Protein 1L0Q (pdb70)

Solvent-accessible surface area: 63685 Å² total

Sequence (1540 aa):
STFAYIANSESDNISVIDVTSNKVTATIPVGSNPGAVISPDGTKVYVANAHSNDVSIIDTATNNVIATVPAGSSPQGVAVSPDGKQVYVTNASSTLSVIDTTSNTVAGTVKTGKSPLGLALSPDGKKLYVTNNGDKTVSVINTVTKAVINTVSVGRSPKGIAVTPDGTKVYVANFDSSISVIDTVTNSVIDTVKVEAAPSGIAVNPEGTKAYVTNVDKYFNTVSIDTGTNKITARIPVGPDPAGIAVTPDGKKVYVALSFNTVSVIDTATNTITATAVGKNPYASGQFIGSIPVQPVYPSADFKSNITSGYIFLSEPVQFTDLSKDATEWKWDFGDGSSSKKQNPTHTYSETGIYTVRLTVSNSNGTDSQISTVNVVLKGSPTPSSTFAYIANSESDNISVIDVTSNKVTATIPVGSNPGAVISPDGTKVYVANAHSNDVSIIDTATNNVIATVPAGSSPQGVAVSPDGKQVYVTNASSTLSVIDTTSNTVAGTVKTGKSPLGLALSPDGKKLYVTNNGDKTVSVINTVTKAVINTVSVGRSPKGIAVTPDGTKVYVANFDSSISVIDTVTNSVIDTVKVEAAPSGIAVNPEGTKAYVTNVDKYFNTVSIDTGTNKITARIPVGPDPAGIAVTPDGKKVYVALSFNTVSVIDTATNTITATAVGKNPYASGQFIGSIPVQPVYPSADFKSNITSGYIFLSEPVQFTDLSKDATEWKWDFGDGSSSKKQNPTHTYSETGIYTVRLTVSNSNGTDSQISTVNVVLKGSPTPSSTFAYIANSESDNISVIDVTSNKVTATIPVGSNPGAVISPDGTKVYVANAHSNDVSIIDTATNNVIATVPAGSSPQGVAVSPDGKQVYVTNASSTLSVIDTTSNTVAGTVKTGKSPLGLALSPDGKKLYVTNNGDKTVSVINTVTKAVINTVSVGRSPKGIAVTPDGTKVYVANFDSSISVIDTVTNSVIDTVKVEAAPSGIAVNPEGTKAYVTNVDKYFNTVSIDTGTNKITARIPVGPDPAGIAVTPDGKKVYVALSFNTVSVIDTATNTITATAVGKNPYASGQFIGSIPVQPVYPSADFKSNITSGYIFLSEPVQFTDLSKDATEWKWDFGDGSSSKKQNPTHTYSETGIYTVRLTVSNSNGTDSQISTVNVVLKGSPTPSSTFAYIANSESDNISVIDVTSNKVTATIPVGSNPGAVISPDGTKVYVANAHSNDVSIIDTATNNVIATVPAGSSPQGVAVSPDGKQVYVTNASSTLSVIDTTSNTVAGTVKTGKSPLGLALSPDGKKLYVTNNGDKTVSVINTVTKAVINTVSVGRSPKGIAVTPDGTKVYVANFDSSISVIDTVTNSVIDTVKVEAAPSGIAVNPEGTKAYVTNVDKYFNTVSIDTGTNKITARIPVGPDPAGIAVTPDGKKVYVALSFNTVSVIDTATNTITATAVGKNPYASGQFIGSIPVQPVYPSADFKSNITSGYIFLSEPVQFTDLSKDATEWKWDFGDGSSSKKQNPTHTYSETGIYTVRLTVSNSNGTDSQISTVNVVLKGSPTPS

Secondary structure (DSSP, 8-state):
-EEEEEEETTTTEEEEEETTTTEEEEEEE-SS---EEE-TTSSEEEEEEGGGTEEEEEETTTTEEEEEEE-SSS---EEE-TTSSEEEEE----EEEEEETTTTEEEEEEE-SSSEEEEEE-TTSSEEEEEETTTTEEEEEETTTTEEEEEEE--SSEEEEEE-TTSSEEEEEES---EEEEETTTTEEEEEE--SSEEEEEEE-TTSSBEEEEEE-SS--EE--BTTTTB----EE--SSEEEEEE-TTSSEEEEEE---EEEEEETTTTEEEE---SSSEE--SS-EEE-SS-----B--EEES--SSEEETT--EEEEE--BS-SEEEEE-SSS-EE-SSS-EE--SS-EEEEEEEEEEETTEEEEEEEEEEEE-TTSPPP-/-EEEEEEETTTTEEEEEETTTTEEEEEEE-SS---EEE-TTSSEEEEEEGGGTEEEEEETTTTEEEEEEE-SSS---EEE-TTSSEEEEE----EEEEEETTTTEEEEEEE-SSSEEEEEE-TTSSEEEEEETTTTEEEEEETTTTEEEEEEE--SSEEEEEE-TTSSEEEEEETT--EEEEETTTTEEEEEE--SSEEEEEEE-TTSSBEEEEEE-SS--EE--BTTTTB----EE--SSEEEEEE-TTSSEEEEEE---EEEEEETTTTEEEE---SSSEE--SS-EEE-SS-----B--EE-S--SSEEETT--EE-EE--BS-SEEEEE-SSS-EE--SS-EE--SS-EEEEEEEEEEETTEEEEEEEEEEEE-TTSPPP-/-EEEEEEEGGGTEEEEEETTTTEEEEEEE-SS---EEE-TTSSEEEEEETTTTEEEEEETTTTEEEEEEE-SSS---EEE-TTSSEEEEE----EEEEEETTTTEEEEEEE-SSSEEEEEE-TTSSEEEEEETTTTEEEEEETTTTEEEEEEE--SSEEEEEE-TTSSEEEEEETT--EEEEETTTTEEEEEE--SSEEEEEEE-TTSSBEEEEEE-SS--EE--BTTTTB----EE--SSEEEEEE-TTSSEEEEEE---EEEEEETTTTEEEE---SSSB---S--EEE-SS-----B--EE-S--SSEEETT--EE-EE--BS-SEEEEE-SSS-EE--SS-EE--SS-EEEEEEEEEEETTEEEEEEEEEEEE-TTSPP--/-EEEEEEETTTTEEEEEETTTTEEEEEEE-SS---EEE-TTSSEEEEEETTTTEEEEEETTTTEEEEEEE-SSS---EEE-TTSSEEEEE----EEEEEETTTTEEEEEEE-SSSEEEEEE-TTSSEEEEEETTTTEEEEEETTTTEEEEEEE--SSEEEEEE-TTSSEEEEEETT--EEEEETTTTEEEEEE--SSEEEEEEE-TTSSBEEEEEE-SS--EE--BTTTTB----EE--SSEEEEEE-TTSSEEEEEE---EEEEEETTTTEEEE---SSSB---S--EEE-SS-----B--EEES--SS-EETT--EEEEE--BS-SEEEEE-SSS-EE-SSS-EE--SS-EEEEEEEEEE-SS-EEEEEEEEEEE-TTSPP--

Radius of gyration: 46.53 Å; Cα contacts (8 Å, |Δi|>4): 4976; chains: 4; bounding box: 127×50×155 Å

Foldseek 3Di:
DKWFWWQFQVVQWIFIADPVVRDGFAIGHHAHRKAWAAAPQRQWIWMFHQVQQWIFIAGQQQRDGPDIEHHEHGWADWDAANVRQWIWTQHCQQKIFIAGVVVRYTPDIARHAACWHEWEAALNRQWIWIDRQQGQWIFIAGPVVRYGPDIEHHAHRWAAWYAANVRQWMWIFHQVFFIFIAGRVVRYGPDGGDDDAGWAYWEAALVRQDIWTWGADVVATWIWAGNVVR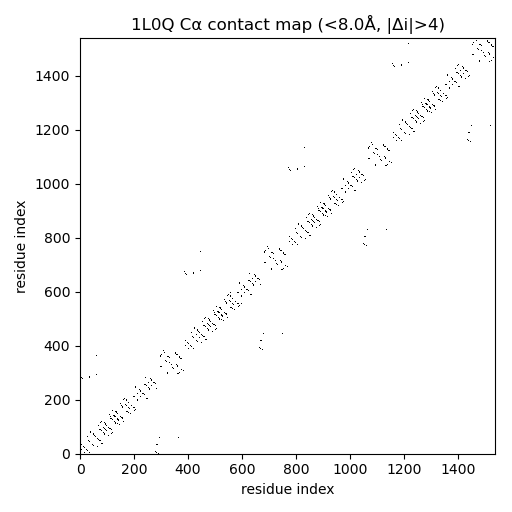YIDDTAGDDHDWHAKYAANVRQWIWIDHLCAKIWIAGPVVRYTPDMGHHHRIDYHDRRMDDHPHHHDTKAWDKDWPDDLLEEEAQDKIKIATPIGPFDWKWKDFQPPDIDTDRIDMDGDHDFDKGKIKIWTGDSRGIDMDIDIYGYDHPPDDDDD/DKWFWWQFQVVQWIFIADPVVRDGFAIGHHAHRKAWAAAAQRQWIWMFHFVVQWIFIAGQQQRDGPDIEHHEHGWADWDAANVRQWIWTQHCQQKIFIAGVVVRYTPDIEHHAACWHEWEAALNRQWIWIDRQQGQWIFIAGVVVRYGPDIEHHAHRWHAWYAFNVRQWMWIFHFVFFIFIAGRVVRYGPDGGDDDAGWAHWEAALVSQDIWTWGADVPATWIWAGNVVGYTDDTAGDDHDWHAKYAANVRQWIWIDRLVAKIWIAGPVVRYTPDMGHHHRIDYHDRRMDDHPHHYDTKAWDKDWPDDLLEEEAQDKIKIATPIGPFDWKWKDFQPPDIDTDHTDIDGDHDFDKGKIKMWTGDSRGIDMDIGIYGYHHPPDDDDD/DKWFWFQAQVFQWIFIADVVVRDGFAIGHHAHRKAWAAAPQRQWIWIQHQPQQWIFIAGQQQRHGPDIEHHEHRWAYWDAANVRQWIWTQHVQQKIWIAGPVVRYTDDIAHHAARWHEWEAALNRQWIWTDRQQPQWIFIAGVVVRYGPDIEHHAHRWAAWYAANVRQWIWIFHQVFFIFIAGNVVRYTPDGGDDDAGWAYKEAAPNRQDMWTWGADDPWTWIWAGNVVRDTPDTETDDHDWAAKYAANVRQWMWTDHQVAKIWIAGNVVRYTPDMGHHHRTRNHDHRMDDHPHHYDTKAWDWDWPDDQLEEEAQGKIKIATPIGPFDWKWKDFQPPDIDTDRIDIDGDPDFDKGKIKIWTGDSRGIDMDIDIYGYDHVPDDDDD/DKWFWFQAQVQQWIFIADVVVRDGFAIGHHAHRKAKAAAAQRQWIWIQHQPVQWIFIAGQQFRDGPDIEHHEHGWAYWDAANVRQWIWTFHVQQKIWIAGPVVRYTDDIEHHAARWHEWEAALNRQWIWTDRQQPQWIFIAGVVVRYTPDIEHHAHRWHAWYAANVRQWIWIFHQVFFIFIAGRVVRYTPDGGDDDAGWAYKEAALNRQDMWTWGADDPWTWIWAGNVVGDTPDTETDDHQWAAWYAANVRQWIWTDRQVAKIWIAGPVVRYTPDMGHHHRTRHHDHRMDDHPHHYDTKEWDKDWPDDQLEEEAQDKIKIATPMGPFDWKWKDFQPPDIDTDRIDIDGDHDFDKGKIKIWTGDSRGIYMDIDIYGYDHVPDDDDD

Organism: Methanosarcina mazei (NCBI:txid2209)

Structure (mmCIF, N/CA/C/O backbone):
data_1L0Q
#
_entry.id   1L0Q
#
_cell.length_a   188.181
_cell.length_b   65.885
_cell.length_c   140.030
_cell.angle_alpha   90.00
_cell.angle_beta   124.25
_cell.angle_gamma   90.00
#
_symmetry.space_group_name_H-M   'C 1 2 1'
#
loop_
_entity.id
_entity.type
_entity.pdbx_description
1 polymer 'Surface layer protein'
2 water water
#
loop_
_atom_site.group_PDB
_atom_site.id
_atom_site.type_symbol
_atom_site.label_atom_id
_atom_site.label_alt_id
_atom_site.label_comp_id
_atom_site.label_asym_id
_atom_site.label_entity_id
_atom_site.label_seq_id
_atom_site.pdbx_PDB_ins_code
_atom_site.Cartn_x
_atom_site.Cartn_y
_atom_site.Cartn_z
_atom_site.occupancy
_atom_site.B_iso_or_equiv
_atom_site.auth_seq_id
_atom_site.auth_comp_id
_atom_site.auth_asym_id
_atom_site.auth_atom_id
_atom_site.pdbx_PDB_model_num
ATOM 1 N N . SER A 1 1 ? 4.948 26.035 27.665 1.00 20.66 1 SER A N 1
ATOM 2 C CA . SER A 1 1 ? 5.464 24.638 27.701 1.00 21.98 1 SER A CA 1
ATOM 3 C C . SER A 1 1 ? 4.532 23.729 28.494 1.00 20.64 1 SER A C 1
ATOM 4 O O . SER A 1 1 ? 4.825 23.401 29.648 1.00 20.83 1 SER A O 1
ATOM 7 N N . THR A 1 2 ? 3.421 23.321 27.881 1.00 16.38 2 THR A N 1
ATOM 8 C CA . THR A 1 2 ? 2.461 22.452 28.550 1.00 14.78 2 THR A CA 1
ATOM 9 C C . THR A 1 2 ? 2.544 21.012 28.049 1.00 13.15 2 THR A C 1
ATOM 10 O O . THR A 1 2 ? 2.528 20.754 26.842 1.00 12.17 2 THR A O 1
ATOM 14 N N . PHE A 1 3 ? 2.616 20.075 28.989 1.00 10.05 3 PHE A N 1
ATOM 15 C CA . PHE A 1 3 ? 2.744 18.674 28.636 1.00 9.86 3 PHE A CA 1
ATOM 16 C C . PHE A 1 3 ? 1.880 17.691 29.407 1.00 10.55 3 PHE A C 1
ATOM 17 O O . PHE A 1 3 ? 1.469 17.940 30.548 1.00 10.02 3 PHE A O 1
ATOM 25 N N . ALA A 1 4 ? 1.637 16.554 28.759 1.00 10.18 4 ALA A N 1
ATOM 26 C CA . ALA A 1 4 ? 0.858 15.470 29.329 1.00 10.58 4 ALA A CA 1
ATOM 27 C C . ALA A 1 4 ? 1.816 14.311 29.567 1.00 11.07 4 ALA A C 1
ATOM 28 O O . ALA A 1 4 ? 2.716 14.068 28.762 1.00 11.07 4 ALA A O 1
ATOM 30 N N . TYR A 1 5 ? 1.633 13.602 30.677 1.00 11.09 5 TYR A N 1
ATOM 31 C CA . TYR A 1 5 ? 2.486 12.467 30.998 1.00 9.31 5 TYR A CA 1
ATOM 32 C C . TYR A 1 5 ? 1.614 11.221 31.137 1.00 9.41 5 TYR A C 1
ATOM 33 O O . TYR A 1 5 ? 0.869 11.049 32.109 1.00 9.71 5 TYR A O 1
ATOM 42 N N . ILE A 1 6 ? 1.709 10.361 30.131 1.00 8.76 6 ILE A N 1
ATOM 43 C CA . ILE A 1 6 ? 0.909 9.150 30.061 1.00 8.20 6 ILE A CA 1
ATOM 44 C C . ILE A 1 6 ? 1.658 7.903 30.473 1.00 7.67 6 ILE A C 1
ATOM 45 O O . ILE A 1 6 ? 2.667 7.550 29.859 1.00 8.33 6 ILE A O 1
ATOM 50 N N . ALA A 1 7 ? 1.147 7.233 31.502 1.00 6.93 7 ALA A N 1
ATOM 51 C CA . ALA A 1 7 ? 1.751 6.000 32.000 1.00 9.21 7 ALA A CA 1
ATOM 52 C C . ALA A 1 7 ? 1.291 4.793 31.182 1.00 9.52 7 ALA A C 1
ATOM 53 O O . ALA A 1 7 ? 0.111 4.427 31.200 1.00 9.60 7 ALA A O 1
ATOM 55 N N . ASN A 1 8 ? 2.233 4.180 30.475 1.00 8.79 8 ASN A N 1
ATOM 56 C CA . ASN A 1 8 ? 1.950 3.005 29.663 1.00 10.45 8 ASN A CA 1
ATOM 57 C C . ASN A 1 8 ? 2.254 1.780 30.528 1.00 11.92 8 ASN A C 1
ATOM 58 O O . ASN A 1 8 ? 3.380 1.277 30.548 1.00 12.47 8 ASN A O 1
ATOM 63 N N . SER A 1 9 ? 1.232 1.306 31.231 1.00 13.44 9 SER A N 1
ATOM 64 C CA . SER A 1 9 ? 1.369 0.184 32.149 1.00 17.47 9 SER A CA 1
ATOM 65 C C . SER A 1 9 ? 2.018 -1.085 31.628 1.00 18.60 9 SER A C 1
ATOM 66 O O . SER A 1 9 ? 2.735 -1.751 32.373 1.00 20.03 9 SER A O 1
ATOM 69 N N . GLU A 1 10 ? 1.784 -1.427 30.366 1.00 19.11 10 GLU A N 1
ATOM 70 C CA . GLU A 1 10 ? 2.360 -2.649 29.834 1.00 19.90 10 GLU A CA 1
ATOM 71 C C . GLU A 1 10 ? 3.684 -2.511 29.103 1.00 20.08 10 GLU A C 1
ATOM 72 O O . GLU A 1 10 ? 4.208 -3.498 28.595 1.00 21.15 10 GLU A O 1
ATOM 78 N N . SER A 1 11 ? 4.229 -1.299 29.046 1.00 18.56 11 SER A N 1
ATOM 79 C CA . SER A 1 11 ? 5.524 -1.098 28.404 1.00 16.86 11 SER A CA 1
ATOM 80 C C . SER A 1 11 ? 6.501 -0.451 29.386 1.00 14.22 11 SER A C 1
ATOM 81 O O . SER A 1 11 ? 7.621 -0.083 29.026 1.00 12.98 11 SER A O 1
ATOM 84 N N . ASP A 1 12 ? 6.057 -0.342 30.635 1.00 12.62 12 ASP A N 1
ATOM 85 C CA . ASP A 1 12 ? 6.842 0.229 31.731 1.00 11.16 12 ASP A CA 1
ATOM 86 C C . ASP A 1 12 ? 7.508 1.565 31.428 1.00 11.23 12 ASP A C 1
ATOM 87 O O . ASP A 1 12 ? 8.648 1.807 31.835 1.00 12.01 12 ASP A O 1
ATOM 92 N N . ASN A 1 13 ? 6.809 2.433 30.707 1.00 10.94 13 ASN A N 1
ATOM 93 C CA . ASN A 1 13 ? 7.360 3.741 30.405 1.00 11.29 13 ASN A CA 1
ATOM 94 C C . ASN A 1 13 ? 6.282 4.810 30.406 1.00 11.52 13 ASN A C 1
ATOM 95 O O . ASN A 1 13 ? 5.091 4.510 30.541 1.00 11.17 13 ASN A O 1
ATOM 100 N N . ILE A 1 14 ? 6.722 6.056 30.270 1.00 11.34 14 ILE A N 1
ATOM 101 C CA . ILE A 1 14 ? 5.843 7.211 30.265 1.00 12.89 14 ILE A CA 1
ATOM 102 C C . ILE A 1 14 ? 5.960 7.962 28.942 1.00 13.72 14 ILE A C 1
ATOM 103 O O . ILE A 1 14 ? 7.069 8.279 28.505 1.00 14.62 14 ILE A O 1
ATOM 108 N N . SER A 1 15 ? 4.822 8.250 28.314 1.00 12.87 15 SER A N 1
ATOM 109 C CA . SER A 1 15 ? 4.817 9.006 27.067 1.00 12.86 15 SER A CA 1
ATOM 110 C C . SER A 1 15 ? 4.633 10.488 27.417 1.00 12.69 15 SER A C 1
ATOM 111 O O . SER A 1 15 ? 3.684 10.859 28.116 1.00 13.08 15 SER A O 1
ATOM 114 N N . VAL A 1 16 ? 5.545 11.333 26.949 1.00 12.04 16 VAL A N 1
ATOM 115 C CA . VAL A 1 16 ? 5.429 12.762 27.211 1.00 10.71 16 VAL A CA 1
ATOM 116 C C . VAL A 1 16 ? 4.829 13.344 25.949 1.00 10.39 16 VAL A C 1
ATOM 117 O O . VAL A 1 16 ? 5.269 13.026 24.847 1.00 9.53 16 VAL A O 1
ATOM 121 N N . ILE A 1 17 ? 3.806 14.191 26.104 1.00 10.60 17 ILE A N 1
ATOM 122 C CA . ILE A 1 17 ? 3.148 14.747 24.931 1.00 12.27 17 ILE A CA 1
ATOM 123 C C . ILE A 1 17 ? 3.015 16.270 25.074 1.00 15.13 17 ILE A C 1
ATOM 124 O O . ILE A 1 17 ? 2.577 16.799 26.094 1.00 15.03 17 ILE A O 1
ATOM 129 N N . ASP A 1 18 ? 3.380 16.898 23.960 1.00 17.01 18 ASP A N 1
ATOM 130 C CA . ASP A 1 18 ? 3.239 18.339 23.772 1.00 18.56 18 ASP A CA 1
ATOM 131 C C . ASP A 1 18 ? 1.781 18.584 23.415 1.00 18.93 18 ASP A C 1
ATOM 132 O O . ASP A 1 18 ? 1.335 18.280 22.302 1.00 18.63 18 ASP A O 1
ATOM 137 N N . VAL A 1 19 ? 1.049 19.117 24.364 1.00 21.26 19 VAL A N 1
ATOM 138 C CA . VAL A 1 19 ? -0.386 19.315 24.206 1.00 24.22 19 VAL A CA 1
ATOM 139 C C . VAL A 1 19 ? -0.694 20.362 23.140 1.00 26.34 19 VAL A C 1
ATOM 140 O O . VAL A 1 19 ? -1.855 20.520 22.738 1.00 27.43 19 VAL A O 1
ATOM 144 N N . THR A 1 20 ? 0.322 21.074 22.680 1.00 27.24 20 THR A N 1
ATOM 145 C CA . THR A 1 20 ? 0.129 22.100 21.663 1.00 29.14 20 THR A CA 1
ATOM 146 C C . THR A 1 20 ? 0.097 21.495 20.264 1.00 29.87 20 THR A C 1
ATOM 147 O O . THR A 1 20 ? -0.679 21.926 19.409 1.00 31.36 20 THR A O 1
ATOM 151 N N . SER A 1 21 ? 0.931 20.486 20.043 1.00 29.79 21 SER A N 1
ATOM 152 C CA . SER A 1 21 ? 1.009 19.822 18.749 1.00 30.09 21 SER A CA 1
ATOM 153 C C . SER A 1 21 ? 0.510 18.377 18.805 1.00 29.43 21 SER A C 1
ATOM 154 O O . SER A 1 21 ? 0.562 17.663 17.805 1.00 29.43 21 SER A O 1
ATOM 157 N N . ASN A 1 22 ? 0.020 17.955 19.968 1.00 28.19 22 ASN A N 1
ATOM 158 C CA . ASN A 1 22 ? -0.465 16.589 20.162 1.00 28.01 22 ASN A CA 1
ATOM 159 C C . ASN A 1 22 ? 0.570 15.568 19.699 1.00 26.74 22 ASN A C 1
ATOM 160 O O . ASN A 1 22 ? 0.218 14.508 19.193 1.00 27.78 22 ASN A O 1
ATOM 165 N N . LYS A 1 23 ? 1.846 15.898 19.872 1.00 24.34 23 LYS A N 1
ATOM 166 C CA . LYS A 1 23 ? 2.945 15.018 19.473 1.00 22.67 23 LYS A CA 1
ATOM 167 C C . LYS A 1 23 ? 3.650 14.421 20.686 1.00 19.85 23 LYS A C 1
ATOM 168 O O . LYS A 1 23 ? 3.859 15.111 21.684 1.00 18.35 23 LYS A O 1
ATOM 174 N N . VAL A 1 24 ? 4.015 13.144 20.594 1.00 16.52 24 VAL A N 1
ATOM 175 C CA . VAL A 1 24 ? 4.761 12.486 21.660 1.00 13.94 24 VAL A CA 1
ATOM 176 C C . VAL A 1 24 ? 6.193 12.971 21.455 1.00 14.30 24 VAL A C 1
ATOM 177 O O . VAL A 1 24 ? 6.757 12.807 20.372 1.00 15.73 24 VAL A O 1
ATOM 181 N N . THR A 1 25 ? 6.775 13.584 22.480 1.00 13.96 25 THR A N 1
ATOM 182 C CA . THR A 1 25 ? 8.139 14.105 22.372 1.00 13.69 25 THR A CA 1
ATOM 183 C C . THR A 1 25 ? 9.164 13.262 23.111 1.00 11.87 25 THR A C 1
ATOM 184 O O . THR A 1 25 ? 10.358 13.477 22.972 1.00 11.15 25 THR A O 1
ATOM 188 N N . ALA A 1 26 ? 8.704 12.298 23.897 1.00 11.28 26 ALA A N 1
ATOM 189 C CA . ALA A 1 26 ? 9.636 11.459 24.641 1.00 10.34 26 ALA A CA 1
ATOM 190 C C . ALA A 1 26 ? 8.980 10.259 25.303 1.00 10.00 26 ALA A C 1
ATOM 191 O O . ALA A 1 26 ? 7.788 10.254 25.589 1.00 10.54 26 ALA A O 1
ATOM 193 N N . THR A 1 27 ? 9.792 9.244 25.552 1.00 10.72 27 THR A N 1
ATOM 194 C CA . THR A 1 27 ? 9.341 8.021 26.194 1.00 10.31 27 THR A CA 1
ATOM 195 C C . THR A 1 27 ? 10.314 7.774 27.325 1.00 11.11 27 THR A C 1
ATOM 196 O O . THR A 1 27 ? 11.505 7.562 27.082 1.00 12.40 27 THR A O 1
ATOM 200 N N . ILE A 1 28 ? 9.812 7.811 28.557 1.00 10.71 28 ILE A N 1
ATOM 201 C CA . ILE A 1 28 ? 10.660 7.615 29.725 1.00 8.27 28 ILE A CA 1
ATOM 202 C C . ILE A 1 28 ? 10.425 6.300 30.457 1.00 7.72 28 ILE A C 1
ATOM 203 O O . ILE A 1 28 ? 9.343 6.061 31.008 1.00 8.40 28 ILE A O 1
ATOM 208 N N . PRO A 1 29 ? 11.427 5.416 30.481 1.00 10.21 29 PRO A N 1
ATOM 209 C CA . PRO A 1 29 ? 11.331 4.165 31.215 1.00 9.90 29 PRO A CA 1
ATOM 210 C C . PRO A 1 29 ? 11.186 4.436 32.697 1.00 11.76 29 PRO A C 1
ATOM 211 O O . PRO A 1 29 ? 11.919 5.317 33.242 1.00 11.44 29 PRO A O 1
ATOM 215 N N . VAL A 1 30 ? 10.271 3.710 33.330 1.00 11.98 30 VAL A N 1
ATOM 216 C CA . VAL A 1 30 ? 10.012 3.814 34.761 1.00 12.49 30 VAL A CA 1
ATOM 217 C C . VAL A 1 30 ? 10.057 2.448 35.440 1.00 11.94 30 VAL A C 1
ATOM 218 O O . VAL A 1 30 ? 10.905 1.600 35.091 1.00 13.62 30 VAL A O 1
ATOM 222 N N . GLY A 1 31 ? 9.130 2.264 36.372 1.00 12.37 31 GLY A N 1
ATOM 223 C CA . GLY A 1 31 ? 8.963 1.015 37.148 1.00 12.11 31 GLY A CA 1
ATOM 224 C C . GLY A 1 31 ? 8.076 0.011 36.380 1.00 12.36 31 GLY A C 1
ATOM 225 O O . GLY A 1 31 ? 7.903 0.117 35.157 1.00 12.35 31 GLY A O 1
ATOM 226 N N . SER A 1 32 ? 7.530 -0.938 37.143 1.00 13.36 32 SER A N 1
ATOM 227 C CA . SER A 1 32 ? 6.685 -2.036 36.608 1.00 13.08 32 SER A CA 1
ATOM 228 C C . SER A 1 32 ? 5.196 -1.718 36.717 1.00 12.44 32 SER A C 1
ATOM 229 O O . SER A 1 32 ? 4.669 -1.482 37.806 1.00 11.67 32 SER A O 1
ATOM 232 N N . ASN A 1 33 ? 4.522 -1.744 35.572 1.00 12.63 33 ASN A N 1
ATOM 233 C CA . ASN A 1 33 ? 3.097 -1.453 35.494 1.00 13.71 33 ASN A CA 1
ATOM 234 C C . ASN A 1 33 ? 2.753 -0.071 36.008 1.00 12.12 33 ASN A C 1
ATOM 235 O O . ASN A 1 33 ? 1.973 0.068 36.955 1.00 10.76 33 ASN A O 1
ATOM 240 N N . PRO A 1 34 ? 3.340 0.972 35.404 1.00 11.26 34 PRO A N 1
ATOM 241 C CA . PRO A 1 34 ? 3.026 2.328 35.867 1.00 12.37 34 PRO A CA 1
ATOM 242 C C . PRO A 1 34 ? 1.536 2.564 35.614 1.00 14.50 34 PRO A C 1
ATOM 243 O O . PRO A 1 34 ? 1.055 2.419 34.489 1.00 13.88 34 PRO A O 1
ATOM 255 N N . GLY A 1 36 ? -0.090 5.426 36.984 1.00 21.70 36 GLY A N 1
ATOM 256 C CA . GLY A 1 36 ? -0.416 6.828 37.119 1.00 21.07 36 GLY A CA 1
ATOM 257 C C . GLY A 1 36 ? 0.794 7.731 37.138 1.00 20.95 36 GLY A C 1
ATOM 258 O O . GLY A 1 36 ? 1.858 7.361 37.632 1.00 22.85 36 GLY A O 1
ATOM 259 N N . ALA A 1 37 ? 0.622 8.917 36.572 1.00 19.91 37 ALA A N 1
ATOM 260 C CA . ALA A 1 37 ? 1.656 9.931 36.535 1.00 18.19 37 ALA A CA 1
ATOM 261 C C . ALA A 1 37 ? 0.965 11.216 36.947 1.00 18.59 37 ALA A C 1
ATOM 262 O O . ALA A 1 37 ? -0.209 11.422 36.638 1.00 22.69 37 ALA A O 1
ATOM 264 N N . VAL A 1 38 ? 1.673 12.066 37.675 1.00 16.50 38 VAL A N 1
ATOM 265 C CA . VAL A 1 38 ? 1.116 13.342 38.100 1.00 13.86 38 VAL A CA 1
ATOM 266 C C . VAL A 1 38 ? 2.237 14.367 38.159 1.00 11.66 38 VAL A C 1
ATOM 267 O O . VAL A 1 38 ? 3.364 14.046 38.527 1.00 10.27 38 VAL A O 1
ATOM 271 N N . ILE A 1 39 ? 1.924 15.598 37.782 1.00 8.69 39 ILE A N 1
ATOM 272 C CA . ILE A 1 39 ? 2.908 16.669 37.784 1.00 9.26 39 ILE A CA 1
ATOM 273 C C . ILE A 1 39 ? 2.707 17.590 38.985 1.00 9.87 39 ILE A C 1
ATOM 274 O O . ILE A 1 39 ? 1.581 17.868 39.393 1.00 10.04 39 ILE A O 1
ATOM 279 N N . SER A 1 40 ? 3.804 18.057 39.560 1.00 9.57 40 SER A N 1
ATOM 280 C CA . SER A 1 40 ? 3.718 18.960 40.704 1.00 10.66 40 SER A CA 1
ATOM 281 C C . SER A 1 40 ? 3.146 20.301 40.243 1.00 10.09 40 SER A C 1
ATOM 282 O O . SER A 1 40 ? 3.272 20.677 39.074 1.00 10.48 40 SER A O 1
ATOM 285 N N . PRO A 1 41 ? 2.507 21.035 41.160 1.00 9.77 41 PRO A N 1
ATOM 286 C CA . PRO A 1 41 ? 1.912 22.335 40.851 1.00 10.40 41 PRO A CA 1
ATOM 287 C C . PRO A 1 41 ? 2.853 23.268 40.091 1.00 11.66 41 PRO A C 1
ATOM 288 O O . PRO A 1 41 ? 2.428 23.927 39.144 1.00 10.35 41 PRO A O 1
ATOM 292 N N . ASP A 1 42 ? 4.127 23.320 40.476 1.00 13.74 42 ASP A N 1
ATOM 293 C CA . ASP A 1 42 ? 5.058 24.197 39.770 1.00 16.66 42 ASP A CA 1
ATOM 294 C C . ASP A 1 42 ? 5.515 23.612 38.436 1.00 17.21 42 ASP A C 1
ATOM 295 O O . ASP A 1 42 ? 6.131 24.303 37.617 1.00 17.64 42 ASP A O 1
ATOM 300 N N . GLY A 1 43 ? 5.205 22.337 38.220 1.00 15.86 43 GLY A N 1
ATOM 301 C CA . GLY A 1 43 ? 5.570 21.688 36.975 1.00 13.20 43 GLY A CA 1
ATOM 302 C C . GLY A 1 43 ? 7.020 21.262 36.843 1.00 13.84 43 GLY A C 1
ATOM 303 O O . GLY A 1 43 ? 7.485 21.008 35.728 1.00 14.78 43 GLY A O 1
ATOM 304 N N . THR A 1 44 ? 7.746 21.183 37.956 1.00 12.32 44 THR A N 1
ATOM 305 C CA . THR A 1 44 ? 9.146 20.770 37.906 1.00 13.63 44 THR A CA 1
ATOM 306 C C . THR A 1 44 ? 9.317 19.257 38.049 1.00 14.03 44 THR A C 1
ATOM 307 O O . THR A 1 44 ? 10.286 18.689 37.553 1.00 15.36 44 THR A O 1
ATOM 311 N N . LYS A 1 45 ? 8.379 18.600 38.718 1.00 13.17 45 LYS A N 1
ATOM 312 C CA . LYS A 1 45 ? 8.491 17.156 38.890 1.00 14.46 45 LYS A CA 1
ATOM 313 C C . LYS A 1 45 ? 7.221 16.392 38.510 1.00 12.89 45 LYS A C 1
ATOM 314 O O . LYS A 1 45 ? 6.114 16.925 38.583 1.00 12.98 45 LYS A O 1
ATOM 320 N N . VAL A 1 46 ? 7.405 15.142 38.093 1.00 11.00 46 VAL A N 1
ATOM 321 C CA . VAL A 1 46 ? 6.296 14.257 37.751 1.00 11.39 46 VAL A CA 1
ATOM 322 C C . VAL A 1 46 ? 6.470 12.987 38.580 1.00 11.99 46 VAL A C 1
ATOM 323 O O . VAL A 1 46 ? 7.571 12.435 38.671 1.00 14.52 46 VAL A O 1
ATOM 327 N N . TYR A 1 47 ? 5.391 12.532 39.202 1.00 11.76 47 TYR A N 1
ATOM 328 C CA . TYR A 1 47 ? 5.460 11.335 40.022 1.00 11.42 47 TYR A CA 1
ATOM 329 C C . TYR A 1 47 ? 4.684 10.201 39.375 1.00 10.49 47 TYR A C 1
ATOM 330 O O . TYR A 1 47 ? 3.555 10.390 38.918 1.00 9.90 47 TYR A O 1
ATOM 339 N N . VAL A 1 48 ? 5.300 9.020 39.346 1.00 9.59 48 VAL A N 1
ATOM 340 C CA . VAL A 1 48 ? 4.698 7.851 38.707 1.00 7.24 48 VAL A CA 1
ATOM 341 C C . VAL A 1 48 ? 4.498 6.628 39.597 1.00 9.35 48 VAL A C 1
ATOM 342 O O . VAL A 1 48 ? 5.453 6.106 40.174 1.00 9.20 48 VAL A O 1
ATOM 346 N N . ALA A 1 49 ? 3.254 6.163 39.679 1.00 8.63 49 ALA A N 1
ATOM 347 C CA . ALA A 1 49 ? 2.915 4.996 40.477 1.00 9.82 49 ALA A CA 1
ATOM 348 C C . ALA A 1 49 ? 3.160 3.707 39.693 1.00 12.96 49 ALA A C 1
ATOM 349 O O . ALA A 1 49 ? 2.465 3.417 38.718 1.00 12.10 49 ALA A O 1
ATOM 351 N N . ASN A 1 50 ? 4.162 2.940 40.117 1.00 15.06 50 ASN A N 1
ATOM 352 C CA . ASN A 1 50 ? 4.484 1.670 39.467 1.00 14.08 50 ASN A CA 1
ATOM 353 C C . ASN A 1 50 ? 3.823 0.554 40.274 1.00 14.63 50 ASN A C 1
ATOM 354 O O . ASN A 1 50 ? 4.378 0.082 41.270 1.00 15.73 50 ASN A O 1
ATOM 359 N N . ALA A 1 51 ? 2.634 0.142 39.832 1.00 13.46 51 ALA A N 1
ATOM 360 C CA . ALA A 1 51 ? 1.849 -0.891 40.511 1.00 13.17 51 ALA A CA 1
ATOM 361 C C . ALA A 1 51 ? 2.572 -2.207 40.824 1.00 13.13 51 ALA A C 1
ATOM 362 O O . ALA A 1 51 ? 2.484 -2.735 41.941 1.00 13.19 51 ALA A O 1
ATOM 364 N N . HIS A 1 52 ? 3.287 -2.763 39.883 1.00 13.23 52 HIS A N 1
ATOM 365 C CA . HIS A 1 52 ? 3.890 -4.089 40.112 1.00 15.40 52 HIS A CA 1
ATOM 366 C C . HIS A 1 52 ? 5.240 -4.036 40.847 1.00 15.97 52 HIS A C 1
ATOM 367 O O . HIS A 1 52 ? 5.734 -5.053 41.351 1.00 17.86 52 HIS A O 1
ATOM 374 N N . SER A 1 53 ? 5.853 -2.873 40.931 1.00 16.06 53 SER A N 1
ATOM 375 C CA . SER A 1 53 ? 7.159 -2.770 41.616 1.00 16.49 53 SER A CA 1
ATOM 376 C C . SER A 1 53 ? 7.029 -2.035 42.944 1.00 16.38 53 SER A C 1
ATOM 377 O O . SER A 1 53 ? 8.023 -1.671 43.564 1.00 19.52 53 SER A O 1
ATOM 380 N N . ASN A 1 54 ? 5.794 -1.820 43.377 1.00 17.46 54 ASN A N 1
ATOM 381 C CA . ASN A 1 54 ? 5.510 -1.152 44.641 1.00 16.09 54 ASN A CA 1
ATOM 382 C C . ASN A 1 54 ? 6.396 0.042 44.962 1.00 16.45 54 ASN A C 1
ATOM 383 O O . ASN A 1 54 ? 6.959 0.133 46.057 1.00 15.58 54 ASN A O 1
ATOM 388 N N . ASP A 1 55 ? 6.517 0.960 44.009 1.00 16.22 55 ASP A N 1
ATOM 389 C CA . ASP A 1 55 ? 7.304 2.161 44.218 1.00 15.28 55 ASP A CA 1
ATOM 390 C C . ASP A 1 55 ? 6.820 3.312 43.349 1.00 14.95 55 ASP A C 1
ATOM 391 O O . ASP A 1 55 ? 5.868 3.176 42.580 1.00 15.42 55 ASP A O 1
ATOM 396 N N . VAL A 1 56 ? 7.505 4.442 43.480 1.00 14.68 56 VAL A N 1
ATOM 397 C CA . VAL A 1 56 ? 7.182 5.663 42.765 1.00 13.57 56 VAL A CA 1
ATOM 398 C C . VAL A 1 56 ? 8.419 6.200 42.067 1.00 13.87 56 VAL A C 1
ATOM 399 O O . VAL A 1 56 ? 9.485 6.322 42.677 1.00 13.82 56 VAL A O 1
ATOM 403 N N . SER A 1 57 ? 8.276 6.516 40.786 1.00 13.15 57 SER A N 1
ATOM 404 C CA . SER A 1 57 ? 9.384 7.067 40.021 1.00 12.54 57 SER A CA 1
ATOM 405 C C . SER A 1 57 ? 9.236 8.583 40.087 1.00 10.85 57 SER A C 1
ATOM 406 O O . SER A 1 57 ? 8.120 9.088 40.069 1.00 11.15 57 SER A O 1
ATOM 409 N N . ILE A 1 58 ? 10.349 9.302 40.185 1.00 10.74 58 ILE A N 1
ATOM 410 C CA . ILE A 1 58 ? 10.307 10.762 40.222 1.00 10.27 58 ILE A CA 1
ATOM 411 C C . ILE A 1 58 ? 11.031 11.254 38.988 1.00 9.54 58 ILE A C 1
ATOM 412 O O . ILE A 1 58 ? 12.167 10.866 38.742 1.00 11.21 58 ILE A O 1
ATOM 417 N N . ILE A 1 59 ? 10.356 12.091 38.206 1.00 10.23 59 ILE A N 1
ATOM 418 C CA . ILE A 1 59 ? 10.919 12.617 36.974 1.00 10.94 59 ILE A CA 1
ATOM 419 C C . ILE A 1 59 ? 11.115 14.124 37.027 1.00 12.67 59 ILE A C 1
ATOM 420 O O . ILE A 1 59 ? 10.294 14.852 37.584 1.00 14.93 59 ILE A O 1
ATOM 425 N N . ASP A 1 60 ? 12.219 14.569 36.440 1.00 12.61 60 ASP A N 1
ATOM 426 C CA . ASP A 1 60 ? 12.586 15.974 36.359 1.00 12.62 60 ASP A CA 1
ATOM 427 C C . ASP A 1 60 ? 12.081 16.421 34.984 1.00 13.65 60 ASP A C 1
ATOM 428 O O . ASP A 1 60 ? 12.616 16.012 33.947 1.00 13.74 60 ASP A O 1
ATOM 433 N N . THR A 1 61 ? 11.052 17.260 34.979 1.00 13.37 61 THR A N 1
ATOM 434 C CA . THR A 1 61 ? 10.452 17.725 33.738 1.00 14.44 61 THR A CA 1
ATOM 435 C C . THR A 1 61 ? 11.388 18.493 32.794 1.00 14.86 61 THR A C 1
ATOM 436 O O . THR A 1 61 ? 11.090 18.656 31.606 1.00 14.69 61 THR A O 1
ATOM 440 N N . ALA A 1 62 ? 12.523 18.952 33.308 1.00 13.43 62 ALA A N 1
ATOM 441 C CA . ALA A 1 62 ? 13.465 19.701 32.480 1.00 14.14 62 ALA A CA 1
ATOM 442 C C . ALA A 1 62 ? 14.380 18.797 31.665 1.00 14.95 62 ALA A C 1
ATOM 443 O O . ALA A 1 62 ? 14.890 19.206 30.613 1.00 15.53 62 ALA A O 1
ATOM 445 N N . THR A 1 63 ? 14.581 17.572 32.149 1.00 15.82 63 THR A N 1
ATOM 446 C CA . THR A 1 63 ? 15.466 16.607 31.491 1.00 14.85 63 THR A CA 1
ATOM 447 C C . THR A 1 63 ? 14.836 15.257 31.155 1.00 13.90 63 THR A C 1
ATOM 448 O O . THR A 1 63 ? 15.501 14.401 30.585 1.00 13.86 63 THR A O 1
ATOM 452 N N . ASN A 1 64 ? 13.572 15.061 31.520 1.00 12.64 64 ASN A N 1
ATOM 453 C CA . ASN A 1 64 ? 12.897 13.794 31.257 1.00 12.10 64 ASN A CA 1
ATOM 454 C C . ASN A 1 64 ? 13.632 12.620 31.878 1.00 14.17 64 ASN A C 1
ATOM 455 O O . ASN A 1 64 ? 13.514 11.485 31.405 1.00 14.90 64 ASN A O 1
ATOM 460 N N . ASN A 1 65 ? 14.399 12.890 32.926 1.00 14.21 65 ASN A N 1
ATOM 461 C CA . ASN A 1 65 ? 15.141 11.829 33.597 1.00 17.38 65 ASN A CA 1
ATOM 462 C C . ASN A 1 65 ? 14.543 11.486 34.952 1.00 17.80 65 ASN A C 1
ATOM 463 O O . ASN A 1 65 ? 14.143 12.372 35.719 1.00 18.85 65 ASN A O 1
ATOM 468 N N . VAL A 1 66 ? 14.445 10.184 35.157 1.00 16.58 66 VAL A N 1
ATOM 469 C CA . VAL A 1 66 ? 14.116 9.713 36.497 1.00 15.71 66 VAL A CA 1
ATOM 470 C C . VAL A 1 66 ? 15.315 9.943 37.415 1.00 17.55 66 VAL A C 1
ATOM 471 O O . VAL A 1 66 ? 16.403 9.396 37.196 1.00 18.15 66 VAL A O 1
ATOM 475 N N . ILE A 1 67 ? 15.081 10.758 38.428 1.00 17.08 67 ILE A N 1
ATOM 476 C CA . ILE A 1 67 ? 16.133 11.142 39.378 1.00 18.67 67 ILE A CA 1
ATOM 477 C C . ILE A 1 67 ? 16.044 10.352 40.687 1.00 19.79 67 ILE A C 1
ATOM 478 O O . ILE A 1 67 ? 16.956 10.399 41.523 1.00 20.55 67 ILE A O 1
ATOM 483 N N . ALA A 1 68 ? 14.954 9.629 40.871 1.00 20.85 68 ALA A N 1
ATOM 484 C CA . ALA A 1 68 ? 14.779 8.842 42.102 1.00 20.23 68 ALA A CA 1
ATOM 485 C C . ALA A 1 68 ? 13.608 7.875 42.007 1.00 20.68 68 ALA A C 1
ATOM 486 O O . ALA A 1 68 ? 12.725 8.030 41.164 1.00 21.87 68 ALA A O 1
ATOM 488 N N . THR A 1 69 ? 13.616 6.880 42.886 1.00 20.71 69 THR A N 1
ATOM 489 C CA . THR A 1 69 ? 12.580 5.860 42.951 1.00 19.85 69 THR A CA 1
ATOM 490 C C . THR A 1 69 ? 12.298 5.616 44.431 1.00 21.00 69 THR A C 1
ATOM 491 O O . THR A 1 69 ? 13.151 5.093 45.154 1.00 23.40 69 THR A O 1
ATOM 495 N N . VAL A 1 70 ? 11.111 6.003 44.882 1.00 21.16 70 VAL A N 1
ATOM 496 C CA . VAL A 1 70 ? 10.744 5.832 46.283 1.00 21.51 70 VAL A CA 1
ATOM 497 C C . VAL A 1 70 ? 9.785 4.665 46.465 1.00 23.32 70 VAL A C 1
ATOM 498 O O . VAL A 1 70 ? 8.760 4.588 45.796 1.00 24.77 70 VAL A O 1
ATOM 502 N N . PRO A 1 71 ? 10.106 3.739 47.381 1.00 24.22 71 PRO A N 1
ATOM 503 C CA . PRO A 1 71 ? 9.236 2.585 47.616 1.00 24.38 71 PRO A CA 1
ATOM 504 C C . PRO A 1 71 ? 7.942 3.020 48.276 1.00 24.73 71 PRO A C 1
ATOM 505 O O . PRO A 1 71 ? 7.943 3.898 49.135 1.00 25.80 71 PRO A O 1
ATOM 509 N N . ALA A 1 72 ? 6.836 2.411 47.863 1.00 23.90 72 ALA A N 1
ATOM 510 C CA . ALA A 1 72 ? 5.535 2.743 48.424 1.00 22.53 72 ALA A CA 1
ATOM 511 C C . ALA A 1 72 ? 4.913 1.495 49.037 1.00 22.61 72 ALA A C 1
ATOM 512 O O . ALA A 1 72 ? 5.624 0.606 49.511 1.00 21.40 72 ALA A O 1
ATOM 514 N N . GLY A 1 73 ? 3.585 1.435 49.027 1.00 21.10 73 GLY A N 1
ATOM 515 C CA . GLY A 1 73 ? 2.897 0.287 49.578 1.00 17.53 73 GLY A CA 1
ATOM 516 C C . GLY A 1 73 ? 2.705 -0.772 48.514 1.00 18.80 73 GLY A C 1
ATOM 517 O O . GLY A 1 73 ? 3.416 -0.803 47.508 1.00 19.21 73 GLY A O 1
ATOM 518 N N . SER A 1 74 ? 1.721 -1.633 48.733 1.00 18.04 74 SER A N 1
ATOM 519 C CA . SER A 1 74 ? 1.413 -2.708 47.814 1.00 17.25 74 SER A CA 1
ATOM 520 C C . SER A 1 74 ? 0.484 -2.245 46.691 1.00 17.16 74 SER A C 1
ATOM 521 O O . SER A 1 74 ? -0.652 -1.820 46.933 1.00 15.16 74 SER A O 1
ATOM 524 N N . SER A 1 75 ? 0.977 -2.333 45.461 1.00 15.36 75 SER A N 1
ATOM 525 C CA . SER A 1 75 ? 0.202 -1.943 44.290 1.00 14.80 75 SER A CA 1
ATOM 526 C C . SER A 1 75 ? -0.219 -0.469 44.273 1.00 14.51 75 SER A C 1
ATOM 527 O O . SER A 1 75 ? -1.417 -0.147 44.334 1.00 13.27 75 SER A O 1
ATOM 530 N N . PRO A 1 76 ? 0.732 0.480 44.178 1.00 15.51 76 PRO A N 1
ATOM 531 C CA . PRO A 1 76 ? 0.392 1.896 44.059 1.00 15.65 76 PRO A CA 1
ATOM 532 C C . PRO A 1 76 ? -0.422 2.109 42.791 1.00 15.53 76 PRO A C 1
ATOM 533 O O . PRO A 1 76 ? -0.097 1.477 41.737 1.00 13.97 76 PRO A O 1
ATOM 537 N N . GLN A 1 77 ? -1.443 2.974 42.884 1.00 15.48 77 GLN A N 1
ATOM 538 C CA . GLN A 1 77 ? -2.372 3.246 41.747 1.00 15.78 77 GLN A CA 1
ATOM 539 C C . GLN A 1 77 ? -2.452 4.730 41.388 1.00 15.65 77 GLN A C 1
ATOM 540 O O . GLN A 1 77 ? -2.277 5.104 40.228 1.00 15.60 77 GLN A O 1
ATOM 546 N N . GLY A 1 78 ? -2.734 5.570 42.383 1.00 14.76 78 GLY A N 1
ATOM 547 C CA . GLY A 1 78 ? -2.839 6.999 42.137 1.00 13.15 78 GLY A CA 1
ATOM 548 C C . GLY A 1 78 ? -1.905 7.853 42.977 1.00 12.72 78 GLY A C 1
ATOM 549 O O . GLY A 1 78 ? -1.470 7.455 44.060 1.00 12.54 78 GLY A O 1
ATOM 550 N N . VAL A 1 79 ? -1.602 9.043 42.472 1.00 11.49 79 VAL A N 1
ATOM 551 C CA . VAL A 1 79 ? -0.720 9.980 43.149 1.00 10.28 79 VAL A CA 1
ATOM 552 C C . VAL A 1 79 ? -1.290 11.378 43.056 1.00 11.22 79 VAL A C 1
ATOM 553 O O . VAL A 1 79 ? -1.964 11.716 42.082 1.00 11.01 79 VAL A O 1
ATOM 557 N N . ALA A 1 80 ? -1.016 12.185 44.077 1.00 12.37 80 ALA A N 1
ATOM 558 C CA . ALA A 1 80 ? -1.464 13.572 44.122 1.00 10.73 80 ALA A CA 1
ATOM 559 C C . ALA A 1 80 ? -0.319 14.344 44.759 1.00 11.77 80 ALA A C 1
ATOM 560 O O . ALA A 1 80 ? 0.448 13.768 45.527 1.00 14.24 80 ALA A O 1
ATOM 562 N N . VAL A 1 81 ? -0.196 15.631 44.442 1.00 10.59 81 VAL A N 1
ATOM 563 C CA . VAL A 1 81 ? 0.887 16.453 44.977 1.00 11.39 81 VAL A CA 1
ATOM 564 C C . VAL A 1 81 ? 0.381 17.665 45.751 1.00 12.63 81 VAL A C 1
ATOM 565 O O . VAL A 1 81 ? -0.455 18.421 45.256 1.00 13.74 81 VAL A O 1
ATOM 569 N N . SER A 1 82 ? 0.900 17.849 46.962 1.00 13.71 82 SER A N 1
ATOM 570 C CA . SER A 1 82 ? 0.503 18.978 47.800 1.00 14.26 82 SER A CA 1
ATOM 571 C C . SER A 1 82 ? 0.767 20.274 47.048 1.00 14.71 82 SER A C 1
ATOM 572 O O . SER A 1 82 ? 1.672 20.343 46.226 1.00 14.55 82 SER A O 1
ATOM 575 N N . PRO A 1 83 ? -0.018 21.323 47.335 1.00 16.48 83 PRO A N 1
ATOM 576 C CA . PRO A 1 83 ? 0.082 22.650 46.712 1.00 16.59 83 PRO A CA 1
ATOM 577 C C . PRO A 1 83 ? 1.474 23.265 46.726 1.00 18.25 83 PRO A C 1
ATOM 578 O O . PRO A 1 83 ? 1.810 24.056 45.837 1.00 18.49 83 PRO A O 1
ATOM 582 N N . ASP A 1 84 ? 2.277 22.930 47.733 1.00 18.50 84 ASP A N 1
ATOM 583 C CA . ASP A 1 84 ? 3.624 23.481 47.794 1.00 21.58 84 ASP A CA 1
ATOM 584 C C . ASP A 1 84 ? 4.647 22.521 47.197 1.00 22.35 84 ASP A C 1
ATOM 585 O O . ASP A 1 84 ? 5.816 22.880 47.018 1.00 24.95 84 ASP A O 1
ATOM 590 N N . GLY A 1 85 ? 4.196 21.302 46.900 1.00 21.01 85 GLY A N 1
ATOM 591 C CA . GLY A 1 85 ? 5.059 20.290 46.322 1.00 18.49 85 GLY A CA 1
ATOM 592 C C . GLY A 1 85 ? 5.910 19.514 47.312 1.00 17.98 85 GLY A C 1
ATOM 593 O O . GLY A 1 85 ? 6.719 18.680 46.903 1.00 17.15 85 GLY A O 1
ATOM 594 N N . LYS A 1 86 ? 5.723 19.758 48.607 1.00 17.06 86 LYS A N 1
ATOM 595 C CA . LYS A 1 86 ? 6.513 19.082 49.631 1.00 18.24 86 LYS A CA 1
ATOM 596 C C . LYS A 1 86 ? 6.084 17.663 50.010 1.00 19.09 86 LYS A C 1
ATOM 597 O O . LYS A 1 86 ? 6.878 16.907 50.590 1.00 17.55 86 LYS A O 1
ATOM 603 N N . GLN A 1 87 ? 4.843 17.293 49.699 1.00 18.10 87 GLN A N 1
ATOM 604 C CA . GLN A 1 87 ? 4.366 15.949 50.024 1.00 17.79 87 GLN A CA 1
ATOM 605 C C . GLN A 1 87 ? 3.620 15.299 48.862 1.00 16.89 87 GLN A C 1
ATOM 606 O O . GLN A 1 87 ? 2.804 15.942 48.191 1.00 18.31 87 GLN A O 1
ATOM 612 N N . VAL A 1 88 ? 3.927 14.029 48.616 1.00 14.34 88 VAL A N 1
ATOM 613 C CA . VAL A 1 88 ? 3.280 13.266 47.555 1.00 13.32 88 VAL A CA 1
ATOM 614 C C . VAL A 1 88 ? 2.417 12.167 48.184 1.00 11.87 88 VAL A C 1
ATOM 615 O O . VAL A 1 88 ? 2.866 11.460 49.086 1.00 10.89 88 VAL A O 1
ATOM 619 N N . TYR A 1 89 ? 1.177 12.033 47.720 1.00 10.10 89 TYR A N 1
ATOM 620 C CA . TYR A 1 89 ? 0.279 11.011 48.254 1.00 9.18 89 TYR A CA 1
ATOM 621 C C . TYR A 1 89 ? 0.067 9.878 47.258 1.00 7.68 89 TYR A C 1
ATOM 622 O O . TYR A 1 89 ? -0.125 10.102 46.069 1.00 7.92 89 TYR A O 1
ATOM 631 N N . VAL A 1 90 ? 0.089 8.651 47.756 1.00 8.35 90 VAL A N 1
ATOM 632 C CA . VAL A 1 90 ? -0.048 7.498 46.887 1.00 7.49 90 VAL A CA 1
ATOM 633 C C . VAL A 1 90 ? -1.021 6.473 47.437 1.00 8.05 90 VAL A C 1
ATOM 634 O O . VAL A 1 90 ? -0.956 6.114 48.609 1.00 10.45 90 VAL A O 1
ATOM 638 N N . THR A 1 91 ? -1.929 6.010 46.585 1.00 7.54 91 THR A N 1
ATOM 639 C CA . THR A 1 91 ? -2.895 5.004 46.985 1.00 8.46 91 THR A CA 1
ATOM 640 C C . THR A 1 91 ? -2.281 3.634 46.706 1.00 11.47 91 THR A C 1
ATOM 641 O O . THR A 1 91 ? -1.747 3.387 45.617 1.00 9.92 91 THR A O 1
ATOM 645 N N . ASN A 1 92 ? -2.333 2.761 47.708 1.00 13.98 92 ASN A N 1
ATOM 646 C CA . ASN A 1 92 ? -1.810 1.405 47.589 1.00 14.56 92 ASN A CA 1
ATOM 647 C C . ASN A 1 92 ? -3.010 0.476 47.667 1.00 16.58 92 ASN A C 1
ATOM 648 O O . ASN A 1 92 ? -3.526 0.171 48.743 1.00 17.62 92 ASN A O 1
ATOM 661 N N . ALA A 1 94 ? -3.510 -2.866 46.977 1.00 21.12 94 ALA A N 1
ATOM 662 C CA . ALA A 1 94 ? -3.414 -4.180 47.600 1.00 21.19 94 ALA A CA 1
ATOM 663 C C . ALA A 1 94 ? -3.323 -4.171 49.128 1.00 21.60 94 ALA A C 1
ATOM 664 O O . ALA A 1 94 ? -3.879 -5.049 49.792 1.00 21.36 94 ALA A O 1
ATOM 666 N N . SER A 1 95 ? -2.626 -3.186 49.682 1.00 20.58 95 SER A N 1
ATOM 667 C CA . SER A 1 95 ? -2.465 -3.106 51.123 1.00 19.52 95 SER A CA 1
ATOM 668 C C . SER A 1 95 ? -3.436 -2.144 51.775 1.00 19.08 95 SER A C 1
ATOM 669 O O . SER A 1 95 ? -3.400 -1.954 52.989 1.00 18.82 95 SER A O 1
ATOM 672 N N . SER A 1 96 ? -4.315 -1.551 50.971 1.00 17.99 96 SER A N 1
ATOM 673 C CA . SER A 1 96 ? -5.307 -0.601 51.474 1.00 14.23 96 SER A CA 1
ATOM 674 C C . SER A 1 96 ? -4.685 0.440 52.394 1.00 12.61 96 SER A C 1
ATOM 675 O O . SER A 1 96 ? -5.150 0.666 53.506 1.00 10.40 96 SER A O 1
ATOM 678 N N . THR A 1 97 ? -3.628 1.077 51.912 1.00 12.73 97 THR A N 1
ATOM 679 C CA . THR A 1 97 ? -2.946 2.108 52.680 1.00 13.37 97 THR A CA 1
ATOM 680 C C . THR A 1 97 ? -2.608 3.272 51.769 1.00 13.28 97 THR A C 1
ATOM 681 O O . THR A 1 97 ? -2.649 3.153 50.540 1.00 13.66 97 THR A O 1
ATOM 685 N N . LEU A 1 98 ? -2.264 4.396 52.383 1.00 11.98 98 LEU A N 1
ATOM 686 C CA . LEU A 1 98 ? -1.880 5.579 51.644 1.00 11.66 98 LEU A CA 1
ATOM 687 C C . LEU A 1 98 ? -0.463 5.921 52.075 1.00 13.66 98 LEU A C 1
ATOM 688 O O . LEU A 1 98 ? -0.165 5.991 53.271 1.00 14.68 98 LEU A O 1
ATOM 693 N N . SER A 1 99 ? 0.421 6.112 51.105 1.00 12.77 99 SER A N 1
ATOM 694 C CA . SER A 1 99 ? 1.789 6.469 51.417 1.00 13.05 99 SER A CA 1
ATOM 695 C C . SER A 1 99 ? 1.920 7.976 51.317 1.00 13.35 99 SER A C 1
ATOM 696 O O . SER A 1 99 ? 1.408 8.587 50.377 1.00 13.54 99 SER A O 1
ATOM 699 N N . VAL A 1 100 ? 2.587 8.578 52.295 1.00 13.23 100 VAL A N 1
ATOM 700 C CA . VAL A 1 100 ? 2.828 10.011 52.275 1.00 13.10 100 VAL A CA 1
ATOM 701 C C . VAL A 1 100 ? 4.322 10.141 52.055 1.00 14.95 100 VAL A C 1
ATOM 702 O O . VAL A 1 100 ? 5.114 9.664 52.871 1.00 16.61 100 VAL A O 1
ATOM 706 N N . ILE A 1 101 ? 4.706 10.772 50.948 1.00 16.29 101 ILE A N 1
ATOM 707 C CA . ILE A 1 101 ? 6.110 10.940 50.621 1.00 15.89 101 ILE A CA 1
ATOM 708 C C . ILE A 1 101 ? 6.609 12.364 50.784 1.00 17.46 101 ILE A C 1
ATOM 709 O O . ILE A 1 101 ? 6.012 13.314 50.280 1.00 16.80 101 ILE A O 1
ATOM 714 N N . ASP A 1 102 ? 7.720 12.485 51.503 1.00 20.02 102 ASP A N 1
ATOM 715 C CA . ASP A 1 102 ? 8.376 13.759 51.770 1.00 22.52 102 ASP A CA 1
ATOM 716 C C . ASP A 1 102 ? 9.265 14.058 50.565 1.00 23.16 102 ASP A C 1
ATOM 717 O O . ASP A 1 102 ? 10.166 13.277 50.267 1.00 23.19 102 ASP A O 1
ATOM 722 N N . THR A 1 103 ? 9.033 15.175 49.877 1.00 24.02 103 THR A N 1
ATOM 723 C CA . THR A 1 103 ? 9.848 15.493 48.700 1.00 25.67 103 THR A CA 1
ATOM 724 C C . THR A 1 103 ? 11.203 16.165 48.956 1.00 26.70 103 THR A C 1
ATOM 725 O O . THR A 1 103 ? 12.013 16.289 48.035 1.00 27.48 103 THR A O 1
ATOM 729 N N . THR A 1 104 ? 11.463 16.596 50.188 1.00 27.93 104 THR A N 1
ATOM 730 C CA . THR A 1 104 ? 12.753 17.214 50.490 1.00 28.97 104 THR A CA 1
ATOM 731 C C . THR A 1 104 ? 13.786 16.114 50.739 1.00 28.71 104 THR A C 1
ATOM 732 O O . THR A 1 104 ? 14.993 16.342 50.647 1.00 30.19 104 THR A O 1
ATOM 736 N N . SER A 1 105 ? 13.295 14.917 51.043 1.00 27.19 105 SER A N 1
ATOM 737 C CA . SER A 1 105 ? 14.160 13.776 51.311 1.00 25.70 105 SER A CA 1
ATOM 738 C C . SER A 1 105 ? 13.796 12.592 50.423 1.00 24.67 105 SER A C 1
ATOM 739 O O . SER A 1 105 ? 14.482 11.566 50.417 1.00 25.50 105 SER A O 1
ATOM 742 N N . ASN A 1 106 ? 12.708 12.747 49.678 1.00 23.87 106 ASN A N 1
ATOM 743 C CA . ASN A 1 106 ? 12.204 11.703 48.794 1.00 22.61 106 ASN A CA 1
ATOM 744 C C . ASN A 1 106 ? 12.173 10.361 49.506 1.00 21.56 106 ASN A C 1
ATOM 745 O O . ASN A 1 106 ? 12.744 9.382 49.038 1.00 21.72 106 ASN A O 1
ATOM 750 N N . THR A 1 107 ? 11.492 10.340 50.647 1.00 21.65 107 THR A N 1
ATOM 751 C CA . THR A 1 107 ? 11.345 9.142 51.465 1.00 20.63 107 THR A CA 1
ATOM 752 C C . THR A 1 107 ? 9.917 9.090 52.015 1.00 20.51 107 THR A C 1
ATOM 753 O O . THR A 1 107 ? 9.209 10.105 52.039 1.00 20.06 107 THR A O 1
ATOM 757 N N . VAL A 1 108 ? 9.499 7.908 52.456 1.00 19.36 108 VAL A N 1
ATOM 758 C CA . VAL A 1 108 ? 8.168 7.732 53.021 1.00 19.83 108 VAL A CA 1
ATOM 759 C C . VAL A 1 108 ? 8.121 8.326 54.427 1.00 19.95 108 VAL A C 1
ATOM 760 O O . VAL A 1 108 ? 8.868 7.901 55.307 1.00 20.73 108 VAL A O 1
ATOM 764 N N . ALA A 1 109 ? 7.240 9.300 54.641 1.00 20.02 109 ALA A N 1
ATOM 765 C CA . ALA A 1 109 ? 7.128 9.943 55.944 1.00 18.55 109 ALA A CA 1
ATOM 766 C C . ALA A 1 109 ? 5.831 9.599 56.670 1.00 20.10 109 ALA A C 1
ATOM 767 O O . ALA A 1 109 ? 5.522 10.170 57.720 1.00 20.07 109 ALA A O 1
ATOM 769 N N . GLY A 1 110 ? 5.071 8.660 56.118 1.00 19.43 110 GLY A N 1
ATOM 770 C CA . GLY A 1 110 ? 3.825 8.282 56.757 1.00 19.13 110 GLY A CA 1
ATOM 771 C C . GLY A 1 110 ? 3.008 7.270 55.974 1.00 19.07 110 GLY A C 1
ATOM 772 O O . GLY A 1 110 ? 3.105 7.183 54.754 1.00 18.15 110 GLY A O 1
ATOM 773 N N . THR A 1 111 ? 2.204 6.493 56.687 1.00 19.04 111 THR A N 1
ATOM 774 C CA . THR A 1 111 ? 1.358 5.496 56.061 1.00 21.24 111 THR A CA 1
ATOM 775 C C . THR A 1 111 ? 0.016 5.518 56.760 1.00 23.39 111 THR A C 1
ATOM 776 O O . THR A 1 111 ? -0.067 5.330 57.974 1.00 27.28 111 THR A O 1
ATOM 780 N N . VAL A 1 112 ? -1.036 5.762 55.988 1.00 23.11 112 VAL A N 1
ATOM 781 C CA . VAL A 1 112 ? -2.377 5.825 56.542 1.00 22.33 112 VAL A CA 1
ATOM 782 C C . VAL A 1 112 ? -3.264 4.679 56.067 1.00 22.44 112 VAL A C 1
ATOM 783 O O . VAL A 1 112 ? -3.317 4.362 54.877 1.00 21.50 112 VAL A O 1
ATOM 787 N N . LYS A 1 113 ? -3.952 4.046 57.010 1.00 22.24 113 LYS A N 1
ATOM 788 C CA . LYS A 1 113 ? -4.853 2.960 56.667 1.00 21.93 113 LYS A CA 1
ATOM 789 C C . LYS A 1 113 ? -6.109 3.582 56.092 1.00 20.82 113 LYS A C 1
ATOM 790 O O . LYS A 1 113 ? -6.762 4.388 56.759 1.00 21.26 113 LYS A O 1
ATOM 796 N N . THR A 1 114 ? -6.441 3.210 54.862 1.00 17.06 114 THR A N 1
ATOM 797 C CA . THR A 1 114 ? -7.630 3.726 54.202 1.00 15.73 114 THR A CA 1
ATOM 798 C C . THR A 1 114 ? -8.727 2.681 54.273 1.00 15.36 114 THR A C 1
ATOM 799 O O . THR A 1 114 ? -8.680 1.763 55.108 1.00 15.75 114 THR A O 1
ATOM 803 N N . GLY A 1 115 ? -9.679 2.865 53.388 1.00 14.49 115 GLY A N 1
ATOM 804 C CA . GLY A 1 115 ? -10.761 1.908 53.202 1.00 12.14 115 GLY A CA 1
ATOM 805 C C . GLY A 1 115 ? -10.161 0.754 52.417 1.00 11.19 115 GLY A C 1
ATOM 806 O O . GLY A 1 115 ? -8.950 0.716 52.162 1.00 9.78 115 GLY A O 1
ATOM 807 N N . LYS A 1 116 ? -10.984 -0.175 52.024 1.00 9.33 116 LYS A N 1
ATOM 808 C CA . LYS A 1 116 ? -10.497 -1.332 51.274 1.00 10.69 116 LYS A CA 1
ATOM 809 C C . LYS A 1 116 ? -10.205 -0.949 49.826 1.00 10.73 116 LYS A C 1
ATOM 810 O O . LYS A 1 116 ? -10.955 -0.205 49.186 1.00 8.12 116 LYS A O 1
ATOM 816 N N . SER A 1 117 ? -9.087 -1.464 49.328 1.00 11.24 117 SER A N 1
ATOM 817 C CA . SER A 1 117 ? -8.666 -1.250 47.951 1.00 12.46 117 SER A CA 1
ATOM 818 C C . SER A 1 117 ? -8.792 0.195 47.444 1.00 12.88 117 SER A C 1
ATOM 819 O O . SER A 1 117 ? -9.581 0.481 46.542 1.00 12.61 117 SER A O 1
ATOM 822 N N . PRO A 1 118 ? -8.017 1.124 48.028 1.00 12.68 118 PRO A N 1
ATOM 823 C CA . PRO A 1 118 ? -8.053 2.531 47.615 1.00 12.01 118 PRO A CA 1
ATOM 824 C C . PRO A 1 118 ? -7.575 2.675 46.177 1.00 11.61 118 PRO A C 1
ATOM 825 O O . PRO A 1 118 ? -6.735 1.898 45.714 1.00 13.78 118 PRO A O 1
ATOM 829 N N . LEU A 1 119 ? -8.091 3.675 45.471 1.00 11.01 119 LEU A N 1
ATOM 830 C CA . LEU A 1 119 ? -7.715 3.862 44.077 1.00 9.92 119 LEU A CA 1
ATOM 831 C C . LEU A 1 119 ? -7.536 5.314 43.684 1.00 8.74 119 LEU A C 1
ATOM 832 O O . LEU A 1 119 ? -6.432 5.750 43.394 1.00 9.38 119 LEU A O 1
ATOM 837 N N . GLY A 1 120 ? -8.629 6.058 43.654 1.00 8.57 120 GLY A N 1
ATOM 838 C CA . GLY A 1 120 ? -8.547 7.458 43.293 1.00 7.96 120 GLY A CA 1
ATOM 839 C C . GLY A 1 120 ? -8.312 8.340 44.504 1.00 6.87 120 GLY A C 1
ATOM 840 O O . GLY A 1 120 ? -8.663 7.978 45.620 1.00 6.48 120 GLY A O 1
ATOM 841 N N . LEU A 1 121 ? -7.696 9.493 44.283 1.00 7.92 121 LEU A N 1
ATOM 842 C CA . LEU A 1 121 ? -7.433 10.436 45.360 1.00 7.67 121 LEU A CA 1
ATOM 843 C C . LEU A 1 121 ? -7.396 11.822 44.761 1.00 8.30 121 LEU A C 1
ATOM 844 O O . LEU A 1 121 ? -6.957 12.007 43.625 1.00 7.54 121 LEU A O 1
ATOM 849 N N . ALA A 1 122 ? -7.885 12.789 45.527 1.00 9.39 122 ALA A N 1
ATOM 850 C CA . ALA A 1 122 ? -7.926 14.175 45.094 1.00 8.99 122 ALA A CA 1
ATOM 851 C C . ALA A 1 122 ? -7.776 15.061 46.333 1.00 9.87 122 ALA A C 1
ATOM 852 O O . ALA A 1 122 ? -8.422 14.850 47.360 1.00 7.02 122 ALA A O 1
ATOM 854 N N . LEU A 1 123 ? -6.904 16.048 46.202 1.00 11.79 123 LEU A N 1
ATOM 855 C CA . LEU A 1 123 ? -6.561 16.967 47.265 1.00 13.35 123 LEU A CA 1
ATOM 856 C C . LEU A 1 123 ? -7.367 18.247 47.220 1.00 14.91 123 LEU A C 1
ATOM 857 O O . LEU A 1 123 ? -7.651 18.770 46.137 1.00 17.29 123 LEU A O 1
ATOM 862 N N . SER A 1 124 ? -7.737 18.754 48.392 1.00 14.70 124 SER A N 1
ATOM 863 C CA . SER A 1 124 ? -8.476 20.020 48.483 1.00 15.19 124 SER A CA 1
ATOM 864 C C . SER A 1 124 ? -7.525 21.133 48.027 1.00 14.43 124 SER A C 1
ATOM 865 O O . SER A 1 124 ? -6.305 21.006 48.168 1.00 14.24 124 SER A O 1
ATOM 868 N N . PRO A 1 125 ? -8.068 22.234 47.484 1.00 14.92 125 PRO A N 1
ATOM 869 C CA . PRO A 1 125 ? -7.213 23.339 47.026 1.00 14.72 125 PRO A CA 1
ATOM 870 C C . PRO A 1 125 ? -6.237 23.892 48.070 1.00 15.47 125 PRO A C 1
ATOM 871 O O . PRO A 1 125 ? -5.159 24.375 47.716 1.00 15.09 125 PRO A O 1
ATOM 875 N N . ASP A 1 126 ? -6.597 23.830 49.348 1.00 15.92 126 ASP A N 1
ATOM 876 C CA . ASP A 1 126 ? -5.693 24.347 50.371 1.00 17.70 126 ASP A CA 1
ATOM 877 C C . ASP A 1 126 ? -4.695 23.295 50.832 1.00 17.49 126 ASP A C 1
ATOM 878 O O . ASP A 1 126 ? -3.773 23.600 51.587 1.00 18.25 126 ASP A O 1
ATOM 883 N N . GLY A 1 127 ? -4.889 22.060 50.373 1.00 18.15 127 GLY A N 1
ATOM 884 C CA . GLY A 1 127 ? -3.986 20.975 50.724 1.00 17.49 127 GLY A CA 1
ATOM 885 C C . GLY A 1 127 ? -4.189 20.294 52.069 1.00 18.04 127 GLY A C 1
ATOM 886 O O . GLY A 1 127 ? -3.443 19.377 52.420 1.00 18.99 127 GLY A O 1
ATOM 887 N N . LYS A 1 128 ? -5.193 20.716 52.826 1.00 18.31 128 LYS A N 1
ATOM 888 C CA . LYS A 1 128 ? -5.446 20.121 54.136 1.00 19.07 128 LYS A CA 1
ATOM 889 C C . LYS A 1 128 ? -6.237 18.815 54.093 1.00 18.50 128 LYS A C 1
ATOM 890 O O . LYS A 1 128 ? -6.069 17.962 54.968 1.00 20.85 128 LYS A O 1
ATOM 896 N N . LYS A 1 129 ? -7.099 18.651 53.092 1.00 15.51 129 LYS A N 1
ATOM 897 C CA . LYS A 1 129 ? -7.904 17.428 52.993 1.00 14.65 129 LYS A CA 1
ATOM 898 C C . LYS A 1 129 ? -7.624 16.610 51.738 1.00 13.07 129 LYS A C 1
ATOM 899 O O . LYS A 1 129 ? -7.579 17.139 50.629 1.00 13.70 129 LYS A O 1
ATOM 905 N N . LEU A 1 130 ? -7.440 15.311 51.914 1.00 11.15 130 LEU A N 1
ATOM 906 C CA . LEU A 1 130 ? -7.221 14.437 50.778 1.00 11.34 130 LEU A CA 1
ATOM 907 C C . LEU A 1 130 ? -8.441 13.528 50.753 1.00 10.90 130 LEU A C 1
ATOM 908 O O . LEU A 1 130 ? -8.896 13.099 51.804 1.00 11.56 130 LEU A O 1
ATOM 913 N N . TYR A 1 131 ? -8.980 13.264 49.566 1.00 9.79 131 TYR A N 1
ATOM 914 C CA . TYR A 1 131 ? -10.149 12.397 49.422 1.00 8.52 131 TYR A CA 1
ATOM 915 C C . TYR A 1 131 ? -9.750 11.167 48.639 1.00 7.88 131 TYR A C 1
ATOM 916 O O . TYR A 1 131 ? -9.238 11.268 47.522 1.00 8.62 131 TYR A O 1
ATOM 925 N N . VAL A 1 132 ? -9.997 10.007 49.238 1.00 6.43 132 VAL A N 1
ATOM 926 C CA . VAL A 1 132 ? -9.620 8.727 48.657 1.00 6.93 132 VAL A CA 1
ATOM 927 C C . VAL A 1 132 ? -10.798 7.801 48.406 1.00 6.16 132 VAL A C 1
ATOM 928 O O . VAL A 1 132 ? -11.583 7.522 49.310 1.00 6.01 132 VAL A O 1
ATOM 932 N N . THR A 1 133 ? -10.918 7.316 47.179 1.00 5.17 133 THR A N 1
ATOM 933 C CA . THR A 1 133 ? -11.992 6.392 46.883 1.00 6.42 133 THR A CA 1
ATOM 934 C C . THR A 1 133 ? -11.531 4.981 47.229 1.00 8.00 133 THR A C 1
ATOM 935 O O . THR A 1 133 ? -10.508 4.494 46.736 1.00 8.17 133 THR A O 1
ATOM 939 N N . ASN A 1 134 ? -12.283 4.346 48.114 1.00 8.58 134 ASN A N 1
ATOM 940 C CA . ASN A 1 134 ? -11.999 2.985 48.526 1.00 10.06 134 ASN A CA 1
ATOM 941 C C . ASN A 1 134 ? -12.850 2.151 47.583 1.00 11.09 134 ASN A C 1
ATOM 942 O O . ASN A 1 134 ? -14.017 1.878 47.851 1.00 11.19 134 ASN A O 1
ATOM 947 N N . ASN A 1 135 ? -12.239 1.758 46.471 1.00 11.93 135 ASN A N 1
ATOM 948 C CA . ASN A 1 135 ? -12.922 1.013 45.429 1.00 13.97 135 ASN A CA 1
ATOM 949 C C . ASN A 1 135 ? -13.588 -0.285 45.842 1.00 13.29 135 ASN A C 1
ATOM 950 O O . ASN A 1 135 ? -14.598 -0.670 45.258 1.00 13.51 135 ASN A O 1
ATOM 955 N N . GLY A 1 136 ? -13.035 -0.972 46.830 1.00 14.14 136 GLY A N 1
ATOM 956 C CA . GLY A 1 136 ? -13.648 -2.212 47.252 1.00 14.04 136 GLY A CA 1
ATOM 957 C C . GLY A 1 136 ? -14.412 -2.049 48.549 1.00 15.30 136 GLY A C 1
ATOM 958 O O . GLY A 1 136 ? -14.593 -3.028 49.279 1.00 15.64 136 GLY A O 1
ATOM 959 N N . ASP A 1 137 ? -14.898 -0.838 48.829 1.00 15.23 137 ASP A N 1
ATOM 960 C CA . ASP A 1 137 ? -15.612 -0.591 50.081 1.00 15.24 137 ASP A CA 1
ATOM 961 C C . ASP A 1 137 ? -16.842 0.331 49.986 1.00 14.71 137 ASP A C 1
ATOM 962 O O . ASP A 1 137 ? -17.546 0.531 50.980 1.00 12.08 137 ASP A O 1
ATOM 967 N N . LYS A 1 138 ? -17.097 0.889 48.803 1.00 15.76 138 LYS A N 1
ATOM 968 C CA . LYS A 1 138 ? -18.233 1.798 48.586 1.00 15.24 138 LYS A CA 1
ATOM 969 C C . LYS A 1 138 ? -18.104 3.054 49.444 1.00 13.76 138 LYS A C 1
ATOM 970 O O . LYS A 1 138 ? -19.109 3.611 49.888 1.00 12.61 138 LYS A O 1
ATOM 976 N N . THR A 1 139 ? -16.879 3.508 49.682 1.00 13.04 139 THR A N 1
ATOM 977 C CA . THR A 1 139 ? -16.687 4.698 50.506 1.00 12.40 139 THR A CA 1
ATOM 978 C C . THR A 1 139 ? -15.519 5.577 50.069 1.00 12.28 139 THR A C 1
ATOM 979 O O . THR A 1 139 ? -14.659 5.175 49.279 1.00 11.23 139 THR A O 1
ATOM 983 N N . VAL A 1 140 ? -15.499 6.787 50.617 1.00 11.65 140 VAL A N 1
ATOM 984 C CA . VAL A 1 140 ? -14.432 7.737 50.357 1.00 11.05 140 VAL A CA 1
ATOM 985 C C . VAL A 1 140 ? -13.848 8.086 51.720 1.00 10.96 140 VAL A C 1
ATOM 986 O O . VAL A 1 140 ? -14.581 8.363 52.667 1.00 11.97 140 VAL A O 1
ATOM 990 N N . SER A 1 141 ? -12.531 8.044 51.826 1.00 10.25 141 SER A N 1
ATOM 991 C CA . SER A 1 141 ? -11.889 8.370 53.081 1.00 10.06 141 SER A CA 1
ATOM 992 C C . SER A 1 141 ? -11.466 9.823 53.015 1.00 11.65 141 SER A C 1
ATOM 993 O O . SER A 1 141 ? -10.879 10.256 52.021 1.00 10.71 141 SER A O 1
ATOM 996 N N . VAL A 1 142 ? -11.781 10.583 54.058 1.00 12.72 142 VAL A N 1
ATOM 997 C CA . VAL A 1 142 ? -11.379 11.983 54.111 1.00 15.36 142 VAL A CA 1
ATOM 998 C C . VAL A 1 142 ? -10.228 12.076 55.113 1.00 15.69 142 VAL A C 1
ATOM 999 O O . VAL A 1 142 ? -10.416 11.897 56.323 1.00 17.43 142 VAL A O 1
ATOM 1003 N N . ILE A 1 143 ? -9.041 12.344 54.605 1.00 15.23 143 ILE A N 1
ATOM 1004 C CA . ILE A 1 143 ? -7.843 12.371 55.455 1.00 15.48 143 ILE A CA 1
ATOM 1005 C C . ILE A 1 143 ? -7.304 13.785 55.677 1.00 16.18 143 ILE A C 1
ATOM 1006 O O . ILE A 1 143 ? -7.228 14.600 54.743 1.00 16.62 143 ILE A O 1
ATOM 1011 N N . ASN A 1 144 ? -6.955 13.997 56.939 1.00 17.05 144 ASN A N 1
ATOM 1012 C CA . ASN A 1 144 ? -6.317 15.230 57.416 1.00 17.60 144 ASN A CA 1
ATOM 1013 C C . ASN A 1 144 ? -4.826 15.073 57.162 1.00 18.10 144 ASN A C 1
ATOM 1014 O O . ASN A 1 144 ? -4.131 14.328 57.866 1.00 18.47 144 ASN A O 1
ATOM 1019 N N . THR A 1 145 ? -4.372 15.770 56.154 1.00 17.97 145 THR A N 1
ATOM 1020 C CA . THR A 1 145 ? -2.989 15.658 55.701 1.00 20.67 145 THR A CA 1
ATOM 1021 C C . THR A 1 145 ? -1.975 16.100 56.755 1.00 21.79 145 THR A C 1
ATOM 1022 O O . THR A 1 145 ? -0.800 15.723 56.699 1.00 22.46 145 THR A O 1
ATOM 1026 N N . VAL A 1 146 ? -2.427 16.894 57.719 1.00 21.29 146 VAL A N 1
ATOM 1027 C CA . VAL A 1 146 ? -1.540 17.357 58.771 1.00 19.64 146 VAL A CA 1
ATOM 1028 C C . VAL A 1 146 ? -1.369 16.286 59.844 1.00 19.70 146 VAL A C 1
ATOM 1029 O O . VAL A 1 146 ? -0.252 15.987 60.254 1.00 18.76 146 VAL A O 1
ATOM 1033 N N . THR A 1 147 ? -2.477 15.701 60.282 1.00 19.75 147 THR A N 1
ATOM 1034 C CA . THR A 1 147 ? -2.447 14.668 61.310 1.00 20.60 147 THR A CA 1
ATOM 1035 C C . THR A 1 147 ? -2.296 13.264 60.737 1.00 19.93 147 THR A C 1
ATOM 1036 O O . THR A 1 147 ? -2.032 12.311 61.470 1.00 20.13 147 THR A O 1
ATOM 1040 N N . LYS A 1 148 ? -2.475 13.145 59.427 1.00 20.10 148 LYS A N 1
ATOM 1041 C CA . LYS A 1 148 ? -2.379 11.865 58.725 1.00 21.39 148 LYS A CA 1
ATOM 1042 C C . LYS A 1 148 ? -3.390 10.861 59.255 1.00 20.22 148 LYS A C 1
ATOM 1043 O O . LYS A 1 148 ? -3.099 9.676 59.397 1.00 20.57 148 LYS A O 1
ATOM 1049 N N . ALA A 1 149 ? -4.594 11.349 59.529 1.00 20.77 149 ALA A N 1
ATOM 1050 C CA . ALA A 1 149 ? -5.659 10.501 60.042 1.00 20.12 149 ALA A CA 1
ATOM 1051 C C . ALA A 1 149 ? -6.933 10.691 59.239 1.00 18.92 149 ALA A C 1
ATOM 1052 O O . ALA A 1 149 ? -7.183 11.771 58.699 1.00 17.63 149 ALA A O 1
ATOM 1054 N N . VAL A 1 150 ? -7.722 9.625 59.150 1.00 18.51 150 VAL A N 1
ATOM 1055 C CA . VAL A 1 150 ? -8.993 9.659 58.444 1.00 17.27 150 VAL A CA 1
ATOM 1056 C C . VAL A 1 150 ? -9.956 10.308 59.416 1.00 19.33 150 VAL A C 1
ATOM 1057 O O . VAL A 1 150 ? -10.240 9.747 60.470 1.00 22.55 150 VAL A O 1
ATOM 1061 N N . ILE A 1 151 ? -10.452 11.489 59.076 1.00 20.12 151 ILE A N 1
ATOM 1062 C CA . ILE A 1 151 ? -11.379 12.189 59.956 1.00 21.06 151 ILE A CA 1
ATOM 1063 C C . ILE A 1 151 ? -12.831 11.868 59.635 1.00 21.28 151 ILE A C 1
ATOM 1064 O O . ILE A 1 151 ? -13.725 12.159 60.425 1.00 21.46 151 ILE A O 1
ATOM 1069 N N . ASN A 1 152 ? -13.070 11.265 58.478 1.00 20.78 152 ASN A N 1
ATOM 1070 C CA . ASN A 1 152 ? -14.433 10.949 58.086 1.00 21.46 152 ASN A CA 1
ATOM 1071 C C . ASN A 1 152 ? -14.530 9.937 56.942 1.00 20.37 152 ASN A C 1
ATOM 1072 O O . ASN A 1 152 ? -13.736 9.954 56.012 1.00 20.89 152 ASN A O 1
ATOM 1077 N N . THR A 1 153 ? -15.513 9.053 57.018 1.00 20.34 153 THR A N 1
ATOM 1078 C CA . THR A 1 153 ? -15.711 8.054 55.978 1.00 20.54 153 THR A CA 1
ATOM 1079 C C . THR A 1 153 ? -17.067 8.282 55.331 1.00 19.51 153 THR A C 1
ATOM 1080 O O . THR A 1 153 ? -18.105 7.973 55.911 1.00 20.02 153 THR A O 1
ATOM 1084 N N . VAL A 1 154 ? -17.048 8.838 54.125 1.00 18.65 154 VAL A N 1
ATOM 1085 C CA . VAL A 1 154 ? -18.275 9.135 53.401 1.00 16.02 154 VAL A CA 1
ATOM 1086 C C . VAL A 1 154 ? -18.771 7.940 52.610 1.00 14.84 154 VAL A C 1
ATOM 1087 O O . VAL A 1 154 ? -18.015 7.293 51.881 1.00 14.75 154 VAL A O 1
ATOM 1091 N N . SER A 1 155 ? -20.055 7.660 52.763 1.00 14.21 155 SER A N 1
ATOM 1092 C CA . SER A 1 155 ? -20.686 6.555 52.069 1.00 15.43 155 SER A CA 1
ATOM 1093 C C . SER A 1 155 ? -21.055 6.980 50.652 1.00 13.88 155 SER A C 1
ATOM 1094 O O . SER A 1 155 ? -21.748 7.977 50.459 1.00 15.78 155 SER A O 1
ATOM 1097 N N . VAL A 1 156 ? -20.584 6.230 49.663 1.00 12.72 156 VAL A N 1
ATOM 1098 C CA . VAL A 1 156 ? -20.890 6.542 48.273 1.00 13.23 156 VAL A CA 1
ATOM 1099 C C . VAL A 1 156 ? -21.476 5.323 47.574 1.00 14.26 156 VAL A C 1
ATOM 1100 O O . VAL A 1 156 ? -22.081 4.470 48.214 1.00 15.52 156 VAL A O 1
ATOM 1104 N N . GLY A 1 157 ? -21.294 5.239 46.263 1.00 15.47 157 GLY A N 1
ATOM 1105 C CA . GLY A 1 157 ? -21.823 4.105 45.524 1.00 16.47 157 GLY A CA 1
ATOM 1106 C C . GLY A 1 157 ? -20.881 2.910 45.487 1.00 16.05 157 GLY A C 1
ATOM 1107 O O . GLY A 1 157 ? -19.873 2.857 46.196 1.00 16.30 157 GLY A O 1
ATOM 1108 N N . ARG A 1 158 ? -21.216 1.949 44.636 1.00 15.01 158 ARG A N 1
ATOM 1109 C CA . ARG A 1 158 ? -20.427 0.739 44.484 1.00 14.65 158 ARG A CA 1
ATOM 1110 C C . ARG A 1 158 ? -19.229 0.918 43.569 1.00 14.44 158 ARG A C 1
ATOM 1111 O O . ARG A 1 158 ? -19.337 1.500 42.491 1.00 15.88 158 ARG A O 1
ATOM 1119 N N . SER A 1 159 ? -18.084 0.408 44.010 1.00 13.45 159 SER A N 1
ATOM 1120 C CA . SER A 1 159 ? -16.860 0.465 43.224 1.00 11.91 159 SER A CA 1
ATOM 1121 C C . SER A 1 159 ? -16.511 1.894 42.796 1.00 9.69 159 SER A C 1
ATOM 1122 O O . SER A 1 159 ? -16.405 2.197 41.607 1.00 11.08 159 SER A O 1
ATOM 1125 N N . PRO A 1 160 ? -16.324 2.795 43.770 1.00 8.83 160 PRO A N 1
ATOM 1126 C CA . PRO A 1 160 ? -15.984 4.178 43.424 1.00 8.27 160 PRO A CA 1
ATOM 1127 C C . PRO A 1 160 ? -14.569 4.194 42.871 1.00 7.18 160 PRO A C 1
ATOM 1128 O O . PRO A 1 160 ? -13.702 3.476 43.370 1.00 6.28 160 PRO A O 1
ATOM 1132 N N . LYS A 1 161 ? -14.346 4.996 41.835 1.00 7.58 161 LYS A N 1
ATOM 1133 C CA . LYS A 1 161 ? -13.039 5.084 41.198 1.00 8.66 161 LYS A CA 1
ATOM 1134 C C . LYS A 1 161 ? -12.511 6.517 41.107 1.00 9.73 161 LYS A C 1
ATOM 1135 O O . LYS A 1 161 ? -11.864 7.012 42.034 1.00 10.36 161 LYS A O 1
ATOM 1141 N N . GLY A 1 162 ? -12.786 7.170 39.979 1.00 9.43 162 GLY A N 1
ATOM 1142 C CA . GLY A 1 162 ? -12.340 8.534 39.772 1.00 7.35 162 GLY A CA 1
ATOM 1143 C C . GLY A 1 162 ? -12.910 9.494 40.796 1.00 5.70 162 GLY A C 1
ATOM 1144 O O . GLY A 1 162 ? -14.027 9.302 41.273 1.00 5.56 162 GLY A O 1
ATOM 1145 N N . ILE A 1 163 ? -12.146 10.536 41.121 1.00 5.03 163 ILE A N 1
ATOM 1146 C CA . ILE A 1 163 ? -12.575 11.534 42.099 1.00 5.08 163 ILE A CA 1
ATOM 1147 C C . ILE A 1 163 ? -11.853 12.858 41.876 1.00 4.23 163 ILE A C 1
ATOM 1148 O O . ILE A 1 163 ? -10.666 12.888 41.578 1.00 6.67 163 ILE A O 1
ATOM 1153 N N . ALA A 1 164 ? -12.575 13.959 42.016 1.00 5.43 164 ALA A N 1
ATOM 1154 C CA . ALA A 1 164 ? -11.982 15.267 41.806 1.00 4.96 164 ALA A CA 1
ATOM 1155 C C . ALA A 1 164 ? -12.669 16.347 42.628 1.00 6.51 164 ALA A C 1
ATOM 1156 O O . ALA A 1 164 ? -13.865 16.258 42.924 1.00 7.97 164 ALA A O 1
ATOM 1158 N N . VAL A 1 165 ? -11.906 17.366 43.000 1.00 7.58 165 VAL A N 1
ATOM 1159 C CA . VAL A 1 165 ? -12.446 18.470 43.775 1.00 8.37 165 VAL A CA 1
ATOM 1160 C C . VAL A 1 165 ? -12.540 19.695 42.879 1.00 9.03 165 VAL A C 1
ATOM 1161 O O . VAL A 1 165 ? -11.678 19.916 42.033 1.00 8.22 165 VAL A O 1
ATOM 1165 N N . THR A 1 166 ? -13.593 20.481 43.058 1.00 9.77 166 THR A N 1
ATOM 1166 C CA . THR A 1 166 ? -13.775 21.694 42.273 1.00 13.59 166 THR A CA 1
ATOM 1167 C C . THR A 1 166 ? -12.691 22.702 42.647 1.00 15.35 166 THR A C 1
ATOM 1168 O O . THR A 1 166 ? -12.175 22.681 43.760 1.00 16.72 166 THR A O 1
ATOM 1172 N N . PRO A 1 167 ? -12.349 23.610 41.720 1.00 16.26 167 PRO A N 1
ATOM 1173 C CA . PRO A 1 167 ? -11.317 24.624 41.980 1.00 16.75 167 PRO A CA 1
ATOM 1174 C C . PRO A 1 167 ? -11.591 25.458 43.237 1.00 16.71 167 PRO A C 1
ATOM 1175 O O . PRO A 1 167 ? -10.657 25.865 43.924 1.00 17.92 167 PRO A O 1
ATOM 1179 N N . ASP A 1 168 ? -12.865 25.708 43.539 1.00 16.03 168 ASP A N 1
ATOM 1180 C CA . ASP A 1 168 ? -13.223 26.511 44.709 1.00 16.71 168 ASP A CA 1
ATOM 1181 C C . ASP A 1 168 ? -13.306 25.665 45.972 1.00 16.39 168 ASP A C 1
ATOM 1182 O O . ASP A 1 168 ? -13.580 26.175 47.058 1.00 17.22 168 ASP A O 1
ATOM 1187 N N . GLY A 1 169 ? -13.068 24.368 45.809 1.00 15.45 169 GLY A N 1
ATOM 1188 C CA . GLY A 1 169 ? -13.059 23.451 46.934 1.00 13.52 169 GLY A CA 1
ATOM 1189 C C . GLY A 1 169 ? -14.347 23.194 47.692 1.00 12.74 169 GLY A C 1
ATOM 1190 O O . GLY A 1 169 ? -14.299 22.743 48.835 1.00 13.85 169 GLY A O 1
ATOM 1191 N N . THR A 1 170 ? -15.496 23.454 47.079 1.00 12.50 170 THR A N 1
ATOM 1192 C CA . THR A 1 170 ? -16.775 23.227 47.754 1.00 13.53 170 THR A CA 1
ATOM 1193 C C . THR A 1 170 ? -17.343 21.826 47.492 1.00 14.97 170 THR A C 1
ATOM 1194 O O . THR A 1 170 ? -18.066 21.267 48.324 1.00 15.40 170 THR A O 1
ATOM 1198 N N . LYS A 1 171 ? -16.984 21.222 46.327 1.00 16.08 171 LYS A N 1
ATOM 1199 C CA . LYS A 1 171 ? -17.554 19.933 45.975 1.00 17.84 171 LYS A CA 1
ATOM 1200 C C . LYS A 1 171 ? -16.475 18.985 45.473 1.00 15.35 171 LYS A C 1
ATOM 1201 O O . LYS A 1 171 ? -15.494 19.318 44.837 1.00 14.70 171 LYS A O 1
ATOM 1207 N N . VAL A 1 172 ? -16.765 17.676 45.705 1.00 14.72 172 VAL A N 1
ATOM 1208 C CA . VAL A 1 172 ? -15.931 16.558 45.278 1.00 13.33 172 VAL A CA 1
ATOM 1209 C C . VAL A 1 172 ? -16.847 15.609 44.514 1.00 14.22 172 VAL A C 1
ATOM 1210 O O . VAL A 1 172 ? -17.863 15.150 45.056 1.00 14.01 172 VAL A O 1
ATOM 1214 N N . TYR A 1 173 ? -16.504 15.334 43.256 1.00 13.88 173 TYR A N 1
ATOM 1215 C CA . TYR A 1 173 ? -17.291 14.423 42.430 1.00 12.33 173 TYR A CA 1
ATOM 1216 C C . TYR A 1 173 ? -16.698 13.017 42.474 1.00 12.43 173 TYR A C 1
ATOM 1217 O O . TYR A 1 173 ? -15.482 12.836 42.326 1.00 13.13 173 TYR A O 1
ATOM 1226 N N . VAL A 1 174 ? -17.562 12.022 42.672 1.00 9.95 174 VAL A N 1
ATOM 1227 C CA . VAL A 1 174 ? -17.120 10.632 42.764 1.00 9.00 174 VAL A CA 1
ATOM 1228 C C . VAL A 1 174 ? -17.823 9.701 41.771 1.00 8.11 174 VAL A C 1
ATOM 1229 O O . VAL A 1 174 ? -19.049 9.550 41.797 1.00 5.66 174 VAL A O 1
ATOM 1233 N N . ALA A 1 175 ? -17.033 9.074 40.903 1.00 6.83 175 ALA A N 1
ATOM 1234 C CA . ALA A 1 175 ? -17.564 8.152 39.911 1.00 8.50 175 ALA A CA 1
ATOM 1235 C C . ALA A 1 175 ? -17.771 6.770 40.529 1.00 9.27 175 ALA A C 1
ATOM 1236 O O . ALA A 1 175 ? -16.809 6.124 40.964 1.00 10.28 175 ALA A O 1
ATOM 1238 N N . ASN A 1 176 ? -19.022 6.323 40.572 1.00 7.55 176 ASN A N 1
ATOM 1239 C CA . ASN A 1 176 ? -19.345 5.004 41.122 1.00 9.03 176 ASN A CA 1
ATOM 1240 C C . ASN A 1 176 ? -19.515 4.056 39.938 1.00 9.45 176 ASN A C 1
ATOM 1241 O O . ASN A 1 176 ? -20.599 3.933 39.363 1.00 7.69 176 ASN A O 1
ATOM 1246 N N . PHE A 1 177 ? -18.418 3.399 39.581 1.00 11.04 177 PHE A N 1
ATOM 1247 C CA . PHE A 1 177 ? -18.368 2.500 38.433 1.00 12.41 177 PHE A CA 1
ATOM 1248 C C . PHE A 1 177 ? -19.447 1.430 38.339 1.00 14.26 177 PHE A C 1
ATOM 1249 O O . PHE A 1 177 ? -20.051 1.260 37.283 1.00 15.53 177 PHE A O 1
ATOM 1257 N N . ASP A 1 178 ? -19.680 0.697 39.425 1.00 15.10 178 ASP A N 1
ATOM 1258 C CA . ASP A 1 178 ? -20.686 -0.358 39.404 1.00 16.64 178 ASP A CA 1
ATOM 1259 C C . ASP A 1 178 ? -22.097 0.136 39.659 1.00 17.67 178 ASP A C 1
ATOM 1260 O O . ASP A 1 178 ? -23.048 -0.560 39.337 1.00 18.77 178 ASP A O 1
ATOM 1265 N N . SER A 1 179 ? -22.246 1.321 40.239 1.00 19.14 179 SER A N 1
ATOM 1266 C CA . SER A 1 179 ? -23.584 1.837 40.522 1.00 21.11 179 SER A CA 1
ATOM 1267 C C . SER A 1 179 ? -24.107 2.739 39.425 1.00 21.01 179 SER A C 1
ATOM 1268 O O . SER A 1 179 ? -25.219 3.238 39.515 1.00 20.80 179 SER A O 1
ATOM 1279 N N . SER A 1 181 ? -23.418 5.765 38.684 1.00 20.77 181 SER A N 1
ATOM 1280 C CA . SER A 1 181 ? -23.790 7.058 39.229 1.00 18.06 181 SER A CA 1
ATOM 1281 C C . SER A 1 181 ? -22.564 7.870 39.643 1.00 16.59 181 SER A C 1
ATOM 1282 O O . SER A 1 181 ? -21.430 7.387 39.608 1.00 14.79 181 SER A O 1
ATOM 1285 N N . ILE A 1 182 ? -22.811 9.120 40.013 1.00 14.56 182 ILE A N 1
ATOM 1286 C CA . ILE A 1 182 ? -21.758 10.023 40.445 1.00 12.49 182 ILE A CA 1
ATOM 1287 C C . ILE A 1 182 ? -22.218 10.697 41.728 1.00 12.58 182 ILE A C 1
ATOM 1288 O O . ILE A 1 182 ? -23.262 11.344 41.752 1.00 14.50 182 ILE A O 1
ATOM 1293 N N . SER A 1 183 ? -21.457 10.503 42.798 1.00 10.52 183 SER A N 1
ATOM 1294 C CA . SER A 1 183 ? -21.781 11.104 44.079 1.00 10.87 183 SER A CA 1
ATOM 1295 C C . SER A 1 183 ? -21.171 12.497 44.102 1.00 12.06 183 SER A C 1
ATOM 1296 O O . SER A 1 183 ? -20.086 12.714 43.554 1.00 12.18 183 SER A O 1
ATOM 1299 N N . VAL A 1 184 ? -21.883 13.437 44.718 1.00 12.00 184 VAL A N 1
ATOM 1300 C CA . VAL A 1 184 ? -21.410 14.807 44.841 1.00 12.51 184 VAL A CA 1
ATOM 1301 C C . VAL A 1 184 ? -21.298 15.082 46.331 1.00 13.74 184 VAL A C 1
ATOM 1302 O O . VAL A 1 184 ? -22.287 14.983 47.066 1.00 13.10 184 VAL A O 1
ATOM 1306 N N . ILE A 1 185 ? -20.094 15.423 46.776 1.00 13.97 185 ILE A N 1
ATOM 1307 C CA . ILE A 1 185 ? -19.876 15.677 48.189 1.00 14.22 185 ILE A CA 1
ATOM 1308 C C . ILE A 1 185 ? -19.627 17.136 48.522 1.00 16.25 185 ILE A C 1
ATOM 1309 O O . ILE A 1 185 ? -18.848 17.815 47.850 1.00 16.69 185 ILE A O 1
ATOM 1314 N N . ASP A 1 186 ? -20.318 17.608 49.558 1.00 18.49 186 ASP A N 1
ATOM 1315 C CA . ASP A 1 186 ? -20.167 18.972 50.050 1.00 19.80 186 ASP A CA 1
ATOM 1316 C C . ASP A 1 186 ? -18.996 18.886 51.017 1.00 20.04 186 ASP A C 1
ATOM 1317 O O . ASP A 1 186 ? -19.105 18.264 52.075 1.00 18.53 186 ASP A O 1
ATOM 1322 N N . THR A 1 187 ? -17.878 19.498 50.645 1.00 20.23 187 THR A N 1
ATOM 1323 C CA . THR A 1 187 ? -16.671 19.452 51.465 1.00 21.59 187 THR A CA 1
ATOM 1324 C C . THR A 1 187 ? -16.804 20.075 52.856 1.00 21.78 187 THR A C 1
ATOM 1325 O O . THR A 1 187 ? -16.064 19.708 53.773 1.00 21.86 187 THR A O 1
ATOM 1329 N N . VAL A 1 188 ? -17.746 20.998 53.020 1.00 21.45 188 VAL A N 1
ATOM 1330 C CA . VAL A 1 188 ? -17.944 21.649 54.314 1.00 23.32 188 VAL A CA 1
ATOM 1331 C C . VAL A 1 188 ? -18.425 20.670 55.378 1.00 22.65 188 VAL A C 1
ATOM 1332 O O . VAL A 1 188 ? -18.014 20.763 56.531 1.00 23.54 188 VAL A O 1
ATOM 1336 N N . THR A 1 189 ? -19.289 19.735 54.997 1.00 22.53 189 THR A N 1
ATOM 1337 C CA . THR A 1 189 ? -19.802 18.750 55.950 1.00 23.06 189 THR A CA 1
ATOM 1338 C C . THR A 1 189 ? -19.429 17.319 55.583 1.00 23.35 189 THR A C 1
ATOM 1339 O O . THR A 1 189 ? -19.731 16.391 56.332 1.00 22.56 189 THR A O 1
ATOM 1343 N N . ASN A 1 190 ? -18.780 17.141 54.434 1.00 23.18 190 ASN A N 1
ATOM 1344 C CA . ASN A 1 190 ? -18.393 15.808 53.986 1.00 23.58 190 ASN A CA 1
ATOM 1345 C C . ASN A 1 190 ? -19.673 14.988 53.836 1.00 23.37 190 ASN A C 1
ATOM 1346 O O . ASN A 1 190 ? -19.716 13.793 54.141 1.00 24.36 190 ASN A O 1
ATOM 1351 N N . SER A 1 191 ? -20.713 15.661 53.359 1.00 21.93 191 SER A N 1
ATOM 1352 C CA . SER A 1 191 ? -22.011 15.044 53.164 1.00 22.10 191 SER A CA 1
ATOM 1353 C C . SER A 1 191 ? -22.330 14.902 51.681 1.00 21.24 191 SER A C 1
ATOM 1354 O O . SER A 1 191 ? -22.056 15.810 50.891 1.00 21.38 191 SER A O 1
ATOM 1357 N N . VAL A 1 192 ? -22.893 13.762 51.294 1.00 19.84 192 VAL A N 1
ATOM 1358 C CA . VAL A 1 192 ? -23.260 13.577 49.897 1.00 19.60 192 VAL A CA 1
ATOM 1359 C C . VAL A 1 192 ? -24.524 14.401 49.714 1.00 19.37 192 VAL A C 1
ATOM 1360 O O . VAL A 1 192 ? -25.537 14.131 50.352 1.00 19.95 192 VAL A O 1
ATOM 1364 N N . ILE A 1 193 ? -24.459 15.408 48.849 1.00 21.05 193 ILE A N 1
ATOM 1365 C CA . ILE A 1 193 ? -25.603 16.286 48.614 1.00 22.16 193 ILE A CA 1
ATOM 1366 C C . ILE A 1 193 ? -26.386 15.973 47.346 1.00 23.12 193 ILE A C 1
ATOM 1367 O O . ILE A 1 193 ? -27.470 16.520 47.134 1.00 23.94 193 ILE A O 1
ATOM 1372 N N . ASP A 1 194 ? -25.832 15.113 46.496 1.00 22.15 194 ASP A N 1
ATOM 1373 C CA . ASP A 1 194 ? -26.514 14.736 45.266 1.00 23.11 194 ASP A CA 1
ATOM 1374 C C . ASP A 1 194 ? -25.861 13.534 44.587 1.00 21.89 194 ASP A C 1
ATOM 1375 O O . ASP A 1 194 ? -24.646 13.356 44.651 1.00 21.70 194 ASP A O 1
ATOM 1380 N N . THR A 1 195 ? -26.691 12.707 43.955 1.00 20.96 195 THR A N 1
ATOM 1381 C CA . THR A 1 195 ? -26.234 11.513 43.250 1.00 19.15 195 THR A CA 1
ATOM 1382 C C . THR A 1 195 ? -26.760 11.579 41.822 1.00 18.99 195 THR A C 1
ATOM 1383 O O . THR A 1 195 ? -27.962 11.503 41.587 1.00 18.97 195 THR A O 1
ATOM 1387 N N . VAL A 1 196 ? -25.852 11.718 40.868 1.00 19.08 196 VAL A N 1
ATOM 1388 C CA . VAL A 1 196 ? -26.237 11.816 39.468 1.00 19.30 196 VAL A CA 1
ATOM 1389 C C . VAL A 1 196 ? -26.289 10.465 38.766 1.00 19.57 196 VAL A C 1
ATOM 1390 O O . VAL A 1 196 ? -25.293 9.740 38.713 1.00 19.33 196 VAL A O 1
ATOM 1394 N N . LYS A 1 197 ? -27.457 10.141 38.220 1.00 19.81 197 LYS A N 1
ATOM 1395 C CA . LYS A 1 197 ? -27.652 8.883 37.511 1.00 20.34 197 LYS A CA 1
ATOM 1396 C C . LYS A 1 197 ? -27.054 9.001 36.126 1.00 20.45 197 LYS A C 1
ATOM 1397 O O . LYS A 1 197 ? -27.296 9.990 35.433 1.00 21.19 197 LYS A O 1
ATOM 1403 N N . VAL A 1 198 ? -26.264 8.004 35.729 1.00 20.48 198 VAL A N 1
ATOM 1404 C CA . VAL A 1 198 ? -25.641 8.007 34.408 1.00 20.55 198 VAL A CA 1
ATOM 1405 C C . VAL A 1 198 ? -25.939 6.751 33.583 1.00 21.01 198 VAL A C 1
ATOM 1406 O O . VAL A 1 198 ? -26.287 5.702 34.118 1.00 19.28 198 VAL A O 1
ATOM 1410 N N . GLU A 1 199 ? -25.785 6.888 32.270 1.00 23.31 199 GLU A N 1
ATOM 1411 C CA . GLU A 1 199 ? -26.063 5.834 31.301 1.00 24.90 199 GLU A CA 1
ATOM 1412 C C . GLU A 1 199 ? -25.174 4.600 31.339 1.00 24.78 199 GLU A C 1
ATOM 1413 O O . GLU A 1 199 ? -25.626 3.501 31.009 1.00 27.27 199 GLU A O 1
ATOM 1419 N N . ALA A 1 200 ? -23.914 4.780 31.718 1.00 21.81 200 ALA A N 1
ATOM 1420 C CA . ALA A 1 200 ? -22.970 3.672 31.756 1.00 18.49 200 ALA A CA 1
ATOM 1421 C C . ALA A 1 200 ? -22.134 3.637 33.043 1.00 16.39 200 ALA A C 1
ATOM 1422 O O . ALA A 1 200 ? -22.566 4.128 34.082 1.00 18.07 200 ALA A O 1
ATOM 1424 N N . ALA A 1 201 ? -20.942 3.052 32.965 1.00 12.47 201 ALA A N 1
ATOM 1425 C CA . ALA A 1 201 ? -20.058 2.949 34.117 1.00 9.42 201 ALA A CA 1
ATOM 1426 C C . ALA A 1 201 ? -19.075 4.119 34.177 1.00 8.73 201 ALA A C 1
ATOM 1427 O O . ALA A 1 201 ? -18.071 4.137 33.455 1.00 5.50 201 ALA A O 1
ATOM 1429 N N . PRO A 1 202 ? -19.357 5.116 35.039 1.00 8.98 202 PRO A N 1
ATOM 1430 C CA . PRO A 1 202 ? -18.470 6.278 35.168 1.00 10.81 202 PRO A CA 1
ATOM 1431 C C . PRO A 1 202 ? -17.144 5.799 35.757 1.00 10.92 202 PRO A C 1
ATOM 1432 O O . PRO A 1 202 ? -17.123 5.031 36.714 1.00 11.27 202 PRO A O 1
ATOM 1436 N N . SER A 1 203 ? -16.039 6.249 35.179 1.00 11.77 203 SER A N 1
ATOM 1437 C CA . SER A 1 203 ? -14.734 5.809 35.632 1.00 10.66 203 SER A CA 1
ATOM 1438 C C . SER A 1 203 ? -13.838 6.949 36.100 1.00 11.64 203 SER A C 1
ATOM 1439 O O . SER A 1 203 ? -13.555 7.064 37.293 1.00 11.93 203 SER A O 1
ATOM 1442 N N . GLY A 1 204 ? -13.381 7.772 35.161 1.00 11.71 204 GLY A N 1
ATOM 1443 C CA . GLY A 1 204 ? -12.513 8.885 35.505 1.00 12.39 204 GLY A CA 1
ATOM 1444 C C . GLY A 1 204 ? -13.266 10.200 35.594 1.00 13.34 204 GLY A C 1
ATOM 1445 O O . GLY A 1 204 ? -14.348 10.343 35.017 1.00 13.53 204 GLY A O 1
ATOM 1446 N N . ILE A 1 205 ? -12.713 11.156 36.332 1.00 12.34 205 ILE A N 1
ATOM 1447 C CA . ILE A 1 205 ? -13.346 12.464 36.467 1.00 12.90 205 ILE A CA 1
ATOM 1448 C C . ILE A 1 205 ? -12.321 13.600 36.495 1.00 12.94 205 ILE A C 1
ATOM 1449 O O . ILE A 1 205 ? -11.259 13.486 37.103 1.00 12.20 205 ILE A O 1
ATOM 1454 N N . ALA A 1 206 ? -12.653 14.695 35.821 1.00 14.35 206 ALA A N 1
ATOM 1455 C CA . ALA A 1 206 ? -11.778 15.857 35.774 1.00 14.96 206 ALA A CA 1
ATOM 1456 C C . ALA A 1 206 ? -12.613 17.132 35.677 1.00 16.23 206 ALA A C 1
ATOM 1457 O O . ALA A 1 206 ? -13.490 17.251 34.826 1.00 18.01 206 ALA A O 1
ATOM 1459 N N . VAL A 1 207 ? -12.350 18.079 36.565 1.00 16.76 207 VAL A N 1
ATOM 1460 C CA . VAL A 1 207 ? -13.069 19.341 36.548 1.00 17.46 207 VAL A CA 1
ATOM 1461 C C . VAL A 1 207 ? -12.229 20.349 35.784 1.00 18.13 207 VAL A C 1
ATOM 1462 O O . VAL A 1 207 ? -11.013 20.398 35.957 1.00 18.22 207 VAL A O 1
ATOM 1466 N N . ASN A 1 208 ? -12.865 21.137 34.920 1.00 20.42 208 ASN A N 1
ATOM 1467 C CA . ASN A 1 208 ? -12.123 22.130 34.157 1.00 22.52 208 ASN A CA 1
ATOM 1468 C C . ASN A 1 208 ? -11.696 23.267 35.078 1.00 23.61 208 ASN A C 1
ATOM 1469 O O . ASN A 1 208 ? -12.266 23.455 36.150 1.00 22.69 208 ASN A O 1
ATOM 1474 N N . PRO A 1 209 ? -10.663 24.023 34.678 1.00 25.85 209 PRO A N 1
ATOM 1475 C CA . PRO A 1 209 ? -10.108 25.155 35.429 1.00 27.17 209 PRO A CA 1
ATOM 1476 C C . PRO A 1 209 ? -11.110 26.175 35.980 1.00 28.14 209 PRO A C 1
ATOM 1477 O O . PRO A 1 209 ? -10.887 26.745 37.047 1.00 28.89 209 PRO A O 1
ATOM 1481 N N . GLU A 1 210 ? -12.203 26.403 35.255 1.00 30.20 210 GLU A N 1
ATOM 1482 C CA . GLU A 1 210 ? -13.224 27.368 35.668 1.00 32.05 210 GLU A CA 1
ATOM 1483 C C . GLU A 1 210 ? -14.190 26.807 36.705 1.00 32.04 210 GLU A C 1
ATOM 1484 O O . GLU A 1 210 ? -14.879 27.563 37.391 1.00 32.54 210 GLU A O 1
ATOM 1490 N N . GLY A 1 211 ? -14.240 25.481 36.814 1.00 30.61 211 GLY A N 1
ATOM 1491 C CA . GLY A 1 211 ? -15.124 24.840 37.772 1.00 28.58 211 GLY A CA 1
ATOM 1492 C C . GLY A 1 211 ? -16.569 24.796 37.317 1.00 27.62 211 GLY A C 1
ATOM 1493 O O . GLY A 1 211 ? -17.469 24.477 38.088 1.00 27.52 211 GLY A O 1
ATOM 1494 N N . THR A 1 212 ? -16.791 25.110 36.048 1.00 27.10 212 THR A N 1
ATOM 1495 C CA . THR A 1 212 ? -18.133 25.118 35.482 1.00 26.67 212 THR A CA 1
ATOM 1496 C C . THR A 1 212 ? -18.570 23.746 34.967 1.00 26.77 212 THR A C 1
ATOM 1497 O O . THR A 1 212 ? -19.748 23.387 35.048 1.00 25.39 212 THR A O 1
ATOM 1501 N N . LYS A 1 213 ? -17.614 22.980 34.447 1.00 27.91 213 LYS A N 1
ATOM 1502 C CA . LYS A 1 213 ? -17.905 21.661 33.897 1.00 29.45 213 LYS A CA 1
ATOM 1503 C C . LYS A 1 213 ? -16.950 20.563 34.365 1.00 29.66 213 LYS A C 1
ATOM 1504 O O . LYS A 1 213 ? -15.758 20.797 34.584 1.00 28.86 213 LYS A O 1
ATOM 1510 N N . ALA A 1 214 ? -17.494 19.355 34.491 1.00 29.90 214 ALA A N 1
ATOM 1511 C CA . ALA A 1 214 ? -16.723 18.186 34.905 1.00 29.30 214 ALA A CA 1
ATOM 1512 C C . ALA A 1 214 ? -16.855 17.118 33.828 1.00 29.03 214 ALA A C 1
ATOM 1513 O O . ALA A 1 214 ? -17.966 16.762 33.438 1.00 28.76 214 ALA A O 1
ATOM 1515 N N . TYR A 1 215 ? -15.726 16.617 33.338 1.00 28.02 215 TYR A N 1
ATOM 1516 C CA . TYR A 1 215 ? -15.758 15.589 32.310 1.00 27.40 215 TYR A CA 1
ATOM 1517 C C . TYR A 1 215 ? -15.611 14.188 32.904 1.00 26.44 215 TYR A C 1
ATOM 1518 O O . TYR A 1 215 ? -14.755 13.942 33.764 1.00 25.28 215 TYR A O 1
ATOM 1527 N N . VAL A 1 216 ? -16.463 13.279 32.438 1.00 24.15 216 VAL A N 1
ATOM 1528 C CA . VAL A 1 216 ? -16.478 11.907 32.923 1.00 22.29 216 VAL A CA 1
ATOM 1529 C C . VAL A 1 216 ? -16.332 10.874 31.808 1.00 21.91 216 VAL A C 1
ATOM 1530 O O . VAL A 1 216 ? -16.958 10.985 30.752 1.00 22.37 216 VAL A O 1
ATOM 1534 N N . THR A 1 217 ? -15.493 9.873 32.046 1.00 20.72 217 THR A N 1
ATOM 1535 C CA . THR A 1 217 ? -15.312 8.803 31.081 1.00 19.22 217 THR A CA 1
ATOM 1536 C C . THR A 1 217 ? -16.300 7.714 31.476 1.00 20.60 217 THR A C 1
ATOM 1537 O O . THR A 1 217 ? -16.381 7.311 32.644 1.00 20.22 217 THR A O 1
ATOM 1541 N N . ASN A 1 218 ? -17.067 7.257 30.496 1.00 20.13 218 ASN A N 1
ATOM 1542 C CA . ASN A 1 218 ? -18.074 6.244 30.734 1.00 19.95 218 ASN A CA 1
ATOM 1543 C C . ASN A 1 218 ? -17.772 4.982 29.940 1.00 20.18 218 ASN A C 1
ATOM 1544 O O . ASN A 1 218 ? -17.520 5.029 28.733 1.00 19.06 218 ASN A O 1
ATOM 1549 N N . VAL A 1 219 ? -17.764 3.858 30.648 1.00 19.85 219 VAL A N 1
ATOM 1550 C CA . VAL A 1 219 ? -17.482 2.574 30.040 1.00 21.10 219 VAL A CA 1
ATOM 1551 C C . VAL A 1 219 ? -18.749 1.796 29.709 1.00 22.35 219 VAL A C 1
ATOM 1552 O O . VAL A 1 219 ? -19.671 1.687 30.525 1.00 19.35 219 VAL A O 1
ATOM 1556 N N . ASP A 1 220 ? -18.768 1.264 28.493 1.00 25.35 220 ASP A N 1
ATOM 1557 C CA . ASP A 1 220 ? -19.866 0.450 27.983 1.00 29.02 220 ASP A CA 1
ATOM 1558 C C . ASP A 1 220 ? -19.422 -0.160 26.663 1.00 29.34 220 ASP A C 1
ATOM 1559 O O . ASP A 1 220 ? -18.882 0.530 25.788 1.00 30.73 220 ASP A O 1
ATOM 1564 N N . LYS A 1 221 ? -19.637 -1.447 26.550 1.00 30.53 221 LYS A N 1
ATOM 1565 C CA . LYS A 1 221 ? -19.292 -2.150 25.324 1.00 32.74 221 LYS A CA 1
ATOM 1566 C C . LYS A 1 221 ? -19.938 -1.491 24.107 1.00 32.49 221 LYS A C 1
ATOM 1567 O O . LYS A 1 221 ? -21.170 -1.504 23.967 1.00 34.40 221 LYS A O 1
ATOM 1573 N N . TYR A 1 222 ? -19.098 -0.886 23.296 1.00 31.27 222 TYR A N 1
ATOM 1574 C CA . TYR A 1 222 ? -19.519 -0.247 22.035 1.00 31.84 222 TYR A CA 1
ATOM 1575 C C . TYR A 1 222 ? -20.021 1.203 22.215 1.00 30.32 222 TYR A C 1
ATOM 1576 O O . TYR A 1 222 ? -19.955 2.024 21.291 1.00 29.31 222 TYR A O 1
ATOM 1585 N N . PHE A 1 223 ? -20.532 1.545 23.388 1.00 28.63 223 PHE A N 1
ATOM 1586 C CA . PHE A 1 223 ? -21.068 2.911 23.604 1.00 26.63 223 PHE A CA 1
ATOM 1587 C C . PHE A 1 223 ? -20.300 3.670 24.688 1.00 23.98 223 PHE A C 1
ATOM 1588 O O . PHE A 1 223 ? -20.888 4.168 25.659 1.00 23.11 223 PHE A O 1
ATOM 1596 N N . ASN A 1 224 ? -19.002 3.751 24.487 1.00 21.28 224 ASN A N 1
ATOM 1597 C CA . ASN A 1 224 ? -18.111 4.467 25.407 1.00 20.09 224 ASN A CA 1
ATOM 1598 C C . ASN A 1 224 ? -18.128 5.952 25.064 1.00 20.49 224 ASN A C 1
ATOM 1599 O O . ASN A 1 224 ? -18.030 6.335 23.898 1.00 19.63 224 ASN A O 1
ATOM 1604 N N . THR A 1 225 ? -18.249 6.787 26.086 1.00 19.91 225 THR A N 1
ATOM 1605 C CA . THR A 1 225 ? -18.292 8.218 25.869 1.00 19.62 225 THR A CA 1
ATOM 1606 C C . THR A 1 225 ? -17.595 8.996 26.974 1.00 19.42 225 THR A C 1
ATOM 1607 O O . THR A 1 225 ? -17.245 8.441 28.025 1.00 19.75 225 THR A O 1
ATOM 1611 N N . VAL A 1 226 ? -17.402 10.227 26.639 1.00 18.03 226 VAL A N 1
ATOM 1612 C CA . VAL A 1 226 ? -16.929 11.269 27.542 1.00 17.63 226 VAL A CA 1
ATOM 1613 C C . VAL A 1 226 ? -18.040 12.268 27.759 1.00 18.91 226 VAL A C 1
ATOM 1614 O O . VAL A 1 226 ? -18.358 13.075 26.879 1.00 18.78 226 VAL A O 1
ATOM 1618 N N . SER A 1 227 ? -18.609 12.183 28.935 1.00 19.27 227 SER A N 1
ATOM 1619 C CA . SER A 1 227 ? -19.731 13.032 29.284 1.00 20.48 227 SER A CA 1
ATOM 1620 C C . SER A 1 227 ? -19.277 14.298 30.004 1.00 24.01 227 SER A C 1
ATOM 1621 O O . SER A 1 227 ? -18.176 14.356 30.552 1.00 23.77 227 SER A O 1
ATOM 1632 N N . ILE A 1 229 ? -20.604 17.465 32.752 1.00 33.07 229 ILE A N 1
ATOM 1633 C CA . ILE A 1 229 ? -21.552 17.749 33.809 1.00 33.38 229 ILE A CA 1
ATOM 1634 C C . ILE A 1 229 ? -21.475 19.192 34.270 1.00 33.65 229 ILE A C 1
ATOM 1635 O O . ILE A 1 229 ? -20.422 19.662 34.709 1.00 34.09 229 ILE A O 1
ATOM 1640 N N . ASP A 1 230 ? -22.602 19.888 34.147 1.00 33.42 230 ASP A N 1
ATOM 1641 C CA . ASP A 1 230 ? -22.714 21.275 34.572 1.00 32.39 230 ASP A CA 1
ATOM 1642 C C . ASP A 1 230 ? -22.659 21.249 36.097 1.00 31.15 230 ASP A C 1
ATOM 1643 O O . ASP A 1 230 ? -23.537 20.687 36.757 1.00 29.48 230 ASP A O 1
ATOM 1648 N N . THR A 1 231 ? -21.613 21.850 36.651 1.00 30.58 231 THR A N 1
ATOM 1649 C CA . THR A 1 231 ? -21.422 21.882 38.097 1.00 29.79 231 THR A CA 1
ATOM 1650 C C . THR A 1 231 ? -22.506 22.664 38.831 1.00 29.27 231 THR A C 1
ATOM 1651 O O . THR A 1 231 ? -22.616 22.578 40.056 1.00 30.58 231 THR A O 1
ATOM 1655 N N . GLY A 1 232 ? -23.310 23.416 38.084 1.00 28.60 232 GLY A N 1
ATOM 1656 C CA . GLY A 1 232 ? -24.364 24.205 38.697 1.00 27.06 232 GLY A CA 1
ATOM 1657 C C . GLY A 1 232 ? -25.683 23.474 38.858 1.00 27.23 232 GLY A C 1
ATOM 1658 O O . GLY A 1 232 ? -26.490 23.804 39.730 1.00 29.14 232 GLY A O 1
ATOM 1659 N N . THR A 1 233 ? -25.917 22.478 38.015 1.00 25.27 233 THR A N 1
ATOM 1660 C CA . THR A 1 233 ? -27.151 21.714 38.085 1.00 23.85 233 THR A CA 1
ATOM 1661 C C . THR A 1 233 ? -26.867 20.260 38.467 1.00 24.81 233 THR A C 1
ATOM 1662 O O . THR A 1 233 ? -27.740 19.566 38.994 1.00 24.19 233 THR A O 1
ATOM 1666 N N . ASN A 1 234 ? -25.636 19.819 38.218 1.00 24.99 234 ASN A N 1
ATOM 1667 C CA . ASN A 1 234 ? -25.225 18.439 38.477 1.00 26.50 234 ASN A CA 1
ATOM 1668 C C . ASN A 1 234 ? -26.040 17.550 37.545 1.00 27.10 234 ASN A C 1
ATOM 1669 O O . ASN A 1 234 ? -26.623 16.546 37.957 1.00 27.18 234 ASN A O 1
ATOM 1674 N N . LYS A 1 235 ? -26.072 17.943 36.281 1.00 27.43 235 LYS A N 1
ATOM 1675 C CA . LYS A 1 235 ? -26.800 17.234 35.243 1.00 27.42 235 LYS A CA 1
ATOM 1676 C C . LYS A 1 235 ? -25.974 17.148 33.967 1.00 26.01 235 LYS A C 1
ATOM 1677 O O . LYS A 1 235 ? -25.382 18.143 33.546 1.00 26.19 235 LYS A O 1
ATOM 1683 N N . ILE A 1 236 ? -25.915 15.968 33.368 1.00 25.76 236 ILE A N 1
ATOM 1684 C CA . ILE A 1 236 ? -25.164 15.771 32.136 1.00 25.68 236 ILE A CA 1
ATOM 1685 C C . ILE A 1 236 ? -25.761 16.651 31.045 1.00 25.90 236 ILE A C 1
ATOM 1686 O O . ILE A 1 236 ? -26.981 16.691 30.870 1.00 25.84 236 ILE A O 1
ATOM 1691 N N . THR A 1 237 ? -24.901 17.360 30.317 1.00 25.43 237 THR A N 1
ATOM 1692 C CA . THR A 1 237 ? -25.359 18.244 29.251 1.00 25.29 237 THR A CA 1
ATOM 1693 C C . THR A 1 237 ? -24.888 17.815 27.870 1.00 25.20 237 THR A C 1
ATOM 1694 O O . THR A 1 237 ? -25.344 18.358 26.865 1.00 25.88 237 THR A O 1
ATOM 1698 N N . ALA A 1 238 ? -23.980 16.845 27.815 1.00 25.11 238 ALA A N 1
ATOM 1699 C CA . ALA A 1 238 ? -23.462 16.377 26.536 1.00 23.90 238 ALA A CA 1
ATOM 1700 C C . ALA A 1 238 ? -22.661 15.087 26.671 1.00 23.40 238 ALA A C 1
ATOM 1701 O O . ALA A 1 238 ? -22.071 14.823 27.712 1.00 23.88 238 ALA A O 1
ATOM 1703 N N . ARG A 1 239 ? -22.644 14.292 25.607 1.00 22.18 239 ARG A N 1
ATOM 1704 C CA . ARG A 1 239 ? -21.902 13.037 25.585 1.00 21.04 239 ARG A CA 1
ATOM 1705 C C . ARG A 1 239 ? -21.091 12.961 24.302 1.00 20.60 239 ARG A C 1
ATOM 1706 O O . ARG A 1 239 ? -21.594 13.262 23.222 1.00 22.17 239 ARG A O 1
ATOM 1714 N N . ILE A 1 240 ? -19.832 12.560 24.424 1.00 19.75 240 ILE A N 1
ATOM 1715 C CA . ILE A 1 240 ? -18.949 12.454 23.274 1.00 19.15 240 ILE A CA 1
ATOM 1716 C C . ILE A 1 240 ? -18.446 11.023 23.090 1.00 19.40 240 ILE A C 1
ATOM 1717 O O . ILE A 1 240 ? -17.776 10.473 23.964 1.00 19.72 240 ILE A O 1
ATOM 1722 N N . PRO A 1 241 ? -18.761 10.402 21.944 1.00 19.59 241 PRO A N 1
ATOM 1723 C CA . PRO A 1 241 ? -18.312 9.030 21.699 1.00 18.99 241 PRO A CA 1
ATOM 1724 C C . PRO A 1 241 ? -16.790 8.953 21.682 1.00 18.75 241 PRO A C 1
ATOM 1725 O O . PRO A 1 241 ? -16.124 9.830 21.134 1.00 18.08 241 PRO A O 1
ATOM 1729 N N . VAL A 1 242 ? -16.252 7.903 22.291 1.00 17.59 242 VAL A N 1
ATOM 1730 C CA . VAL A 1 242 ? -14.815 7.684 22.333 1.00 16.51 242 VAL A CA 1
ATOM 1731 C C . VAL A 1 242 ? -14.545 6.199 22.163 1.00 16.58 242 VAL A C 1
ATOM 1732 O O . VAL A 1 242 ? -15.468 5.386 22.212 1.00 17.82 242 VAL A O 1
ATOM 1736 N N . GLY A 1 243 ? -13.277 5.855 21.960 1.00 17.01 243 GLY A N 1
ATOM 1737 C CA . GLY A 1 243 ? -12.888 4.469 21.775 1.00 16.36 243 GLY A CA 1
ATOM 1738 C C . GLY A 1 243 ? -13.180 3.612 22.983 1.00 16.77 243 GLY A C 1
ATOM 1739 O O . GLY A 1 243 ? -13.572 4.124 24.023 1.00 16.89 243 GLY A O 1
ATOM 1740 N N . PRO A 1 244 ? -12.981 2.293 22.881 1.00 18.76 244 PRO A N 1
ATOM 1741 C CA . PRO A 1 244 ? -13.243 1.379 23.999 1.00 20.35 244 PRO A CA 1
ATOM 1742 C C . PRO A 1 244 ? -12.438 1.578 25.289 1.00 22.08 244 PRO A C 1
ATOM 1743 O O . PRO A 1 244 ? -11.291 2.035 25.285 1.00 21.79 244 PRO A O 1
ATOM 1747 N N . ASP A 1 245 ? -13.092 1.233 26.393 1.00 24.47 245 ASP A N 1
ATOM 1748 C CA . ASP A 1 245 ? -12.535 1.289 27.735 1.00 25.50 245 ASP A CA 1
ATOM 1749 C C . ASP A 1 245 ? -11.787 2.579 28.065 1.00 25.71 245 ASP A C 1
ATOM 1750 O O . ASP A 1 245 ? -10.609 2.550 28.457 1.00 26.49 245 ASP A O 1
ATOM 1755 N N . PRO A 1 246 ? -12.423 3.754 27.928 1.00 24.24 246 PRO A N 1
ATOM 1756 C CA . PRO A 1 246 ? -11.816 4.994 28.379 1.00 23.09 246 PRO A CA 1
ATOM 1757 C C . PRO A 1 246 ? -11.659 4.907 29.883 1.00 22.36 246 PRO A C 1
ATOM 1758 O O . PRO A 1 246 ? -12.538 4.293 30.560 1.00 20.51 246 PRO A O 1
ATOM 1762 N N . ALA A 1 247 ? -10.591 5.490 30.412 1.00 22.28 247 ALA A N 1
ATOM 1763 C CA . ALA A 1 247 ? -10.322 5.442 31.872 1.00 21.33 247 ALA A CA 1
ATOM 1764 C C . ALA A 1 247 ? -10.071 6.842 32.440 1.00 20.73 247 ALA A C 1
ATOM 1765 O O . ALA A 1 247 ? -11.014 7.588 32.746 1.00 19.70 247 ALA A O 1
ATOM 1767 N N . GLY A 1 248 ? -8.793 7.148 32.572 1.00 20.33 248 GLY A N 1
ATOM 1768 C CA . GLY A 1 248 ? -8.329 8.439 33.104 1.00 21.52 248 GLY A CA 1
ATOM 1769 C C . GLY A 1 248 ? -8.738 9.567 32.158 1.00 22.23 248 GLY A C 1
ATOM 1770 O O . GLY A 1 248 ? -9.082 9.330 30.990 1.00 22.33 248 GLY A O 1
ATOM 1771 N N . ILE A 1 249 ? -8.694 10.788 32.687 1.00 20.28 249 ILE A N 1
ATOM 1772 C CA . ILE A 1 249 ? -9.057 11.963 31.903 1.00 18.63 249 ILE A CA 1
ATOM 1773 C C . ILE A 1 249 ? -8.560 13.245 32.560 1.00 18.93 249 ILE A C 1
ATOM 1774 O O . ILE A 1 249 ? -8.541 13.383 33.780 1.00 17.15 249 ILE A O 1
ATOM 1779 N N . ALA A 1 250 ? -8.159 14.207 31.728 1.00 19.52 250 ALA A N 1
ATOM 1780 C CA . ALA A 1 250 ? -7.690 15.480 32.241 1.00 20.37 250 ALA A CA 1
ATOM 1781 C C . ALA A 1 250 ? -7.957 16.596 31.255 1.00 21.14 250 ALA A C 1
ATOM 1782 O O . ALA A 1 250 ? -7.984 16.384 30.039 1.00 22.10 250 ALA A O 1
ATOM 1784 N N . VAL A 1 251 ? -8.176 17.783 31.807 1.00 20.52 251 VAL A N 1
ATOM 1785 C CA . VAL A 1 251 ? -8.426 18.975 31.026 1.00 18.71 251 VAL A CA 1
ATOM 1786 C C . VAL A 1 251 ? -7.141 19.796 31.061 1.00 18.09 251 VAL A C 1
ATOM 1787 O O . VAL A 1 251 ? -6.470 19.864 32.085 1.00 19.44 251 VAL A O 1
ATOM 1791 N N . THR A 1 252 ? -6.786 20.401 29.937 1.00 16.64 252 THR A N 1
ATOM 1792 C CA . THR A 1 252 ? -5.587 21.222 29.880 1.00 17.02 252 THR A CA 1
ATOM 1793 C C . THR A 1 252 ? -5.807 22.488 30.716 1.00 16.30 252 THR A C 1
ATOM 1794 O O . THR A 1 252 ? -6.928 22.965 30.860 1.00 14.22 252 THR A O 1
ATOM 1798 N N . PRO A 1 253 ? -4.734 23.041 31.288 1.00 16.80 253 PRO A N 1
ATOM 1799 C CA . PRO A 1 253 ? -4.886 24.251 32.105 1.00 16.91 253 PRO A CA 1
ATOM 1800 C C . PRO A 1 253 ? -5.622 25.425 31.440 1.00 16.30 253 PRO A C 1
ATOM 1801 O O . PRO A 1 253 ? -6.250 26.220 32.129 1.00 14.21 253 PRO A O 1
ATOM 1805 N N . ASP A 1 254 ? -5.573 25.525 30.111 1.00 17.69 254 ASP A N 1
ATOM 1806 C CA . ASP A 1 254 ? -6.282 26.605 29.421 1.00 18.61 254 ASP A CA 1
ATOM 1807 C C . ASP A 1 254 ? -7.737 26.215 29.137 1.00 19.92 254 ASP A C 1
ATOM 1808 O O . ASP A 1 254 ? -8.486 26.979 28.520 1.00 20.76 254 ASP A O 1
ATOM 1813 N N . GLY A 1 255 ? -8.116 25.018 29.587 1.00 18.70 255 GLY A N 1
ATOM 1814 C CA . GLY A 1 255 ? -9.470 24.510 29.413 1.00 17.77 255 GLY A CA 1
ATOM 1815 C C . GLY A 1 255 ? -9.943 24.211 27.998 1.00 18.51 255 GLY A C 1
ATOM 1816 O O . GLY A 1 255 ? -11.122 23.919 27.796 1.00 18.52 255 GLY A O 1
ATOM 1817 N N . LYS A 1 256 ? -9.037 24.253 27.024 1.00 19.42 256 LYS A N 1
ATOM 1818 C CA . LYS A 1 256 ? -9.397 24.021 25.620 1.00 21.04 256 LYS A CA 1
ATOM 1819 C C . LYS A 1 256 ? -9.414 22.580 25.151 1.00 22.81 256 LYS A C 1
ATOM 1820 O O . LYS A 1 256 ? -10.143 22.240 24.215 1.00 24.50 256 LYS A O 1
ATOM 1826 N N . LYS A 1 257 ? -8.598 21.739 25.779 1.00 23.47 257 LYS A N 1
ATOM 1827 C CA . LYS A 1 257 ? -8.516 20.344 25.384 1.00 23.13 257 LYS A CA 1
ATOM 1828 C C . LYS A 1 257 ? -8.753 19.354 26.512 1.00 23.01 257 LYS A C 1
ATOM 1829 O O . LYS A 1 257 ? -8.483 19.639 27.682 1.00 23.38 257 LYS A O 1
ATOM 1835 N N . VAL A 1 258 ? -9.270 18.188 26.135 1.00 20.28 258 VAL A N 1
ATOM 1836 C CA . VAL A 1 258 ? -9.527 17.108 27.065 1.00 17.66 258 VAL A CA 1
ATOM 1837 C C . VAL A 1 258 ? -8.751 15.897 26.568 1.00 16.03 258 VAL A C 1
ATOM 1838 O O . VAL A 1 258 ? -8.851 15.519 25.395 1.00 15.04 258 VAL A O 1
ATOM 1842 N N . TYR A 1 259 ? -7.965 15.306 27.461 1.00 13.88 259 TYR A N 1
ATOM 1843 C CA . TYR A 1 259 ? -7.163 14.133 27.126 1.00 12.91 259 TYR A CA 1
ATOM 1844 C C . TYR A 1 259 ? -7.730 12.867 27.765 1.00 12.24 259 TYR A C 1
ATOM 1845 O O . TYR A 1 259 ? -8.018 12.836 28.960 1.00 12.10 259 TYR A O 1
ATOM 1854 N N . VAL A 1 260 ? -7.895 11.827 26.954 1.00 11.73 260 VAL A N 1
ATOM 1855 C CA . VAL A 1 260 ? -8.426 10.563 27.442 1.00 12.55 260 VAL A CA 1
ATOM 1856 C C . VAL A 1 260 ? -7.558 9.398 26.998 1.00 11.37 260 VAL A C 1
ATOM 1857 O O . VAL A 1 260 ? -7.330 9.205 25.810 1.00 10.86 260 VAL A O 1
ATOM 1861 N N . ALA A 1 261 ? -7.072 8.630 27.966 1.00 10.92 261 ALA A N 1
ATOM 1862 C CA . ALA A 1 261 ? -6.229 7.478 27.680 1.00 11.00 261 ALA A CA 1
ATOM 1863 C C . ALA A 1 261 ? -7.093 6.245 27.438 1.00 10.89 261 ALA A C 1
ATOM 1864 O O . ALA A 1 261 ? -7.915 5.880 28.274 1.00 11.74 261 ALA A O 1
ATOM 1866 N N . LEU A 1 262 ? -6.920 5.615 26.282 1.00 11.99 262 LEU A N 1
ATOM 1867 C CA . LEU A 1 262 ? -7.684 4.414 25.956 1.00 12.14 262 LEU A CA 1
ATOM 1868 C C . LEU A 1 262 ? -6.742 3.238 26.126 1.00 12.15 262 LEU A C 1
ATOM 1869 O O . LEU A 1 262 ? -6.003 2.889 25.210 1.00 11.89 262 LEU A O 1
ATOM 1874 N N . SER A 1 263 ? -6.766 2.645 27.315 1.00 12.72 263 SER A N 1
ATOM 1875 C CA . SER A 1 263 ? -5.897 1.518 27.641 1.00 14.97 263 SER A CA 1
ATOM 1876 C C . SER A 1 263 ? -5.965 0.390 26.616 1.00 15.02 263 SER A C 1
ATOM 1877 O O . SER A 1 263 ? -4.944 -0.204 26.253 1.00 12.46 263 SER A O 1
ATOM 1880 N N . PHE A 1 264 ? -7.176 0.111 26.151 1.00 15.99 264 PHE A N 1
ATOM 1881 C CA . PHE A 1 264 ? -7.413 -0.957 25.197 1.00 17.58 264 PHE A CA 1
ATOM 1882 C C . PHE A 1 264 ? -6.836 -0.709 23.803 1.00 17.59 264 PHE A C 1
ATOM 1883 O O . PHE A 1 264 ? -6.483 -1.657 23.101 1.00 16.85 264 PHE A O 1
ATOM 1901 N N . ASN A 1 266 ? -4.153 1.580 23.181 1.00 16.69 266 ASN A N 1
ATOM 1902 C CA . ASN A 1 266 ? -2.768 2.049 23.221 1.00 15.58 266 ASN A CA 1
ATOM 1903 C C . ASN A 1 266 ? -2.708 3.429 22.582 1.00 14.00 266 ASN A C 1
ATOM 1904 O O . ASN A 1 266 ? -1.792 3.746 21.829 1.00 14.43 266 ASN A O 1
ATOM 1909 N N . THR A 1 267 ? -3.703 4.250 22.883 1.00 12.57 267 THR A N 1
ATOM 1910 C CA . THR A 1 267 ? -3.759 5.591 22.332 1.00 11.70 267 THR A CA 1
ATOM 1911 C C . THR A 1 267 ? -4.329 6.577 23.331 1.00 10.59 267 THR A C 1
ATOM 1912 O O . THR A 1 267 ? -4.823 6.208 24.390 1.00 8.19 267 THR A O 1
ATOM 1916 N N . VAL A 1 268 ? -4.260 7.847 22.965 1.00 11.71 268 VAL A N 1
ATOM 1917 C CA . VAL A 1 268 ? -4.796 8.916 23.780 1.00 11.92 268 VAL A CA 1
ATOM 1918 C C . VAL A 1 268 ? -5.598 9.782 22.820 1.00 11.68 268 VAL A C 1
ATOM 1919 O O . VAL A 1 268 ? -5.079 10.196 21.775 1.00 12.30 268 VAL A O 1
ATOM 1923 N N . SER A 1 269 ? -6.858 10.035 23.168 1.00 12.09 269 SER A N 1
ATOM 1924 C CA . SER A 1 269 ? -7.740 10.864 22.350 1.00 13.48 269 SER A CA 1
ATOM 1925 C C . SER A 1 269 ? -7.816 12.282 22.890 1.00 14.37 269 SER A C 1
ATOM 1926 O O . SER A 1 269 ? -7.899 12.488 24.100 1.00 15.54 269 SER A O 1
ATOM 1929 N N . VAL A 1 270 ? -7.781 13.253 21.981 1.00 17.04 270 VAL A N 1
ATOM 1930 C CA . VAL A 1 270 ? -7.845 14.669 22.338 1.00 18.37 270 VAL A CA 1
ATOM 1931 C C . VAL A 1 270 ? -9.159 15.286 21.879 1.00 19.25 270 VAL A C 1
ATOM 1932 O O . VAL A 1 270 ? -9.532 15.193 20.698 1.00 17.63 270 VAL A O 1
ATOM 1936 N N . ILE A 1 271 ? -9.846 15.925 22.823 1.00 18.68 271 ILE A N 1
ATOM 1937 C CA . ILE A 1 271 ? -11.126 16.553 22.551 1.00 18.28 271 ILE A CA 1
ATOM 1938 C C . ILE A 1 271 ? -11.097 18.066 22.713 1.00 18.22 271 ILE A C 1
ATOM 1939 O O . ILE A 1 271 ? -10.496 18.604 23.647 1.00 16.54 271 ILE A O 1
ATOM 1944 N N . ASP A 1 272 ? -11.762 18.734 21.777 1.00 18.27 272 ASP A N 1
ATOM 1945 C CA . ASP A 1 272 ? -11.887 20.183 21.762 1.00 18.03 272 ASP A CA 1
ATOM 1946 C C . ASP A 1 272 ? -13.100 20.501 22.624 1.00 17.99 272 ASP A C 1
ATOM 1947 O O . ASP A 1 272 ? -14.225 20.160 22.263 1.00 16.72 272 ASP A O 1
ATOM 1952 N N . THR A 1 273 ? -12.876 21.159 23.757 1.00 17.91 273 THR A N 1
ATOM 1953 C CA . THR A 1 273 ? -13.975 21.482 24.652 1.00 18.85 273 THR A CA 1
ATOM 1954 C C . THR A 1 273 ? -14.925 22.522 24.074 1.00 19.41 273 THR A C 1
ATOM 1955 O O . THR A 1 273 ? -16.042 22.682 24.565 1.00 19.10 273 THR A O 1
ATOM 1959 N N . ALA A 1 274 ? -14.488 23.222 23.031 1.00 19.20 274 ALA A N 1
ATOM 1960 C CA . ALA A 1 274 ? -15.327 24.235 22.404 1.00 20.64 274 ALA A CA 1
ATOM 1961 C C . ALA A 1 274 ? -16.409 23.590 21.548 1.00 20.96 274 ALA A C 1
ATOM 1962 O O . ALA A 1 274 ? -17.577 23.988 21.607 1.00 21.35 274 ALA A O 1
ATOM 1964 N N . THR A 1 275 ? -16.022 22.587 20.763 1.00 21.33 275 THR A N 1
ATOM 1965 C CA . THR A 1 275 ? -16.967 21.905 19.882 1.00 21.15 275 THR A CA 1
ATOM 1966 C C . THR A 1 275 ? -17.311 20.484 20.308 1.00 20.54 275 THR A C 1
ATOM 1967 O O . THR A 1 275 ? -17.991 19.771 19.575 1.00 19.74 275 THR A O 1
ATOM 1971 N N . ASN A 1 276 ? -16.839 20.070 21.479 1.00 20.52 276 ASN A N 1
ATOM 1972 C CA . ASN A 1 276 ? -17.093 18.721 21.959 1.00 19.25 276 ASN A CA 1
ATOM 1973 C C . ASN A 1 276 ? -16.861 17.663 20.893 1.00 20.10 276 ASN A C 1
ATOM 1974 O O . ASN A 1 276 ? -17.674 16.747 20.739 1.00 20.53 276 ASN A O 1
ATOM 1979 N N . THR A 1 277 ? -15.763 17.791 20.155 1.00 19.50 277 THR A N 1
ATOM 1980 C CA . THR A 1 277 ? -15.439 16.827 19.114 1.00 20.05 277 THR A CA 1
ATOM 1981 C C . THR A 1 277 ? -14.027 16.300 19.308 1.00 19.68 277 THR A C 1
ATOM 1982 O O . THR A 1 277 ? -13.185 16.959 19.913 1.00 19.76 277 THR A O 1
ATOM 1986 N N . ILE A 1 278 ? -13.781 15.092 18.819 1.00 19.56 278 ILE A N 1
ATOM 1987 C CA . ILE A 1 278 ? -12.460 14.503 18.915 1.00 18.72 278 ILE A CA 1
ATOM 1988 C C . ILE A 1 278 ? -11.666 15.105 17.765 1.00 19.40 278 ILE A C 1
ATOM 1989 O O . ILE A 1 278 ? -12.034 14.960 16.603 1.00 20.48 278 ILE A O 1
ATOM 1994 N N . THR A 1 279 ? -10.585 15.797 18.082 1.00 19.49 279 THR A N 1
ATOM 1995 C CA . THR A 1 279 ? -9.782 16.413 17.041 1.00 18.41 279 THR A CA 1
ATOM 1996 C C . THR A 1 279 ? -8.507 15.642 16.745 1.00 17.33 279 THR A C 1
ATOM 1997 O O . THR A 1 279 ? -7.781 15.976 15.816 1.00 18.96 279 THR A O 1
ATOM 2001 N N . ALA A 1 280 ? -8.240 14.603 17.525 1.00 16.69 280 ALA A N 1
ATOM 2002 C CA . ALA A 1 280 ? -7.050 13.800 17.313 1.00 15.76 280 ALA A CA 1
ATOM 2003 C C . ALA A 1 280 ? -6.965 12.623 18.276 1.00 15.17 280 ALA A C 1
ATOM 2004 O O . ALA A 1 280 ? -7.491 12.677 19.381 1.00 14.35 280 ALA A O 1
ATOM 2006 N N . THR A 1 281 ? -6.300 11.564 17.830 1.00 15.54 281 THR A N 1
ATOM 2007 C CA . THR A 1 281 ? -6.080 10.358 18.622 1.00 18.42 281 THR A CA 1
ATOM 2008 C C . THR A 1 281 ? -4.702 9.864 18.196 1.00 20.67 281 THR A C 1
ATOM 2009 O O . THR A 1 281 ? -4.508 9.462 17.049 1.00 23.16 281 THR A O 1
ATOM 2021 N N . ALA A 1 283 ? -1.008 7.527 18.974 1.00 16.58 283 ALA A N 1
ATOM 2022 C CA . ALA A 1 283 ? -0.488 6.318 19.593 1.00 15.41 283 ALA A CA 1
ATOM 2023 C C . ALA A 1 283 ? 0.516 6.672 20.693 1.00 14.59 283 ALA A C 1
ATOM 2024 O O . ALA A 1 283 ? 1.269 7.651 20.581 1.00 13.01 283 ALA A O 1
ATOM 2026 N N . VAL A 1 284 ? 0.488 5.854 21.723 1.00 13.23 284 VAL A N 1
ATOM 2027 C CA . VAL A 1 284 ? 1.397 5.966 22.872 1.00 12.59 284 VAL A CA 1
ATOM 2028 C C . VAL A 1 284 ? 2.016 4.596 23.130 1.00 11.70 284 VAL A C 1
ATOM 2029 O O . VAL A 1 284 ? 2.341 3.858 22.186 1.00 13.13 284 VAL A O 1
ATOM 2033 N N . GLY A 1 285 ? 2.156 4.303 24.405 1.00 13.88 285 GLY A N 1
ATOM 2034 C CA . GLY A 1 285 ? 2.679 3.015 24.872 1.00 15.74 285 GLY A CA 1
ATOM 2035 C C . GLY A 1 285 ? 1.530 2.005 24.908 1.00 15.74 285 GLY A C 1
ATOM 2036 O O . GLY A 1 285 ? 0.397 2.312 24.505 1.00 15.61 285 GLY A O 1
ATOM 2037 N N . LYS A 1 286 ? 1.850 0.821 25.391 1.00 16.65 286 LYS A N 1
ATOM 2038 C CA . LYS A 1 286 ? 0.876 -0.275 25.512 1.00 16.47 286 LYS A CA 1
ATOM 2039 C C . LYS A 1 286 ? 0.096 -0.130 26.821 1.00 16.53 286 LYS A C 1
ATOM 2040 O O . LYS A 1 286 ? 0.688 0.078 27.887 1.00 14.91 286 LYS A O 1
ATOM 2046 N N . ASN A 1 287 ? -1.229 -0.208 26.730 1.00 15.98 287 ASN A N 1
ATOM 2047 C CA . ASN A 1 287 ? -2.093 -0.107 27.902 1.00 18.22 287 ASN A CA 1
ATOM 2048 C C . ASN A 1 287 ? -1.923 1.178 28.689 1.00 19.50 287 ASN A C 1
ATOM 2049 O O . ASN A 1 287 ? -1.579 1.156 29.880 1.00 19.05 287 ASN A O 1
ATOM 2054 N N . PRO A 1 288 ? -2.155 2.320 28.068 1.00 20.52 288 PRO A N 1
ATOM 2055 C CA . PRO A 1 288 ? -2.037 3.607 28.756 1.00 21.03 288 PRO A CA 1
ATOM 2056 C C . PRO A 1 288 ? -3.204 3.872 29.717 1.00 22.27 288 PRO A C 1
ATOM 2057 O O . PRO A 1 288 ? -4.377 3.602 29.367 1.00 21.77 288 PRO A O 1
ATOM 2061 N N . TYR A 1 289 ? -2.748 4.417 30.833 1.00 23.80 289 TYR A N 1
ATOM 2062 C CA . TYR A 1 289 ? -3.596 4.896 31.928 1.00 25.48 289 TYR A CA 1
ATOM 2063 C C . TYR A 1 289 ? -3.030 6.240 32.375 1.00 27.29 289 TYR A C 1
ATOM 2064 O O . TYR A 1 289 ? -1.816 6.391 32.565 1.00 28.45 289 TYR A O 1
ATOM 2073 N N . ALA A 1 290 ? -3.905 7.200 32.520 1.00 28.79 290 ALA A N 1
ATOM 2074 C CA . ALA A 1 290 ? -3.510 8.546 32.939 1.00 30.36 290 ALA A CA 1
ATOM 2075 C C . ALA A 1 290 ? -4.576 9.121 33.852 1.00 30.18 290 ALA A C 1
ATOM 2076 O O . ALA A 1 290 ? -5.578 9.661 33.389 1.00 31.42 290 ALA A O 1
ATOM 2078 N N . SER A 1 291 ? -4.371 8.985 35.155 1.00 31.04 291 SER A N 1
ATOM 2079 C CA . SER A 1 291 ? -5.333 9.496 36.116 1.00 30.05 291 SER A CA 1
ATOM 2080 C C . SER A 1 291 ? -4.856 10.767 36.794 1.00 29.07 291 SER A C 1
ATOM 2081 O O . SER A 1 291 ? -3.662 11.007 36.918 1.00 29.85 291 SER A O 1
ATOM 2084 N N . GLY A 1 292 ? -5.812 11.584 37.220 1.00 29.50 292 GLY A N 1
ATOM 2085 C CA . GLY A 1 292 ? -5.489 12.815 37.911 1.00 26.99 292 GLY A CA 1
ATOM 2086 C C . GLY A 1 292 ? -4.773 13.884 37.112 1.00 25.82 292 GLY A C 1
ATOM 2087 O O . GLY A 1 292 ? -4.921 13.988 35.899 1.00 26.47 292 GLY A O 1
ATOM 2088 N N . GLN A 1 293 ? -3.983 14.679 37.820 1.00 22.71 293 GLN A N 1
ATOM 2089 C CA . GLN A 1 293 ? -3.242 15.786 37.238 1.00 21.49 293 GLN A CA 1
ATOM 2090 C C . GLN A 1 293 ? -2.008 15.383 36.434 1.00 18.77 293 GLN A C 1
ATOM 2091 O O . GLN A 1 293 ? -0.890 15.520 36.918 1.00 18.93 293 GLN A O 1
ATOM 2097 N N . PHE A 1 294 ? -2.192 14.905 35.207 1.00 15.98 294 PHE A N 1
ATOM 2098 C CA . PHE A 1 294 ? -1.037 14.510 34.408 1.00 14.82 294 PHE A CA 1
ATOM 2099 C C . PHE A 1 294 ? -0.704 15.519 33.314 1.00 12.71 294 PHE A C 1
ATOM 2100 O O . PHE A 1 294 ? 0.104 15.249 32.433 1.00 12.64 294 PHE A O 1
ATOM 2108 N N . ILE A 1 295 ? -1.332 16.684 33.366 1.00 14.10 295 ILE A N 1
ATOM 2109 C CA . ILE A 1 295 ? -1.046 17.733 32.389 1.00 14.91 295 ILE A CA 1
ATOM 2110 C C . ILE A 1 295 ? -0.705 18.997 33.152 1.00 15.76 295 ILE A C 1
ATOM 2111 O O . ILE A 1 295 ? -1.329 19.299 34.172 1.00 15.87 295 ILE A O 1
ATOM 2116 N N . GLY A 1 296 ? 0.277 19.740 32.647 1.00 16.21 296 GLY A N 1
ATOM 2117 C CA . GLY A 1 296 ? 0.667 20.979 33.292 1.00 14.65 296 GLY A CA 1
ATOM 2118 C C . GLY A 1 296 ? 1.804 21.675 32.575 1.00 14.39 296 GLY A C 1
ATOM 2119 O O . GLY A 1 296 ? 2.530 21.059 31.794 1.00 14.03 296 GLY A O 1
ATOM 2120 N N . SER A 1 297 ? 1.958 22.969 32.828 1.00 13.61 297 SER A N 1
ATOM 2121 C CA . SER A 1 297 ? 3.033 23.727 32.208 1.00 13.86 297 SER A CA 1
ATOM 2122 C C . SER A 1 297 ? 4.294 23.553 33.032 1.00 11.57 297 SER A C 1
ATOM 2123 O O . SER A 1 297 ? 4.241 23.514 34.260 1.00 12.26 297 SER A O 1
ATOM 2126 N N . ILE A 1 298 ? 5.420 23.440 32.341 1.00 10.98 298 ILE A N 1
ATOM 2127 C CA . ILE A 1 298 ? 6.724 23.291 32.973 1.00 10.65 298 ILE A CA 1
ATOM 2128 C C . ILE A 1 298 ? 7.530 24.564 32.648 1.00 11.97 298 ILE A C 1
ATOM 2129 O O . ILE A 1 298 ? 7.434 25.101 31.544 1.00 11.85 298 ILE A O 1
ATOM 2134 N N . PRO A 1 299 ? 8.323 25.071 33.607 1.00 13.41 299 PRO A N 1
ATOM 2135 C CA . PRO A 1 299 ? 9.131 26.285 33.414 1.00 13.86 299 PRO A CA 1
ATOM 2136 C C . PRO A 1 299 ? 10.299 26.171 32.445 1.00 13.74 299 PRO A C 1
ATOM 2137 O O . PRO A 1 299 ? 10.639 27.130 31.750 1.00 15.16 299 PRO A O 1
ATOM 2141 N N . VAL A 1 300 ? 10.904 24.993 32.398 1.00 13.63 300 VAL A N 1
ATOM 2142 C CA . VAL A 1 300 ? 12.044 24.759 31.523 1.00 14.41 300 VAL A CA 1
ATOM 2143 C C . VAL A 1 300 ? 11.774 23.583 30.594 1.00 16.01 300 VAL A C 1
ATOM 2144 O O . VAL A 1 300 ? 11.531 22.467 31.051 1.00 14.44 300 VAL A O 1
ATOM 2148 N N . GLN A 1 301 ? 11.818 23.828 29.289 1.00 18.65 301 GLN A N 1
ATOM 2149 C CA . GLN A 1 301 ? 11.577 22.756 28.327 1.00 19.81 301 GLN A CA 1
ATOM 2150 C C . GLN A 1 301 ? 12.854 22.048 27.898 1.00 20.76 301 GLN A C 1
ATOM 2151 O O . GLN A 1 301 ? 13.813 22.683 27.440 1.00 21.96 301 GLN A O 1
ATOM 2157 N N . PRO A 1 302 ? 12.934 20.712 28.016 1.00 20.41 302 PRO A N 1
ATOM 2158 C CA . PRO A 1 302 ? 14.111 19.995 27.569 1.00 20.52 302 PRO A CA 1
ATOM 2159 C C . PRO A 1 302 ? 14.318 20.245 26.089 1.00 18.59 302 PRO A C 1
ATOM 2160 O O . PRO A 1 302 ? 13.302 20.406 25.341 1.00 18.20 302 PRO A O 1
ATOM 2164 N N . VAL A 1 303 ? 15.596 20.286 25.689 1.00 18.19 303 VAL A N 1
ATOM 2165 C CA . VAL A 1 303 ? 15.998 20.515 24.307 1.00 18.51 303 VAL A CA 1
ATOM 2166 C C . VAL A 1 303 ? 15.745 19.275 23.456 1.00 17.99 303 VAL A C 1
ATOM 2167 O O . VAL A 1 303 ? 16.531 18.331 23.456 1.00 17.49 303 VAL A O 1
ATOM 2171 N N . TYR A 1 304 ? 14.616 19.274 22.758 1.00 18.24 304 TYR A N 1
ATOM 2172 C CA . TYR A 1 304 ? 14.209 18.153 21.924 1.00 17.34 304 TYR A CA 1
ATOM 2173 C C . TYR A 1 304 ? 14.805 18.190 20.525 1.00 18.47 304 TYR A C 1
ATOM 2174 O O . TYR A 1 304 ? 14.965 19.258 19.933 1.00 18.68 304 TYR A O 1
ATOM 2183 N N . PRO A 1 305 ? 15.127 17.012 19.973 1.00 19.03 305 PRO A N 1
ATOM 2184 C CA . PRO A 1 305 ? 15.696 16.939 18.629 1.00 20.38 305 PRO A CA 1
ATOM 2185 C C . PRO A 1 305 ? 14.586 17.299 17.648 1.00 22.28 305 PRO A C 1
ATOM 2186 O O . PRO A 1 305 ? 13.409 17.172 17.974 1.00 23.24 305 PRO A O 1
ATOM 2190 N N . SER A 1 306 ? 14.948 17.773 16.464 1.00 25.15 306 SER A N 1
ATOM 2191 C CA . SER A 1 306 ? 13.940 18.127 15.471 1.00 27.32 306 SER A CA 1
ATOM 2192 C C . SER A 1 306 ? 14.275 17.404 14.171 1.00 27.93 306 SER A C 1
ATOM 2193 O O . SER A 1 306 ? 15.229 17.754 13.480 1.00 28.69 306 SER A O 1
ATOM 2196 N N . ALA A 1 307 ? 13.484 16.385 13.860 1.00 28.31 307 ALA A N 1
ATOM 2197 C CA . ALA A 1 307 ? 13.684 15.568 12.673 1.00 29.59 307 ALA A CA 1
ATOM 2198 C C . ALA A 1 307 ? 13.403 16.274 11.351 1.00 30.12 307 ALA A C 1
ATOM 2199 O O . ALA A 1 307 ? 12.394 16.959 11.194 1.00 30.07 307 ALA A O 1
ATOM 2201 N N . ASP A 1 308 ? 14.312 16.085 10.402 1.00 31.27 308 ASP A N 1
ATOM 2202 C CA . ASP A 1 308 ? 14.188 16.659 9.070 1.00 31.78 308 ASP A CA 1
ATOM 2203 C C . ASP A 1 308 ? 15.316 16.115 8.205 1.00 31.71 308 ASP A C 1
ATOM 2204 O O . ASP A 1 308 ? 16.408 15.839 8.700 1.00 29.95 308 ASP A O 1
ATOM 2209 N N . PHE A 1 309 ? 15.040 15.946 6.915 1.00 32.21 309 PHE A N 1
ATOM 2210 C CA . PHE A 1 309 ? 16.030 15.421 5.990 1.00 31.95 309 PHE A CA 1
ATOM 2211 C C . PHE A 1 309 ? 15.637 15.688 4.543 1.00 32.83 309 PHE A C 1
ATOM 2212 O O . PHE A 1 309 ? 14.537 16.165 4.257 1.00 33.15 309 PHE A O 1
ATOM 2220 N N . LYS A 1 310 ? 16.557 15.375 3.639 1.00 34.02 310 LYS A N 1
ATOM 2221 C CA . LYS A 1 310 ? 16.349 15.545 2.209 1.00 35.39 310 LYS A CA 1
ATOM 2222 C C . LYS A 1 310 ? 17.043 14.413 1.471 1.00 36.89 310 LYS A C 1
ATOM 2223 O O . LYS A 1 310 ? 17.842 13.672 2.049 1.00 35.76 310 LYS A O 1
ATOM 2229 N N . SER A 1 311 ? 16.730 14.287 0.189 1.00 38.90 311 SER A N 1
ATOM 2230 C CA . SER A 1 311 ? 17.327 13.255 -0.641 1.00 42.18 311 SER A CA 1
ATOM 2231 C C . SER A 1 311 ? 17.834 13.861 -1.946 1.00 43.85 311 SER A C 1
ATOM 2232 O O . SER A 1 311 ? 17.650 15.053 -2.205 1.00 43.80 311 SER A O 1
ATOM 2235 N N . ASN A 1 312 ? 18.483 13.034 -2.758 1.00 45.86 312 ASN A N 1
ATOM 2236 C CA . ASN A 1 312 ? 18.990 13.481 -4.045 1.00 47.62 312 ASN A CA 1
ATOM 2237 C C . ASN A 1 312 ? 17.907 13.311 -5.117 1.00 48.17 312 ASN A C 1
ATOM 2238 O O . ASN A 1 312 ? 18.133 13.594 -6.290 1.00 49.05 312 ASN A O 1
ATOM 2243 N N . ILE A 1 313 ? 16.732 12.846 -4.693 1.00 48.86 313 ILE A N 1
ATOM 2244 C CA . ILE A 1 313 ? 15.589 12.643 -5.578 1.00 49.55 313 ILE A CA 1
ATOM 2245 C C . ILE A 1 313 ? 15.071 14.008 -6.005 1.00 51.13 313 ILE A C 1
ATOM 2246 O O . ILE A 1 313 ? 14.646 14.812 -5.167 1.00 50.83 313 ILE A O 1
ATOM 2251 N N . THR A 1 314 ? 15.121 14.279 -7.305 1.00 53.16 314 THR A N 1
ATOM 2252 C CA . THR A 1 314 ? 14.669 15.566 -7.828 1.00 56.13 314 THR A CA 1
ATOM 2253 C C . THR A 1 314 ? 13.315 15.495 -8.526 1.00 56.54 314 THR A C 1
ATOM 2254 O O . THR A 1 314 ? 12.414 16.275 -8.213 1.00 57.02 314 THR A O 1
ATOM 2258 N N . SER A 1 315 ? 13.181 14.568 -9.469 1.00 56.95 315 SER A N 1
ATOM 2259 C CA . SER A 1 315 ? 11.948 14.409 -10.223 1.00 56.39 315 SER A CA 1
ATOM 2260 C C . SER A 1 315 ? 10.733 13.926 -9.428 1.00 55.27 315 SER A C 1
ATOM 2261 O O . SER A 1 315 ? 9.633 13.839 -9.974 1.00 56.21 315 SER A O 1
ATOM 2264 N N . GLY A 1 316 ? 10.923 13.628 -8.146 1.00 53.69 316 GLY A N 1
ATOM 2265 C CA . GLY A 1 316 ? 9.818 13.155 -7.324 1.00 51.37 316 GLY A CA 1
ATOM 2266 C C . GLY A 1 316 ? 9.768 11.640 -7.330 1.00 49.93 316 GLY A C 1
ATOM 2267 O O . GLY A 1 316 ? 9.041 11.007 -6.556 1.00 50.53 316 GLY A O 1
ATOM 2268 N N . TYR A 1 317 ? 10.567 11.061 -8.219 1.00 47.26 317 TYR A N 1
ATOM 2269 C CA . TYR A 1 317 ? 10.660 9.618 -8.375 1.00 44.56 317 TYR A CA 1
ATOM 2270 C C . TYR A 1 317 ? 12.133 9.228 -8.495 1.00 43.40 317 TYR A C 1
ATOM 2271 O O . TYR A 1 317 ? 13.011 10.093 -8.510 1.00 42.75 317 TYR A O 1
ATOM 2280 N N . ILE A 1 318 ? 12.398 7.928 -8.572 1.00 42.83 318 ILE A N 1
ATOM 2281 C CA . ILE A 1 318 ? 13.761 7.418 -8.703 1.00 42.56 318 ILE A CA 1
ATOM 2282 C C . ILE A 1 318 ? 13.721 6.087 -9.454 1.00 42.55 318 ILE A C 1
ATOM 2283 O O . ILE A 1 318 ? 12.778 5.311 -9.307 1.00 42.54 318 ILE A O 1
ATOM 2288 N N . PHE A 1 319 ? 14.741 5.825 -10.261 1.00 42.45 319 PHE A N 1
ATOM 2289 C CA . PHE A 1 319 ? 14.790 4.593 -11.033 1.00 42.62 319 PHE A CA 1
ATOM 2290 C C . PHE A 1 319 ? 15.244 3.388 -10.216 1.00 43.68 319 PHE A C 1
ATOM 2291 O O . PHE A 1 319 ? 15.946 3.521 -9.212 1.00 45.25 319 PHE A O 1
ATOM 2299 N N . LEU A 1 320 ? 14.818 2.210 -10.655 1.00 43.99 320 LEU A N 1
ATOM 2300 C CA . LEU A 1 320 ? 15.151 0.959 -9.994 1.00 43.85 320 LEU A CA 1
ATOM 2301 C C . LEU A 1 320 ? 16.659 0.767 -9.901 1.00 44.71 320 LEU A C 1
ATOM 2302 O O . LEU A 1 320 ? 17.386 1.012 -10.861 1.00 46.35 320 LEU A O 1
ATOM 2307 N N . SER A 1 321 ? 17.115 0.324 -8.735 1.00 44.89 321 SER A N 1
ATOM 2308 C CA . SER A 1 321 ? 18.530 0.076 -8.486 1.00 45.05 321 SER A CA 1
ATOM 2309 C C . SER A 1 321 ? 19.425 1.309 -8.587 1.00 44.61 321 SER A C 1
ATOM 2310 O O . SER A 1 321 ? 20.650 1.191 -8.609 1.00 46.09 321 SER A O 1
ATOM 2313 N N . GLU A 1 322 ? 18.810 2.485 -8.650 1.00 43.91 322 GLU A N 1
ATOM 2314 C CA . GLU A 1 322 ? 19.555 3.733 -8.695 1.00 44.10 322 GLU A CA 1
ATOM 2315 C C . GLU A 1 322 ? 19.688 4.154 -7.225 1.00 42.30 322 GLU A C 1
ATOM 2316 O O . GLU A 1 322 ? 18.696 4.285 -6.519 1.00 41.60 322 GLU A O 1
ATOM 2322 N N . PRO A 1 323 ? 20.922 4.326 -6.728 1.00 40.57 323 PRO A N 1
ATOM 2323 C CA . PRO A 1 323 ? 21.093 4.725 -5.330 1.00 38.85 323 PRO A CA 1
ATOM 2324 C C . PRO A 1 323 ? 20.479 6.068 -4.920 1.00 37.33 323 PRO A C 1
ATOM 2325 O O . PRO A 1 323 ? 20.499 7.047 -5.679 1.00 37.19 323 PRO A O 1
ATOM 2329 N N . VAL A 1 324 ? 19.956 6.097 -3.696 1.00 35.02 324 VAL A N 1
ATOM 2330 C CA . VAL A 1 324 ? 19.348 7.294 -3.131 1.00 33.40 324 VAL A CA 1
ATOM 2331 C C . VAL A 1 324 ? 20.194 7.762 -1.955 1.00 31.87 324 VAL A C 1
ATOM 2332 O O . VAL A 1 324 ? 20.488 6.996 -1.038 1.00 31.23 324 VAL A O 1
ATOM 2336 N N . GLN A 1 325 ? 20.586 9.027 -1.995 1.00 31.44 325 GLN A N 1
ATOM 2337 C CA . GLN A 1 325 ? 21.400 9.613 -0.946 1.00 30.57 325 GLN A CA 1
ATOM 2338 C C . GLN A 1 325 ? 20.571 10.437 0.015 1.00 29.19 325 GLN A C 1
ATOM 2339 O O . GLN A 1 325 ? 20.008 11.467 -0.362 1.00 30.26 325 GLN A O 1
ATOM 2345 N N . PHE A 1 326 ? 20.503 9.988 1.263 1.00 28.24 326 PHE A N 1
ATOM 2346 C CA . PHE A 1 326 ? 19.757 10.715 2.280 1.00 27.60 326 PHE A CA 1
ATOM 2347 C C . PHE A 1 326 ? 20.709 11.530 3.143 1.00 27.61 326 PHE A C 1
ATOM 2348 O O . PHE A 1 326 ? 21.739 11.036 3.614 1.00 27.07 326 PHE A O 1
ATOM 2356 N N . THR A 1 327 ? 20.350 12.794 3.328 1.00 27.61 327 THR A N 1
ATOM 2357 C CA . THR A 1 327 ? 21.137 13.722 4.122 1.00 26.96 327 THR A CA 1
ATOM 2358 C C . THR A 1 327 ? 20.321 14.233 5.301 1.00 26.79 327 THR A C 1
ATOM 2359 O O . THR A 1 327 ? 19.283 14.867 5.119 1.00 27.00 327 THR A O 1
ATOM 2363 N N . ASP A 1 328 ? 20.796 13.943 6.506 1.00 26.08 328 ASP A N 1
ATOM 2364 C CA . ASP A 1 328 ? 20.123 14.383 7.714 1.00 26.08 328 ASP A CA 1
ATOM 2365 C C . ASP A 1 328 ? 20.205 15.893 7.871 1.00 25.68 328 ASP A C 1
ATOM 2366 O O . ASP A 1 328 ? 21.267 16.491 7.689 1.00 26.31 328 ASP A O 1
ATOM 2371 N N . LEU A 1 329 ? 19.067 16.502 8.187 1.00 25.54 329 LEU A N 1
ATOM 2372 C CA . LEU A 1 329 ? 18.967 17.948 8.388 1.00 26.08 329 LEU A CA 1
ATOM 2373 C C . LEU A 1 329 ? 18.321 18.200 9.742 1.00 25.90 329 LEU A C 1
ATOM 2374 O O . LEU A 1 329 ? 17.811 19.290 10.014 1.00 24.87 329 LEU A O 1
ATOM 2379 N N . SER A 1 330 ? 18.346 17.174 10.588 1.00 26.15 330 SER A N 1
ATOM 2380 C CA . SER A 1 330 ? 17.768 17.253 11.919 1.00 25.93 330 SER A CA 1
ATOM 2381 C C . SER A 1 330 ? 18.568 18.175 12.816 1.00 26.47 330 SER A C 1
ATOM 2382 O O . SER A 1 330 ? 19.761 18.385 12.617 1.00 25.66 330 SER A O 1
ATOM 2385 N N . LYS A 1 331 ? 17.892 18.721 13.815 1.00 27.40 331 LYS A N 1
ATOM 2386 C CA . LYS A 1 331 ? 18.529 19.614 14.763 1.00 27.82 331 LYS A CA 1
ATOM 2387 C C . LYS A 1 331 ? 18.594 18.971 16.140 1.00 27.44 331 LYS A C 1
ATOM 2388 O O . LYS A 1 331 ? 17.598 18.421 16.620 1.00 27.00 331 LYS A O 1
ATOM 2394 N N . ASP A 1 332 ? 19.763 19.066 16.771 1.00 25.48 332 ASP A N 1
ATOM 2395 C CA . ASP A 1 332 ? 19.989 18.524 18.108 1.00 24.31 332 ASP A CA 1
ATOM 2396 C C . ASP A 1 332 ? 19.769 17.022 18.200 1.00 23.54 332 ASP A C 1
ATOM 2397 O O . ASP A 1 332 ? 19.198 16.527 19.176 1.00 22.82 332 ASP A O 1
ATOM 2402 N N . ALA A 1 333 ? 20.226 16.301 17.181 1.00 23.39 333 ALA A N 1
ATOM 2403 C CA . ALA A 1 333 ? 20.088 14.852 17.147 1.00 23.52 333 ALA A CA 1
ATOM 2404 C C . ALA A 1 333 ? 21.456 14.192 17.325 1.00 24.25 333 ALA A C 1
ATOM 2405 O O . ALA A 1 333 ? 22.445 14.645 16.754 1.00 25.22 333 ALA A O 1
ATOM 2407 N N . THR A 1 334 ? 21.491 13.122 18.119 1.00 24.33 334 THR A N 1
ATOM 2408 C CA . THR A 1 334 ? 22.708 12.374 18.403 1.00 25.32 334 THR A CA 1
ATOM 2409 C C . THR A 1 334 ? 22.544 10.918 17.967 1.00 26.80 334 THR A C 1
ATOM 2410 O O . THR A 1 334 ? 23.519 10.172 17.896 1.00 26.53 334 THR A O 1
ATOM 2414 N N . GLU A 1 335 ? 21.306 10.522 17.679 1.00 27.50 335 GLU A N 1
ATOM 2415 C CA . GLU A 1 335 ? 21.017 9.160 17.235 1.00 30.16 335 GLU A CA 1
ATOM 2416 C C . GLU A 1 335 ? 20.059 9.163 16.053 1.00 29.95 335 GLU A C 1
ATOM 2417 O O . GLU A 1 335 ? 19.137 9.978 15.980 1.00 30.27 335 GLU A O 1
ATOM 2423 N N . TRP A 1 336 ? 20.296 8.245 15.122 1.00 29.87 336 TRP A N 1
ATOM 2424 C CA . TRP A 1 336 ? 19.475 8.126 13.928 1.00 29.54 336 TRP A CA 1
ATOM 2425 C C . TRP A 1 336 ? 18.934 6.716 13.752 1.00 30.73 336 TRP A C 1
ATOM 2426 O O . TRP A 1 336 ? 19.567 5.734 14.149 1.00 32.25 336 TRP A O 1
ATOM 2437 N N . LYS A 1 337 ? 17.756 6.639 13.144 1.00 30.80 337 LYS A N 1
ATOM 2438 C CA . LYS A 1 337 ? 17.074 5.378 12.880 1.00 30.50 337 LYS A CA 1
ATOM 2439 C C . LYS A 1 337 ? 16.270 5.550 11.596 1.00 29.15 337 LYS A C 1
ATOM 2440 O O . LYS A 1 337 ? 15.186 6.142 11.609 1.00 28.61 337 LYS A O 1
ATOM 2446 N N . TRP A 1 338 ? 16.813 5.045 10.491 1.00 27.90 338 TRP A N 1
ATOM 2447 C CA . TRP A 1 338 ? 16.156 5.148 9.190 1.00 27.42 338 TRP A CA 1
ATOM 2448 C C . TRP A 1 338 ? 15.375 3.898 8.803 1.00 28.45 338 TRP A C 1
ATOM 2449 O O . TRP A 1 338 ? 15.882 2.781 8.886 1.00 28.66 338 TRP A O 1
ATOM 2460 N N . ASP A 1 339 ? 14.134 4.104 8.386 1.00 29.13 339 ASP A N 1
ATOM 2461 C CA . ASP A 1 339 ? 13.282 3.024 7.920 1.00 30.34 339 ASP A CA 1
ATOM 2462 C C . ASP A 1 339 ? 12.959 3.389 6.487 1.00 29.97 339 ASP A C 1
ATOM 2463 O O . ASP A 1 339 ? 12.296 4.395 6.231 1.00 27.91 339 ASP A O 1
ATOM 2468 N N . PHE A 1 340 ? 13.438 2.575 5.555 1.00 29.63 340 PHE A N 1
ATOM 2469 C CA . PHE A 1 340 ? 13.234 2.837 4.140 1.00 29.88 340 PHE A CA 1
ATOM 2470 C C . PHE A 1 340 ? 11.874 2.419 3.579 1.00 30.73 340 PHE A C 1
ATOM 2471 O O . PHE A 1 340 ? 11.553 2.721 2.429 1.00 31.43 340 PHE A O 1
ATOM 2479 N N . GLY A 1 341 ? 11.072 1.741 4.395 1.00 30.45 341 GLY A N 1
ATOM 2480 C CA . GLY A 1 341 ? 9.751 1.318 3.960 1.00 30.34 341 GLY A CA 1
ATOM 2481 C C . GLY A 1 341 ? 9.727 0.035 3.151 1.00 31.37 341 GLY A C 1
ATOM 2482 O O . GLY A 1 341 ? 8.702 -0.311 2.562 1.00 30.75 341 GLY A O 1
ATOM 2483 N N . ASP A 1 342 ? 10.851 -0.677 3.130 1.00 31.79 342 ASP A N 1
ATOM 2484 C CA . ASP A 1 342 ? 10.956 -1.922 2.381 1.00 32.24 342 ASP A CA 1
ATOM 2485 C C . ASP A 1 342 ? 11.490 -3.053 3.253 1.00 32.37 342 ASP A C 1
ATOM 2486 O O . ASP A 1 342 ? 11.937 -4.077 2.743 1.00 31.72 342 ASP A O 1
ATOM 2491 N N . GLY A 1 343 ? 11.458 -2.858 4.566 1.00 33.15 343 GLY A N 1
ATOM 2492 C CA . GLY A 1 343 ? 11.925 -3.893 5.471 1.00 33.71 343 GLY A CA 1
ATOM 2493 C C . GLY A 1 343 ? 13.362 -3.733 5.918 1.00 33.57 343 GLY A C 1
ATOM 2494 O O . GLY A 1 343 ? 13.826 -4.447 6.808 1.00 34.35 343 GLY A O 1
ATOM 2495 N N . SER A 1 344 ? 14.074 -2.806 5.293 1.00 32.55 344 SER A N 1
ATOM 2496 C CA . SER A 1 344 ? 15.460 -2.560 5.652 1.00 32.38 344 SER A CA 1
ATOM 2497 C C . SER A 1 344 ? 15.550 -1.238 6.408 1.00 31.40 344 SER A C 1
ATOM 2498 O O . SER A 1 344 ? 14.632 -0.419 6.355 1.00 29.90 344 SER A O 1
ATOM 2501 N N . SER A 1 345 ? 16.654 -1.039 7.118 1.00 30.84 345 SER A N 1
ATOM 2502 C CA . SER A 1 345 ? 16.848 0.176 7.892 1.00 30.42 345 SER A CA 1
ATOM 2503 C C . SER A 1 345 ? 18.316 0.579 7.963 1.00 29.86 345 SER A C 1
ATOM 2504 O O . SER A 1 345 ? 19.171 -0.039 7.332 1.00 30.46 345 SER A O 1
ATOM 2507 N N . SER A 1 346 ? 18.600 1.625 8.731 1.00 28.61 346 SER A N 1
ATOM 2508 C CA . SER A 1 346 ? 19.964 2.116 8.888 1.00 28.18 346 SER A CA 1
ATOM 2509 C C . SER A 1 346 ? 20.070 2.938 10.164 1.00 27.74 346 SER A C 1
ATOM 2510 O O . SER A 1 346 ? 19.075 3.475 10.645 1.00 27.64 346 SER A O 1
ATOM 2513 N N . LYS A 1 347 ? 21.274 3.022 10.718 1.00 27.90 347 LYS A N 1
ATOM 2514 C CA . LYS A 1 347 ? 21.493 3.799 11.929 1.00 27.85 347 LYS A CA 1
ATOM 2515 C C . LYS A 1 347 ? 22.492 4.914 11.656 1.00 27.48 347 LYS A C 1
ATOM 2516 O O . LYS A 1 347 ? 22.861 5.668 12.555 1.00 27.74 347 LYS A O 1
ATOM 2522 N N . LYS A 1 348 ? 22.916 5.014 10.400 1.00 27.29 348 LYS A N 1
ATOM 2523 C CA . LYS A 1 348 ? 23.857 6.045 9.987 1.00 27.96 348 LYS A CA 1
ATOM 2524 C C . LYS A 1 348 ? 23.129 7.371 9.799 1.00 27.93 348 LYS A C 1
ATOM 2525 O O . LYS A 1 348 ? 21.948 7.400 9.470 1.00 27.41 348 LYS A O 1
ATOM 2531 N N . GLN A 1 349 ? 23.845 8.468 10.008 1.00 27.94 349 GLN A N 1
ATOM 2532 C CA . GLN A 1 349 ? 23.276 9.804 9.879 1.00 27.31 349 GLN A CA 1
ATOM 2533 C C . GLN A 1 349 ? 22.843 10.115 8.458 1.00 26.50 349 GLN A C 1
ATOM 2534 O O . GLN A 1 349 ? 21.739 10.596 8.231 1.00 25.37 349 GLN A O 1
ATOM 2540 N N . ASN A 1 350 ? 23.731 9.855 7.506 1.00 26.69 350 ASN A N 1
ATOM 2541 C CA . ASN A 1 350 ? 23.445 10.111 6.099 1.00 27.09 350 ASN A CA 1
ATOM 2542 C C . ASN A 1 350 ? 23.595 8.818 5.295 1.00 26.90 350 ASN A C 1
ATOM 2543 O O . ASN A 1 350 ? 24.589 8.625 4.599 1.00 26.95 350 ASN A O 1
ATOM 2548 N N . PRO A 1 351 ? 22.601 7.916 5.377 1.00 27.23 351 PRO A N 1
ATOM 2549 C CA . PRO A 1 351 ? 22.633 6.638 4.661 1.00 28.12 351 PRO A CA 1
ATOM 2550 C C . PRO A 1 351 ? 22.322 6.720 3.173 1.00 29.68 351 PRO A C 1
ATOM 2551 O O . PRO A 1 351 ? 21.743 7.704 2.699 1.00 30.56 351 PRO A O 1
ATOM 2555 N N . THR A 1 352 ? 22.727 5.667 2.462 1.00 31.17 352 THR A N 1
ATOM 2556 C CA . THR A 1 352 ? 22.504 5.495 1.026 1.00 33.18 352 THR A CA 1
ATOM 2557 C C . THR A 1 352 ? 21.712 4.206 0.897 1.00 33.89 352 THR A C 1
ATOM 2558 O O . THR A 1 352 ? 21.959 3.254 1.633 1.00 33.73 352 THR A O 1
ATOM 2562 N N . HIS A 1 353 ? 20.756 4.178 -0.021 1.00 33.92 353 HIS A N 1
ATOM 2563 C CA . HIS A 1 353 ? 19.939 2.990 -0.185 1.00 34.12 353 HIS A CA 1
ATOM 2564 C C . HIS A 1 353 ? 19.504 2.758 -1.623 1.00 34.60 353 HIS A C 1
ATOM 2565 O O . HIS A 1 353 ? 19.323 3.706 -2.392 1.00 35.30 353 HIS A O 1
ATOM 2572 N N . THR A 1 354 ? 19.354 1.486 -1.975 1.00 33.91 354 THR A N 1
ATOM 2573 C CA . THR A 1 354 ? 18.915 1.091 -3.302 1.00 33.82 354 THR A CA 1
ATOM 2574 C C . THR A 1 354 ? 17.787 0.093 -3.115 1.00 33.82 354 THR A C 1
ATOM 2575 O O . THR A 1 354 ? 17.922 -0.874 -2.361 1.00 32.25 354 THR A O 1
ATOM 2579 N N . TYR A 1 355 ? 16.670 0.344 -3.789 1.00 33.55 355 TYR A N 1
ATOM 2580 C CA . TYR A 1 355 ? 15.520 -0.540 -3.706 1.00 33.62 355 TYR A CA 1
ATOM 2581 C C . TYR A 1 355 ? 15.634 -1.626 -4.775 1.00 34.07 355 TYR A C 1
ATOM 2582 O O . TYR A 1 355 ? 16.103 -1.373 -5.884 1.00 34.03 355 TYR A O 1
ATOM 2591 N N . SER A 1 356 ? 15.213 -2.836 -4.424 1.00 35.53 356 SER A N 1
ATOM 2592 C CA . SER A 1 356 ? 15.286 -3.982 -5.326 1.00 36.31 356 SER A CA 1
ATOM 2593 C C . SER A 1 356 ? 14.013 -4.224 -6.134 1.00 37.11 356 SER A C 1
ATOM 2594 O O . SER A 1 356 ? 13.978 -5.099 -6.997 1.00 37.11 356 SER A O 1
ATOM 2597 N N . GLU A 1 357 ? 12.964 -3.463 -5.845 1.00 37.98 357 GLU A N 1
ATOM 2598 C CA . GLU A 1 357 ? 11.704 -3.595 -6.569 1.00 39.48 357 GLU A CA 1
ATOM 2599 C C . GLU A 1 357 ? 11.008 -2.255 -6.729 1.00 38.25 357 GLU A C 1
ATOM 2600 O O . GLU A 1 357 ? 11.084 -1.398 -5.850 1.00 39.22 357 GLU A O 1
ATOM 2606 N N . THR A 1 358 ? 10.319 -2.082 -7.850 1.00 36.28 358 THR A N 1
ATOM 2607 C CA . THR A 1 358 ? 9.591 -0.851 -8.100 1.00 33.81 358 THR A CA 1
ATOM 2608 C C . THR A 1 358 ? 8.464 -0.749 -7.082 1.00 32.61 358 THR A C 1
ATOM 2609 O O . THR A 1 358 ? 8.036 -1.753 -6.511 1.00 30.38 358 THR A O 1
ATOM 2613 N N . GLY A 1 359 ? 7.995 0.471 -6.850 1.00 32.12 359 GLY A N 1
ATOM 2614 C CA . GLY A 1 359 ? 6.921 0.676 -5.900 1.00 32.13 359 GLY A CA 1
ATOM 2615 C C . GLY A 1 359 ? 6.987 2.012 -5.183 1.00 33.14 359 GLY A C 1
ATOM 2616 O O . GLY A 1 359 ? 7.872 2.832 -5.438 1.00 34.47 359 GLY A O 1
ATOM 2617 N N . ILE A 1 360 ? 6.030 2.233 -4.288 1.00 32.84 360 ILE A N 1
ATOM 2618 C CA . ILE A 1 360 ? 5.967 3.459 -3.504 1.00 32.17 360 ILE A CA 1
ATOM 2619 C C . ILE A 1 360 ? 6.322 3.110 -2.063 1.00 32.07 360 ILE A C 1
ATOM 2620 O O . ILE A 1 360 ? 5.625 2.331 -1.416 1.00 32.51 360 ILE A O 1
ATOM 2625 N N . TYR A 1 361 ? 7.413 3.677 -1.564 1.00 30.53 361 TYR A N 1
ATOM 2626 C CA . TYR A 1 361 ? 7.842 3.375 -0.207 1.00 28.90 361 TYR A CA 1
ATOM 2627 C C . TYR A 1 361 ? 7.781 4.562 0.740 1.00 28.11 361 TYR A C 1
ATOM 2628 O O . TYR A 1 361 ? 7.967 5.711 0.337 1.00 29.27 361 TYR A O 1
ATOM 2637 N N . THR A 1 362 ? 7.521 4.281 2.009 1.00 26.53 362 THR A N 1
ATOM 2638 C CA . THR A 1 362 ? 7.476 5.341 2.999 1.00 25.25 362 THR A CA 1
ATOM 2639 C C . THR A 1 362 ? 8.801 5.331 3.747 1.00 24.55 362 THR A C 1
ATOM 2640 O O . THR A 1 362 ? 9.164 4.334 4.374 1.00 23.16 362 THR A O 1
ATOM 2644 N N . VAL A 1 363 ? 9.532 6.438 3.649 1.00 23.47 363 VAL A N 1
ATOM 2645 C CA . VAL A 1 363 ? 10.811 6.576 4.329 1.00 21.81 363 VAL A CA 1
ATOM 2646 C C . VAL A 1 363 ? 10.611 7.408 5.583 1.00 21.89 363 VAL A C 1
ATOM 2647 O O . VAL A 1 363 ? 10.203 8.564 5.509 1.00 22.67 363 VAL A O 1
ATOM 2651 N N . ARG A 1 364 ? 10.887 6.811 6.735 1.00 21.93 364 ARG A N 1
ATOM 2652 C CA . ARG A 1 364 ? 10.757 7.514 8.005 1.00 22.02 364 ARG A CA 1
ATOM 2653 C C . ARG A 1 364 ? 12.104 7.685 8.693 1.00 20.91 364 ARG A C 1
ATOM 2654 O O . ARG A 1 364 ? 12.907 6.753 8.757 1.00 20.28 364 ARG A O 1
ATOM 2662 N N . LEU A 1 365 ? 12.343 8.887 9.200 1.00 20.69 365 LEU A N 1
ATOM 2663 C CA . LEU A 1 365 ? 13.563 9.174 9.931 1.00 20.99 365 LEU A CA 1
ATOM 2664 C C . LEU A 1 365 ? 13.153 9.482 11.365 1.00 21.78 365 LEU A C 1
ATOM 2665 O O . LEU A 1 365 ? 12.301 10.339 11.607 1.00 21.72 365 LEU A O 1
ATOM 2670 N N . THR A 1 366 ? 13.741 8.760 12.311 1.00 22.02 366 THR A N 1
ATOM 2671 C CA . THR A 1 366 ? 13.453 8.976 13.720 1.00 21.70 366 THR A CA 1
ATOM 2672 C C . THR A 1 366 ? 14.764 9.380 14.383 1.00 21.33 366 THR A C 1
ATOM 2673 O O . THR A 1 366 ? 15.717 8.603 14.419 1.00 21.85 366 THR A O 1
ATOM 2677 N N . VAL A 1 367 ? 14.820 10.607 14.883 1.00 21.20 367 VAL A N 1
ATOM 2678 C CA . VAL A 1 367 ? 16.024 11.097 15.536 1.00 19.74 367 VAL A CA 1
ATOM 2679 C C . VAL A 1 367 ? 15.782 11.208 17.019 1.00 19.32 367 VAL A C 1
ATOM 2680 O O . VAL A 1 367 ? 14.649 11.377 17.463 1.00 18.82 367 VAL A O 1
ATOM 2684 N N . SER A 1 368 ? 16.861 11.143 17.782 1.00 19.18 368 SER A N 1
ATOM 2685 C CA . SER A 1 368 ? 16.739 11.197 19.218 1.00 19.43 368 SER A CA 1
ATOM 2686 C C . SER A 1 368 ? 17.963 11.780 19.923 1.00 19.23 368 SER A C 1
ATOM 2687 O O . SER A 1 368 ? 19.046 11.875 19.347 1.00 19.62 368 SER A O 1
ATOM 2690 N N . ASN A 1 369 ? 17.755 12.222 21.158 1.00 17.21 369 ASN A N 1
ATOM 2691 C CA . ASN A 1 369 ? 18.825 12.735 21.998 1.00 16.66 369 ASN A CA 1
ATOM 2692 C C . ASN A 1 369 ? 18.441 12.378 23.418 1.00 16.38 369 ASN A C 1
ATOM 2693 O O . ASN A 1 369 ? 17.376 11.817 23.643 1.00 16.66 369 ASN A O 1
ATOM 2698 N N . SER A 1 370 ? 19.300 12.696 24.374 1.00 17.83 370 SER A N 1
ATOM 2699 C CA . SER A 1 370 ? 19.051 12.371 25.777 1.00 19.25 370 SER A CA 1
ATOM 2700 C C . SER A 1 370 ? 17.670 12.775 26.297 1.00 18.89 370 SER A C 1
ATOM 2701 O O . SER A 1 370 ? 17.187 12.210 27.277 1.00 19.83 370 SER A O 1
ATOM 2704 N N . ASN A 1 371 ? 17.037 13.738 25.635 1.00 19.12 371 ASN A N 1
ATOM 2705 C CA . ASN A 1 371 ? 15.730 14.238 26.061 1.00 19.59 371 ASN A CA 1
ATOM 2706 C C . ASN A 1 371 ? 14.499 13.664 25.366 1.00 20.07 371 ASN A C 1
ATOM 2707 O O . ASN A 1 371 ? 13.415 13.635 25.947 1.00 20.52 371 ASN A O 1
ATOM 2712 N N . GLY A 1 372 ? 14.639 13.231 24.120 1.00 20.20 372 GLY A N 1
ATOM 2713 C CA . GLY A 1 372 ? 13.465 12.714 23.440 1.00 20.92 372 GLY A CA 1
ATOM 2714 C C . GLY A 1 372 ? 13.643 12.246 22.013 1.00 20.72 372 GLY A C 1
ATOM 2715 O O . GLY A 1 372 ? 14.748 11.947 21.565 1.00 20.58 372 GLY A O 1
ATOM 2716 N N . THR A 1 373 ? 12.533 12.216 21.288 1.00 21.93 373 THR A N 1
ATOM 2717 C CA . THR A 1 373 ? 12.529 11.730 19.923 1.00 22.06 373 THR A CA 1
ATOM 2718 C C . THR A 1 373 ? 11.635 12.555 19.016 1.00 21.10 373 THR A C 1
ATOM 2719 O O . THR A 1 373 ? 10.745 13.253 19.482 1.00 20.27 373 THR A O 1
ATOM 2723 N N . ASP A 1 374 ? 11.898 12.482 17.717 1.00 22.07 374 ASP A N 1
ATOM 2724 C CA . ASP A 1 374 ? 11.091 13.181 16.729 1.00 23.40 374 ASP A CA 1
ATOM 2725 C C . ASP A 1 374 ? 11.182 12.423 15.413 1.00 24.17 374 ASP A C 1
ATOM 2726 O O . ASP A 1 374 ? 12.191 11.772 15.140 1.00 23.46 374 ASP A O 1
ATOM 2731 N N . SER A 1 375 ? 10.125 12.500 14.608 1.00 25.79 375 SER A N 1
ATOM 2732 C CA . SER A 1 375 ? 10.090 11.791 13.334 1.00 27.09 375 SER A CA 1
ATOM 2733 C C . SER A 1 375 ? 9.679 12.608 12.124 1.00 26.93 375 SER A C 1
ATOM 2734 O O . SER A 1 375 ? 8.937 13.581 12.226 1.00 24.84 375 SER A O 1
ATOM 2737 N N . GLN A 1 376 ? 10.169 12.165 10.972 1.00 28.62 376 GLN A N 1
ATOM 2738 C CA . GLN A 1 376 ? 9.915 12.800 9.690 1.00 30.25 376 GLN A CA 1
ATOM 2739 C C . GLN A 1 376 ? 9.644 11.713 8.655 1.00 30.50 376 GLN A C 1
ATOM 2740 O O . GLN A 1 376 ? 10.317 10.676 8.625 1.00 29.18 376 GLN A O 1
ATOM 2746 N N . ILE A 1 377 ? 8.658 11.960 7.804 1.00 30.64 377 ILE A N 1
ATOM 2747 C CA . ILE A 1 377 ? 8.274 11.008 6.777 1.00 31.23 377 ILE A CA 1
ATOM 2748 C C . ILE A 1 377 ? 8.536 11.556 5.381 1.00 31.25 377 ILE A C 1
ATOM 2749 O O . ILE A 1 377 ? 8.646 12.759 5.182 1.00 31.51 377 ILE A O 1
ATOM 2754 N N . SER A 1 378 ? 8.640 10.655 4.415 1.00 32.16 378 SER A N 1
ATOM 2755 C CA . SER A 1 378 ? 8.858 11.048 3.038 1.00 31.50 378 SER A CA 1
ATOM 2756 C C . SER A 1 378 ? 8.463 9.883 2.138 1.00 31.09 378 SER A C 1
ATOM 2757 O O . SER A 1 378 ? 8.679 8.720 2.479 1.00 32.28 378 SER A O 1
ATOM 2760 N N . THR A 1 379 ? 7.869 10.199 0.997 1.00 29.82 379 THR A N 1
ATOM 2761 C CA . THR A 1 379 ? 7.455 9.173 0.055 1.00 30.88 379 THR A CA 1
ATOM 2762 C C . THR A 1 379 ? 8.443 9.085 -1.105 1.00 30.92 379 THR A C 1
ATOM 2763 O O . THR A 1 379 ? 8.777 10.095 -1.720 1.00 30.09 379 THR A O 1
ATOM 2767 N N . VAL A 1 380 ? 8.911 7.871 -1.389 1.00 30.83 380 VAL A N 1
ATOM 2768 C CA . VAL A 1 380 ? 9.855 7.638 -2.476 1.00 30.29 380 VAL A CA 1
ATOM 2769 C C . VAL A 1 380 ? 9.258 6.716 -3.533 1.00 30.14 380 VAL A C 1
ATOM 2770 O O . VAL A 1 380 ? 8.899 5.570 -3.253 1.00 29.94 380 VAL A O 1
ATOM 2774 N N . ASN A 1 381 ? 9.152 7.233 -4.751 1.00 30.68 381 ASN A N 1
ATOM 2775 C CA . ASN A 1 381 ? 8.604 6.476 -5.870 1.00 30.19 381 ASN A CA 1
ATOM 2776 C C . ASN A 1 381 ? 9.714 5.823 -6.676 1.00 28.89 381 ASN A C 1
ATOM 2777 O O . ASN A 1 381 ? 10.540 6.507 -7.277 1.00 28.43 381 ASN A O 1
ATOM 2782 N N . VAL A 1 382 ? 9.740 4.496 -6.673 1.00 28.05 382 VAL A N 1
ATOM 2783 C CA . VAL A 1 382 ? 10.745 3.769 -7.431 1.00 28.44 382 VAL A CA 1
ATOM 2784 C C . VAL A 1 382 ? 10.061 3.195 -8.661 1.00 27.73 382 VAL A C 1
ATOM 2785 O O . VAL A 1 382 ? 9.146 2.380 -8.548 1.00 27.51 382 VAL A O 1
ATOM 2789 N N . VAL A 1 383 ? 10.499 3.636 -9.835 1.00 27.80 383 VAL A N 1
ATOM 2790 C CA . VAL A 1 383 ? 9.916 3.176 -11.087 1.00 28.24 383 VAL A CA 1
ATOM 2791 C C . VAL A 1 383 ? 10.981 2.824 -12.111 1.00 28.23 383 VAL A C 1
ATOM 2792 O O . VAL A 1 383 ? 12.155 3.143 -11.936 1.00 28.55 383 VAL A O 1
ATOM 2796 N N . LEU A 1 384 ? 10.563 2.166 -13.186 1.00 28.18 384 LEU A N 1
ATOM 2797 C CA . LEU A 1 384 ? 11.485 1.787 -14.247 1.00 27.94 384 LEU A CA 1
ATOM 2798 C C . LEU A 1 384 ? 11.550 2.911 -15.262 1.00 27.49 384 LEU A C 1
ATOM 2799 O O . LEU A 1 384 ? 10.634 3.725 -15.361 1.00 26.85 384 LEU A O 1
ATOM 2804 N N . LYS A 1 385 ? 12.640 2.962 -16.014 1.00 26.94 385 LYS A N 1
ATOM 2805 C CA . LYS A 1 385 ? 12.783 3.986 -17.031 1.00 26.52 385 LYS A CA 1
ATOM 2806 C C . LYS A 1 385 ? 11.667 3.789 -18.062 1.00 25.83 385 LYS A C 1
ATOM 2807 O O . LYS A 1 385 ? 11.426 2.675 -18.529 1.00 24.02 385 LYS A O 1
ATOM 2813 N N . GLY A 1 386 ? 10.978 4.872 -18.402 1.00 25.16 386 GLY A N 1
ATOM 2814 C CA . GLY A 1 386 ? 9.905 4.782 -19.372 1.00 24.94 386 GLY A CA 1
ATOM 2815 C C . GLY A 1 386 ? 8.542 4.554 -18.748 1.00 24.61 386 GLY A C 1
ATOM 2816 O O . GLY A 1 386 ? 7.516 4.687 -19.413 1.00 24.29 386 GLY A O 1
ATOM 2817 N N . SER A 1 387 ? 8.516 4.204 -17.469 1.00 25.48 387 SER A N 1
ATOM 2818 C CA . SER A 1 387 ? 7.243 3.973 -16.798 1.00 26.27 387 SER A CA 1
ATOM 2819 C C . SER A 1 387 ? 6.610 5.292 -16.383 1.00 28.03 387 SER A C 1
ATOM 2820 O O . SER A 1 387 ? 7.291 6.312 -16.276 1.00 26.94 387 SER A O 1
ATOM 2823 N N . PRO A 1 388 ? 5.289 5.286 -16.150 1.00 29.48 388 PRO A N 1
ATOM 2824 C CA . PRO A 1 388 ? 4.546 6.483 -15.748 1.00 31.50 388 PRO A CA 1
ATOM 2825 C C . PRO A 1 388 ? 5.174 7.169 -14.544 1.00 33.39 388 PRO A C 1
ATOM 2826 O O . PRO A 1 388 ? 5.643 6.508 -13.621 1.00 32.86 388 PRO A O 1
ATOM 2830 N N . THR A 1 389 ? 5.182 8.496 -14.562 1.00 36.58 389 THR A N 1
ATOM 2831 C CA . THR A 1 389 ? 5.738 9.273 -13.461 1.00 40.31 389 THR A CA 1
ATOM 2832 C C . THR A 1 389 ? 4.638 9.783 -12.528 1.00 43.03 389 THR A C 1
ATOM 2833 O O . THR A 1 389 ? 3.490 9.968 -12.940 1.00 42.97 389 THR A O 1
ATOM 2837 N N . PRO A 1 390 ? 4.978 10.013 -11.249 1.00 46.11 390 PRO A N 1
ATOM 2838 C CA . PRO A 1 390 ? 4.035 10.500 -10.234 1.00 48.33 390 PRO A CA 1
ATOM 2839 C C . PRO A 1 390 ? 3.518 11.920 -10.485 1.00 50.44 390 PRO A C 1
ATOM 2840 O O . PRO A 1 390 ? 4.122 12.684 -11.239 1.00 50.73 390 PRO A O 1
ATOM 2844 N N . SER A 1 391 ? 2.395 12.261 -9.853 1.00 53.13 391 SER A N 1
ATOM 2845 C CA . SER A 1 391 ? 1.792 13.590 -10.003 1.00 54.92 391 SER A CA 1
ATOM 2846 C C . SER A 1 391 ? 2.668 14.650 -9.368 1.00 55.29 391 SER A C 1
ATOM 2847 O O . SER A 1 391 ? 3.060 14.443 -8.201 1.00 56.58 391 SER A O 1
ATOM 2851 N N . SER B 1 1 ? 51.931 42.618 27.247 1.00 18.24 1 SER B N 1
ATOM 2852 C CA . SER B 1 1 ? 52.440 41.226 27.339 1.00 19.26 1 SER B CA 1
ATOM 2853 C C . SER B 1 1 ? 51.520 40.336 28.176 1.00 17.30 1 SER B C 1
ATOM 2854 O O . SER B 1 1 ? 51.807 40.072 29.345 1.00 18.34 1 SER B O 1
ATOM 2857 N N . THR B 1 2 ? 50.426 39.873 27.572 1.00 14.22 2 THR B N 1
ATOM 2858 C CA . THR B 1 2 ? 49.463 39.006 28.255 1.00 11.80 2 THR B CA 1
ATOM 2859 C C . THR B 1 2 ? 49.583 37.553 27.788 1.00 10.48 2 THR B C 1
ATOM 2860 O O . THR B 1 2 ? 49.602 37.261 26.586 1.00 7.98 2 THR B O 1
ATOM 2864 N N . PHE B 1 3 ? 49.643 36.641 28.751 1.00 8.41 3 PHE B N 1
ATOM 2865 C CA . PHE B 1 3 ? 49.804 35.238 28.427 1.00 7.74 3 PHE B CA 1
ATOM 2866 C C . PHE B 1 3 ? 48.943 34.249 29.200 1.00 8.64 3 PHE B C 1
ATOM 2867 O O . PHE B 1 3 ? 48.537 34.495 30.341 1.00 8.50 3 PHE B O 1
ATOM 2875 N N . ALA B 1 4 ? 48.692 33.110 28.559 1.00 9.48 4 ALA B N 1
ATOM 2876 C CA . ALA B 1 4 ? 47.909 32.025 29.142 1.00 10.62 4 ALA B CA 1
ATOM 2877 C C . ALA B 1 4 ? 48.867 30.872 29.390 1.00 9.83 4 ALA B C 1
ATOM 2878 O O . ALA B 1 4 ? 49.737 30.601 28.570 1.00 12.79 4 ALA B O 1
ATOM 2880 N N . TYR B 1 5 ? 48.729 30.217 30.519 1.00 10.15 5 TYR B N 1
ATOM 2881 C CA . TYR B 1 5 ? 49.564 29.069 30.847 1.00 9.34 5 TYR B CA 1
ATOM 2882 C C . TYR B 1 5 ? 48.720 27.811 31.001 1.00 9.03 5 TYR B C 1
ATOM 2883 O O . TYR B 1 5 ? 47.928 27.702 31.943 1.00 10.23 5 TYR B O 1
ATOM 2892 N N . ILE B 1 6 ? 48.832 26.931 30.022 1.00 7.20 6 ILE B N 1
ATOM 2893 C CA . ILE B 1 6 ? 48.036 25.712 29.966 1.00 6.06 6 ILE B CA 1
ATOM 2894 C C . ILE B 1 6 ? 48.798 24.470 30.421 1.00 5.93 6 ILE B C 1
ATOM 2895 O O . ILE B 1 6 ? 49.828 24.112 29.843 1.00 7.63 6 ILE B O 1
ATOM 2900 N N . ALA B 1 7 ? 48.286 23.817 31.455 1.00 4.71 7 ALA B N 1
ATOM 2901 C CA . ALA B 1 7 ? 48.913 22.611 31.976 1.00 7.84 7 ALA B CA 1
ATOM 2902 C C . ALA B 1 7 ? 48.461 21.383 31.182 1.00 9.09 7 ALA B C 1
ATOM 2903 O O . ALA B 1 7 ? 47.292 20.996 31.229 1.00 10.41 7 ALA B O 1
ATOM 2905 N N . ASN B 1 8 ? 49.394 20.787 30.449 1.00 8.13 8 ASN B N 1
ATOM 2906 C CA . ASN B 1 8 ? 49.109 19.591 29.666 1.00 8.60 8 ASN B CA 1
ATOM 2907 C C . ASN B 1 8 ? 49.433 18.384 30.554 1.00 8.62 8 ASN B C 1
ATOM 2908 O O . ASN B 1 8 ? 50.548 17.866 30.545 1.00 7.76 8 ASN B O 1
ATOM 2913 N N . SER B 1 9 ? 48.436 17.952 31.317 1.00 10.01 9 SER B N 1
ATOM 2914 C CA . SER B 1 9 ? 48.571 16.846 32.256 1.00 12.04 9 SER B CA 1
ATOM 2915 C C . SER B 1 9 ? 49.209 15.565 31.751 1.00 12.17 9 SER B C 1
ATOM 2916 O O . SER B 1 9 ? 49.935 14.917 32.498 1.00 13.02 9 SER B O 1
ATOM 2919 N N . GLU B 1 10 ? 48.954 15.192 30.500 1.00 13.74 10 GLU B N 1
ATOM 2920 C CA . GLU B 1 10 ? 49.520 13.954 29.968 1.00 14.59 10 GLU B CA 1
ATOM 2921 C C . GLU B 1 10 ? 50.854 14.073 29.242 1.00 15.18 10 GLU B C 1
ATOM 2922 O O . GLU B 1 10 ? 51.386 13.071 28.768 1.00 16.20 10 GLU B O 1
ATOM 2928 N N . SER B 1 11 ? 51.392 15.286 29.137 1.00 13.97 11 SER B N 1
ATOM 2929 C CA . SER B 1 11 ? 52.692 15.472 28.495 1.00 12.33 11 SER B CA 1
ATOM 2930 C C . SER B 1 11 ? 53.679 16.138 29.456 1.00 9.98 11 SER B C 1
ATOM 2931 O O . SER B 1 11 ? 54.793 16.498 29.074 1.00 8.57 11 SER B O 1
ATOM 2934 N N . ASP B 1 12 ? 53.250 16.268 30.710 1.00 8.58 12 ASP B N 1
ATOM 2935 C CA . ASP B 1 12 ? 54.038 16.868 31.786 1.00 7.91 12 ASP B CA 1
ATOM 2936 C C . ASP B 1 12 ? 54.696 18.199 31.441 1.00 7.21 12 ASP B C 1
ATOM 2937 O O . ASP B 1 12 ? 55.847 18.430 31.790 1.00 9.76 12 ASP B O 1
ATOM 2942 N N . ASN B 1 13 ? 53.979 19.068 30.744 1.00 6.60 13 ASN B N 1
ATOM 2943 C CA . ASN B 1 13 ? 54.522 20.371 30.407 1.00 6.33 13 ASN B CA 1
ATOM 2944 C C . ASN B 1 13 ? 53.434 21.436 30.349 1.00 6.36 13 ASN B C 1
ATOM 2945 O O . ASN B 1 13 ? 52.234 21.135 30.433 1.00 4.03 13 ASN B O 1
ATOM 2950 N N . ILE B 1 14 ? 53.879 22.680 30.200 1.00 6.99 14 ILE B N 1
ATOM 2951 C CA . ILE B 1 14 ? 52.999 23.836 30.154 1.00 9.10 14 ILE B CA 1
ATOM 2952 C C . ILE B 1 14 ? 53.067 24.557 28.806 1.00 10.08 14 ILE B C 1
ATOM 2953 O O . ILE B 1 14 ? 54.150 24.831 28.290 1.00 11.08 14 ILE B O 1
ATOM 2958 N N . SER B 1 15 ? 51.910 24.866 28.238 1.00 9.25 15 SER B N 1
ATOM 2959 C CA . SER B 1 15 ? 51.876 25.591 26.976 1.00 9.85 15 SER B CA 1
ATOM 2960 C C . SER B 1 15 ? 51.685 27.066 27.304 1.00 10.08 15 SER B C 1
ATOM 2961 O O . SER B 1 15 ? 50.748 27.446 28.015 1.00 9.14 15 SER B O 1
ATOM 2964 N N . VAL B 1 16 ? 52.594 27.897 26.808 1.00 9.37 16 VAL B N 1
ATOM 2965 C CA . VAL B 1 16 ? 52.498 29.325 27.044 1.00 8.52 16 VAL B CA 1
ATOM 2966 C C . VAL B 1 16 ? 51.888 29.884 25.779 1.00 8.47 16 VAL B C 1
ATOM 2967 O O . VAL B 1 16 ? 52.306 29.531 24.675 1.00 8.18 16 VAL B O 1
ATOM 2971 N N . ILE B 1 17 ? 50.879 30.762 25.933 1.00 8.35 17 ILE B N 1
ATOM 2972 C CA . ILE B 1 17 ? 50.210 31.291 24.754 1.00 9.36 17 ILE B CA 1
ATOM 2973 C C . ILE B 1 17 ? 50.063 32.815 24.871 1.00 11.78 17 ILE B C 1
ATOM 2974 O O . ILE B 1 17 ? 49.589 33.366 25.861 1.00 10.91 17 ILE B O 1
ATOM 2979 N N . ASP B 1 18 ? 50.445 33.427 23.746 1.00 14.08 18 ASP B N 1
ATOM 2980 C CA . ASP B 1 18 ? 50.289 34.862 23.527 1.00 16.04 18 ASP B CA 1
ATOM 2981 C C . ASP B 1 18 ? 48.827 35.084 23.173 1.00 16.62 18 ASP B C 1
ATOM 2982 O O . ASP B 1 18 ? 48.377 34.757 22.069 1.00 17.38 18 ASP B O 1
ATOM 2987 N N . VAL B 1 19 ? 48.092 35.625 24.115 1.00 19.14 19 VAL B N 1
ATOM 2988 C CA . VAL B 1 19 ? 46.656 35.805 23.944 1.00 23.31 19 VAL B CA 1
ATOM 2989 C C . VAL B 1 19 ? 46.344 36.830 22.857 1.00 24.90 19 VAL B C 1
ATOM 2990 O O . VAL B 1 19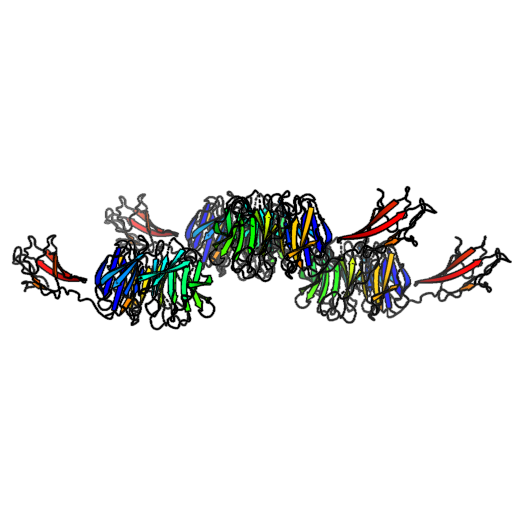 ? 45.192 36.960 22.441 1.00 25.79 19 VAL B O 1
ATOM 2994 N N . THR B 1 20 ? 47.356 37.554 22.400 1.00 26.54 20 THR B N 1
ATOM 2995 C CA . THR B 1 20 ? 47.151 38.538 21.348 1.00 29.21 20 THR B CA 1
ATOM 2996 C C . THR B 1 20 ? 47.137 37.884 19.968 1.00 29.61 20 THR B C 1
ATOM 2997 O O . THR B 1 20 ? 46.382 38.302 19.092 1.00 31.10 20 THR B O 1
ATOM 3001 N N . SER B 1 21 ? 47.962 36.859 19.777 1.00 29.06 21 SER B N 1
ATOM 3002 C CA . SER B 1 21 ? 48.026 36.168 18.493 1.00 28.98 21 SER B CA 1
ATOM 3003 C C . SER B 1 21 ? 47.510 34.733 18.573 1.00 29.47 21 SER B C 1
ATOM 3004 O O . SER B 1 21 ? 47.515 34.008 17.575 1.00 29.16 21 SER B O 1
ATOM 3007 N N . ASN B 1 22 ? 47.049 34.332 19.755 1.00 29.44 22 ASN B N 1
ATOM 3008 C CA . ASN B 1 22 ? 46.557 32.971 19.972 1.00 29.10 22 ASN B CA 1
ATOM 3009 C C . ASN B 1 22 ? 47.607 31.949 19.526 1.00 27.81 22 ASN B C 1
ATOM 3010 O O . ASN B 1 22 ? 47.268 30.869 19.048 1.00 30.18 22 ASN B O 1
ATOM 3015 N N . LYS B 1 23 ? 48.880 32.296 19.679 1.00 24.35 23 LYS B N 1
ATOM 3016 C CA . LYS B 1 23 ? 49.974 31.406 19.296 1.00 22.00 23 LYS B CA 1
ATOM 3017 C C . LYS B 1 23 ? 50.690 30.836 20.510 1.00 18.91 23 LYS B C 1
ATOM 3018 O O . LYS B 1 23 ? 50.912 31.543 21.492 1.00 18.25 23 LYS B O 1
ATOM 3024 N N . VAL B 1 24 ? 51.054 29.560 20.436 1.00 14.12 24 VAL B N 1
ATOM 3025 C CA . VAL B 1 24 ? 51.809 28.938 21.509 1.00 12.64 24 VAL B CA 1
ATOM 3026 C C . VAL B 1 24 ? 53.243 29.434 21.304 1.00 12.22 24 VAL B C 1
ATOM 3027 O O . VAL B 1 24 ? 53.819 29.259 20.232 1.00 12.78 24 VAL B O 1
ATOM 3031 N N . THR B 1 25 ? 53.813 30.066 22.320 1.00 11.62 25 THR B N 1
ATOM 3032 C CA . THR B 1 25 ? 55.173 30.586 22.204 1.00 10.11 25 THR B CA 1
ATOM 3033 C C . THR B 1 25 ? 56.198 29.766 22.964 1.00 8.84 25 THR B C 1
ATOM 3034 O O . THR B 1 25 ? 57.391 30.017 22.850 1.00 10.06 25 THR B O 1
ATOM 3038 N N . ALA B 1 26 ? 55.749 28.796 23.753 1.00 7.85 26 ALA B N 1
ATOM 3039 C CA . ALA B 1 26 ? 56.696 27.991 24.517 1.00 7.11 26 ALA B CA 1
ATOM 3040 C C . ALA B 1 26 ? 56.066 26.800 25.210 1.00 7.02 26 ALA B C 1
ATOM 3041 O O . ALA B 1 26 ? 54.879 26.802 25.536 1.00 8.08 26 ALA B O 1
ATOM 3043 N N . THR B 1 27 ? 56.882 25.780 25.435 1.00 8.47 27 THR B N 1
ATOM 3044 C CA . THR B 1 27 ? 56.450 24.565 26.112 1.00 8.48 27 THR B CA 1
ATOM 3045 C C . THR B 1 27 ? 57.419 24.361 27.262 1.00 8.55 27 THR B C 1
ATOM 3046 O O . THR B 1 27 ? 58.616 24.215 27.041 1.00 10.56 27 THR B O 1
ATOM 3050 N N . ILE B 1 28 ? 56.912 24.361 28.489 1.00 7.89 28 ILE B N 1
ATOM 3051 C CA . ILE B 1 28 ? 57.786 24.218 29.653 1.00 8.02 28 ILE B CA 1
ATOM 3052 C C . ILE B 1 28 ? 57.589 22.933 30.444 1.00 7.17 28 ILE B C 1
ATOM 3053 O O . ILE B 1 28 ? 56.551 22.732 31.089 1.00 8.47 28 ILE B O 1
ATOM 3058 N N . PRO B 1 29 ? 58.576 22.035 30.406 1.00 8.23 29 PRO B N 1
ATOM 3059 C CA . PRO B 1 29 ? 58.484 20.803 31.222 1.00 9.08 29 PRO B CA 1
ATOM 3060 C C . PRO B 1 29 ? 58.370 21.126 32.696 1.00 8.35 29 PRO B C 1
ATOM 3061 O O . PRO B 1 29 ? 59.153 21.988 33.201 1.00 8.80 29 PRO B O 1
ATOM 3065 N N . VAL B 1 30 ? 57.421 20.447 33.343 1.00 10.41 30 VAL B N 1
ATOM 3066 C CA . VAL B 1 30 ? 57.152 20.563 34.771 1.00 10.39 30 VAL B CA 1
ATOM 3067 C C . VAL B 1 30 ? 57.210 19.205 35.465 1.00 10.44 30 VAL B C 1
ATOM 3068 O O . VAL B 1 30 ? 58.071 18.366 35.132 1.00 10.47 30 VAL B O 1
ATOM 3072 N N . GLY B 1 31 ? 56.287 19.001 36.392 1.00 11.06 31 GLY B N 1
ATOM 3073 C CA . GLY B 1 31 ? 56.166 17.745 37.166 1.00 12.02 31 GLY B CA 1
ATOM 3074 C C . GLY B 1 31 ? 55.280 16.735 36.417 1.00 13.16 31 GLY B C 1
ATOM 3075 O O . GLY B 1 31 ? 55.072 16.844 35.201 1.00 14.63 31 GLY B O 1
ATOM 3076 N N . SER B 1 32 ? 54.776 15.774 37.182 1.00 12.96 32 SER B N 1
ATOM 3077 C CA . SER B 1 32 ? 53.916 14.690 36.657 1.00 12.58 32 SER B CA 1
ATOM 3078 C C . SER B 1 32 ? 52.432 15.031 36.835 1.00 11.78 32 SER B C 1
ATOM 3079 O O . SER B 1 32 ? 51.969 15.313 37.950 1.00 10.88 32 SER B O 1
ATOM 3082 N N . ASN B 1 33 ? 51.743 14.982 35.711 1.00 12.95 33 ASN B N 1
ATOM 3083 C CA . ASN B 1 33 ? 50.300 15.249 35.630 1.00 13.98 33 ASN B CA 1
ATOM 3084 C C . ASN B 1 33 ? 49.985 16.639 36.124 1.00 12.60 33 ASN B C 1
ATOM 3085 O O . ASN B 1 33 ? 49.279 16.816 37.115 1.00 12.54 33 ASN B O 1
ATOM 3090 N N . PRO B 1 34 ? 50.533 17.653 35.453 1.00 11.48 34 PRO B N 1
ATOM 3091 C CA . PRO B 1 34 ? 50.220 19.008 35.913 1.00 12.67 34 PRO B CA 1
ATOM 3092 C C . PRO B 1 34 ? 48.722 19.211 35.671 1.00 12.97 34 PRO B C 1
ATOM 3093 O O . PRO B 1 34 ? 48.237 19.009 34.559 1.00 11.30 34 PRO B O 1
ATOM 3105 N N . GLY B 1 36 ? 47.104 22.114 36.957 1.00 19.15 36 GLY B N 1
ATOM 3106 C CA . GLY B 1 36 ? 46.781 23.524 37.031 1.00 18.05 36 GLY B CA 1
ATOM 3107 C C . GLY B 1 36 ? 47.977 24.451 37.065 1.00 18.18 36 GLY B C 1
ATOM 3108 O O . GLY B 1 36 ? 49.030 24.125 37.611 1.00 19.65 36 GLY B O 1
ATOM 3109 N N . ALA B 1 37 ? 47.804 25.615 36.455 1.00 18.02 37 ALA B N 1
ATOM 3110 C CA . ALA B 1 37 ? 48.828 26.646 36.418 1.00 17.23 37 ALA B CA 1
ATOM 3111 C C . ALA B 1 37 ? 48.131 27.933 36.795 1.00 17.52 37 ALA B C 1
ATOM 3112 O O . ALA B 1 37 ? 46.982 28.157 36.411 1.00 21.02 37 ALA B O 1
ATOM 3114 N N . VAL B 1 38 ? 48.814 28.771 37.564 1.00 15.63 38 VAL B N 1
ATOM 3115 C CA . VAL B 1 38 ? 48.253 30.047 37.975 1.00 12.37 38 VAL B CA 1
ATOM 3116 C C . VAL B 1 38 ? 49.343 31.105 38.021 1.00 11.57 38 VAL B C 1
ATOM 3117 O O . VAL B 1 38 ? 50.458 30.847 38.485 1.00 9.64 38 VAL B O 1
ATOM 3121 N N . ILE B 1 39 ? 49.019 32.292 37.522 1.00 9.35 39 ILE B N 1
ATOM 3122 C CA . ILE B 1 39 ? 49.973 33.381 37.511 1.00 9.83 39 ILE B CA 1
ATOM 3123 C C . ILE B 1 39 ? 49.750 34.298 38.712 1.00 8.52 39 ILE B C 1
ATOM 3124 O O . ILE B 1 39 ? 48.612 34.545 39.122 1.00 7.76 39 ILE B O 1
ATOM 3129 N N . SER B 1 40 ? 50.838 34.778 39.296 1.00 7.72 40 SER B N 1
ATOM 3130 C CA . SER B 1 40 ? 50.751 35.677 40.446 1.00 9.03 40 SER B CA 1
ATOM 3131 C C . SER B 1 40 ? 50.160 37.001 39.975 1.00 8.28 40 SER B C 1
ATOM 3132 O O . SER B 1 40 ? 50.249 37.339 38.788 1.00 9.18 40 SER B O 1
ATOM 3135 N N . PRO B 1 41 ? 49.549 37.762 40.890 1.00 8.14 41 PRO B N 1
ATOM 3136 C CA . PRO B 1 41 ? 48.957 39.052 40.523 1.00 8.08 41 PRO B CA 1
ATOM 3137 C C . PRO B 1 41 ? 49.887 39.992 39.765 1.00 9.22 41 PRO B C 1
ATOM 3138 O O . PRO B 1 41 ? 49.454 40.658 38.824 1.00 8.10 41 PRO B O 1
ATOM 3142 N N . ASP B 1 42 ? 51.162 40.054 40.146 1.00 10.64 42 ASP B N 1
ATOM 3143 C CA . ASP B 1 42 ? 52.068 40.961 39.445 1.00 12.72 42 ASP B CA 1
ATOM 3144 C C . ASP B 1 42 ? 52.549 40.364 38.129 1.00 12.10 42 ASP B C 1
ATOM 3145 O O . ASP B 1 42 ? 53.184 41.049 37.332 1.00 10.67 42 ASP B O 1
ATOM 3150 N N . GLY B 1 43 ? 52.232 39.088 37.921 1.00 11.04 43 GLY B N 1
ATOM 3151 C CA . GLY B 1 43 ? 52.596 38.397 36.697 1.00 10.78 43 GLY B CA 1
ATOM 3152 C C . GLY B 1 43 ? 54.039 37.946 36.564 1.00 13.05 43 GLY B C 1
ATOM 3153 O O . GLY B 1 43 ? 54.487 37.622 35.455 1.00 13.20 43 GLY B O 1
ATOM 3154 N N . THR B 1 44 ? 54.772 37.905 37.675 1.00 12.22 44 THR B N 1
ATOM 3155 C CA . THR B 1 44 ? 56.175 37.508 37.637 1.00 11.11 44 THR B CA 1
ATOM 3156 C C . THR B 1 44 ? 56.392 36.007 37.799 1.00 10.47 44 THR B C 1
ATOM 3157 O O . THR B 1 44 ? 57.378 35.461 37.315 1.00 10.29 44 THR B O 1
ATOM 3161 N N . LYS B 1 45 ? 55.460 35.340 38.468 1.00 10.10 45 LYS B N 1
ATOM 3162 C CA . LYS B 1 45 ? 55.585 33.904 38.688 1.00 10.59 45 LYS B CA 1
ATOM 3163 C C . LYS B 1 45 ? 54.320 33.114 38.329 1.00 9.72 45 LYS B C 1
ATOM 3164 O O . LYS B 1 45 ? 53.205 33.612 38.454 1.00 9.45 45 LYS B O 1
ATOM 3170 N N . VAL B 1 46 ? 54.509 31.880 37.867 1.00 9.05 46 VAL B N 1
ATOM 3171 C CA . VAL B 1 46 ? 53.395 30.995 37.540 1.00 7.26 46 VAL B CA 1
ATOM 3172 C C . VAL B 1 46 ? 53.592 29.751 38.393 1.00 8.05 46 VAL B C 1
ATOM 3173 O O . VAL B 1 46 ? 54.700 29.224 38.492 1.00 10.37 46 VAL B O 1
ATOM 3177 N N . TYR B 1 47 ? 52.525 29.296 39.034 1.00 8.72 47 TYR B N 1
ATOM 3178 C CA . TYR B 1 47 ? 52.612 28.123 39.886 1.00 9.32 47 TYR B CA 1
ATOM 3179 C C . TYR B 1 47 ? 51.831 26.961 39.277 1.00 8.63 47 TYR B C 1
ATOM 3180 O O . TYR B 1 47 ? 50.689 27.126 38.838 1.00 7.40 47 TYR B O 1
ATOM 3189 N N . VAL B 1 48 ? 52.459 25.788 39.257 1.00 6.51 48 VAL B N 1
ATOM 3190 C CA . VAL B 1 48 ? 51.854 24.608 38.652 1.00 5.44 48 VAL B CA 1
ATOM 3191 C C . VAL B 1 48 ? 51.690 23.415 39.583 1.00 6.25 48 VAL B C 1
ATOM 3192 O O . VAL B 1 48 ? 52.656 22.917 40.161 1.00 4.89 48 VAL B O 1
ATOM 3196 N N . ALA B 1 49 ? 50.450 22.956 39.704 1.00 7.10 49 ALA B N 1
ATOM 3197 C CA . ALA B 1 49 ? 50.128 21.808 40.533 1.00 8.60 49 ALA B CA 1
ATOM 3198 C C . ALA B 1 49 ? 50.395 20.521 39.743 1.00 10.16 49 ALA B C 1
ATOM 3199 O O . ALA B 1 49 ? 49.756 20.264 38.717 1.00 9.70 49 ALA B O 1
ATOM 3201 N N . ASN B 1 50 ? 51.349 19.722 40.208 1.00 10.71 50 ASN B N 1
ATOM 3202 C CA . ASN B 1 50 ? 51.666 18.459 39.537 1.00 11.76 50 ASN B CA 1
ATOM 3203 C C . ASN B 1 50 ? 51.016 17.333 40.344 1.00 11.32 50 ASN B C 1
ATOM 3204 O O . ASN B 1 50 ? 51.551 16.886 41.352 1.00 13.79 50 ASN B O 1
ATOM 3209 N N . ALA B 1 51 ? 49.845 16.896 39.894 1.00 12.23 51 ALA B N 1
ATOM 3210 C CA . ALA B 1 51 ? 49.062 15.859 40.573 1.00 13.83 51 ALA B CA 1
ATOM 3211 C C . ALA B 1 51 ? 49.780 14.563 40.959 1.00 14.01 51 ALA B C 1
ATOM 3212 O O . ALA B 1 51 ? 49.721 14.147 42.112 1.00 13.32 51 ALA B O 1
ATOM 3214 N N . HIS B 1 52 ? 50.448 13.924 40.006 1.00 13.41 52 HIS B N 1
ATOM 3215 C CA . HIS B 1 52 ? 51.127 12.671 40.303 1.00 14.88 52 HIS B CA 1
ATOM 3216 C C . HIS B 1 52 ? 52.475 12.767 41.012 1.00 16.74 52 HIS B C 1
ATOM 3217 O O . HIS B 1 52 ? 52.952 11.760 41.539 1.00 18.48 52 HIS B O 1
ATOM 3224 N N . SER B 1 53 ? 53.097 13.946 41.047 1.00 15.07 53 SER B N 1
ATOM 3225 C CA . SER B 1 53 ? 54.369 14.060 41.755 1.00 14.54 53 SER B CA 1
ATOM 3226 C C . SER B 1 53 ? 54.239 14.847 43.066 1.00 14.81 53 SER B C 1
ATOM 3227 O O . SER B 1 53 ? 55.228 15.265 43.653 1.00 16.04 53 SER B O 1
ATOM 3230 N N . ASN B 1 54 ? 53.006 15.028 43.522 1.00 13.97 54 ASN B N 1
ATOM 3231 C CA . ASN B 1 54 ? 52.723 15.722 44.773 1.00 13.76 54 ASN B CA 1
ATOM 3232 C C . ASN B 1 54 ? 53.582 16.967 45.067 1.00 13.99 54 ASN B C 1
ATOM 3233 O O . ASN B 1 54 ? 54.124 17.126 46.168 1.00 11.82 54 ASN B O 1
ATOM 3238 N N . ASP B 1 55 ? 53.691 17.851 44.082 1.00 12.74 55 ASP B N 1
ATOM 3239 C CA . ASP B 1 55 ? 54.451 19.075 44.256 1.00 12.00 55 ASP B CA 1
ATOM 3240 C C . ASP B 1 55 ? 53.982 20.218 43.363 1.00 12.09 55 ASP B C 1
ATOM 3241 O O . ASP B 1 55 ? 53.042 20.085 42.580 1.00 11.06 55 ASP B O 1
ATOM 3246 N N . VAL B 1 56 ? 54.661 21.348 43.496 1.00 13.12 56 VAL B N 1
ATOM 3247 C CA . VAL B 1 56 ? 54.339 22.551 42.752 1.00 12.26 56 VAL B CA 1
ATOM 3248 C C . VAL B 1 56 ? 55.564 23.051 42.009 1.00 13.28 56 VAL B C 1
ATOM 3249 O O . VAL B 1 56 ? 56.642 23.162 42.586 1.00 13.79 56 VAL B O 1
ATOM 3253 N N . SER B 1 57 ? 55.407 23.339 40.724 1.00 13.13 57 SER B N 1
ATOM 3254 C CA . SER B 1 57 ? 56.522 23.868 39.952 1.00 12.58 57 SER B CA 1
ATOM 3255 C C . SER B 1 57 ? 56.384 25.385 39.999 1.00 10.11 57 SER B C 1
ATOM 3256 O O . SER B 1 57 ? 55.274 25.893 39.960 1.00 10.28 57 SER B O 1
ATOM 3259 N N . ILE B 1 58 ? 57.496 26.104 40.113 1.00 9.50 58 ILE B N 1
ATOM 3260 C CA . ILE B 1 58 ? 57.441 27.567 40.127 1.00 9.35 58 ILE B CA 1
ATOM 3261 C C . ILE B 1 58 ? 58.149 28.072 38.877 1.00 8.80 58 ILE B C 1
ATOM 3262 O O . ILE B 1 58 ? 59.307 27.741 38.637 1.00 10.62 58 ILE B O 1
ATOM 3267 N N . ILE B 1 59 ? 57.437 28.859 38.076 1.00 8.58 59 ILE B N 1
ATOM 3268 C CA . ILE B 1 59 ? 57.991 29.383 36.839 1.00 8.11 59 ILE B CA 1
ATOM 3269 C C . ILE B 1 59 ? 58.187 30.890 36.856 1.00 9.40 59 ILE B C 1
ATOM 3270 O O . ILE B 1 59 ? 57.360 31.635 37.384 1.00 11.21 59 ILE B O 1
ATOM 3275 N N . ASP B 1 60 ? 59.300 31.317 36.271 1.00 9.66 60 ASP B N 1
ATOM 3276 C CA . ASP B 1 60 ? 59.658 32.719 36.155 1.00 10.15 60 ASP B CA 1
ATOM 3277 C C . ASP B 1 60 ? 59.158 33.140 34.770 1.00 11.12 60 ASP B C 1
ATOM 3278 O O . ASP B 1 60 ? 59.704 32.720 33.746 1.00 8.57 60 ASP B O 1
ATOM 3283 N N . THR B 1 61 ? 58.124 33.975 34.744 1.00 11.60 61 THR B N 1
ATOM 3284 C CA . THR B 1 61 ? 57.525 34.419 33.486 1.00 11.14 61 THR B CA 1
ATOM 3285 C C . THR B 1 61 ? 58.449 35.175 32.531 1.00 11.90 61 THR B C 1
ATOM 3286 O O . THR B 1 61 ? 58.142 35.316 31.344 1.00 11.65 61 THR B O 1
ATOM 3290 N N . ALA B 1 62 ? 59.581 35.661 33.027 1.00 11.43 62 ALA B N 1
ATOM 3291 C CA . ALA B 1 62 ? 60.500 36.403 32.165 1.00 11.10 62 ALA B CA 1
ATOM 3292 C C . ALA B 1 62 ? 61.414 35.482 31.373 1.00 11.29 62 ALA B C 1
ATOM 3293 O O . ALA B 1 62 ? 61.883 35.851 30.295 1.00 12.46 62 ALA B O 1
ATOM 3295 N N . THR B 1 63 ? 61.655 34.287 31.908 1.00 11.78 63 THR B N 1
ATOM 3296 C CA . THR B 1 63 ? 62.541 33.310 31.279 1.00 11.84 63 THR B CA 1
ATOM 3297 C C . THR B 1 63 ? 61.917 31.955 30.945 1.00 11.18 63 THR B C 1
ATOM 3298 O O . THR B 1 63 ? 62.584 31.108 30.357 1.00 9.43 63 THR B O 1
ATOM 3302 N N . ASN B 1 64 ? 60.658 31.751 31.323 1.00 10.67 64 ASN B N 1
ATOM 3303 C CA . ASN B 1 64 ? 59.976 30.486 31.068 1.00 12.64 64 ASN B CA 1
ATOM 3304 C C . ASN B 1 64 ? 60.715 29.319 31.688 1.00 14.51 64 ASN B C 1
ATOM 3305 O O . ASN B 1 64 ? 60.601 28.190 31.211 1.00 14.78 64 ASN B O 1
ATOM 3310 N N . ASN B 1 65 ? 61.479 29.592 32.739 1.00 15.14 65 ASN B N 1
ATOM 3311 C CA . ASN B 1 65 ? 62.233 28.547 33.421 1.00 17.47 65 ASN B CA 1
ATOM 3312 C C . ASN B 1 65 ? 61.651 28.225 34.788 1.00 17.66 65 ASN B C 1
ATOM 3313 O O . ASN B 1 65 ? 61.226 29.120 35.530 1.00 17.54 65 ASN B O 1
ATOM 3318 N N . VAL B 1 66 ? 61.617 26.933 35.046 1.00 17.44 66 VAL B N 1
ATOM 3319 C CA . VAL B 1 66 ? 61.265 26.467 36.382 1.00 16.47 66 VAL B CA 1
ATOM 3320 C C . VAL B 1 66 ? 62.432 26.743 37.313 1.00 17.53 66 VAL B C 1
ATOM 3321 O O . VAL B 1 66 ? 63.531 26.210 37.137 1.00 16.07 66 VAL B O 1
ATOM 3325 N N . ILE B 1 67 ? 62.173 27.582 38.289 1.00 16.51 67 ILE B N 1
ATOM 3326 C CA . ILE B 1 67 ? 63.217 27.993 39.226 1.00 18.62 67 ILE B CA 1
ATOM 3327 C C . ILE B 1 67 ? 63.150 27.209 40.532 1.00 19.91 67 ILE B C 1
ATOM 3328 O O . ILE B 1 67 ? 64.079 27.254 41.349 1.00 20.93 67 ILE B O 1
ATOM 3333 N N . ALA B 1 68 ? 62.061 26.491 40.735 1.00 19.09 68 ALA B N 1
ATOM 3334 C CA . ALA B 1 68 ? 61.916 25.711 41.968 1.00 19.50 68 ALA B CA 1
ATOM 3335 C C . ALA B 1 68 ? 60.741 24.740 41.923 1.00 19.58 68 ALA B C 1
ATOM 3336 O O . ALA B 1 68 ? 59.821 24.882 41.116 1.00 19.56 68 ALA B O 1
ATOM 3338 N N . THR B 1 69 ? 60.783 23.754 42.810 1.00 20.22 69 THR B N 1
ATOM 3339 C CA . THR B 1 69 ? 59.739 22.744 42.915 1.00 20.23 69 THR B CA 1
ATOM 3340 C C . THR B 1 69 ? 59.469 22.539 44.404 1.00 20.17 69 THR B C 1
ATOM 3341 O O . THR B 1 69 ? 60.335 22.061 45.133 1.00 22.85 69 THR B O 1
ATOM 3345 N N . VAL B 1 70 ? 58.274 22.899 44.856 1.00 19.04 70 VAL B N 1
ATOM 3346 C CA . VAL B 1 70 ? 57.925 22.752 46.264 1.00 19.43 70 VAL B CA 1
ATOM 3347 C C . VAL B 1 70 ? 56.963 21.590 46.477 1.00 20.84 70 VAL B C 1
ATOM 3348 O O . VAL B 1 70 ? 55.927 21.495 45.818 1.00 21.81 70 VAL B O 1
ATOM 3352 N N . PRO B 1 71 ? 57.300 20.677 47.401 1.00 21.85 71 PRO B N 1
ATOM 3353 C CA . PRO B 1 71 ? 56.417 19.533 47.660 1.00 20.93 71 PRO B CA 1
ATOM 3354 C C . PRO B 1 71 ? 55.108 20.002 48.290 1.00 20.21 71 PRO B C 1
ATOM 3355 O O . PRO B 1 71 ? 55.095 20.951 49.073 1.00 21.20 71 PRO B O 1
ATOM 3359 N N . ALA B 1 72 ? 54.006 19.357 47.933 1.00 18.61 72 ALA B N 1
ATOM 3360 C CA . ALA B 1 72 ? 52.710 19.722 48.493 1.00 18.93 72 ALA B CA 1
ATOM 3361 C C . ALA B 1 72 ? 52.106 18.482 49.142 1.00 18.59 72 ALA B C 1
ATOM 3362 O O . ALA B 1 72 ? 52.829 17.647 49.683 1.00 20.53 72 ALA B O 1
ATOM 3364 N N . GLY B 1 73 ? 50.787 18.356 49.087 1.00 17.40 73 GLY B N 1
ATOM 3365 C CA . GLY B 1 73 ? 50.146 17.191 49.665 1.00 15.60 73 GLY B CA 1
ATOM 3366 C C . GLY B 1 73 ? 49.926 16.127 48.608 1.00 14.45 73 GLY B C 1
ATOM 3367 O O . GLY B 1 73 ? 50.623 16.085 47.601 1.00 14.06 73 GLY B O 1
ATOM 3368 N N . SER B 1 74 ? 48.940 15.270 48.836 1.00 15.22 74 SER B N 1
ATOM 3369 C CA . SER B 1 74 ? 48.616 14.203 47.901 1.00 14.09 74 SER B CA 1
ATOM 3370 C C . SER B 1 74 ? 47.702 14.643 46.776 1.00 13.22 74 SER B C 1
ATOM 3371 O O . SER B 1 74 ? 46.565 15.056 47.003 1.00 12.37 74 SER B O 1
ATOM 3374 N N . SER B 1 75 ? 48.204 14.535 45.554 1.00 11.13 75 SER B N 1
ATOM 3375 C CA . SER B 1 75 ? 47.428 14.889 44.381 1.00 10.52 75 SER B CA 1
ATOM 3376 C C . SER B 1 75 ? 46.987 16.356 44.362 1.00 9.36 75 SER B C 1
ATOM 3377 O O . SER B 1 75 ? 45.787 16.662 44.450 1.00 10.67 75 SER B O 1
ATOM 3380 N N . PRO B 1 76 ? 47.922 17.318 44.246 1.00 9.29 76 PRO B N 1
ATOM 3381 C CA . PRO B 1 76 ? 47.558 18.724 44.126 1.00 8.93 76 PRO B CA 1
ATOM 3382 C C . PRO B 1 76 ? 46.753 18.913 42.856 1.00 10.87 76 PRO B C 1
ATOM 3383 O O . PRO B 1 76 ? 47.095 18.283 41.810 1.00 10.51 76 PRO B O 1
ATOM 3387 N N . GLN B 1 77 ? 45.721 19.751 42.932 1.00 11.07 77 GLN B N 1
ATOM 3388 C CA . GLN B 1 77 ? 44.825 20.007 41.774 1.00 11.91 77 GLN B CA 1
ATOM 3389 C C . GLN B 1 77 ? 44.775 21.497 41.414 1.00 13.21 77 GLN B C 1
ATOM 3390 O O . GLN B 1 77 ? 45.016 21.872 40.264 1.00 13.72 77 GLN B O 1
ATOM 3396 N N . GLY B 1 78 ? 44.448 22.343 42.392 1.00 12.28 78 GLY B N 1
ATOM 3397 C CA . GLY B 1 78 ? 44.361 23.771 42.130 1.00 12.01 78 GLY B CA 1
ATOM 3398 C C . GLY B 1 78 ? 45.296 24.665 42.937 1.00 11.80 78 GLY B C 1
ATOM 3399 O O . GLY B 1 78 ? 45.759 24.306 44.023 1.00 11.31 78 GLY B O 1
ATOM 3400 N N . VAL B 1 79 ? 45.571 25.848 42.400 1.00 10.23 79 VAL B N 1
ATOM 3401 C CA . VAL B 1 79 ? 46.437 26.805 43.060 1.00 9.31 79 VAL B CA 1
ATOM 3402 C C . VAL B 1 79 ? 45.860 28.206 42.968 1.00 10.84 79 VAL B C 1
ATOM 3403 O O . VAL B 1 79 ? 45.169 28.543 42.001 1.00 10.20 79 VAL B O 1
ATOM 3407 N N . ALA B 1 80 ? 46.133 29.011 43.992 1.00 11.27 80 ALA B N 1
ATOM 3408 C CA . ALA B 1 80 ? 45.671 30.396 44.047 1.00 11.28 80 ALA B CA 1
ATOM 3409 C C . ALA B 1 80 ? 46.780 31.211 44.696 1.00 11.45 80 ALA B C 1
ATOM 3410 O O . ALA B 1 80 ? 47.481 30.715 45.582 1.00 13.23 80 ALA B O 1
ATOM 3412 N N . VAL B 1 81 ? 46.949 32.452 44.254 1.00 9.58 81 VAL B N 1
ATOM 3413 C CA . VAL B 1 81 ? 48.011 33.297 44.790 1.00 9.41 81 VAL B CA 1
ATOM 3414 C C . VAL B 1 81 ? 47.486 34.523 45.527 1.00 9.25 81 VAL B C 1
ATOM 3415 O O . VAL B 1 81 ? 46.649 35.255 45.002 1.00 9.75 81 VAL B O 1
ATOM 3419 N N . SER B 1 82 ? 47.990 34.749 46.738 1.00 9.11 82 SER B N 1
ATOM 3420 C CA . SER B 1 82 ? 47.579 35.908 47.534 1.00 9.72 82 SER B CA 1
ATOM 3421 C C . SER B 1 82 ? 47.844 37.190 46.751 1.00 10.81 82 SER B C 1
ATOM 3422 O O . SER B 1 82 ? 48.769 37.256 45.934 1.00 10.89 82 SER B O 1
ATOM 3425 N N . PRO B 1 83 ? 47.047 38.236 47.013 1.00 11.66 83 PRO B N 1
ATOM 3426 C CA . PRO B 1 83 ? 47.138 39.550 46.369 1.00 11.81 83 PRO B CA 1
ATOM 3427 C C . PRO B 1 83 ? 48.537 40.154 46.358 1.00 12.93 83 PRO B C 1
ATOM 3428 O O . PRO B 1 83 ? 48.894 40.883 45.431 1.00 14.41 83 PRO B O 1
ATOM 3432 N N . ASP B 1 84 ? 49.333 39.863 47.381 1.00 13.67 84 ASP B N 1
ATOM 3433 C CA . ASP B 1 84 ? 50.684 40.412 47.429 1.00 14.49 84 ASP B CA 1
ATOM 3434 C C . ASP B 1 84 ? 51.725 39.445 46.887 1.00 13.41 84 ASP B C 1
ATOM 3435 O O . ASP B 1 84 ? 52.898 39.797 46.771 1.00 12.68 84 ASP B O 1
ATOM 3440 N N . GLY B 1 85 ? 51.290 38.226 46.568 1.00 13.13 85 GLY B N 1
ATOM 3441 C CA . GLY B 1 85 ? 52.192 37.219 46.036 1.00 13.14 85 GLY B CA 1
ATOM 3442 C C . GLY B 1 85 ? 53.039 36.457 47.051 1.00 13.45 85 GLY B C 1
ATOM 3443 O O . GLY B 1 85 ? 53.849 35.613 46.671 1.00 12.24 85 GLY B O 1
ATOM 3444 N N . LYS B 1 86 ? 52.842 36.689 48.351 1.00 14.27 86 LYS B N 1
ATOM 3445 C CA . LYS B 1 86 ? 53.669 36.079 49.381 1.00 16.01 86 LYS B CA 1
ATOM 3446 C C . LYS B 1 86 ? 53.187 34.672 49.709 1.00 16.74 86 LYS B C 1
ATOM 3447 O O . LYS B 1 86 ? 54.004 33.877 50.276 1.00 16.24 86 LYS B O 1
ATOM 3453 N N . GLN B 1 87 ? 51.955 34.297 49.466 1.00 16.38 87 GLN B N 1
ATOM 3454 C CA . GLN B 1 87 ? 51.493 32.954 49.795 1.00 17.99 87 GLN B CA 1
ATOM 3455 C C . GLN B 1 87 ? 50.732 32.277 48.671 1.00 18.86 87 GLN B C 1
ATOM 3456 O O . GLN B 1 87 ? 49.886 32.897 48.012 1.00 20.10 87 GLN B O 1
ATOM 3462 N N . VAL B 1 88 ? 51.033 30.994 48.473 1.00 16.43 88 VAL B N 1
ATOM 3463 C CA . VAL B 1 88 ? 50.392 30.191 47.442 1.00 16.47 88 VAL B CA 1
ATOM 3464 C C . VAL B 1 88 ? 49.571 29.088 48.111 1.00 15.71 88 VAL B C 1
ATOM 3465 O O . VAL B 1 88 ? 50.044 28.425 49.040 1.00 15.00 88 VAL B O 1
ATOM 3469 N N . TYR B 1 89 ? 48.342 28.898 47.638 1.00 14.89 89 TYR B N 1
ATOM 3470 C CA . TYR B 1 89 ? 47.454 27.888 48.208 1.00 14.04 89 TYR B CA 1
ATOM 3471 C C . TYR B 1 89 ? 47.226 26.753 47.223 1.00 14.48 89 TYR B C 1
ATOM 3472 O O . TYR B 1 89 ? 46.942 26.990 46.047 1.00 16.55 89 TYR B O 1
ATOM 3481 N N . VAL B 1 90 ? 47.335 25.519 47.710 1.00 11.31 90 VAL B N 1
ATOM 3482 C CA . VAL B 1 90 ? 47.178 24.359 46.851 1.00 9.07 90 VAL B CA 1
ATOM 3483 C C . VAL B 1 90 ? 46.203 23.339 47.406 1.00 9.20 90 VAL B C 1
ATOM 3484 O O . VAL B 1 90 ? 46.273 22.982 48.583 1.00 9.50 90 VAL B O 1
ATOM 3488 N N . THR B 1 91 ? 45.295 22.862 46.560 1.00 7.34 91 THR B N 1
ATOM 3489 C CA . THR B 1 91 ? 44.331 21.864 47.000 1.00 8.74 91 THR B CA 1
ATOM 3490 C C . THR B 1 91 ? 44.922 20.478 46.771 1.00 9.84 91 THR B C 1
ATOM 3491 O O . THR B 1 91 ? 45.430 20.171 45.691 1.00 11.55 91 THR B O 1
ATOM 3495 N N . ASN B 1 92 ? 44.886 19.651 47.805 1.00 10.99 92 ASN B N 1
ATOM 3496 C CA . ASN B 1 92 ? 45.399 18.294 47.701 1.00 11.91 92 ASN B CA 1
ATOM 3497 C C . ASN B 1 92 ? 44.189 17.376 47.789 1.00 13.76 92 ASN B C 1
ATOM 3498 O O . ASN B 1 92 ? 43.644 17.116 48.863 1.00 12.63 92 ASN B O 1
ATOM 3511 N N . ALA B 1 94 ? 43.687 14.003 47.151 1.00 16.28 94 ALA B N 1
ATOM 3512 C CA . ALA B 1 94 ? 43.784 12.696 47.790 1.00 15.97 94 ALA B CA 1
ATOM 3513 C C . ALA B 1 94 ? 43.883 12.740 49.317 1.00 15.44 94 ALA B C 1
ATOM 3514 O O . ALA B 1 94 ? 43.326 11.886 50.001 1.00 15.14 94 ALA B O 1
ATOM 3516 N N . SER B 1 95 ? 44.594 13.727 49.849 1.00 14.92 95 SER B N 1
ATOM 3517 C CA . SER B 1 95 ? 44.743 13.832 51.295 1.00 15.88 95 SER B CA 1
ATOM 3518 C C . SER B 1 95 ? 43.777 14.813 51.932 1.00 13.72 95 SER B C 1
ATOM 3519 O O . SER B 1 95 ? 43.845 15.049 53.128 1.00 14.91 95 SER B O 1
ATOM 3522 N N . SER B 1 96 ? 42.874 15.373 51.133 1.00 12.99 96 SER B N 1
ATOM 3523 C CA . SER B 1 96 ? 41.891 16.338 51.624 1.00 11.98 96 SER B CA 1
ATOM 3524 C C . SER B 1 96 ? 42.512 17.429 52.502 1.00 11.36 96 SER B C 1
ATOM 3525 O O . SER B 1 96 ? 42.065 17.682 53.627 1.00 9.82 96 SER B O 1
ATOM 3528 N N . THR B 1 97 ? 43.545 18.077 51.976 1.00 11.36 97 THR B N 1
ATOM 3529 C CA . THR B 1 97 ? 44.221 19.142 52.697 1.00 11.54 97 THR B CA 1
ATOM 3530 C C . THR B 1 97 ? 44.563 20.283 51.755 1.00 10.78 97 THR B C 1
ATOM 3531 O O . THR B 1 97 ? 44.556 20.125 50.531 1.00 8.76 97 THR B O 1
ATOM 3535 N N . LEU B 1 98 ? 44.857 21.436 52.344 1.00 11.40 98 LEU B N 1
ATOM 3536 C CA . LEU B 1 98 ? 45.241 22.619 51.593 1.00 11.85 98 LEU B CA 1
ATOM 3537 C C . LEU B 1 98 ? 46.651 22.975 52.042 1.00 12.00 98 LEU B C 1
ATOM 3538 O O . LEU B 1 98 ? 46.914 23.106 53.240 1.00 11.67 98 LEU B O 1
ATOM 3543 N N . SER B 1 99 ? 47.560 23.106 51.083 1.00 12.31 99 SER B N 1
ATOM 3544 C CA . SER B 1 99 ? 48.937 23.455 51.382 1.00 12.61 99 SER B CA 1
ATOM 3545 C C . SER B 1 99 ? 49.100 24.957 51.247 1.00 13.28 99 SER B C 1
ATOM 3546 O O . SER B 1 99 ? 48.635 25.546 50.269 1.00 12.14 99 SER B O 1
ATOM 3549 N N . VAL B 1 100 ? 49.752 25.575 52.228 1.00 14.09 100 VAL B N 1
ATOM 3550 C CA . VAL B 1 100 ? 50.006 27.008 52.172 1.00 14.66 100 VAL B CA 1
ATOM 3551 C C . VAL B 1 100 ? 51.495 27.174 51.928 1.00 15.49 100 VAL B C 1
ATOM 3552 O O . VAL B 1 100 ? 52.312 26.754 52.749 1.00 17.76 100 VAL B O 1
ATOM 3556 N N . ILE B 1 101 ? 51.859 27.775 50.800 1.00 15.05 101 ILE B N 1
ATOM 3557 C CA . ILE B 1 101 ? 53.266 27.956 50.493 1.00 13.33 101 ILE B CA 1
ATOM 3558 C C . ILE B 1 101 ? 53.750 29.389 50.639 1.00 15.39 101 ILE B C 1
ATOM 3559 O O . ILE B 1 101 ? 53.140 30.332 50.135 1.00 15.49 101 ILE B O 1
ATOM 3564 N N . ASP B 1 102 ? 54.864 29.526 51.346 1.00 17.29 102 ASP B N 1
ATOM 3565 C CA . ASP B 1 102 ? 55.513 30.804 51.601 1.00 17.82 102 ASP B CA 1
ATOM 3566 C C . ASP B 1 102 ? 56.454 31.077 50.426 1.00 17.75 102 ASP B C 1
ATOM 3567 O O . ASP B 1 102 ? 57.425 30.351 50.233 1.00 16.80 102 ASP B O 1
ATOM 3572 N N . THR B 1 103 ? 56.180 32.124 49.655 1.00 17.30 103 THR B N 1
ATOM 3573 C CA . THR B 1 103 ? 57.005 32.443 48.491 1.00 18.20 103 THR B CA 1
ATOM 3574 C C . THR B 1 103 ? 58.352 33.131 48.757 1.00 20.25 103 THR B C 1
ATOM 3575 O O . THR B 1 103 ? 59.185 33.222 47.848 1.00 18.89 103 THR B O 1
ATOM 3579 N N . THR B 1 104 ? 58.587 33.615 49.979 1.00 22.50 104 THR B N 1
ATOM 3580 C CA . THR B 1 104 ? 59.874 34.258 50.270 1.00 24.88 104 THR B CA 1
ATOM 3581 C C . THR B 1 104 ? 60.915 33.179 50.564 1.00 25.62 104 THR B C 1
ATOM 3582 O O . THR B 1 104 ? 62.118 33.429 50.497 1.00 27.61 104 THR B O 1
ATOM 3586 N N . SER B 1 105 ? 60.443 31.975 50.881 1.00 25.47 105 SER B N 1
ATOM 3587 C CA . SER B 1 105 ? 61.338 30.858 51.168 1.00 24.04 105 SER B CA 1
ATOM 3588 C C . SER B 1 105 ? 60.987 29.661 50.294 1.00 23.74 105 SER B C 1
ATOM 3589 O O . SER B 1 105 ? 61.714 28.663 50.264 1.00 24.04 105 SER B O 1
ATOM 3592 N N . ASN B 1 106 ? 59.874 29.776 49.576 1.00 21.99 106 ASN B N 1
ATOM 3593 C CA . ASN B 1 106 ? 59.397 28.702 48.718 1.00 22.13 106 ASN B CA 1
ATOM 3594 C C . ASN B 1 106 ? 59.413 27.377 49.488 1.00 20.56 106 ASN B C 1
ATOM 3595 O O . ASN B 1 106 ? 60.065 26.404 49.092 1.00 18.07 106 ASN B O 1
ATOM 3600 N N . THR B 1 107 ? 58.691 27.371 50.606 1.00 18.38 107 THR B N 1
ATOM 3601 C CA . THR B 1 107 ? 58.561 26.200 51.459 1.00 17.25 107 THR B CA 1
ATOM 3602 C C . THR B 1 107 ? 57.144 26.158 52.015 1.00 16.85 107 THR B C 1
ATOM 3603 O O . THR B 1 107 ? 56.462 27.184 52.073 1.00 14.28 107 THR B O 1
ATOM 3607 N N . VAL B 1 108 ? 56.708 24.971 52.428 1.00 17.19 108 VAL B N 1
ATOM 3608 C CA . VAL B 1 108 ? 55.372 24.806 52.992 1.00 18.49 108 VAL B CA 1
ATOM 3609 C C . VAL B 1 108 ? 55.335 25.444 54.375 1.00 17.79 108 VAL B C 1
ATOM 3610 O O . VAL B 1 108 ? 56.122 25.090 55.248 1.00 19.10 108 VAL B O 1
ATOM 3614 N N . ALA B 1 109 ? 54.421 26.383 54.577 1.00 17.86 109 ALA B N 1
ATOM 3615 C CA . ALA B 1 109 ? 54.325 27.055 55.866 1.00 18.13 109 ALA B CA 1
ATOM 3616 C C . ALA B 1 109 ? 53.028 26.734 56.588 1.00 19.55 109 ALA B C 1
ATOM 3617 O O . ALA B 1 109 ? 52.747 27.300 57.648 1.00 19.18 109 ALA B O 1
ATOM 3619 N N . GLY B 1 110 ? 52.242 25.824 56.021 1.00 19.51 110 GLY B N 1
ATOM 3620 C CA . GLY B 1 110 ? 50.986 25.460 56.649 1.00 20.87 110 GLY B CA 1
ATOM 3621 C C . GLY B 1 110 ? 50.189 24.413 55.894 1.00 22.42 110 GLY B C 1
ATOM 3622 O O . GLY B 1 110 ? 50.296 24.286 54.670 1.00 23.04 110 GLY B O 1
ATOM 3623 N N . THR B 1 111 ? 49.394 23.650 56.635 1.00 21.48 111 THR B N 1
ATOM 3624 C CA . THR B 1 111 ? 48.552 22.623 56.047 1.00 21.41 111 THR B CA 1
ATOM 3625 C C . THR B 1 111 ? 47.215 22.654 56.757 1.00 21.99 111 THR B C 1
ATOM 3626 O O . THR B 1 111 ? 47.140 22.503 57.974 1.00 23.14 111 THR B O 1
ATOM 3630 N N . VAL B 1 112 ? 46.160 22.878 55.986 1.00 22.07 112 VAL B N 1
ATOM 3631 C CA . VAL B 1 112 ? 44.821 22.946 56.542 1.00 21.60 112 VAL B CA 1
ATOM 3632 C C . VAL B 1 112 ? 43.967 21.773 56.100 1.00 21.75 112 VAL B C 1
ATOM 3633 O O . VAL B 1 112 ? 43.957 21.407 54.923 1.00 21.67 112 VAL B O 1
ATOM 3637 N N . LYS B 1 113 ? 43.256 21.175 57.050 1.00 21.42 113 LYS B N 1
ATOM 3638 C CA . LYS B 1 113 ? 42.381 20.061 56.724 1.00 20.67 113 LYS B CA 1
ATOM 3639 C C . LYS B 1 113 ? 41.117 20.654 56.126 1.00 19.30 113 LYS B C 1
ATOM 3640 O O . LYS B 1 113 ? 40.496 21.539 56.722 1.00 18.90 113 LYS B O 1
ATOM 3646 N N . THR B 1 114 ? 40.750 20.171 54.946 1.00 17.12 114 THR B N 1
ATOM 3647 C CA . THR B 1 114 ? 39.559 20.643 54.256 1.00 15.24 114 THR B CA 1
ATOM 3648 C C . THR B 1 114 ? 38.470 19.585 54.331 1.00 15.23 114 THR B C 1
ATOM 3649 O O . THR B 1 114 ? 38.542 18.651 55.145 1.00 15.37 114 THR B O 1
ATOM 3653 N N . GLY B 1 115 ? 37.490 19.779 53.475 1.00 15.32 115 GLY B N 1
ATOM 3654 C CA . GLY B 1 115 ? 36.407 18.817 53.300 1.00 12.56 115 GLY B CA 1
ATOM 3655 C C . GLY B 1 115 ? 36.999 17.661 52.510 1.00 13.35 115 GLY B C 1
ATOM 3656 O O . GLY B 1 115 ? 38.201 17.640 52.217 1.00 11.99 115 GLY B O 1
ATOM 3657 N N . LYS B 1 116 ? 36.179 16.713 52.152 1.00 12.05 116 LYS B N 1
ATOM 3658 C CA . LYS B 1 116 ? 36.664 15.550 51.405 1.00 12.37 116 LYS B CA 1
ATOM 3659 C C . LYS B 1 116 ? 36.918 15.904 49.936 1.00 10.99 116 LYS B C 1
ATOM 3660 O O . LYS B 1 116 ? 36.094 16.560 49.286 1.00 8.08 116 LYS B O 1
ATOM 3666 N N . SER B 1 117 ? 38.069 15.446 49.487 1.00 8.77 117 SER B N 1
ATOM 3667 C CA . SER B 1 117 ? 38.531 15.584 48.098 1.00 10.91 117 SER B CA 1
ATOM 3668 C C . SER B 1 117 ? 38.404 17.035 47.595 1.00 10.62 117 SER B C 1
ATOM 3669 O O . SER B 1 117 ? 37.579 17.338 46.716 1.00 10.95 117 SER B O 1
ATOM 3672 N N . PRO B 1 118 ? 39.200 17.977 48.130 1.00 11.64 118 PRO B N 1
ATOM 3673 C CA . PRO B 1 118 ? 39.189 19.367 47.672 1.00 12.07 118 PRO B CA 1
ATOM 3674 C C . PRO B 1 118 ? 39.584 19.399 46.221 1.00 11.43 118 PRO B C 1
ATOM 3675 O O . PRO B 1 118 ? 40.233 18.422 45.735 1.00 13.77 118 PRO B O 1
ATOM 3679 N N . LEU B 1 119 ? 39.217 20.483 45.544 1.00 11.28 119 LEU B N 1
ATOM 3680 C CA . LEU B 1 119 ? 39.505 20.629 44.115 1.00 9.46 119 LEU B CA 1
ATOM 3681 C C . LEU B 1 119 ? 39.737 22.094 43.751 1.00 10.01 119 LEU B C 1
ATOM 3682 O O . LEU B 1 119 ? 40.884 22.532 43.548 1.00 9.29 119 LEU B O 1
ATOM 3687 N N . GLY B 1 120 ? 38.628 22.803 43.662 1.00 10.12 120 GLY B N 1
ATOM 3688 C CA . GLY B 1 120 ? 38.604 24.220 43.283 1.00 10.83 120 GLY B CA 1
ATOM 3689 C C . GLY B 1 120 ? 38.844 25.118 44.484 1.00 11.49 120 GLY B C 1
ATOM 3690 O O . GLY B 1 120 ? 38.453 24.792 45.602 1.00 12.46 120 GLY B O 1
ATOM 3691 N N . LEU B 1 121 ? 39.509 26.243 44.256 1.00 11.21 121 LEU B N 1
ATOM 3692 C CA . LEU B 1 121 ? 39.769 27.199 45.318 1.00 10.42 121 LEU B CA 1
ATOM 3693 C C . LEU B 1 121 ? 39.802 28.595 44.704 1.00 12.02 121 LEU B C 1
ATOM 3694 O O . LEU B 1 121 ? 40.277 28.777 43.581 1.00 11.40 121 LEU B O 1
ATOM 3699 N N . ALA B 1 122 ? 39.279 29.569 45.442 1.00 11.29 122 ALA B N 1
ATOM 3700 C CA . ALA B 1 122 ? 39.233 30.952 44.983 1.00 10.44 122 ALA B CA 1
ATOM 3701 C C . ALA B 1 122 ? 39.358 31.886 46.191 1.00 11.16 122 ALA B C 1
ATOM 3702 O O . ALA B 1 122 ? 38.672 31.722 47.202 1.00 9.55 122 ALA B O 1
ATOM 3704 N N . LEU B 1 123 ? 40.232 32.871 46.050 1.00 11.13 123 LEU B N 1
ATOM 3705 C CA . LEU B 1 123 ? 40.550 33.826 47.114 1.00 13.55 123 LEU B CA 1
ATOM 3706 C C . LEU B 1 123 ? 39.723 35.102 46.969 1.00 15.04 123 LEU B C 1
ATOM 3707 O O . LEU B 1 123 ? 39.457 35.591 45.866 1.00 17.18 123 LEU B O 1
ATOM 3712 N N . SER B 1 124 ? 39.355 35.624 48.143 1.00 15.67 124 SER B N 1
ATOM 3713 C CA . SER B 1 124 ? 38.606 36.885 48.262 1.00 14.50 124 SER B CA 1
ATOM 3714 C C . SER B 1 124 ? 39.516 38.028 47.794 1.00 13.93 124 SER B C 1
ATOM 3715 O O . SER B 1 124 ? 40.750 37.939 47.886 1.00 14.44 124 SER B O 1
ATOM 3718 N N . PRO B 1 125 ? 38.979 39.143 47.282 1.00 14.31 125 PRO B N 1
ATOM 3719 C CA . PRO B 1 125 ? 39.808 40.217 46.751 1.00 13.65 125 PRO B CA 1
ATOM 3720 C C . PRO B 1 125 ? 40.813 40.764 47.757 1.00 14.27 125 PRO B C 1
ATOM 3721 O O . PRO B 1 125 ? 41.915 41.234 47.339 1.00 12.79 125 PRO B O 1
ATOM 3725 N N . ASP B 1 126 ? 40.488 40.728 49.045 1.00 14.24 126 ASP B N 1
ATOM 3726 C CA . ASP B 1 126 ? 41.408 41.264 50.088 1.00 16.79 126 ASP B CA 1
ATOM 3727 C C . ASP B 1 126 ? 42.418 40.202 50.509 1.00 17.84 126 ASP B C 1
ATOM 3728 O O . ASP B 1 126 ? 43.410 40.505 51.171 1.00 19.02 126 ASP B O 1
ATOM 3733 N N . GLY B 1 127 ? 42.158 38.957 50.121 1.00 18.70 127 GLY B N 1
ATOM 3734 C CA . GLY B 1 127 ? 43.066 37.867 50.435 1.00 19.04 127 GLY B CA 1
ATOM 3735 C C . GLY B 1 127 ? 42.891 37.205 51.787 1.00 19.92 127 GLY B C 1
ATOM 3736 O O . GLY B 1 127 ? 43.625 36.276 52.122 1.00 21.38 127 GLY B O 1
ATOM 3737 N N . LYS B 1 128 ? 41.923 37.659 52.568 1.00 21.05 128 LYS B N 1
ATOM 3738 C CA . LYS B 1 128 ? 41.714 37.086 53.895 1.00 22.49 128 LYS B CA 1
ATOM 3739 C C . LYS B 1 128 ? 40.949 35.765 53.885 1.00 20.81 128 LYS B C 1
ATOM 3740 O O . LYS B 1 128 ? 41.156 34.918 54.753 1.00 20.60 128 LYS B O 1
ATOM 3746 N N . LYS B 1 129 ? 40.069 35.592 52.905 1.00 18.97 129 LYS B N 1
ATOM 3747 C CA . LYS B 1 129 ? 39.269 34.374 52.813 1.00 18.47 129 LYS B CA 1
ATOM 3748 C C . LYS B 1 129 ? 39.521 33.531 51.562 1.00 17.16 129 LYS B C 1
ATOM 3749 O O . LYS B 1 129 ? 39.595 34.048 50.448 1.00 17.66 129 LYS B O 1
ATOM 3755 N N . LEU B 1 130 ? 39.661 32.224 51.760 1.00 16.04 130 LEU B N 1
ATOM 3756 C CA . LEU B 1 130 ? 39.864 31.301 50.650 1.00 13.95 130 LEU B CA 1
ATOM 3757 C C . LEU B 1 130 ? 38.678 30.342 50.639 1.00 12.97 130 LEU B C 1
ATOM 3758 O O . LEU B 1 130 ? 38.287 29.823 51.681 1.00 12.43 130 LEU B O 1
ATOM 3763 N N . TYR B 1 131 ? 38.110 30.111 49.460 1.00 11.30 131 TYR B N 1
ATOM 3764 C CA . TYR B 1 131 ? 36.965 29.217 49.326 1.00 9.59 131 TYR B CA 1
ATOM 3765 C C . TYR B 1 131 ? 37.390 27.995 48.545 1.00 9.40 131 TYR B C 1
ATOM 3766 O O . TYR B 1 131 ? 37.902 28.106 47.429 1.00 10.38 131 TYR B O 1
ATOM 3775 N N . VAL B 1 132 ? 37.170 26.834 49.151 1.00 6.37 132 VAL B N 1
ATOM 3776 C CA . VAL B 1 132 ? 37.563 25.559 48.588 1.00 5.11 132 VAL B CA 1
ATOM 3777 C C . VAL B 1 132 ? 36.374 24.640 48.361 1.00 5.00 132 VAL B C 1
ATOM 3778 O O . VAL B 1 132 ? 35.582 24.386 49.277 1.00 4.32 132 VAL B O 1
ATOM 3782 N N . THR B 1 133 ? 36.245 24.133 47.143 1.00 2.92 133 THR B N 1
ATOM 3783 C CA . THR B 1 133 ? 35.160 23.217 46.876 1.00 3.61 133 THR B CA 1
ATOM 3784 C C . THR B 1 133 ? 35.604 21.799 47.223 1.00 4.95 133 THR B C 1
ATOM 3785 O O . THR B 1 133 ? 36.554 21.265 46.632 1.00 5.59 133 THR B O 1
ATOM 3789 N N . ASN B 1 134 ? 34.920 21.232 48.189 1.00 3.49 134 ASN B N 1
ATOM 3790 C CA . ASN B 1 134 ? 35.152 19.844 48.598 1.00 5.53 134 ASN B CA 1
ATOM 3791 C C . ASN B 1 134 ? 34.278 18.979 47.696 1.00 7.13 134 ASN B C 1
ATOM 3792 O O . ASN B 1 134 ? 33.103 18.728 47.997 1.00 7.49 134 ASN B O 1
ATOM 3797 N N . ASN B 1 135 ? 34.894 18.565 46.610 1.00 8.37 135 ASN B N 1
ATOM 3798 C CA . ASN B 1 135 ? 34.222 17.830 45.533 1.00 10.50 135 ASN B CA 1
ATOM 3799 C C . ASN B 1 135 ? 33.582 16.522 45.960 1.00 11.03 135 ASN B C 1
ATOM 3800 O O . ASN B 1 135 ? 32.561 16.129 45.403 1.00 10.79 135 ASN B O 1
ATOM 3805 N N . GLY B 1 136 ? 34.159 15.847 46.942 1.00 11.39 136 GLY B N 1
ATOM 3806 C CA . GLY B 1 136 ? 33.560 14.606 47.384 1.00 14.26 136 GLY B CA 1
ATOM 3807 C C . GLY B 1 136 ? 32.799 14.773 48.685 1.00 15.99 136 GLY B C 1
ATOM 3808 O O . GLY B 1 136 ? 32.678 13.815 49.447 1.00 17.72 136 GLY B O 1
ATOM 3809 N N . ASP B 1 137 ? 32.255 15.965 48.933 1.00 15.95 137 ASP B N 1
ATOM 3810 C CA . ASP B 1 137 ? 31.553 16.220 50.189 1.00 16.90 137 ASP B CA 1
ATOM 3811 C C . ASP B 1 137 ? 30.326 17.131 50.081 1.00 16.16 137 ASP B C 1
ATOM 3812 O O . ASP B 1 137 ? 29.603 17.312 51.065 1.00 16.18 137 ASP B O 1
ATOM 3817 N N . LYS B 1 138 ? 30.098 17.708 48.900 1.00 15.28 138 LYS B N 1
ATOM 3818 C CA . LYS B 1 138 ? 28.963 18.607 48.667 1.00 13.78 138 LYS B CA 1
ATOM 3819 C C . LYS B 1 138 ? 29.072 19.894 49.479 1.00 12.09 138 LYS B C 1
ATOM 3820 O O . LYS B 1 138 ? 28.055 20.483 49.846 1.00 11.85 138 LYS B O 1
ATOM 3826 N N . THR B 1 139 ? 30.292 20.342 49.755 1.00 10.74 139 THR B N 1
ATOM 3827 C CA . THR B 1 139 ? 30.467 21.556 50.550 1.00 7.53 139 THR B CA 1
ATOM 3828 C C . THR B 1 139 ? 31.605 22.462 50.085 1.00 7.69 139 THR B C 1
ATOM 3829 O O . THR B 1 139 ? 32.415 22.100 49.237 1.00 6.64 139 THR B O 1
ATOM 3833 N N . VAL B 1 140 ? 31.659 23.649 50.675 1.00 7.63 140 VAL B N 1
ATOM 3834 C CA . VAL B 1 140 ? 32.718 24.600 50.391 1.00 6.86 140 VAL B CA 1
ATOM 3835 C C . VAL B 1 140 ? 33.312 24.983 51.736 1.00 7.52 140 VAL B C 1
ATOM 3836 O O . VAL B 1 140 ? 32.587 25.305 52.673 1.00 9.99 140 VAL B O 1
ATOM 3840 N N . SER B 1 141 ? 34.630 24.921 51.841 1.00 6.85 141 SER B N 1
ATOM 3841 C CA . SER B 1 141 ? 35.292 25.285 53.078 1.00 7.22 141 SER B CA 1
ATOM 3842 C C . SER B 1 141 ? 35.710 26.741 52.965 1.00 9.09 141 SER B C 1
ATOM 3843 O O . SER B 1 141 ? 36.285 27.142 51.953 1.00 6.31 141 SER B O 1
ATOM 3846 N N . VAL B 1 142 ? 35.400 27.529 53.990 1.00 8.83 142 VAL B N 1
ATOM 3847 C CA . VAL B 1 142 ? 35.793 28.932 54.014 1.00 10.70 142 VAL B CA 1
ATOM 3848 C C . VAL B 1 142 ? 36.971 29.022 54.974 1.00 11.36 142 VAL B C 1
ATOM 3849 O O . VAL B 1 142 ? 36.824 28.837 56.185 1.00 12.22 142 VAL B O 1
ATOM 3853 N N . ILE B 1 143 ? 38.145 29.300 54.424 1.00 10.35 143 ILE B N 1
ATOM 3854 C CA . ILE B 1 143 ? 39.355 29.370 55.227 1.00 12.43 143 ILE B CA 1
ATOM 3855 C C . ILE B 1 143 ? 39.884 30.766 55.535 1.00 12.48 143 ILE B C 1
ATOM 3856 O O . ILE B 1 143 ? 39.956 31.621 54.656 1.00 12.36 143 ILE B O 1
ATOM 3861 N N . ASN B 1 144 ? 40.253 30.976 56.797 1.00 14.40 144 ASN B N 1
ATOM 3862 C CA . ASN B 1 144 ? 40.833 32.238 57.256 1.00 16.42 144 ASN B CA 1
ATOM 3863 C C . ASN B 1 144 ? 42.317 32.079 56.945 1.00 16.96 144 ASN B C 1
ATOM 3864 O O . ASN B 1 144 ? 43.023 31.333 57.622 1.00 17.38 144 ASN B O 1
ATOM 3869 N N . THR B 1 145 ? 42.784 32.770 55.913 1.00 17.84 145 THR B N 1
ATOM 3870 C CA . THR B 1 145 ? 44.175 32.665 55.495 1.00 18.63 145 THR B CA 1
ATOM 3871 C C . THR B 1 145 ? 45.172 33.165 56.534 1.00 20.65 145 THR B C 1
ATOM 3872 O O . THR B 1 145 ? 46.368 32.870 56.447 1.00 20.72 145 THR B O 1
ATOM 3876 N N . VAL B 1 146 ? 44.690 33.916 57.520 1.00 21.32 146 VAL B N 1
ATOM 3877 C CA . VAL B 1 146 ? 45.578 34.426 58.557 1.00 22.40 146 VAL B CA 1
ATOM 3878 C C . VAL B 1 146 ? 45.776 33.365 59.646 1.00 22.72 146 VAL B C 1
ATOM 3879 O O . VAL B 1 146 ? 46.903 33.026 60.010 1.00 23.54 146 VAL B O 1
ATOM 3883 N N . THR B 1 147 ? 44.672 32.826 60.143 1.00 22.71 147 THR B N 1
ATOM 3884 C CA . THR B 1 147 ? 44.712 31.810 61.184 1.00 23.31 147 THR B CA 1
ATOM 3885 C C . THR B 1 147 ? 44.903 30.407 60.608 1.00 22.99 147 THR B C 1
ATOM 3886 O O . THR B 1 147 ? 45.270 29.476 61.325 1.00 22.90 147 THR B O 1
ATOM 3890 N N . LYS B 1 148 ? 44.647 30.268 59.311 1.00 23.01 148 LYS B N 1
ATOM 3891 C CA . LYS B 1 148 ? 44.777 28.987 58.623 1.00 22.73 148 LYS B CA 1
ATOM 3892 C C . LYS B 1 148 ? 43.795 27.982 59.197 1.00 21.60 148 LYS B C 1
ATOM 3893 O O . LYS B 1 148 ? 44.128 26.826 59.448 1.00 22.30 148 LYS B O 1
ATOM 3899 N N . ALA B 1 149 ? 42.569 28.439 59.395 1.00 20.32 149 ALA B N 1
ATOM 3900 C CA . ALA B 1 149 ? 41.536 27.588 59.945 1.00 20.54 149 ALA B CA 1
ATOM 3901 C C . ALA B 1 149 ? 40.263 27.747 59.144 1.00 18.78 149 ALA B C 1
ATOM 3902 O O . ALA B 1 149 ? 40.021 28.808 58.575 1.00 18.44 149 ALA B O 1
ATOM 3904 N N . VAL B 1 150 ? 39.469 26.681 59.080 1.00 17.26 150 VAL B N 1
ATOM 3905 C CA . VAL B 1 150 ? 38.193 26.730 58.383 1.00 15.04 150 VAL B CA 1
ATOM 3906 C C . VAL B 1 150 ? 37.262 27.428 59.364 1.00 15.40 150 VAL B C 1
ATOM 3907 O O . VAL B 1 150 ? 37.080 26.969 60.485 1.00 16.77 150 VAL B O 1
ATOM 3911 N N . ILE B 1 151 ? 36.692 28.552 58.960 1.00 16.85 151 ILE B N 1
ATOM 3912 C CA . ILE B 1 151 ? 35.795 29.281 59.846 1.00 17.66 151 ILE B CA 1
ATOM 3913 C C . ILE B 1 151 ? 34.351 28.962 59.562 1.00 15.41 151 ILE B C 1
ATOM 3914 O O . ILE B 1 151 ? 33.480 29.280 60.359 1.00 16.58 151 ILE B O 1
ATOM 3919 N N . ASN B 1 152 ? 34.098 28.332 58.424 1.00 14.32 152 ASN B N 1
ATOM 3920 C CA . ASN B 1 152 ? 32.738 27.985 58.048 1.00 14.13 152 ASN B CA 1
ATOM 3921 C C . ASN B 1 152 ? 32.702 26.974 56.907 1.00 12.43 152 ASN B C 1
ATOM 3922 O O . ASN B 1 152 ? 33.569 26.967 56.049 1.00 12.15 152 ASN B O 1
ATOM 3927 N N . THR B 1 153 ? 31.691 26.117 56.925 1.00 14.08 153 THR B N 1
ATOM 3928 C CA . THR B 1 153 ? 31.495 25.099 55.903 1.00 14.79 153 THR B CA 1
ATOM 3929 C C . THR B 1 153 ? 30.130 25.355 55.282 1.00 14.88 153 THR B C 1
ATOM 3930 O O . THR B 1 153 ? 29.099 25.196 55.935 1.00 15.43 153 THR B O 1
ATOM 3934 N N . VAL B 1 154 ? 30.131 25.772 54.021 1.00 14.08 154 VAL B N 1
ATOM 3935 C CA . VAL B 1 154 ? 28.893 26.074 53.314 1.00 14.26 154 VAL B CA 1
ATOM 3936 C C . VAL B 1 154 ? 28.355 24.869 52.556 1.00 14.68 154 VAL B C 1
ATOM 3937 O O . VAL B 1 154 ? 29.084 24.206 51.813 1.00 16.11 154 VAL B O 1
ATOM 3941 N N . SER B 1 155 ? 27.073 24.586 52.746 1.00 15.51 155 SER B N 1
ATOM 3942 C CA . SER B 1 155 ? 26.435 23.459 52.071 1.00 15.69 155 SER B CA 1
ATOM 3943 C C . SER B 1 155 ? 26.072 23.829 50.636 1.00 14.25 155 SER B C 1
ATOM 3944 O O . SER B 1 155 ? 25.352 24.793 50.398 1.00 15.52 155 SER B O 1
ATOM 3947 N N . VAL B 1 156 ? 26.578 23.070 49.675 1.00 13.62 156 VAL B N 1
ATOM 3948 C CA . VAL B 1 156 ? 26.272 23.336 48.273 1.00 14.14 156 VAL B CA 1
ATOM 3949 C C . VAL B 1 156 ? 25.699 22.090 47.614 1.00 13.56 156 VAL B C 1
ATOM 3950 O O . VAL B 1 156 ? 25.118 21.241 48.276 1.00 14.70 156 VAL B O 1
ATOM 3954 N N . GLY B 1 157 ? 25.875 21.973 46.306 1.00 14.35 157 GLY B N 1
ATOM 3955 C CA . GLY B 1 157 ? 25.350 20.812 45.617 1.00 14.96 157 GLY B CA 1
ATOM 3956 C C . GLY B 1 157 ? 26.316 19.640 45.558 1.00 15.19 157 GLY B C 1
ATOM 3957 O O . GLY B 1 157 ? 27.363 19.627 46.215 1.00 12.94 157 GLY B O 1
ATOM 3958 N N . ARG B 1 158 ? 25.957 18.650 44.749 1.00 14.14 158 ARG B N 1
ATOM 3959 C CA . ARG B 1 158 ? 26.773 17.460 44.586 1.00 13.71 158 ARG B CA 1
ATOM 3960 C C . ARG B 1 158 ? 27.950 17.674 43.646 1.00 12.54 158 ARG B C 1
ATOM 3961 O O . ARG B 1 158 ? 27.821 18.287 42.578 1.00 12.79 158 ARG B O 1
ATOM 3969 N N . SER B 1 159 ? 29.096 17.155 44.058 1.00 9.68 159 SER B N 1
ATOM 3970 C CA . SER B 1 159 ? 30.309 17.228 43.267 1.00 8.91 159 SER B CA 1
ATOM 3971 C C . SER B 1 159 ? 30.669 18.659 42.848 1.00 8.37 159 SER B C 1
ATOM 3972 O O . SER B 1 159 ? 30.779 18.968 41.656 1.00 8.09 159 SER B O 1
ATOM 3975 N N . PRO B 1 160 ? 30.854 19.559 43.829 1.00 8.27 160 PRO B N 1
ATOM 3976 C CA . PRO B 1 160 ? 31.207 20.934 43.461 1.00 7.86 160 PRO B CA 1
ATOM 3977 C C . PRO B 1 160 ? 32.622 20.926 42.898 1.00 6.92 160 PRO B C 1
ATOM 3978 O O . PRO B 1 160 ? 33.479 20.182 43.381 1.00 6.86 160 PRO B O 1
ATOM 3982 N N . LYS B 1 161 ? 32.853 21.729 41.864 1.00 5.63 161 LYS B N 1
ATOM 3983 C CA . LYS B 1 161 ? 34.162 21.800 41.217 1.00 5.96 161 LYS B CA 1
ATOM 3984 C C . LYS B 1 161 ? 34.670 23.229 41.101 1.00 6.23 161 LYS B C 1
ATOM 3985 O O . LYS B 1 161 ? 35.271 23.753 42.034 1.00 6.71 161 LYS B O 1
ATOM 3991 N N . GLY B 1 162 ? 34.425 23.854 39.950 1.00 7.42 162 GLY B N 1
ATOM 3992 C CA . GLY B 1 162 ? 34.861 25.220 39.727 1.00 6.04 162 GLY B CA 1
ATOM 3993 C C . GLY B 1 162 ? 34.242 26.191 40.719 1.00 5.55 162 GLY B C 1
ATOM 3994 O O . GLY B 1 162 ? 33.104 26.006 41.153 1.00 6.54 162 GLY B O 1
ATOM 3995 N N . ILE B 1 163 ? 34.996 27.225 41.072 1.00 4.02 163 ILE B N 1
ATOM 3996 C CA . ILE B 1 163 ? 34.544 28.241 42.020 1.00 4.75 163 ILE B CA 1
ATOM 3997 C C . ILE B 1 163 ? 35.270 29.561 41.752 1.00 5.33 163 ILE B C 1
ATOM 3998 O O . ILE B 1 163 ? 36.458 29.572 41.416 1.00 4.03 163 ILE B O 1
ATOM 4003 N N . ALA B 1 164 ? 34.552 30.669 41.899 1.00 6.49 164 ALA B N 1
ATOM 4004 C CA . ALA B 1 164 ? 35.134 31.981 41.636 1.00 7.69 164 ALA B CA 1
ATOM 4005 C C . ALA B 1 164 ? 34.457 33.104 42.412 1.00 7.42 164 ALA B C 1
ATOM 4006 O O . ALA B 1 164 ? 33.253 33.073 42.648 1.00 8.28 164 ALA B O 1
ATOM 4008 N N . VAL B 1 165 ? 35.243 34.102 42.796 1.00 8.54 165 VAL B N 1
ATOM 4009 C CA . VAL B 1 165 ? 34.717 35.236 43.537 1.00 8.44 165 VAL B CA 1
ATOM 4010 C C . VAL B 1 165 ? 34.599 36.449 42.619 1.00 9.47 165 VAL B C 1
ATOM 4011 O O . VAL B 1 165 ? 35.465 36.690 41.773 1.00 4.82 165 VAL B O 1
ATOM 4015 N N . THR B 1 166 ? 33.512 37.200 42.770 1.00 10.33 166 THR B N 1
ATOM 4016 C CA . THR B 1 166 ? 33.318 38.400 41.962 1.00 13.00 166 THR B CA 1
ATOM 4017 C C . THR B 1 166 ? 34.369 39.450 42.322 1.00 14.50 166 THR B C 1
ATOM 4018 O O . THR B 1 166 ? 34.873 39.483 43.454 1.00 13.63 166 THR B O 1
ATOM 4022 N N . PRO B 1 167 ? 34.753 40.329 41.385 1.00 15.93 167 PRO B N 1
ATOM 4023 C CA . PRO B 1 167 ? 35.751 41.354 41.655 1.00 17.27 167 PRO B CA 1
ATOM 4024 C C . PRO B 1 167 ? 35.434 42.219 42.871 1.00 17.17 167 PRO B C 1
ATOM 4025 O O . PRO B 1 167 ? 36.394 42.671 43.567 1.00 18.36 167 PRO B O 1
ATOM 4029 N N . ASP B 1 168 ? 34.175 42.461 43.172 1.00 17.08 168 ASP B N 1
ATOM 4030 C CA . ASP B 1 168 ? 33.830 43.291 44.352 1.00 16.37 168 ASP B CA 1
ATOM 4031 C C . ASP B 1 168 ? 33.782 42.423 45.615 1.00 16.61 168 ASP B C 1
ATOM 4032 O O . ASP B 1 168 ? 33.507 42.912 46.717 1.00 16.63 168 ASP B O 1
ATOM 4037 N N . GLY B 1 169 ? 34.057 41.132 45.438 1.00 14.46 169 GLY B N 1
ATOM 4038 C CA . GLY B 1 169 ? 34.079 40.195 46.552 1.00 15.00 169 GLY B CA 1
ATOM 4039 C C . GLY B 1 169 ? 32.807 39.990 47.355 1.00 15.53 169 GLY B C 1
ATOM 4040 O O . GLY B 1 169 ? 32.881 39.660 48.536 1.00 17.13 169 GLY B O 1
ATOM 4041 N N . THR B 1 170 ? 31.644 40.165 46.736 1.00 15.39 170 THR B N 1
ATOM 4042 C CA . THR B 1 170 ? 30.387 39.988 47.458 1.00 16.69 170 THR B CA 1
ATOM 4043 C C . THR B 1 170 ? 29.807 38.601 47.238 1.00 17.56 170 THR B C 1
ATOM 4044 O O . THR B 1 170 ? 29.139 38.048 48.114 1.00 18.26 170 THR B O 1
ATOM 4048 N N . LYS B 1 171 ? 30.076 38.036 46.066 1.00 17.87 171 LYS B N 1
ATOM 4049 C CA . LYS B 1 171 ? 29.548 36.722 45.724 1.00 18.86 171 LYS B CA 1
ATOM 4050 C C . LYS B 1 171 ? 30.592 35.713 45.248 1.00 17.84 171 LYS B C 1
ATOM 4051 O O . LYS B 1 171 ? 31.608 36.077 44.654 1.00 17.35 171 LYS B O 1
ATOM 4057 N N . VAL B 1 172 ? 30.306 34.441 45.514 1.00 17.28 172 VAL B N 1
ATOM 4058 C CA . VAL B 1 172 ? 31.156 33.322 45.115 1.00 15.82 172 VAL B CA 1
ATOM 4059 C C . VAL B 1 172 ? 30.279 32.325 44.368 1.00 15.36 172 VAL B C 1
ATOM 4060 O O . VAL B 1 172 ? 29.327 31.786 44.945 1.00 14.81 172 VAL B O 1
ATOM 4064 N N . TYR B 1 173 ? 30.593 32.084 43.096 1.00 14.13 173 TYR B N 1
ATOM 4065 C CA . TYR B 1 173 ? 29.832 31.133 42.290 1.00 13.04 173 TYR B CA 1
ATOM 4066 C C . TYR B 1 173 ? 30.464 29.748 42.350 1.00 12.11 173 TYR B C 1
ATOM 4067 O O . TYR B 1 173 ? 31.684 29.606 42.202 1.00 10.97 173 TYR B O 1
ATOM 4076 N N . VAL B 1 174 ? 29.620 28.735 42.555 1.00 10.48 174 VAL B N 1
ATOM 4077 C CA . VAL B 1 174 ? 30.067 27.353 42.664 1.00 9.68 174 VAL B CA 1
ATOM 4078 C C . VAL B 1 174 ? 29.345 26.434 41.679 1.00 9.37 174 VAL B C 1
ATOM 4079 O O . VAL B 1 174 ? 28.119 26.338 41.684 1.00 7.89 174 VAL B O 1
ATOM 4083 N N . ALA B 1 175 ? 30.124 25.752 40.845 1.00 8.09 175 ALA B N 1
ATOM 4084 C CA . ALA B 1 175 ? 29.595 24.812 39.863 1.00 8.03 175 ALA B CA 1
ATOM 4085 C C . ALA B 1 175 ? 29.386 23.437 40.506 1.00 9.01 175 ALA B C 1
ATOM 4086 O O . ALA B 1 175 ? 30.345 22.785 40.914 1.00 9.36 175 ALA B O 1
ATOM 4088 N N . ASN B 1 176 ? 28.135 22.999 40.596 1.00 8.96 176 ASN B N 1
ATOM 4089 C CA . ASN B 1 176 ? 27.829 21.700 41.182 1.00 9.18 176 ASN B CA 1
ATOM 4090 C C . ASN B 1 176 ? 27.657 20.721 40.030 1.00 8.78 176 ASN B C 1
ATOM 4091 O O . ASN B 1 176 ? 26.569 20.571 39.487 1.00 8.92 176 ASN B O 1
ATOM 4096 N N . PHE B 1 177 ? 28.748 20.058 39.671 1.00 9.18 177 PHE B N 1
ATOM 4097 C CA . PHE B 1 177 ? 28.779 19.127 38.550 1.00 11.94 177 PHE B CA 1
ATOM 4098 C C . PHE B 1 177 ? 27.699 18.055 38.483 1.00 14.65 177 PHE B C 1
ATOM 4099 O O . PHE B 1 177 ? 27.078 17.886 37.438 1.00 15.74 177 PHE B O 1
ATOM 4107 N N . ASP B 1 178 ? 27.486 17.317 39.571 1.00 15.33 178 ASP B N 1
ATOM 4108 C CA . ASP B 1 178 ? 26.477 16.258 39.559 1.00 17.10 178 ASP B CA 1
ATOM 4109 C C . ASP B 1 178 ? 25.065 16.732 39.842 1.00 18.40 178 ASP B C 1
ATOM 4110 O O . ASP B 1 178 ? 24.111 15.981 39.636 1.00 18.03 178 ASP B O 1
ATOM 4115 N N . SER B 1 179 ? 24.922 17.962 40.321 1.00 18.67 179 SER B N 1
ATOM 4116 C CA . SER B 1 179 ? 23.598 18.480 40.629 1.00 21.11 179 SER B CA 1
ATOM 4117 C C . SER B 1 179 ? 23.063 19.362 39.516 1.00 22.30 179 SER B C 1
ATOM 4118 O O . SER B 1 179 ? 21.950 19.862 39.602 1.00 21.73 179 SER B O 1
ATOM 4129 N N . SER B 1 181 ? 23.739 22.356 38.721 1.00 22.46 181 SER B N 1
ATOM 4130 C CA . SER B 1 181 ? 23.349 23.653 39.249 1.00 19.13 181 SER B CA 1
ATOM 4131 C C . SER B 1 181 ? 24.561 24.460 39.670 1.00 16.40 181 SER B C 1
ATOM 4132 O O . SER B 1 181 ? 25.684 23.952 39.710 1.00 16.52 181 SER B O 1
ATOM 4135 N N . ILE B 1 182 ? 24.318 25.728 39.974 1.00 14.46 182 ILE B N 1
ATOM 4136 C CA . ILE B 1 182 ? 25.366 26.630 40.412 1.00 11.93 182 ILE B CA 1
ATOM 4137 C C . ILE B 1 182 ? 24.926 27.337 41.687 1.00 13.01 182 ILE B C 1
ATOM 4138 O O . ILE B 1 182 ? 23.876 27.978 41.723 1.00 14.48 182 ILE B O 1
ATOM 4143 N N . SER B 1 183 ? 25.718 27.187 42.743 1.00 12.20 183 SER B N 1
ATOM 4144 C CA . SER B 1 183 ? 25.425 27.831 44.015 1.00 12.65 183 SER B CA 1
ATOM 4145 C C . SER B 1 183 ? 26.005 29.246 44.005 1.00 13.44 183 SER B C 1
ATOM 4146 O O . SER B 1 183 ? 27.099 29.471 43.475 1.00 11.80 183 SER B O 1
ATOM 4149 N N . VAL B 1 184 ? 25.261 30.195 44.576 1.00 12.92 184 VAL B N 1
ATOM 4150 C CA . VAL B 1 184 ? 25.709 31.580 44.667 1.00 11.62 184 VAL B CA 1
ATOM 4151 C C . VAL B 1 184 ? 25.795 31.895 46.145 1.00 11.53 184 VAL B C 1
ATOM 4152 O O . VAL B 1 184 ? 24.788 31.840 46.855 1.00 11.13 184 VAL B O 1
ATOM 4156 N N . ILE B 1 185 ? 27.001 32.219 46.604 1.00 10.94 185 ILE B N 1
ATOM 4157 C CA . ILE B 1 185 ? 27.222 32.495 48.014 1.00 11.91 185 ILE B CA 1
ATOM 4158 C C . ILE B 1 185 ? 27.487 33.958 48.328 1.00 14.71 185 ILE B C 1
ATOM 4159 O O . ILE B 1 185 ? 28.289 34.611 47.658 1.00 16.57 185 ILE B O 1
ATOM 4164 N N . ASP B 1 186 ? 26.799 34.450 49.354 1.00 15.80 186 ASP B N 1
ATOM 4165 C CA . ASP B 1 186 ? 26.951 35.811 49.848 1.00 17.55 186 ASP B CA 1
ATOM 4166 C C . ASP B 1 186 ? 28.148 35.737 50.789 1.00 18.54 186 ASP B C 1
ATOM 4167 O O . ASP B 1 186 ? 28.090 35.076 51.830 1.00 17.93 186 ASP B O 1
ATOM 4172 N N . THR B 1 187 ? 29.236 36.405 50.418 1.00 18.86 187 THR B N 1
ATOM 4173 C CA . THR B 1 187 ? 30.454 36.363 51.221 1.00 20.48 187 THR B CA 1
ATOM 4174 C C . THR B 1 187 ? 30.360 37.041 52.584 1.00 20.99 187 THR B C 1
ATOM 4175 O O . THR B 1 187 ? 31.187 36.789 53.453 1.00 22.01 187 THR B O 1
ATOM 4179 N N . VAL B 1 188 ? 29.370 37.908 52.772 1.00 22.41 188 VAL B N 1
ATOM 4180 C CA . VAL B 1 188 ? 29.208 38.598 54.054 1.00 22.83 188 VAL B CA 1
ATOM 4181 C C . VAL B 1 188 ? 28.704 37.625 55.133 1.00 23.40 188 VAL B C 1
ATOM 4182 O O . VAL B 1 188 ? 29.123 37.706 56.282 1.00 22.87 188 VAL B O 1
ATOM 4186 N N . THR B 1 189 ? 27.817 36.701 54.764 1.00 23.85 189 THR B N 1
ATOM 4187 C CA . THR B 1 189 ? 27.279 35.742 55.728 1.00 23.93 189 THR B CA 1
ATOM 4188 C C . THR B 1 189 ? 27.659 34.307 55.419 1.00 23.48 189 THR B C 1
ATOM 4189 O O . THR B 1 189 ? 27.379 33.413 56.216 1.00 24.49 189 THR B O 1
ATOM 4193 N N . ASN B 1 190 ? 28.293 34.089 54.267 1.00 21.86 190 ASN B N 1
ATOM 4194 C CA . ASN B 1 190 ? 28.686 32.749 53.850 1.00 20.40 190 ASN B CA 1
ATOM 4195 C C . ASN B 1 190 ? 27.415 31.924 53.698 1.00 20.17 190 ASN B C 1
ATOM 4196 O O . ASN B 1 190 ? 27.365 30.740 54.028 1.00 22.14 190 ASN B O 1
ATOM 4201 N N . SER B 1 191 ? 26.387 32.578 53.179 1.00 19.70 191 SER B N 1
ATOM 4202 C CA . SER B 1 191 ? 25.094 31.958 52.974 1.00 19.62 191 SER B CA 1
ATOM 4203 C C . SER B 1 191 ? 24.814 31.775 51.494 1.00 19.51 191 SER B C 1
ATOM 4204 O O . SER B 1 191 ? 25.135 32.647 50.690 1.00 18.88 191 SER B O 1
ATOM 4207 N N . VAL B 1 192 ? 24.226 30.640 51.130 1.00 19.28 192 VAL B N 1
ATOM 4208 C CA . VAL B 1 192 ? 23.877 30.415 49.737 1.00 19.54 192 VAL B CA 1
ATOM 4209 C C . VAL B 1 192 ? 22.589 31.205 49.551 1.00 20.58 192 VAL B C 1
ATOM 4210 O O . VAL B 1 192 ? 21.573 30.915 50.180 1.00 20.80 192 VAL B O 1
ATOM 4214 N N . ILE B 1 193 ? 22.646 32.225 48.703 1.00 22.91 193 ILE B N 1
ATOM 4215 C CA . ILE B 1 193 ? 21.490 33.080 48.452 1.00 24.40 193 ILE B CA 1
ATOM 4216 C C . ILE B 1 193 ? 20.735 32.726 47.178 1.00 26.30 193 ILE B C 1
ATOM 4217 O O . ILE B 1 193 ? 19.679 33.296 46.903 1.00 27.05 193 ILE B O 1
ATOM 4222 N N . ASP B 1 194 ? 21.279 31.801 46.395 1.00 26.84 194 ASP B N 1
ATOM 4223 C CA . ASP B 1 194 ? 20.619 31.383 45.169 1.00 28.05 194 ASP B CA 1
ATOM 4224 C C . ASP B 1 194 ? 21.285 30.190 44.498 1.00 26.83 194 ASP B C 1
ATOM 4225 O O . ASP B 1 194 ? 22.504 30.018 44.547 1.00 26.28 194 ASP B O 1
ATOM 4230 N N . THR B 1 195 ? 20.453 29.364 43.877 1.00 25.59 195 THR B N 1
ATOM 4231 C CA . THR B 1 195 ? 20.899 28.169 43.177 1.00 23.50 195 THR B CA 1
ATOM 4232 C C . THR B 1 195 ? 20.346 28.230 41.758 1.00 22.78 195 THR B C 1
ATOM 4233 O O . THR B 1 195 ? 19.136 28.174 41.547 1.00 23.57 195 THR B O 1
ATOM 4237 N N . VAL B 1 196 ? 21.240 28.347 40.789 1.00 21.86 196 VAL B N 1
ATOM 4238 C CA . VAL B 1 196 ? 20.840 28.427 39.394 1.00 20.35 196 VAL B CA 1
ATOM 4239 C C . VAL B 1 196 ? 20.796 27.049 38.749 1.00 20.66 196 VAL B C 1
ATOM 4240 O O . VAL B 1 196 ? 21.788 26.314 38.756 1.00 18.21 196 VAL B O 1
ATOM 4244 N N . LYS B 1 197 ? 19.636 26.706 38.195 1.00 21.37 197 LYS B N 1
ATOM 4245 C CA . LYS B 1 197 ? 19.446 25.422 37.528 1.00 22.54 197 LYS B CA 1
ATOM 4246 C C . LYS B 1 197 ? 20.037 25.511 36.130 1.00 21.71 197 LYS B C 1
ATOM 4247 O O . LYS B 1 197 ? 19.781 26.477 35.422 1.00 21.05 197 LYS B O 1
ATOM 4253 N N . VAL B 1 198 ? 20.830 24.514 35.736 1.00 23.20 198 VAL B N 1
ATOM 4254 C CA . VAL B 1 198 ? 21.454 24.511 34.411 1.00 22.77 198 VAL B CA 1
ATOM 4255 C C . VAL B 1 198 ? 21.186 23.246 33.598 1.00 22.97 198 VAL B C 1
ATOM 4256 O O . VAL B 1 198 ? 20.873 22.193 34.143 1.00 21.46 198 VAL B O 1
ATOM 4260 N N . GLU B 1 199 ? 21.331 23.377 32.283 1.00 24.71 199 GLU B N 1
ATOM 4261 C CA . GLU B 1 199 ? 21.074 22.303 31.331 1.00 24.99 199 GLU B CA 1
ATOM 4262 C C . GLU B 1 199 ? 21.969 21.074 31.375 1.00 24.59 199 GLU B C 1
ATOM 4263 O O . GLU B 1 199 ? 21.526 19.978 31.025 1.00 26.53 199 GLU B O 1
ATOM 4269 N N . ALA B 1 200 ? 23.224 21.251 31.777 1.00 22.08 200 ALA B N 1
ATOM 4270 C CA . ALA B 1 200 ? 24.166 20.139 31.834 1.00 18.56 200 ALA B CA 1
ATOM 4271 C C . ALA B 1 200 ? 25.001 20.148 33.117 1.00 16.47 200 ALA B C 1
ATOM 4272 O O . ALA B 1 200 ? 24.563 20.649 34.150 1.00 17.06 200 ALA B O 1
ATOM 4274 N N . ALA B 1 201 ? 26.203 19.588 33.036 1.00 13.75 201 ALA B N 1
ATOM 4275 C CA . ALA B 1 201 ? 27.111 19.514 34.172 1.00 11.20 201 ALA B CA 1
ATOM 4276 C C . ALA B 1 201 ? 28.068 20.711 34.218 1.00 10.78 201 ALA B C 1
ATOM 4277 O O . ALA B 1 201 ? 29.066 20.749 33.494 1.00 11.12 201 ALA B O 1
ATOM 4279 N N . PRO B 1 202 ? 27.768 21.710 35.065 1.00 10.97 202 PRO B N 1
ATOM 4280 C CA . PRO B 1 202 ? 28.653 22.879 35.154 1.00 10.82 202 PRO B CA 1
ATOM 4281 C C . PRO B 1 202 ? 29.987 22.402 35.749 1.00 10.63 202 PRO B C 1
ATOM 4282 O O . PRO B 1 202 ? 30.001 21.629 36.708 1.00 9.69 202 PRO B O 1
ATOM 4286 N N . SER B 1 203 ? 31.097 22.854 35.175 1.00 11.00 203 SER B N 1
ATOM 4287 C CA . SER B 1 203 ? 32.410 22.417 35.628 1.00 11.18 203 SER B CA 1
ATOM 4288 C C . SER B 1 203 ? 33.311 23.552 36.093 1.00 12.15 203 SER B C 1
ATOM 4289 O O . SER B 1 203 ? 33.634 23.645 37.276 1.00 13.32 203 SER B O 1
ATOM 4292 N N . GLY B 1 204 ? 33.733 24.400 35.157 1.00 12.19 204 GLY B N 1
ATOM 4293 C CA . GLY B 1 204 ? 34.604 25.512 35.494 1.00 11.03 204 GLY B CA 1
ATOM 4294 C C . GLY B 1 204 ? 33.862 26.833 35.536 1.00 12.56 204 GLY B C 1
ATOM 4295 O O . GLY B 1 204 ? 32.808 26.989 34.919 1.00 12.69 204 GLY B O 1
ATOM 4296 N N . ILE B 1 205 ? 34.407 27.796 36.266 1.00 13.05 205 ILE B N 1
ATOM 4297 C CA . ILE B 1 205 ? 33.764 29.104 36.369 1.00 13.02 205 ILE B CA 1
ATOM 4298 C C . ILE B 1 205 ? 34.779 30.228 36.352 1.00 12.02 205 ILE B C 1
ATOM 4299 O O . ILE B 1 205 ? 35.850 30.111 36.937 1.00 11.08 205 ILE B O 1
ATOM 4304 N N . ALA B 1 206 ? 34.426 31.318 35.677 1.00 12.62 206 ALA B N 1
ATOM 4305 C CA . ALA B 1 206 ? 35.291 32.485 35.578 1.00 12.93 206 ALA B CA 1
ATOM 4306 C C . ALA B 1 206 ? 34.448 33.760 35.468 1.00 14.48 206 ALA B C 1
ATOM 4307 O O . ALA B 1 206 ? 33.546 33.859 34.641 1.00 15.34 206 ALA B O 1
ATOM 4309 N N . VAL B 1 207 ? 34.736 34.731 36.321 1.00 14.49 207 VAL B N 1
ATOM 4310 C CA . VAL B 1 207 ? 34.001 35.979 36.292 1.00 15.59 207 VAL B CA 1
ATOM 4311 C C . VAL B 1 207 ? 34.825 36.984 35.492 1.00 16.41 207 VAL B C 1
ATOM 4312 O O . VAL B 1 207 ? 36.040 37.042 35.640 1.00 17.45 207 VAL B O 1
ATOM 4316 N N . ASN B 1 208 ? 34.180 37.753 34.619 1.00 17.07 208 ASN B N 1
ATOM 4317 C CA . ASN B 1 208 ? 34.925 38.736 33.844 1.00 20.19 208 ASN B CA 1
ATOM 4318 C C . ASN B 1 208 ? 35.352 39.890 34.751 1.00 22.00 208 ASN B C 1
ATOM 4319 O O . ASN B 1 208 ? 34.774 40.113 35.808 1.00 20.64 208 ASN B O 1
ATOM 4324 N N . PRO B 1 209 ? 36.390 40.628 34.349 1.00 25.00 209 PRO B N 1
ATOM 4325 C CA . PRO B 1 209 ? 36.928 41.766 35.104 1.00 27.49 209 PRO B CA 1
ATOM 4326 C C . PRO B 1 209 ? 35.905 42.786 35.628 1.00 29.28 209 PRO B C 1
ATOM 4327 O O . PRO B 1 209 ? 36.117 43.395 36.678 1.00 30.14 209 PRO B O 1
ATOM 4331 N N . GLU B 1 210 ? 34.809 42.971 34.900 1.00 30.47 210 GLU B N 1
ATOM 4332 C CA . GLU B 1 210 ? 33.780 43.935 35.285 1.00 32.17 210 GLU B CA 1
ATOM 4333 C C . GLU B 1 210 ? 32.823 43.399 36.337 1.00 31.85 210 GLU B C 1
ATOM 4334 O O . GLU B 1 210 ? 32.114 44.167 36.989 1.00 32.09 210 GLU B O 1
ATOM 4340 N N . GLY B 1 211 ? 32.811 42.081 36.501 1.00 31.00 211 GLY B N 1
ATOM 4341 C CA . GLY B 1 211 ? 31.936 41.460 37.478 1.00 28.96 211 GLY B CA 1
ATOM 4342 C C . GLY B 1 211 ? 30.500 41.408 37.003 1.00 28.46 211 GLY B C 1
ATOM 4343 O O . GLY B 1 211 ? 29.592 41.098 37.773 1.00 27.86 211 GLY B O 1
ATOM 4344 N N . THR B 1 212 ? 30.293 41.701 35.726 1.00 28.48 212 THR B N 1
ATOM 4345 C CA . THR B 1 212 ? 28.952 41.698 35.153 1.00 29.27 212 THR B CA 1
ATOM 4346 C C . THR B 1 212 ? 28.514 40.317 34.685 1.00 28.95 212 THR B C 1
ATOM 4347 O O . THR B 1 212 ? 27.350 39.952 34.825 1.00 28.77 212 THR B O 1
ATOM 4351 N N . LYS B 1 213 ? 29.458 39.550 34.146 1.00 30.29 213 LYS B N 1
ATOM 4352 C CA . LYS B 1 213 ? 29.169 38.215 33.628 1.00 30.61 213 LYS B CA 1
ATOM 4353 C C . LYS B 1 213 ? 30.121 37.134 34.135 1.00 30.26 213 LYS B C 1
ATOM 4354 O O . LYS B 1 213 ? 31.300 37.387 34.396 1.00 29.55 213 LYS B O 1
ATOM 4360 N N . ALA B 1 214 ? 29.596 35.919 34.249 1.00 30.26 214 ALA B N 1
ATOM 4361 C CA . ALA B 1 214 ? 30.381 34.774 34.696 1.00 29.07 214 ALA B CA 1
ATOM 4362 C C . ALA B 1 214 ? 30.231 33.675 33.652 1.00 28.41 214 ALA B C 1
ATOM 4363 O O . ALA B 1 214 ? 29.111 33.297 33.305 1.00 29.57 214 ALA B O 1
ATOM 4365 N N . TYR B 1 215 ? 31.352 33.172 33.145 1.00 26.14 215 TYR B N 1
ATOM 4366 C CA . TYR B 1 215 ? 31.313 32.122 32.135 1.00 25.34 215 TYR B CA 1
ATOM 4367 C C . TYR B 1 215 ? 31.480 30.741 32.749 1.00 23.02 215 TYR B C 1
ATOM 4368 O O . TYR B 1 215 ? 32.359 30.520 33.584 1.00 22.98 215 TYR B O 1
ATOM 4377 N N . VAL B 1 216 ? 30.624 29.817 32.325 1.00 20.40 216 VAL B N 1
ATOM 4378 C CA . VAL B 1 216 ? 30.634 28.461 32.846 1.00 19.26 216 VAL B CA 1
ATOM 4379 C C . VAL B 1 216 ? 30.756 27.402 31.756 1.00 19.12 216 VAL B C 1
ATOM 4380 O O . VAL B 1 216 ? 30.075 27.482 30.730 1.00 19.19 216 VAL B O 1
ATOM 4384 N N . THR B 1 217 ? 31.628 26.418 31.980 1.00 16.94 217 THR B N 1
ATOM 4385 C CA . THR B 1 217 ? 31.781 25.323 31.029 1.00 16.41 217 THR B CA 1
ATOM 4386 C C . THR B 1 217 ? 30.786 24.252 31.463 1.00 17.16 217 THR B C 1
ATOM 4387 O O . THR B 1 217 ? 30.671 23.932 32.647 1.00 17.56 217 THR B O 1
ATOM 4391 N N . ASN B 1 218 ? 30.045 23.723 30.502 1.00 16.80 218 ASN B N 1
ATOM 4392 C CA . ASN B 1 218 ? 29.051 22.707 30.792 1.00 17.64 218 ASN B CA 1
ATOM 4393 C C . ASN B 1 218 ? 29.371 21.431 30.024 1.00 18.52 218 ASN B C 1
ATOM 4394 O O . ASN B 1 218 ? 29.626 21.456 28.817 1.00 16.96 218 ASN B O 1
ATOM 4399 N N . VAL B 1 219 ? 29.377 20.316 30.741 1.00 19.18 219 VAL B N 1
ATOM 4400 C CA . VAL B 1 219 ? 29.675 19.033 30.132 1.00 20.86 219 VAL B CA 1
ATOM 4401 C C . VAL B 1 219 ? 28.409 18.255 29.822 1.00 22.13 219 VAL B C 1
ATOM 4402 O O . VAL B 1 219 ? 27.477 18.210 30.626 1.00 21.10 219 VAL B O 1
ATOM 4406 N N . ASP B 1 220 ? 28.401 17.655 28.639 1.00 24.77 220 ASP B N 1
ATOM 4407 C CA . ASP B 1 220 ? 27.302 16.837 28.157 1.00 27.95 220 ASP B CA 1
ATOM 4408 C C . ASP B 1 220 ? 27.732 16.212 26.841 1.00 29.56 220 ASP B C 1
ATOM 4409 O O . ASP B 1 220 ? 28.267 16.892 25.955 1.00 31.08 220 ASP B O 1
ATOM 4414 N N . LYS B 1 221 ? 27.511 14.927 26.741 1.00 32.03 221 LYS B N 1
ATOM 4415 C CA . LYS B 1 221 ? 27.853 14.212 25.521 1.00 34.17 221 LYS B CA 1
ATOM 4416 C C . LYS B 1 221 ? 27.193 14.851 24.301 1.00 34.45 221 LYS B C 1
ATOM 4417 O O . LYS B 1 221 ? 25.958 14.841 24.177 1.00 35.02 221 LYS B O 1
ATOM 4423 N N . TYR B 1 222 ? 28.031 15.432 23.468 1.00 34.67 222 TYR B N 1
ATOM 4424 C CA . TYR B 1 222 ? 27.610 16.045 22.194 1.00 35.18 222 TYR B CA 1
ATOM 4425 C C . TYR B 1 222 ? 27.109 17.499 22.342 1.00 33.74 222 TYR B C 1
ATOM 4426 O O . TYR B 1 222 ? 27.163 18.296 21.397 1.00 33.05 222 TYR B O 1
ATOM 4435 N N . PHE B 1 223 ? 26.614 17.870 23.512 1.00 31.68 223 PHE B N 1
ATOM 4436 C CA . PHE B 1 223 ? 26.078 19.239 23.701 1.00 30.00 223 PHE B CA 1
ATOM 4437 C C . PHE B 1 223 ? 26.844 20.016 24.771 1.00 27.20 223 PHE B C 1
ATOM 4438 O O . PHE B 1 223 ? 26.259 20.507 25.748 1.00 25.95 223 PHE B O 1
ATOM 4446 N N . ASN B 1 224 ? 28.136 20.121 24.552 1.00 24.54 224 ASN B N 1
ATOM 4447 C CA . ASN B 1 224 ? 29.025 20.853 25.458 1.00 22.45 224 ASN B CA 1
ATOM 4448 C C . ASN B 1 224 ? 29.017 22.323 25.087 1.00 21.35 224 ASN B C 1
ATOM 4449 O O . ASN B 1 224 ? 29.188 22.685 23.924 1.00 20.11 224 ASN B O 1
ATOM 4454 N N . THR B 1 225 ? 28.823 23.169 26.086 1.00 20.41 225 THR B N 1
ATOM 4455 C CA . THR B 1 225 ? 28.780 24.593 25.853 1.00 20.35 225 THR B CA 1
ATOM 4456 C C . THR B 1 225 ? 29.499 25.374 26.931 1.00 20.05 225 THR B C 1
ATOM 4457 O O . THR B 1 225 ? 29.902 24.816 27.964 1.00 21.06 225 THR B O 1
ATOM 4461 N N . VAL B 1 226 ? 29.617 26.635 26.604 1.00 20.09 226 VAL B N 1
ATOM 4462 C CA . VAL B 1 226 ? 30.141 27.657 27.491 1.00 19.07 226 VAL B CA 1
ATOM 4463 C C . VAL B 1 226 ? 29.039 28.673 27.665 1.00 20.73 226 VAL B C 1
ATOM 4464 O O . VAL B 1 226 ? 28.726 29.441 26.746 1.00 22.81 226 VAL B O 1
ATOM 4468 N N . SER B 1 227 ? 28.480 28.638 28.845 1.00 21.55 227 SER B N 1
ATOM 4469 C CA . SER B 1 227 ? 27.361 29.495 29.176 1.00 23.15 227 SER B CA 1
ATOM 4470 C C . SER B 1 227 ? 27.806 30.779 29.856 1.00 26.56 227 SER B C 1
ATOM 4471 O O . SER B 1 227 ? 28.921 30.876 30.382 1.00 25.80 227 SER B O 1
ATOM 4482 N N . ILE B 1 229 ? 26.502 33.975 32.577 1.00 36.97 229 ILE B N 1
ATOM 4483 C CA . ILE B 1 229 ? 25.560 34.285 33.637 1.00 36.76 229 ILE B CA 1
ATOM 4484 C C . ILE B 1 229 ? 25.623 35.742 34.061 1.00 36.15 229 ILE B C 1
ATOM 4485 O O . ILE B 1 229 ? 26.677 36.244 34.458 1.00 37.22 229 ILE B O 1
ATOM 4490 N N . ASP B 1 230 ? 24.479 36.412 33.948 1.00 34.59 230 ASP B N 1
ATOM 4491 C CA . ASP B 1 230 ? 24.338 37.812 34.329 1.00 31.67 230 ASP B CA 1
ATOM 4492 C C . ASP B 1 230 ? 24.391 37.841 35.855 1.00 30.15 230 ASP B C 1
ATOM 4493 O O . ASP B 1 230 ? 23.493 37.334 36.533 1.00 26.69 230 ASP B O 1
ATOM 4498 N N . THR B 1 231 ? 25.456 38.429 36.389 1.00 29.60 231 THR B N 1
ATOM 4499 C CA . THR B 1 231 ? 25.652 38.497 37.832 1.00 29.56 231 THR B CA 1
ATOM 4500 C C . THR B 1 231 ? 24.577 39.293 38.560 1.00 28.81 231 THR B C 1
ATOM 4501 O O . THR B 1 231 ? 24.480 39.237 39.787 1.00 29.80 231 THR B O 1
ATOM 4505 N N . GLY B 1 232 ? 23.769 40.026 37.800 1.00 28.29 232 GLY B N 1
ATOM 4506 C CA . GLY B 1 232 ? 22.712 40.824 38.394 1.00 27.17 232 GLY B CA 1
ATOM 4507 C C . GLY B 1 232 ? 21.396 40.085 38.562 1.00 27.28 232 GLY B C 1
ATOM 4508 O O . GLY B 1 232 ? 20.585 40.448 39.418 1.00 27.78 232 GLY B O 1
ATOM 4509 N N . THR B 1 233 ? 21.168 39.057 37.749 1.00 25.42 233 THR B N 1
ATOM 4510 C CA . THR B 1 233 ? 19.930 38.295 37.847 1.00 25.38 233 THR B CA 1
ATOM 4511 C C . THR B 1 233 ? 20.198 36.854 38.256 1.00 25.87 233 THR B C 1
ATOM 4512 O O . THR B 1 233 ? 19.323 36.188 38.810 1.00 25.32 233 THR B O 1
ATOM 4516 N N . ASN B 1 234 ? 21.417 36.391 37.988 1.00 26.72 234 ASN B N 1
ATOM 4517 C CA . ASN B 1 234 ? 21.826 35.021 38.277 1.00 27.49 234 ASN B CA 1
ATOM 4518 C C . ASN B 1 234 ? 21.031 34.086 37.371 1.00 28.12 234 ASN B C 1
ATOM 4519 O O . ASN B 1 234 ? 20.465 33.087 37.818 1.00 28.26 234 ASN B O 1
ATOM 4524 N N . LYS B 1 235 ? 20.982 34.444 36.091 1.00 29.05 235 LYS B N 1
ATOM 4525 C CA . LYS B 1 235 ? 20.283 33.664 35.068 1.00 29.22 235 LYS B CA 1
ATOM 4526 C C . LYS B 1 235 ? 21.141 33.590 33.813 1.00 28.46 235 LYS B C 1
ATOM 4527 O O . LYS B 1 235 ? 21.742 34.584 33.401 1.00 27.19 235 LYS B O 1
ATOM 4533 N N . ILE B 1 236 ? 21.181 32.411 33.204 1.00 27.79 236 ILE B N 1
ATOM 4534 C CA . ILE B 1 236 ? 21.937 32.216 31.981 1.00 27.62 236 ILE B CA 1
ATOM 4535 C C . ILE B 1 236 ? 21.315 33.096 30.898 1.00 27.71 236 ILE B C 1
ATOM 4536 O O . ILE B 1 236 ? 20.092 33.190 30.796 1.00 28.08 236 ILE B O 1
ATOM 4541 N N . THR B 1 237 ? 22.160 33.745 30.104 1.00 27.62 237 THR B N 1
ATOM 4542 C CA . THR B 1 237 ? 21.692 34.631 29.042 1.00 27.37 237 THR B CA 1
ATOM 4543 C C . THR B 1 237 ? 22.201 34.210 27.677 1.00 26.93 237 THR B C 1
ATOM 4544 O O . THR B 1 237 ? 21.825 34.792 26.661 1.00 28.52 237 THR B O 1
ATOM 4548 N N . ALA B 1 238 ? 23.061 33.202 27.651 1.00 26.72 238 ALA B N 1
ATOM 4549 C CA . ALA B 1 238 ? 23.607 32.727 26.390 1.00 26.11 238 ALA B CA 1
ATOM 4550 C C . ALA B 1 238 ? 24.409 31.440 26.558 1.00 25.11 238 ALA B C 1
ATOM 4551 O O . ALA B 1 238 ? 24.981 31.181 27.617 1.00 24.71 238 ALA B O 1
ATOM 4553 N N . ARG B 1 239 ? 24.435 30.639 25.499 1.00 23.17 239 ARG B N 1
ATOM 4554 C CA . ARG B 1 239 ? 25.165 29.386 25.500 1.00 21.69 239 ARG B CA 1
ATOM 4555 C C . ARG B 1 239 ? 25.970 29.289 24.216 1.00 22.20 239 ARG B C 1
ATOM 4556 O O . ARG B 1 239 ? 25.462 29.591 23.138 1.00 23.48 239 ARG B O 1
ATOM 4564 N N . ILE B 1 240 ? 27.224 28.869 24.335 1.00 21.52 240 ILE B N 1
ATOM 4565 C CA . ILE B 1 240 ? 28.098 28.751 23.178 1.00 21.85 240 ILE B CA 1
ATOM 4566 C C . ILE B 1 240 ? 28.638 27.330 23.027 1.00 21.56 240 ILE B C 1
ATOM 4567 O O . ILE B 1 240 ? 29.353 26.830 23.890 1.00 23.55 240 ILE B O 1
ATOM 4572 N N . PRO B 1 241 ? 28.303 26.662 21.917 1.00 21.39 241 PRO B N 1
ATOM 4573 C CA . PRO B 1 241 ? 28.771 25.293 21.678 1.00 19.47 241 PRO B CA 1
ATOM 4574 C C . PRO B 1 241 ? 30.301 25.210 21.626 1.00 19.56 241 PRO B C 1
ATOM 4575 O O . PRO B 1 241 ? 30.947 26.038 20.989 1.00 20.37 241 PRO B O 1
ATOM 4579 N N . VAL B 1 242 ? 30.861 24.215 22.309 1.00 17.97 242 VAL B N 1
ATOM 4580 C CA . VAL B 1 242 ? 32.299 24.002 22.339 1.00 16.42 242 VAL B CA 1
ATOM 4581 C C . VAL B 1 242 ? 32.579 22.522 22.176 1.00 16.68 242 VAL B C 1
ATOM 4582 O O . VAL B 1 242 ? 31.653 21.706 22.187 1.00 17.95 242 VAL B O 1
ATOM 4586 N N . GLY B 1 243 ? 33.855 22.175 22.028 1.00 16.74 243 GLY B N 1
ATOM 4587 C CA . GLY B 1 243 ? 34.243 20.780 21.860 1.00 14.72 243 GLY B CA 1
ATOM 4588 C C . GLY B 1 243 ? 33.935 19.922 23.071 1.00 14.30 243 GLY B C 1
ATOM 4589 O O . GLY B 1 243 ? 33.493 20.425 24.100 1.00 14.11 243 GLY B O 1
ATOM 4590 N N . PRO B 1 244 ? 34.149 18.609 22.975 1.00 14.84 244 PRO B N 1
ATOM 4591 C CA . PRO B 1 244 ? 33.873 17.720 24.103 1.00 16.40 244 PRO B CA 1
ATOM 4592 C C . PRO B 1 244 ? 34.672 17.974 25.383 1.00 18.04 244 PRO B C 1
ATOM 4593 O O . PRO B 1 244 ? 35.798 18.470 25.361 1.00 18.39 244 PRO B O 1
ATOM 4597 N N . ASP B 1 245 ? 34.047 17.633 26.500 1.00 20.38 245 ASP B N 1
ATOM 4598 C CA . ASP B 1 245 ? 34.623 17.742 27.832 1.00 22.01 245 ASP B CA 1
ATOM 4599 C C . ASP B 1 245 ? 35.379 19.028 28.202 1.00 22.76 245 ASP B C 1
ATOM 4600 O O . ASP B 1 245 ? 36.538 18.993 28.609 1.00 24.05 245 ASP B O 1
ATOM 4605 N N . PRO B 1 246 ? 34.715 20.188 28.066 1.00 21.89 246 PRO B N 1
ATOM 4606 C CA . PRO B 1 246 ? 35.355 21.462 28.411 1.00 20.42 246 PRO B CA 1
ATOM 4607 C C . PRO B 1 246 ? 35.468 21.473 29.943 1.00 20.33 246 PRO B C 1
ATOM 4608 O O . PRO B 1 246 ? 34.556 20.996 30.635 1.00 17.91 246 PRO B O 1
ATOM 4612 N N . ALA B 1 247 ? 36.573 21.992 30.476 1.00 20.16 247 ALA B N 1
ATOM 4613 C CA . ALA B 1 247 ? 36.772 22.006 31.926 1.00 20.02 247 ALA B CA 1
ATOM 4614 C C . ALA B 1 247 ? 37.061 23.401 32.473 1.00 19.63 247 ALA B C 1
ATOM 4615 O O . ALA B 1 247 ? 36.145 24.145 32.811 1.00 19.28 247 ALA B O 1
ATOM 4617 N N . GLY B 1 248 ? 38.343 23.741 32.561 1.00 19.14 248 GLY B N 1
ATOM 4618 C CA . GLY B 1 248 ? 38.730 25.036 33.076 1.00 19.92 248 GLY B CA 1
ATOM 4619 C C . GLY B 1 248 ? 38.331 26.145 32.132 1.00 20.54 248 GLY B C 1
ATOM 4620 O O . GLY B 1 248 ? 37.981 25.894 30.980 1.00 21.12 248 GLY B O 1
ATOM 4621 N N . ILE B 1 249 ? 38.393 27.378 32.616 1.00 19.22 249 ILE B N 1
ATOM 4622 C CA . ILE B 1 249 ? 38.021 28.524 31.804 1.00 17.97 249 ILE B CA 1
ATOM 4623 C C . ILE B 1 249 ? 38.493 29.833 32.427 1.00 18.11 249 ILE B C 1
ATOM 4624 O O . ILE B 1 249 ? 38.452 30.009 33.648 1.00 17.98 249 ILE B O 1
ATOM 4629 N N . ALA B 1 250 ? 38.936 30.753 31.583 1.00 17.47 250 ALA B N 1
ATOM 4630 C CA . ALA B 1 250 ? 39.398 32.035 32.072 1.00 17.51 250 ALA B CA 1
ATOM 4631 C C . ALA B 1 250 ? 39.134 33.143 31.073 1.00 18.69 250 ALA B C 1
ATOM 4632 O O . ALA B 1 250 ? 39.141 32.929 29.853 1.00 18.21 250 ALA B O 1
ATOM 4634 N N . VAL B 1 251 ? 38.885 34.328 31.618 1.00 18.30 251 VAL B N 1
ATOM 4635 C CA . VAL B 1 251 ? 38.634 35.512 30.825 1.00 16.48 251 VAL B CA 1
ATOM 4636 C C . VAL B 1 251 ? 39.918 36.330 30.857 1.00 15.48 251 VAL B C 1
ATOM 4637 O O . VAL B 1 251 ? 40.575 36.426 31.894 1.00 14.70 251 VAL B O 1
ATOM 4641 N N . THR B 1 252 ? 40.279 36.900 29.715 1.00 14.27 252 THR B N 1
ATOM 4642 C CA . THR B 1 252 ? 41.467 37.733 29.623 1.00 13.34 252 THR B CA 1
ATOM 4643 C C . THR B 1 252 ? 41.234 39.016 30.430 1.00 12.03 252 THR B C 1
ATOM 4644 O O . THR B 1 252 ? 40.102 39.474 30.579 1.00 9.70 252 THR B O 1
ATOM 4648 N N . PRO B 1 253 ? 42.304 39.605 30.972 1.00 12.56 253 PRO B N 1
ATOM 4649 C CA . PRO B 1 253 ? 42.159 40.835 31.759 1.00 13.19 253 PRO B CA 1
ATOM 4650 C C . PRO B 1 253 ? 41.405 41.983 31.067 1.00 12.79 253 PRO B C 1
ATOM 4651 O O . PRO B 1 253 ? 40.778 42.798 31.742 1.00 10.64 253 PRO B O 1
ATOM 4655 N N . ASP B 1 254 ? 41.447 42.047 29.734 1.00 13.85 254 ASP B N 1
ATOM 4656 C CA . ASP B 1 254 ? 40.716 43.104 29.030 1.00 15.34 254 ASP B CA 1
ATOM 4657 C C . ASP B 1 254 ? 39.256 42.703 28.783 1.00 16.44 254 ASP B C 1
ATOM 4658 O O . ASP B 1 254 ? 38.471 43.483 28.231 1.00 18.00 254 ASP B O 1
ATOM 4663 N N . GLY B 1 255 ? 38.905 41.485 29.197 1.00 15.21 255 GLY B N 1
ATOM 4664 C CA . GLY B 1 255 ? 37.545 40.981 29.061 1.00 13.99 255 GLY B CA 1
ATOM 4665 C C . GLY B 1 255 ? 37.058 40.673 27.660 1.00 15.29 255 GLY B C 1
ATOM 4666 O O . GLY B 1 255 ? 35.873 40.403 27.468 1.00 16.10 255 GLY B O 1
ATOM 4667 N N . LYS B 1 256 ? 37.961 40.690 26.683 1.00 16.75 256 LYS B N 1
ATOM 4668 C CA . LYS B 1 256 ? 37.592 40.443 25.288 1.00 18.25 256 LYS B CA 1
ATOM 4669 C C . LYS B 1 256 ? 37.573 38.978 24.865 1.00 19.39 256 LYS B C 1
ATOM 4670 O O . LYS B 1 256 ? 36.814 38.600 23.975 1.00 19.08 256 LYS B O 1
ATOM 4676 N N . LYS B 1 257 ? 38.417 38.158 25.484 1.00 18.95 257 LYS B N 1
ATOM 4677 C CA . LYS B 1 257 ? 38.473 36.754 25.119 1.00 19.00 257 LYS B CA 1
ATOM 4678 C C . LYS B 1 257 ? 38.250 35.797 26.277 1.00 18.10 257 LYS B C 1
ATOM 4679 O O . LYS B 1 257 ? 38.509 36.119 27.439 1.00 17.86 257 LYS B O 1
ATOM 4685 N N . VAL B 1 258 ? 37.750 34.615 25.937 1.00 17.60 258 VAL B N 1
ATOM 4686 C CA . VAL B 1 258 ? 37.502 33.551 26.900 1.00 15.86 258 VAL B CA 1
ATOM 4687 C C . VAL B 1 258 ? 38.261 32.329 26.404 1.00 15.06 258 VAL B C 1
ATOM 4688 O O . VAL B 1 258 ? 38.098 31.911 25.262 1.00 16.32 258 VAL B O 1
ATOM 4692 N N . TYR B 1 259 ? 39.100 31.779 27.270 1.00 13.69 259 TYR B N 1
ATOM 4693 C CA . TYR B 1 259 ? 39.892 30.605 26.948 1.00 11.40 259 TYR B CA 1
ATOM 4694 C C . TYR B 1 259 ? 39.333 29.362 27.620 1.00 10.81 259 TYR B C 1
ATOM 4695 O O . TYR B 1 259 ? 39.039 29.377 28.820 1.00 8.48 259 TYR B O 1
ATOM 4704 N N . VAL B 1 260 ? 39.186 28.293 26.836 1.00 9.50 260 VAL B N 1
ATOM 4705 C CA . VAL B 1 260 ? 38.662 27.028 27.345 1.00 9.28 260 VAL B CA 1
ATOM 4706 C C . VAL B 1 260 ? 39.547 25.868 26.895 1.00 9.26 260 VAL B C 1
ATOM 4707 O O . VAL B 1 260 ? 39.779 25.660 25.702 1.00 9.85 260 VAL B O 1
ATOM 4711 N N . ALA B 1 261 ? 40.036 25.117 27.871 1.00 8.71 261 ALA B N 1
ATOM 4712 C CA . ALA B 1 261 ? 40.891 23.972 27.606 1.00 7.21 261 ALA B CA 1
ATOM 4713 C C . ALA B 1 261 ? 40.032 22.738 27.390 1.00 7.53 261 ALA B C 1
ATOM 4714 O O . ALA B 1 261 ? 39.171 22.416 28.217 1.00 7.98 261 ALA B O 1
ATOM 4716 N N . LEU B 1 262 ? 40.239 22.061 26.264 1.00 7.80 262 LEU B N 1
ATOM 4717 C CA . LEU B 1 262 ? 39.477 20.848 25.965 1.00 7.19 262 LEU B CA 1
ATOM 4718 C C . LEU B 1 262 ? 40.415 19.666 26.154 1.00 7.77 262 LEU B C 1
ATOM 4719 O O . LEU B 1 262 ? 41.122 19.279 25.229 1.00 4.88 262 LEU B O 1
ATOM 4724 N N . SER B 1 263 ? 40.424 19.107 27.365 1.00 9.30 263 SER B N 1
ATOM 4725 C CA . SER B 1 263 ? 41.305 17.979 27.692 1.00 11.66 263 SER B CA 1
ATOM 4726 C C . SER B 1 263 ? 41.210 16.806 26.712 1.00 12.09 263 SER B C 1
ATOM 4727 O O . SER B 1 263 ? 42.212 16.171 26.366 1.00 10.87 263 SER B O 1
ATOM 4730 N N . PHE B 1 264 ? 39.995 16.541 26.262 1.00 12.22 264 PHE B N 1
ATOM 4731 C CA . PHE B 1 264 ? 39.739 15.451 25.354 1.00 14.83 264 PHE B CA 1
ATOM 4732 C C . PHE B 1 264 ? 40.307 15.673 23.958 1.00 15.16 264 PHE B C 1
ATOM 4733 O O . PHE B 1 264 ? 40.636 14.717 23.269 1.00 15.61 264 PHE B O 1
ATOM 4751 N N . ASN B 1 266 ? 43.003 17.978 23.264 1.00 11.77 266 ASN B N 1
ATOM 4752 C CA . ASN B 1 266 ? 44.381 18.484 23.285 1.00 10.51 266 ASN B CA 1
ATOM 4753 C C . ASN B 1 266 ? 44.424 19.845 22.609 1.00 9.12 266 ASN B C 1
ATOM 4754 O O . ASN B 1 266 ? 45.332 20.154 21.839 1.00 8.91 266 ASN B O 1
ATOM 4759 N N . THR B 1 267 ? 43.428 20.660 22.909 1.00 9.41 267 THR B N 1
ATOM 4760 C CA . THR B 1 267 ? 43.336 21.978 22.317 1.00 10.43 267 THR B CA 1
ATOM 4761 C C . THR B 1 267 ? 42.767 22.979 23.300 1.00 10.20 267 THR B C 1
ATOM 4762 O O . THR B 1 267 ? 42.295 22.622 24.379 1.00 9.95 267 THR B O 1
ATOM 4766 N N . VAL B 1 268 ? 42.828 24.241 22.906 1.00 10.55 268 VAL B N 1
ATOM 4767 C CA . VAL B 1 268 ? 42.288 25.327 23.694 1.00 11.73 268 VAL B CA 1
ATOM 4768 C C . VAL B 1 268 ? 41.444 26.140 22.723 1.00 10.34 268 VAL B C 1
ATOM 4769 O O . VAL B 1 268 ? 41.897 26.458 21.626 1.00 10.74 268 VAL B O 1
ATOM 4773 N N . SER B 1 269 ? 40.208 26.436 23.111 1.00 9.75 269 SER B N 1
ATOM 4774 C CA . SER B 1 269 ? 39.315 27.227 22.276 1.00 12.16 269 SER B CA 1
ATOM 4775 C C . SER B 1 269 ? 39.238 28.658 22.786 1.00 13.33 269 SER B C 1
ATOM 4776 O O . SER B 1 269 ? 39.203 28.897 23.993 1.00 13.74 269 SER B O 1
ATOM 4779 N N . VAL B 1 270 ? 39.228 29.603 21.849 1.00 15.58 270 VAL B N 1
ATOM 4780 C CA . VAL B 1 270 ? 39.167 31.027 22.163 1.00 15.47 270 VAL B CA 1
ATOM 4781 C C . VAL B 1 270 ? 37.854 31.631 21.691 1.00 15.42 270 VAL B C 1
ATOM 4782 O O . VAL B 1 270 ? 37.487 31.533 20.512 1.00 11.97 270 VAL B O 1
ATOM 4786 N N . ILE B 1 271 ? 37.163 32.271 22.629 1.00 15.52 271 ILE B N 1
ATOM 4787 C CA . ILE B 1 271 ? 35.882 32.892 22.360 1.00 15.46 271 ILE B CA 1
ATOM 4788 C C . ILE B 1 271 ? 35.895 34.407 22.506 1.00 15.91 271 ILE B C 1
ATOM 4789 O O . ILE B 1 271 ? 36.438 34.959 23.469 1.00 16.71 271 ILE B O 1
ATOM 4794 N N . ASP B 1 272 ? 35.282 35.063 21.525 1.00 17.47 272 ASP B N 1
ATOM 4795 C CA . ASP B 1 272 ? 35.149 36.519 21.478 1.00 15.65 272 ASP B CA 1
ATOM 4796 C C . ASP B 1 272 ? 33.932 36.829 22.341 1.00 14.56 272 ASP B C 1
ATOM 4797 O O . ASP B 1 272 ? 32.817 36.450 21.992 1.00 13.00 272 ASP B O 1
ATOM 4802 N N . THR B 1 273 ? 34.145 37.508 23.463 1.00 15.15 273 THR B N 1
ATOM 4803 C CA . THR B 1 273 ? 33.050 37.842 24.365 1.00 15.77 273 THR B CA 1
ATOM 4804 C C . THR B 1 273 ? 32.083 38.867 23.788 1.00 16.02 273 THR B C 1
ATOM 4805 O O . THR B 1 273 ? 30.974 39.029 24.293 1.00 16.91 273 THR B O 1
ATOM 4809 N N . ALA B 1 274 ? 32.496 39.554 22.729 1.00 17.12 274 ALA B N 1
ATOM 4810 C CA . ALA B 1 274 ? 31.639 40.554 22.096 1.00 16.79 274 ALA B CA 1
ATOM 4811 C C . ALA B 1 274 ? 30.559 39.890 21.251 1.00 16.20 274 ALA B C 1
ATOM 4812 O O . ALA B 1 274 ? 29.401 40.300 21.275 1.00 14.78 274 ALA B O 1
ATOM 4814 N N . THR B 1 275 ? 30.944 38.844 20.526 1.00 16.37 275 THR B N 1
ATOM 4815 C CA . THR B 1 275 ? 30.012 38.137 19.651 1.00 16.66 275 THR B CA 1
ATOM 4816 C C . THR B 1 275 ? 29.681 36.720 20.100 1.00 16.75 275 THR B C 1
ATOM 4817 O O . THR B 1 275 ? 28.969 36.002 19.405 1.00 15.50 275 THR B O 1
ATOM 4821 N N . ASN B 1 276 ? 30.202 36.324 21.255 1.00 18.50 276 ASN B N 1
ATOM 4822 C CA . ASN B 1 276 ? 29.967 34.986 21.766 1.00 18.83 276 ASN B CA 1
ATOM 4823 C C . ASN B 1 276 ? 30.189 33.906 20.714 1.00 19.39 276 ASN B C 1
ATOM 4824 O O . ASN B 1 276 ? 29.397 32.968 20.598 1.00 19.13 276 ASN B O 1
ATOM 4829 N N . THR B 1 277 ? 31.250 34.058 19.931 1.00 18.90 277 THR B N 1
ATOM 4830 C CA . THR B 1 277 ? 31.572 33.078 18.908 1.00 18.79 277 THR B CA 1
ATOM 4831 C C . THR B 1 277 ? 32.997 32.582 19.116 1.00 18.73 277 THR B C 1
ATOM 4832 O O . THR B 1 277 ? 33.840 33.291 19.680 1.00 18.38 277 THR B O 1
ATOM 4836 N N . ILE B 1 278 ? 33.255 31.353 18.676 1.00 18.06 278 ILE B N 1
ATOM 4837 C CA . ILE B 1 278 ? 34.583 30.772 18.780 1.00 17.38 278 ILE B CA 1
ATOM 4838 C C . ILE B 1 278 ? 35.370 31.348 17.612 1.00 17.16 278 ILE B C 1
ATOM 4839 O O . ILE B 1 278 ? 35.011 31.147 16.456 1.00 17.79 278 ILE B O 1
ATOM 4844 N N . THR B 1 279 ? 36.441 32.066 17.912 1.00 17.18 279 THR B N 1
ATOM 4845 C CA . THR B 1 279 ? 37.248 32.663 16.866 1.00 15.09 279 THR B CA 1
ATOM 4846 C C . THR B 1 279 ? 38.489 31.849 16.573 1.00 13.42 279 THR B C 1
ATOM 4847 O O . THR B 1 279 ? 39.167 32.075 15.576 1.00 15.19 279 THR B O 1
ATOM 4851 N N . ALA B 1 280 ? 38.780 30.885 17.433 1.00 12.47 280 ALA B N 1
ATOM 4852 C CA . ALA B 1 280 ? 39.948 30.036 17.216 1.00 12.43 280 ALA B CA 1
ATOM 4853 C C . ALA B 1 280 ? 40.042 28.858 18.179 1.00 11.03 280 ALA B C 1
ATOM 4854 O O . ALA B 1 280 ? 39.494 28.881 19.277 1.00 11.66 280 ALA B O 1
ATOM 4856 N N . THR B 1 281 ? 40.737 27.819 17.736 1.00 12.60 281 THR B N 1
ATOM 4857 C CA . THR B 1 281 ? 40.966 26.616 18.523 1.00 14.85 281 THR B CA 1
ATOM 4858 C C . THR B 1 281 ? 42.348 26.149 18.111 1.00 16.94 281 THR B C 1
ATOM 4859 O O . THR B 1 281 ? 42.549 25.739 16.966 1.00 18.18 281 THR B O 1
ATOM 4871 N N . ALA B 1 283 ? 46.098 23.896 18.996 1.00 15.47 283 ALA B N 1
ATOM 4872 C CA . ALA B 1 283 ? 46.614 22.686 19.613 1.00 14.50 283 ALA B CA 1
ATOM 4873 C C . ALA B 1 283 ? 47.638 23.049 20.693 1.00 13.81 283 ALA B C 1
ATOM 4874 O O . ALA B 1 283 ? 48.433 23.986 20.534 1.00 13.33 283 ALA B O 1
ATOM 4876 N N . VAL B 1 284 ? 47.564 22.316 21.765 1.00 13.13 284 VAL B N 1
ATOM 4877 C CA . VAL B 1 284 ? 48.483 22.413 22.893 1.00 12.30 284 VAL B CA 1
ATOM 4878 C C . VAL B 1 284 ? 49.129 21.066 23.207 1.00 12.10 284 VAL B C 1
ATOM 4879 O O . VAL B 1 284 ? 49.403 20.302 22.257 1.00 12.58 284 VAL B O 1
ATOM 4883 N N . GLY B 1 285 ? 49.299 20.786 24.458 1.00 13.40 285 GLY B N 1
ATOM 4884 C CA . GLY B 1 285 ? 49.846 19.495 24.903 1.00 13.71 285 GLY B CA 1
ATOM 4885 C C . GLY B 1 285 ? 48.709 18.471 24.963 1.00 15.02 285 GLY B C 1
ATOM 4886 O O . GLY B 1 285 ? 47.568 18.761 24.577 1.00 15.85 285 GLY B O 1
ATOM 4887 N N . LYS B 1 286 ? 49.044 17.290 25.447 1.00 13.36 286 LYS B N 1
ATOM 4888 C CA . LYS B 1 286 ? 48.073 16.192 25.593 1.00 12.02 286 LYS B CA 1
ATOM 4889 C C . LYS B 1 286 ? 47.303 16.354 26.903 1.00 10.92 286 LYS B C 1
ATOM 4890 O O . LYS B 1 286 ? 47.906 16.562 27.956 1.00 7.76 286 LYS B O 1
ATOM 4896 N N . ASN B 1 287 ? 45.976 16.265 26.823 1.00 9.46 287 ASN B N 1
ATOM 4897 C CA . ASN B 1 287 ? 45.101 16.395 27.985 1.00 11.73 287 ASN B CA 1
ATOM 4898 C C . ASN B 1 287 ? 45.249 17.684 28.775 1.00 12.84 287 ASN B C 1
ATOM 4899 O O . ASN B 1 287 ? 45.538 17.677 29.971 1.00 12.20 287 ASN B O 1
ATOM 4904 N N . PRO B 1 288 ? 45.022 18.817 28.117 1.00 13.90 288 PRO B N 1
ATOM 4905 C CA . PRO B 1 288 ? 45.147 20.102 28.803 1.00 14.42 288 PRO B CA 1
ATOM 4906 C C . PRO B 1 288 ? 44.049 20.409 29.811 1.00 15.40 288 PRO B C 1
ATOM 4907 O O . PRO B 1 288 ? 42.882 20.081 29.609 1.00 14.95 288 PRO B O 1
ATOM 4911 N N . TYR B 1 289 ? 44.457 21.032 30.907 1.00 18.37 289 TYR B N 1
ATOM 4912 C CA . TYR B 1 289 ? 43.554 21.473 31.958 1.00 20.58 289 TYR B CA 1
ATOM 4913 C C . TYR B 1 289 ? 44.084 22.844 32.347 1.00 22.99 289 TYR B C 1
ATOM 4914 O O . TYR B 1 289 ? 45.297 23.048 32.436 1.00 22.65 289 TYR B O 1
ATOM 4923 N N . ALA B 1 290 ? 43.180 23.792 32.543 1.00 24.50 290 ALA B N 1
ATOM 4924 C CA . ALA B 1 290 ? 43.573 25.145 32.914 1.00 26.92 290 ALA B CA 1
ATOM 4925 C C . ALA B 1 290 ? 42.486 25.737 33.791 1.00 27.22 290 ALA B C 1
ATOM 4926 O O . ALA B 1 290 ? 41.471 26.225 33.303 1.00 27.76 290 ALA B O 1
ATOM 4928 N N . SER B 1 291 ? 42.695 25.681 35.097 1.00 29.39 291 SER B N 1
ATOM 4929 C CA . SER B 1 291 ? 41.713 26.206 36.029 1.00 30.36 291 SER B CA 1
ATOM 4930 C C . SER B 1 291 ? 42.182 27.485 36.695 1.00 30.08 291 SER B C 1
ATOM 4931 O O . SER B 1 291 ? 43.374 27.736 36.816 1.00 31.20 291 SER B O 1
ATOM 4934 N N . GLY B 1 292 ? 41.222 28.298 37.111 1.00 29.23 292 GLY B N 1
ATOM 4935 C CA . GLY B 1 292 ? 41.545 29.533 37.792 1.00 27.06 292 GLY B CA 1
ATOM 4936 C C . GLY B 1 292 ? 42.276 30.589 36.991 1.00 26.52 292 GLY B C 1
ATOM 4937 O O . GLY B 1 292 ? 42.123 30.705 35.783 1.00 27.31 292 GLY B O 1
ATOM 4938 N N . GLN B 1 293 ? 43.090 31.364 37.692 1.00 24.93 293 GLN B N 1
ATOM 4939 C CA . GLN B 1 293 ? 43.832 32.455 37.090 1.00 22.56 293 GLN B CA 1
ATOM 4940 C C . GLN B 1 293 ? 45.057 32.047 36.284 1.00 19.66 293 GLN B C 1
ATOM 4941 O O . GLN B 1 293 ? 46.177 32.229 36.745 1.00 19.38 293 GLN B O 1
ATOM 4947 N N . PHE B 1 294 ? 44.863 31.518 35.079 1.00 16.72 294 PHE B N 1
ATOM 4948 C CA . PHE B 1 294 ? 46.019 31.124 34.273 1.00 14.74 294 PHE B CA 1
ATOM 4949 C C . PHE B 1 294 ? 46.350 32.117 33.165 1.00 11.40 294 PHE B C 1
ATOM 4950 O O . PHE B 1 294 ? 47.170 31.837 32.301 1.00 10.86 294 PHE B O 1
ATOM 4958 N N . ILE B 1 295 ? 45.707 33.278 33.187 1.00 11.69 295 ILE B N 1
ATOM 4959 C CA . ILE B 1 295 ? 45.987 34.310 32.191 1.00 10.90 295 ILE B CA 1
ATOM 4960 C C . ILE B 1 295 ? 46.334 35.598 32.917 1.00 12.18 295 ILE B C 1
ATOM 4961 O O . ILE B 1 295 ? 45.724 35.927 33.935 1.00 12.68 295 ILE B O 1
ATOM 4966 N N . GLY B 1 296 ? 47.310 36.326 32.389 1.00 13.30 296 GLY B N 1
ATOM 4967 C CA . GLY B 1 296 ? 47.700 37.575 33.006 1.00 13.81 296 GLY B CA 1
ATOM 4968 C C . GLY B 1 296 ? 48.820 38.263 32.258 1.00 14.72 296 GLY B C 1
ATOM 4969 O O . GLY B 1 296 ? 49.519 37.641 31.450 1.00 15.69 296 GLY B O 1
ATOM 4970 N N . SER B 1 297 ? 48.978 39.558 32.514 1.00 14.22 297 SER B N 1
ATOM 4971 C CA . SER B 1 297 ? 50.033 40.331 31.884 1.00 14.41 297 SER B CA 1
ATOM 4972 C C . SER B 1 297 ? 51.312 40.116 32.670 1.00 12.68 297 SER B C 1
ATOM 4973 O O . SER B 1 297 ? 51.287 40.029 33.894 1.00 14.82 297 SER B O 1
ATOM 4976 N N . ILE B 1 298 ? 52.429 40.026 31.963 1.00 11.00 298 ILE B N 1
ATOM 4977 C CA . ILE B 1 298 ? 53.718 39.859 32.608 1.00 10.86 298 ILE B CA 1
ATOM 4978 C C . ILE B 1 298 ? 54.517 41.140 32.342 1.00 12.13 298 ILE B C 1
ATOM 4979 O O . ILE B 1 298 ? 54.482 41.695 31.235 1.00 10.90 298 ILE B O 1
ATOM 4984 N N . PRO B 1 299 ? 55.227 41.643 33.367 1.00 13.44 299 PRO B N 1
ATOM 4985 C CA . PRO B 1 299 ? 56.029 42.867 33.247 1.00 12.96 299 PRO B CA 1
ATOM 4986 C C . PRO B 1 299 ? 57.218 42.749 32.301 1.00 12.63 299 PRO B C 1
ATOM 4987 O O . PRO B 1 299 ? 57.595 43.719 31.652 1.00 13.39 299 PRO B O 1
ATOM 4991 N N . VAL B 1 300 ? 57.800 41.558 32.222 1.00 12.43 300 VAL B N 1
ATOM 4992 C CA . VAL B 1 300 ? 58.937 41.326 31.343 1.00 11.26 300 VAL B CA 1
ATOM 4993 C C . VAL B 1 300 ? 58.700 40.122 30.436 1.00 14.00 300 VAL B C 1
ATOM 4994 O O . VAL B 1 300 ? 58.517 39.001 30.908 1.00 13.36 300 VAL B O 1
ATOM 4998 N N . GLN B 1 301 ? 58.708 40.358 29.128 1.00 15.73 301 GLN B N 1
ATOM 4999 C CA . GLN B 1 301 ? 58.486 39.292 28.161 1.00 16.87 301 GLN B CA 1
ATOM 5000 C C . GLN B 1 301 ? 59.778 38.651 27.698 1.00 18.42 301 GLN B C 1
ATOM 5001 O O . GLN B 1 301 ? 60.723 39.341 27.291 1.00 20.06 301 GLN B O 1
ATOM 5007 N N . PRO B 1 302 ? 59.869 37.318 27.736 1.00 17.80 302 PRO B N 1
ATOM 5008 C CA . PRO B 1 302 ? 61.054 36.639 27.268 1.00 18.47 302 PRO B CA 1
ATOM 5009 C C . PRO B 1 302 ? 61.260 36.974 25.814 1.00 18.57 302 PRO B C 1
ATOM 5010 O O . PRO B 1 302 ? 60.251 37.261 25.098 1.00 19.00 302 PRO B O 1
ATOM 5014 N N . VAL B 1 303 ? 62.521 36.963 25.396 1.00 17.97 303 VAL B N 1
ATOM 5015 C CA . VAL B 1 303 ? 62.877 37.218 24.005 1.00 18.28 303 VAL B CA 1
ATOM 5016 C C . VAL B 1 303 ? 62.643 35.979 23.148 1.00 18.51 303 VAL B C 1
ATOM 5017 O O . VAL B 1 303 ? 63.457 35.053 23.137 1.00 18.88 303 VAL B O 1
ATOM 5021 N N . TYR B 1 304 ? 61.489 35.943 22.502 1.00 17.95 304 TYR B N 1
ATOM 5022 C CA . TYR B 1 304 ? 61.116 34.803 21.681 1.00 18.36 304 TYR B CA 1
ATOM 5023 C C . TYR B 1 304 ? 61.694 34.868 20.275 1.00 18.47 304 TYR B C 1
ATOM 5024 O O . TYR B 1 304 ? 61.851 35.945 19.697 1.00 17.54 304 TYR B O 1
ATOM 5033 N N . PRO B 1 305 ? 62.012 33.701 19.704 1.00 19.31 305 PRO B N 1
ATOM 5034 C CA . PRO B 1 305 ? 62.565 33.639 18.351 1.00 20.42 305 PRO B CA 1
ATOM 5035 C C . PRO B 1 305 ? 61.429 33.932 17.373 1.00 22.06 305 PRO B C 1
ATOM 5036 O O . PRO B 1 305 ? 60.265 33.706 17.684 1.00 22.73 305 PRO B O 1
ATOM 5040 N N . SER B 1 306 ? 61.759 34.450 16.201 1.00 24.69 306 SER B N 1
ATOM 5041 C CA . SER B 1 306 ? 60.736 34.757 15.210 1.00 26.30 306 SER B CA 1
ATOM 5042 C C . SER B 1 306 ? 61.110 34.032 13.925 1.00 26.74 306 SER B C 1
ATOM 5043 O O . SER B 1 306 ? 62.126 34.330 13.303 1.00 28.42 306 SER B O 1
ATOM 5046 N N . ALA B 1 307 ? 60.280 33.073 13.539 1.00 27.27 307 ALA B N 1
ATOM 5047 C CA . ALA B 1 307 ? 60.532 32.265 12.354 1.00 28.51 307 ALA B CA 1
ATOM 5048 C C . ALA B 1 307 ? 60.194 32.978 11.052 1.00 29.67 307 ALA B C 1
ATOM 5049 O O . ALA B 1 307 ? 59.138 33.600 10.916 1.00 29.48 307 ALA B O 1
ATOM 5051 N N . ASP B 1 308 ? 61.109 32.866 10.096 1.00 31.39 308 ASP B N 1
ATOM 5052 C CA . ASP B 1 308 ? 60.957 33.466 8.782 1.00 32.84 308 ASP B CA 1
ATOM 5053 C C . ASP B 1 308 ? 62.080 32.974 7.878 1.00 34.29 308 ASP B C 1
ATOM 5054 O O . ASP B 1 308 ? 63.197 32.742 8.339 1.00 33.77 308 ASP B O 1
ATOM 5059 N N . PHE B 1 309 ? 61.776 32.801 6.596 1.00 35.17 309 PHE B N 1
ATOM 5060 C CA . PHE B 1 309 ? 62.764 32.326 5.642 1.00 35.92 309 PHE B CA 1
ATOM 5061 C C . PHE B 1 309 ? 62.282 32.560 4.221 1.00 38.00 309 PHE B C 1
ATOM 5062 O O . PHE B 1 309 ? 61.134 32.951 3.996 1.00 38.00 309 PHE B O 1
ATOM 5070 N N . LYS B 1 310 ? 63.170 32.315 3.265 1.00 40.14 310 LYS B N 1
ATOM 5071 C CA . LYS B 1 310 ? 62.846 32.473 1.855 1.00 42.77 310 LYS B CA 1
ATOM 5072 C C . LYS B 1 310 ? 63.644 31.460 1.049 1.00 44.23 310 LYS B C 1
ATOM 5073 O O . LYS B 1 310 ? 64.646 30.924 1.522 1.00 43.89 310 LYS B O 1
ATOM 5079 N N . SER B 1 311 ? 63.188 31.196 -0.168 1.00 46.48 311 SER B N 1
ATOM 5080 C CA . SER B 1 311 ? 63.857 30.241 -1.036 1.00 48.73 311 SER B CA 1
ATOM 5081 C C . SER B 1 311 ? 64.303 30.897 -2.337 1.00 50.91 311 SER B C 1
ATOM 5082 O O . SER B 1 311 ? 64.098 32.092 -2.548 1.00 50.76 311 SER B O 1
ATOM 5085 N N . ASN B 1 312 ? 64.926 30.104 -3.200 1.00 53.96 312 ASN B N 1
ATOM 5086 C CA . ASN B 1 312 ? 65.390 30.587 -4.491 1.00 55.87 312 ASN B CA 1
ATOM 5087 C C . ASN B 1 312 ? 64.262 30.382 -5.497 1.00 56.88 312 ASN B C 1
ATOM 5088 O O . ASN B 1 312 ? 64.407 30.663 -6.687 1.00 57.44 312 ASN B O 1
ATOM 5093 N N . ILE B 1 313 ? 63.134 29.888 -4.995 1.00 57.67 313 ILE B N 1
ATOM 5094 C CA . ILE B 1 313 ? 61.952 29.659 -5.813 1.00 58.09 313 ILE B CA 1
ATOM 5095 C C . ILE B 1 313 ? 61.357 31.017 -6.164 1.00 59.70 313 ILE B C 1
ATOM 5096 O O . ILE B 1 313 ? 60.864 31.730 -5.288 1.00 59.93 313 ILE B O 1
ATOM 5101 N N . THR B 1 314 ? 61.409 31.374 -7.443 1.00 61.42 314 THR B N 1
ATOM 5102 C CA . THR B 1 314 ? 60.882 32.656 -7.906 1.00 62.59 314 THR B CA 1
ATOM 5103 C C . THR B 1 314 ? 59.539 32.508 -8.612 1.00 62.25 314 THR B C 1
ATOM 5104 O O . THR B 1 314 ? 58.614 33.288 -8.385 1.00 63.24 314 THR B O 1
ATOM 5108 N N . SER B 1 315 ? 59.442 31.500 -9.467 1.00 60.95 315 SER B N 1
ATOM 5109 C CA . SER B 1 315 ? 58.235 31.254 -10.238 1.00 59.87 315 SER B CA 1
ATOM 5110 C C . SER B 1 315 ? 57.044 30.835 -9.382 1.00 58.43 315 SER B C 1
ATOM 5111 O O . SER B 1 315 ? 55.900 30.889 -9.832 1.00 58.64 315 SER B O 1
ATOM 5114 N N . GLY B 1 316 ? 57.316 30.429 -8.147 1.00 56.61 316 GLY B N 1
ATOM 5115 C CA . GLY B 1 316 ? 56.254 29.980 -7.264 1.00 54.07 316 GLY B CA 1
ATOM 5116 C C . GLY B 1 316 ? 56.227 28.463 -7.303 1.00 52.49 316 GLY B C 1
ATOM 5117 O O . GLY B 1 316 ? 55.547 27.796 -6.520 1.00 52.49 316 GLY B O 1
ATOM 5118 N N . TYR B 1 317 ? 56.995 27.926 -8.244 1.00 50.24 317 TYR B N 1
ATOM 5119 C CA . TYR B 1 317 ? 57.126 26.493 -8.449 1.00 47.99 317 TYR B CA 1
ATOM 5120 C C . TYR B 1 317 ? 58.606 26.221 -8.688 1.00 46.56 317 TYR B C 1
ATOM 5121 O O . TYR B 1 317 ? 59.413 27.149 -8.769 1.00 46.04 317 TYR B O 1
ATOM 5130 N N . ILE B 1 318 ? 58.967 24.951 -8.801 1.00 45.18 318 ILE B N 1
ATOM 5131 C CA . ILE B 1 318 ? 60.351 24.604 -9.058 1.00 44.30 318 ILE B CA 1
ATOM 5132 C C . ILE B 1 318 ? 60.406 23.260 -9.759 1.00 43.51 318 ILE B C 1
ATOM 5133 O O . ILE B 1 318 ? 59.570 22.394 -9.516 1.00 43.64 318 ILE B O 1
ATOM 5138 N N . PHE B 1 319 ? 61.384 23.101 -10.641 1.00 43.44 319 PHE B N 1
ATOM 5139 C CA . PHE B 1 319 ? 61.542 21.870 -11.402 1.00 43.83 319 PHE B CA 1
ATOM 5140 C C . PHE B 1 319 ? 62.144 20.731 -10.599 1.00 45.46 319 PHE B C 1
ATOM 5141 O O . PHE B 1 319 ? 62.841 20.947 -9.605 1.00 46.35 319 PHE B O 1
ATOM 5149 N N . LEU B 1 320 ? 61.862 19.512 -11.047 1.00 46.98 320 LEU B N 1
ATOM 5150 C CA . LEU B 1 320 ? 62.367 18.312 -10.400 1.00 47.85 320 LEU B CA 1
ATOM 5151 C C . LEU B 1 320 ? 63.887 18.277 -10.480 1.00 48.58 320 LEU B C 1
ATOM 5152 O O . LEU B 1 320 ? 64.481 18.735 -11.457 1.00 47.15 320 LEU B O 1
ATOM 5157 N N . SER B 1 321 ? 64.508 17.728 -9.444 1.00 50.19 321 SER B N 1
ATOM 5158 C CA . SER B 1 321 ? 65.958 17.609 -9.381 1.00 52.39 321 SER B CA 1
ATOM 5159 C C . SER B 1 321 ? 66.687 18.939 -9.533 1.00 53.17 321 SER B C 1
ATOM 5160 O O . SER B 1 321 ? 67.847 18.982 -9.954 1.00 53.98 321 SER B O 1
ATOM 5163 N N . GLU B 1 322 ? 65.997 20.024 -9.196 1.00 53.31 322 GLU B N 1
ATOM 5164 C CA . GLU B 1 322 ? 66.587 21.357 -9.249 1.00 52.20 322 GLU B CA 1
ATOM 5165 C C . GLU B 1 322 ? 66.701 21.795 -7.795 1.00 50.59 322 GLU B C 1
ATOM 5166 O O . GLU B 1 322 ? 65.695 22.044 -7.134 1.00 50.69 322 GLU B O 1
ATOM 5172 N N . PRO B 1 323 ? 67.930 21.888 -7.275 1.00 48.99 323 PRO B N 1
ATOM 5173 C CA . PRO B 1 323 ? 68.167 22.291 -5.889 1.00 47.30 323 PRO B CA 1
ATOM 5174 C C . PRO B 1 323 ? 67.382 23.503 -5.415 1.00 45.53 323 PRO B C 1
ATOM 5175 O O . PRO B 1 323 ? 67.256 24.497 -6.127 1.00 45.19 323 PRO B O 1
ATOM 5179 N N . VAL B 1 324 ? 66.844 23.398 -4.206 1.00 43.92 324 VAL B N 1
ATOM 5180 C CA . VAL B 1 324 ? 66.112 24.494 -3.596 1.00 42.10 324 VAL B CA 1
ATOM 5181 C C . VAL B 1 324 ? 67.007 24.961 -2.465 1.00 41.05 324 VAL B C 1
ATOM 5182 O O . VAL B 1 324 ? 67.371 24.182 -1.588 1.00 39.96 324 VAL B O 1
ATOM 5186 N N . GLN B 1 325 ? 67.372 26.227 -2.509 1.00 40.29 325 GLN B N 1
ATOM 5187 C CA . GLN B 1 325 ? 68.245 26.781 -1.482 1.00 39.81 325 GLN B CA 1
ATOM 5188 C C . GLN B 1 325 ? 67.468 27.665 -0.515 1.00 37.96 325 GLN B C 1
ATOM 5189 O O . GLN B 1 325 ? 67.003 28.742 -0.878 1.00 37.73 325 GLN B O 1
ATOM 5195 N N . PHE B 1 326 ? 67.325 27.179 0.707 1.00 36.70 326 PHE B N 1
ATOM 5196 C CA . PHE B 1 326 ? 66.602 27.909 1.736 1.00 35.48 326 PHE B CA 1
ATOM 5197 C C . PHE B 1 326 ? 67.533 28.777 2.571 1.00 36.29 326 PHE B C 1
ATOM 5198 O O . PHE B 1 326 ? 68.570 28.307 3.040 1.00 35.98 326 PHE B O 1
ATOM 5206 N N . THR B 1 327 ? 67.158 30.040 2.760 1.00 36.46 327 THR B N 1
ATOM 5207 C CA . THR B 1 327 ? 67.960 30.953 3.565 1.00 36.67 327 THR B CA 1
ATOM 5208 C C . THR B 1 327 ? 67.143 31.421 4.771 1.00 35.65 327 THR B C 1
ATOM 5209 O O . THR B 1 327 ? 66.044 31.953 4.624 1.00 35.27 327 THR B O 1
ATOM 5213 N N . ASP B 1 328 ? 67.682 31.197 5.963 1.00 35.32 328 ASP B N 1
ATOM 5214 C CA . ASP B 1 328 ? 67.011 31.584 7.189 1.00 34.75 328 ASP B CA 1
ATOM 5215 C C . ASP B 1 328 ? 66.999 33.084 7.419 1.00 34.84 328 ASP B C 1
ATOM 5216 O O . ASP B 1 328 ? 68.030 33.754 7.298 1.00 34.21 328 ASP B O 1
ATOM 5221 N N . LEU B 1 329 ? 65.815 33.600 7.743 1.00 34.65 329 LEU B N 1
ATOM 5222 C CA . LEU B 1 329 ? 65.606 35.022 8.009 1.00 34.18 329 LEU B CA 1
ATOM 5223 C C . LEU B 1 329 ? 64.999 35.176 9.397 1.00 34.10 329 LEU B C 1
ATOM 5224 O O . LEU B 1 329 ? 64.444 36.227 9.733 1.00 34.36 329 LEU B O 1
ATOM 5229 N N . SER B 1 330 ? 65.103 34.120 10.197 1.00 33.43 330 SER B N 1
ATOM 5230 C CA . SER B 1 330 ? 64.573 34.129 11.548 1.00 32.32 330 SER B CA 1
ATOM 5231 C C . SER B 1 330 ? 65.316 35.137 12.394 1.00 31.94 330 SER B C 1
ATOM 5232 O O . SER B 1 330 ? 66.415 35.561 12.051 1.00 30.65 330 SER B O 1
ATOM 5235 N N . LYS B 1 331 ? 64.698 35.508 13.507 1.00 31.94 331 LYS B N 1
ATOM 5236 C CA . LYS B 1 331 ? 65.280 36.457 14.441 1.00 32.07 331 LYS B CA 1
ATOM 5237 C C . LYS B 1 331 ? 65.415 35.815 15.818 1.00 30.68 331 LYS B C 1
ATOM 5238 O O . LYS B 1 331 ? 64.480 35.175 16.301 1.00 29.45 331 LYS B O 1
ATOM 5244 N N . ASP B 1 332 ? 66.579 36.000 16.441 1.00 29.88 332 ASP B N 1
ATOM 5245 C CA . ASP B 1 332 ? 66.862 35.479 17.776 1.00 28.27 332 ASP B CA 1
ATOM 5246 C C . ASP B 1 332 ? 66.723 33.973 17.901 1.00 27.51 332 ASP B C 1
ATOM 5247 O O . ASP B 1 332 ? 66.201 33.473 18.898 1.00 26.82 332 ASP B O 1
ATOM 5252 N N . ALA B 1 333 ? 67.199 33.248 16.895 1.00 27.51 333 ALA B N 1
ATOM 5253 C CA . ALA B 1 333 ? 67.122 31.790 16.911 1.00 27.39 333 ALA B CA 1
ATOM 5254 C C . ALA B 1 333 ? 68.511 31.178 17.098 1.00 27.35 333 ALA B C 1
ATOM 5255 O O . ALA B 1 333 ? 69.499 31.694 16.581 1.00 26.70 333 ALA B O 1
ATOM 5257 N N . THR B 1 334 ? 68.573 30.075 17.840 1.00 27.83 334 THR B N 1
ATOM 5258 C CA . THR B 1 334 ? 69.827 29.379 18.105 1.00 28.81 334 THR B CA 1
ATOM 5259 C C . THR B 1 334 ? 69.748 27.931 17.622 1.00 30.63 334 THR B C 1
ATOM 5260 O O . THR B 1 334 ? 70.757 27.242 17.515 1.00 30.80 334 THR B O 1
ATOM 5264 N N . GLU B 1 335 ? 68.534 27.481 17.333 1.00 31.83 335 GLU B N 1
ATOM 5265 C CA . GLU B 1 335 ? 68.306 26.128 16.854 1.00 32.92 335 GLU B CA 1
ATOM 5266 C C . GLU B 1 335 ? 67.310 26.134 15.702 1.00 33.15 335 GLU B C 1
ATOM 5267 O O . GLU B 1 335 ? 66.325 26.879 15.715 1.00 32.08 335 GLU B O 1
ATOM 5273 N N . TRP B 1 336 ? 67.583 25.299 14.704 1.00 32.99 336 TRP B N 1
ATOM 5274 C CA . TRP B 1 336 ? 66.734 25.200 13.526 1.00 32.74 336 TRP B CA 1
ATOM 5275 C C . TRP B 1 336 ? 66.278 23.771 13.287 1.00 33.73 336 TRP B C 1
ATOM 5276 O O . TRP B 1 336 ? 67.000 22.815 13.584 1.00 33.86 336 TRP B O 1
ATOM 5287 N N . LYS B 1 337 ? 65.075 23.642 12.737 1.00 34.17 337 LYS B N 1
ATOM 5288 C CA . LYS B 1 337 ? 64.484 22.346 12.426 1.00 34.30 337 LYS B CA 1
ATOM 5289 C C . LYS B 1 337 ? 63.659 22.487 11.148 1.00 33.19 337 LYS B C 1
ATOM 5290 O O . LYS B 1 337 ? 62.548 23.023 11.168 1.00 31.92 337 LYS B O 1
ATOM 5296 N N . TRP B 1 338 ? 64.215 22.014 10.039 1.00 32.22 338 TRP B N 1
ATOM 5297 C CA . TRP B 1 338 ? 63.530 22.087 8.758 1.00 32.62 338 TRP B CA 1
ATOM 5298 C C . TRP B 1 338 ? 62.807 20.801 8.400 1.00 32.85 338 TRP B C 1
ATOM 5299 O O . TRP B 1 338 ? 63.371 19.717 8.487 1.00 32.34 338 TRP B O 1
ATOM 5310 N N . ASP B 1 33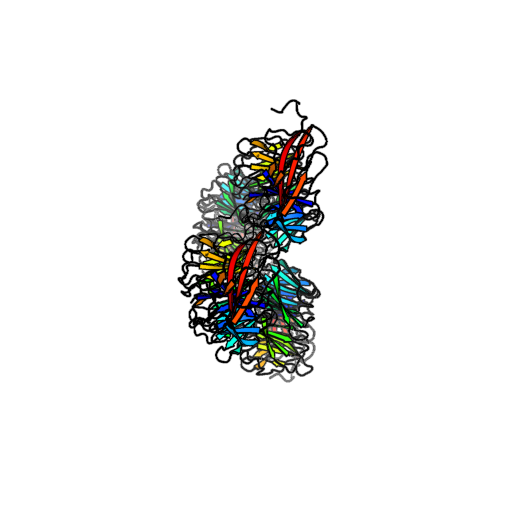9 ? 61.552 20.935 7.996 1.00 34.13 339 ASP B N 1
ATOM 5311 C CA . ASP B 1 339 ? 60.762 19.795 7.557 1.00 35.54 339 ASP B CA 1
ATOM 5312 C C . ASP B 1 339 ? 60.396 20.122 6.119 1.00 35.57 339 ASP B C 1
ATOM 5313 O O . ASP B 1 339 ? 59.681 21.086 5.860 1.00 34.70 339 ASP B O 1
ATOM 5318 N N . PHE B 1 340 ? 60.893 19.323 5.183 1.00 36.53 340 PHE B N 1
ATOM 5319 C CA . PHE B 1 340 ? 60.636 19.571 3.775 1.00 36.89 340 PHE B CA 1
ATOM 5320 C C . PHE B 1 340 ? 59.291 19.066 3.254 1.00 39.08 340 PHE B C 1
ATOM 5321 O O . PHE B 1 340 ? 58.900 19.380 2.129 1.00 39.17 340 PHE B O 1
ATOM 5329 N N . GLY B 1 341 ? 58.579 18.298 4.077 1.00 40.42 341 GLY B N 1
ATOM 5330 C CA . GLY B 1 341 ? 57.273 17.796 3.682 1.00 41.93 341 GLY B CA 1
ATOM 5331 C C . GLY B 1 341 ? 57.279 16.519 2.862 1.00 43.32 341 GLY B C 1
ATOM 5332 O O . GLY B 1 341 ? 56.251 16.125 2.308 1.00 43.43 341 GLY B O 1
ATOM 5333 N N . ASP B 1 342 ? 58.433 15.867 2.787 1.00 44.11 342 ASP B N 1
ATOM 5334 C CA . ASP B 1 342 ? 58.558 14.633 2.026 1.00 44.97 342 ASP B CA 1
ATOM 5335 C C . ASP B 1 342 ? 59.148 13.535 2.899 1.00 45.72 342 ASP B C 1
ATOM 5336 O O . ASP B 1 342 ? 59.610 12.515 2.394 1.00 46.53 342 ASP B O 1
ATOM 5341 N N . GLY B 1 343 ? 59.140 13.750 4.210 1.00 46.05 343 GLY B N 1
ATOM 5342 C CA . GLY B 1 343 ? 59.677 12.749 5.113 1.00 46.95 343 GLY B CA 1
ATOM 5343 C C . GLY B 1 343 ? 61.112 13.017 5.520 1.00 47.38 343 GLY B C 1
ATOM 5344 O O . GLY B 1 343 ? 61.644 12.351 6.409 1.00 47.63 343 GLY B O 1
ATOM 5345 N N . SER B 1 344 ? 61.749 13.980 4.862 1.00 47.24 344 SER B N 1
ATOM 5346 C CA . SER B 1 344 ? 63.125 14.331 5.188 1.00 46.56 344 SER B CA 1
ATOM 5347 C C . SER B 1 344 ? 63.133 15.640 5.974 1.00 46.02 344 SER B C 1
ATOM 5348 O O . SER B 1 344 ? 62.126 16.353 6.024 1.00 45.03 344 SER B O 1
ATOM 5351 N N . SER B 1 345 ? 64.269 15.946 6.594 1.00 45.65 345 SER B N 1
ATOM 5352 C CA . SER B 1 345 ? 64.406 17.163 7.384 1.00 44.80 345 SER B CA 1
ATOM 5353 C C . SER B 1 345 ? 65.848 17.655 7.411 1.00 44.34 345 SER B C 1
ATOM 5354 O O . SER B 1 345 ? 66.682 17.197 6.630 1.00 44.05 345 SER B O 1
ATOM 5357 N N . SER B 1 346 ? 66.131 18.597 8.308 1.00 44.04 346 SER B N 1
ATOM 5358 C CA . SER B 1 346 ? 67.472 19.159 8.446 1.00 43.78 346 SER B CA 1
ATOM 5359 C C . SER B 1 346 ? 67.562 20.049 9.678 1.00 44.28 346 SER B C 1
ATOM 5360 O O . SER B 1 346 ? 66.557 20.593 10.135 1.00 44.85 346 SER B O 1
ATOM 5363 N N . LYS B 1 347 ? 68.768 20.187 10.218 1.00 44.13 347 LYS B N 1
ATOM 5364 C CA . LYS B 1 347 ? 68.982 21.021 11.392 1.00 43.78 347 LYS B CA 1
ATOM 5365 C C . LYS B 1 347 ? 69.925 22.168 11.065 1.00 42.74 347 LYS B C 1
ATOM 5366 O O . LYS B 1 347 ? 70.323 22.930 11.945 1.00 42.59 347 LYS B O 1
ATOM 5372 N N . LYS B 1 348 ? 70.272 22.287 9.788 1.00 41.60 348 LYS B N 1
ATOM 5373 C CA . LYS B 1 348 ? 71.152 23.351 9.338 1.00 41.53 348 LYS B CA 1
ATOM 5374 C C . LYS B 1 348 ? 70.355 24.643 9.201 1.00 41.20 348 LYS B C 1
ATOM 5375 O O . LYS B 1 348 ? 69.148 24.616 8.969 1.00 40.42 348 LYS B O 1
ATOM 5381 N N . GLN B 1 349 ? 71.041 25.771 9.354 1.00 40.80 349 GLN B N 1
ATOM 5382 C CA . GLN B 1 349 ? 70.406 27.082 9.280 1.00 40.70 349 GLN B CA 1
ATOM 5383 C C . GLN B 1 349 ? 69.906 27.444 7.886 1.00 41.12 349 GLN B C 1
ATOM 5384 O O . GLN B 1 349 ? 68.763 27.867 7.726 1.00 40.98 349 GLN B O 1
ATOM 5390 N N . ASN B 1 350 ? 70.768 27.296 6.885 1.00 41.31 350 ASN B N 1
ATOM 5391 C CA . ASN B 1 350 ? 70.403 27.598 5.504 1.00 41.76 350 ASN B CA 1
ATOM 5392 C C . ASN B 1 350 ? 70.624 26.344 4.661 1.00 42.13 350 ASN B C 1
ATOM 5393 O O . ASN B 1 350 ? 71.568 26.276 3.881 1.00 42.87 350 ASN B O 1
ATOM 5398 N N . PRO B 1 351 ? 69.744 25.339 4.799 1.00 42.57 351 PRO B N 1
ATOM 5399 C CA . PRO B 1 351 ? 69.878 24.094 4.042 1.00 42.70 351 PRO B CA 1
ATOM 5400 C C . PRO B 1 351 ? 69.482 24.161 2.573 1.00 43.93 351 PRO B C 1
ATOM 5401 O O . PRO B 1 351 ? 68.861 25.123 2.120 1.00 43.45 351 PRO B O 1
ATOM 5405 N N . THR B 1 352 ? 69.871 23.122 1.841 1.00 45.48 352 THR B N 1
ATOM 5406 C CA . THR B 1 352 ? 69.563 22.972 0.423 1.00 46.54 352 THR B CA 1
ATOM 5407 C C . THR B 1 352 ? 68.899 21.612 0.277 1.00 47.32 352 THR B C 1
ATOM 5408 O O . THR B 1 352 ? 69.329 20.632 0.884 1.00 48.37 352 THR B O 1
ATOM 5412 N N . HIS B 1 353 ? 67.850 21.546 -0.529 1.00 47.66 353 HIS B N 1
ATOM 5413 C CA . HIS B 1 353 ? 67.145 20.289 -0.703 1.00 47.82 353 HIS B CA 1
ATOM 5414 C C . HIS B 1 353 ? 66.748 20.057 -2.152 1.00 48.36 353 HIS B C 1
ATOM 5415 O O . HIS B 1 353 ? 66.583 21.001 -2.929 1.00 49.08 353 HIS B O 1
ATOM 5422 N N . THR B 1 354 ? 66.610 18.784 -2.501 1.00 48.22 354 THR B N 1
ATOM 5423 C CA . THR B 1 354 ? 66.206 18.372 -3.834 1.00 47.73 354 THR B CA 1
ATOM 5424 C C . THR B 1 354 ? 65.157 17.283 -3.649 1.00 47.20 354 THR B C 1
ATOM 5425 O O . THR B 1 354 ? 65.391 16.307 -2.936 1.00 46.68 354 THR B O 1
ATOM 5429 N N . TYR B 1 355 ? 63.998 17.458 -4.275 1.00 46.40 355 TYR B N 1
ATOM 5430 C CA . TYR B 1 355 ? 62.932 16.471 -4.166 1.00 45.86 355 TYR B CA 1
ATOM 5431 C C . TYR B 1 355 ? 63.093 15.377 -5.222 1.00 46.01 355 TYR B C 1
ATOM 5432 O O . TYR B 1 355 ? 63.486 15.645 -6.356 1.00 46.69 355 TYR B O 1
ATOM 5441 N N . SER B 1 356 ? 62.798 14.143 -4.832 1.00 46.45 356 SER B N 1
ATOM 5442 C CA . SER B 1 356 ? 62.932 12.990 -5.718 1.00 46.98 356 SER B CA 1
ATOM 5443 C C . SER B 1 356 ? 61.799 12.828 -6.730 1.00 47.08 356 SER B C 1
ATOM 5444 O O . SER B 1 356 ? 61.975 12.171 -7.755 1.00 46.83 356 SER B O 1
ATOM 5447 N N . GLU B 1 357 ? 60.637 13.405 -6.442 1.00 47.00 357 GLU B N 1
ATOM 5448 C CA . GLU B 1 357 ? 59.512 13.312 -7.363 1.00 47.66 357 GLU B CA 1
ATOM 5449 C C . GLU B 1 357 ? 58.586 14.525 -7.272 1.00 46.70 357 GLU B C 1
ATOM 5450 O O . GLU B 1 357 ? 58.572 15.238 -6.269 1.00 47.30 357 GLU B O 1
ATOM 5456 N N . THR B 1 358 ? 57.826 14.762 -8.334 1.00 44.45 358 THR B N 1
ATOM 5457 C CA . THR B 1 358 ? 56.913 15.895 -8.385 1.00 42.78 358 THR B CA 1
ATOM 5458 C C . THR B 1 358 ? 55.871 15.868 -7.279 1.00 42.02 358 THR B C 1
ATOM 5459 O O . THR B 1 358 ? 55.599 14.824 -6.687 1.00 40.42 358 THR B O 1
ATOM 5463 N N . GLY B 1 359 ? 55.288 17.032 -7.011 1.00 41.62 359 GLY B N 1
ATOM 5464 C CA . GLY B 1 359 ? 54.271 17.134 -5.983 1.00 41.82 359 GLY B CA 1
ATOM 5465 C C . GLY B 1 359 ? 54.271 18.478 -5.280 1.00 41.88 359 GLY B C 1
ATOM 5466 O O . GLY B 1 359 ? 55.160 19.304 -5.494 1.00 42.56 359 GLY B O 1
ATOM 5467 N N . ILE B 1 360 ? 53.261 18.701 -4.445 1.00 41.45 360 ILE B N 1
ATOM 5468 C CA . ILE B 1 360 ? 53.140 19.942 -3.691 1.00 41.18 360 ILE B CA 1
ATOM 5469 C C . ILE B 1 360 ? 53.490 19.639 -2.237 1.00 40.85 360 ILE B C 1
ATOM 5470 O O . ILE B 1 360 ? 52.776 18.901 -1.557 1.00 40.26 360 ILE B O 1
ATOM 5475 N N . TYR B 1 361 ? 54.594 20.205 -1.761 1.00 40.05 361 TYR B N 1
ATOM 5476 C CA . TYR B 1 361 ? 55.027 19.946 -0.395 1.00 38.86 361 TYR B CA 1
ATOM 5477 C C . TYR B 1 361 ? 54.924 21.123 0.565 1.00 37.53 361 TYR B C 1
ATOM 5478 O O . TYR B 1 361 ? 55.057 22.283 0.174 1.00 37.09 361 TYR B O 1
ATOM 5487 N N . THR B 1 362 ? 54.688 20.806 1.832 1.00 36.17 362 THR B N 1
ATOM 5488 C CA . THR B 1 362 ? 54.604 21.822 2.865 1.00 35.01 362 THR B CA 1
ATOM 5489 C C . THR B 1 362 ? 55.952 21.843 3.576 1.00 34.42 362 THR B C 1
ATOM 5490 O O . THR B 1 362 ? 56.362 20.848 4.180 1.00 34.44 362 THR B O 1
ATOM 5494 N N . VAL B 1 363 ? 56.649 22.969 3.472 1.00 32.60 363 VAL B N 1
ATOM 5495 C CA . VAL B 1 363 ? 57.945 23.129 4.109 1.00 30.23 363 VAL B CA 1
ATOM 5496 C C . VAL B 1 363 ? 57.748 23.938 5.377 1.00 29.33 363 VAL B C 1
ATOM 5497 O O . VAL B 1 363 ? 57.222 25.050 5.339 1.00 29.94 363 VAL B O 1
ATOM 5501 N N . ARG B 1 364 ? 58.163 23.375 6.503 1.00 28.53 364 ARG B N 1
ATOM 5502 C CA . ARG B 1 364 ? 58.029 24.054 7.784 1.00 27.31 364 ARG B CA 1
ATOM 5503 C C . ARG B 1 364 ? 59.377 24.274 8.451 1.00 25.74 364 ARG B C 1
ATOM 5504 O O . ARG B 1 364 ? 60.203 23.364 8.527 1.00 23.76 364 ARG B O 1
ATOM 5512 N N . LEU B 1 365 ? 59.594 25.496 8.924 1.00 24.94 365 LEU B N 1
ATOM 5513 C CA . LEU B 1 365 ? 60.821 25.840 9.626 1.00 24.15 365 LEU B CA 1
ATOM 5514 C C . LEU B 1 365 ? 60.453 26.111 11.075 1.00 24.97 365 LEU B C 1
ATOM 5515 O O . LEU B 1 365 ? 59.612 26.967 11.368 1.00 25.04 365 LEU B O 1
ATOM 5520 N N . THR B 1 366 ? 61.068 25.366 11.982 1.00 25.14 366 THR B N 1
ATOM 5521 C CA . THR B 1 366 ? 60.798 25.563 13.392 1.00 25.83 366 THR B CA 1
ATOM 5522 C C . THR B 1 366 ? 62.074 26.054 14.062 1.00 25.64 366 THR B C 1
ATOM 5523 O O . THR B 1 366 ? 63.077 25.342 14.104 1.00 26.60 366 THR B O 1
ATOM 5527 N N . VAL B 1 367 ? 62.042 27.288 14.554 1.00 24.23 367 VAL B N 1
ATOM 5528 C CA . VAL B 1 367 ? 63.202 27.858 15.226 1.00 24.19 367 VAL B CA 1
ATOM 5529 C C . VAL B 1 367 ? 62.959 27.868 16.714 1.00 24.31 367 VAL B C 1
ATOM 5530 O O . VAL B 1 367 ? 61.819 27.756 17.175 1.00 26.07 367 VAL B O 1
ATOM 5534 N N . SER B 1 368 ? 64.033 28.017 17.473 1.00 22.97 368 SER B N 1
ATOM 5535 C CA . SER B 1 368 ? 63.887 28.034 18.905 1.00 22.02 368 SER B CA 1
ATOM 5536 C C . SER B 1 368 ? 65.112 28.602 19.604 1.00 21.75 368 SER B C 1
ATOM 5537 O O . SER B 1 368 ? 66.199 28.673 19.028 1.00 21.85 368 SER B O 1
ATOM 5540 N N . ASN B 1 369 ? 64.900 29.051 20.835 1.00 19.92 369 ASN B N 1
ATOM 5541 C CA . ASN B 1 369 ? 65.957 29.579 21.680 1.00 19.00 369 ASN B CA 1
ATOM 5542 C C . ASN B 1 369 ? 65.592 29.163 23.099 1.00 18.92 369 ASN B C 1
ATOM 5543 O O . ASN B 1 369 ? 64.585 28.489 23.308 1.00 19.23 369 ASN B O 1
ATOM 5548 N N . SER B 1 370 ? 66.400 29.554 24.072 1.00 19.42 370 SER B N 1
ATOM 5549 C CA . SER B 1 370 ? 66.158 29.166 25.459 1.00 20.19 370 SER B CA 1
ATOM 5550 C C . SER B 1 370 ? 64.784 29.559 26.003 1.00 18.68 370 SER B C 1
ATOM 5551 O O . SER B 1 370 ? 64.348 29.036 27.027 1.00 19.27 370 SER B O 1
ATOM 5554 N N . ASN B 1 371 ? 64.102 30.466 25.314 1.00 16.31 371 ASN B N 1
ATOM 5555 C CA . ASN B 1 371 ? 62.800 30.951 25.760 1.00 16.12 371 ASN B CA 1
ATOM 5556 C C . ASN B 1 371 ? 61.572 30.340 25.085 1.00 17.41 371 ASN B C 1
ATOM 5557 O O . ASN B 1 371 ? 60.501 30.246 25.698 1.00 16.01 371 ASN B O 1
ATOM 5562 N N . GLY B 1 372 ? 61.706 29.947 23.823 1.00 16.39 372 GLY B N 1
ATOM 5563 C CA . GLY B 1 372 ? 60.555 29.390 23.142 1.00 17.12 372 GLY B CA 1
ATOM 5564 C C . GLY B 1 372 ? 60.772 28.868 21.740 1.00 18.04 372 GLY B C 1
ATOM 5565 O O . GLY B 1 372 ? 61.893 28.582 21.312 1.00 17.33 372 GLY B O 1
ATOM 5566 N N . THR B 1 373 ? 59.670 28.761 21.013 1.00 18.69 373 THR B N 1
ATOM 5567 C CA . THR B 1 373 ? 59.691 28.237 19.665 1.00 20.04 373 THR B CA 1
ATOM 5568 C C . THR B 1 373 ? 58.753 29.004 18.741 1.00 21.06 373 THR B C 1
ATOM 5569 O O . THR B 1 373 ? 57.780 29.617 19.185 1.00 19.67 373 THR B O 1
ATOM 5573 N N . ASP B 1 374 ? 59.071 28.984 17.452 1.00 22.54 374 ASP B N 1
ATOM 5574 C CA . ASP B 1 374 ? 58.231 29.625 16.459 1.00 24.30 374 ASP B CA 1
ATOM 5575 C C . ASP B 1 374 ? 58.338 28.857 15.157 1.00 25.58 374 ASP B C 1
ATOM 5576 O O . ASP B 1 374 ? 59.353 28.214 14.882 1.00 24.95 374 ASP B O 1
ATOM 5581 N N . SER B 1 375 ? 57.278 28.922 14.359 1.00 27.49 375 SER B N 1
ATOM 5582 C CA . SER B 1 375 ? 57.245 28.197 13.103 1.00 28.62 375 SER B CA 1
ATOM 5583 C C . SER B 1 375 ? 56.763 29.003 11.911 1.00 29.38 375 SER B C 1
ATOM 5584 O O . SER B 1 375 ? 55.966 29.934 12.035 1.00 28.62 375 SER B O 1
ATOM 5587 N N . GLN B 1 376 ? 57.265 28.618 10.748 1.00 30.21 376 GLN B N 1
ATOM 5588 C CA . GLN B 1 376 ? 56.913 29.262 9.499 1.00 31.24 376 GLN B CA 1
ATOM 5589 C C . GLN B 1 376 ? 56.676 28.175 8.465 1.00 31.33 376 GLN B C 1
ATOM 5590 O O . GLN B 1 376 ? 57.425 27.201 8.383 1.00 31.00 376 GLN B O 1
ATOM 5596 N N . ILE B 1 377 ? 55.621 28.352 7.682 1.00 32.82 377 ILE B N 1
ATOM 5597 C CA . ILE B 1 377 ? 55.250 27.400 6.649 1.00 34.01 377 ILE B CA 1
ATOM 5598 C C . ILE B 1 377 ? 55.440 27.984 5.255 1.00 34.63 377 ILE B C 1
ATOM 5599 O O . ILE B 1 377 ? 55.505 29.198 5.076 1.00 35.47 377 ILE B O 1
ATOM 5604 N N . SER B 1 378 ? 55.530 27.103 4.269 1.00 35.13 378 SER B N 1
ATOM 5605 C CA . SER B 1 378 ? 55.693 27.519 2.890 1.00 34.60 378 SER B CA 1
ATOM 5606 C C . SER B 1 378 ? 55.341 26.347 1.986 1.00 34.46 378 SER B C 1
ATOM 5607 O O . SER B 1 378 ? 55.636 25.196 2.303 1.00 34.21 378 SER B O 1
ATOM 5610 N N . THR B 1 379 ? 54.694 26.642 0.867 1.00 34.57 379 THR B N 1
ATOM 5611 C CA . THR B 1 379 ? 54.309 25.610 -0.084 1.00 34.37 379 THR B CA 1
ATOM 5612 C C . THR B 1 379 ? 55.263 25.600 -1.276 1.00 33.45 379 THR B C 1
ATOM 5613 O O . THR B 1 379 ? 55.542 26.638 -1.871 1.00 34.47 379 THR B O 1
ATOM 5617 N N . VAL B 1 380 ? 55.771 24.420 -1.611 1.00 32.88 380 VAL B N 1
ATOM 5618 C CA . VAL B 1 380 ? 56.688 24.277 -2.732 1.00 31.65 380 VAL B CA 1
ATOM 5619 C C . VAL B 1 380 ? 56.120 23.332 -3.785 1.00 32.40 380 VAL B C 1
ATOM 5620 O O . VAL B 1 380 ? 55.842 22.161 -3.510 1.00 33.55 380 VAL B O 1
ATOM 5624 N N . ASN B 1 381 ? 55.939 23.862 -4.989 1.00 32.73 381 ASN B N 1
ATOM 5625 C CA . ASN B 1 381 ? 55.410 23.100 -6.116 1.00 32.58 381 ASN B CA 1
ATOM 5626 C C . ASN B 1 381 ? 56.543 22.570 -6.978 1.00 32.32 381 ASN B C 1
ATOM 5627 O O . ASN B 1 381 ? 57.237 23.331 -7.654 1.00 32.16 381 ASN B O 1
ATOM 5632 N N . VAL B 1 382 ? 56.735 21.259 -6.945 1.00 31.38 382 VAL B N 1
ATOM 5633 C CA . VAL B 1 382 ? 57.784 20.641 -7.737 1.00 30.89 382 VAL B CA 1
ATOM 5634 C C . VAL B 1 382 ? 57.155 20.015 -8.972 1.00 29.99 382 VAL B C 1
ATOM 5635 O O . VAL B 1 382 ? 56.348 19.086 -8.876 1.00 29.74 382 VAL B O 1
ATOM 5639 N N . VAL B 1 383 ? 57.515 20.539 -10.135 1.00 27.92 383 VAL B N 1
ATOM 5640 C CA . VAL B 1 383 ? 56.973 20.026 -11.379 1.00 27.28 383 VAL B CA 1
ATOM 5641 C C . VAL B 1 383 ? 58.074 19.765 -12.386 1.00 27.04 383 VAL B C 1
ATOM 5642 O O . VAL B 1 383 ? 59.228 20.133 -12.176 1.00 27.12 383 VAL B O 1
ATOM 5646 N N . LEU B 1 384 ? 57.706 19.107 -13.478 1.00 27.29 384 LEU B N 1
ATOM 5647 C CA . LEU B 1 384 ? 58.641 18.817 -14.553 1.00 26.18 384 LEU B CA 1
ATOM 5648 C C . LEU B 1 384 ? 58.600 20.004 -15.505 1.00 24.38 384 LEU B C 1
ATOM 5649 O O . LEU B 1 384 ? 57.595 20.702 -15.575 1.00 24.28 384 LEU B O 1
ATOM 5654 N N . LYS B 1 385 ? 59.686 20.248 -16.225 1.00 23.71 385 LYS B N 1
ATOM 5655 C CA . LYS B 1 385 ? 59.680 21.339 -17.184 1.00 23.90 385 LYS B CA 1
ATOM 5656 C C . LYS B 1 385 ? 58.618 21.029 -18.237 1.00 22.86 385 LYS B C 1
ATOM 5657 O O . LYS B 1 385 ? 58.546 19.901 -18.726 1.00 21.88 385 LYS B O 1
ATOM 5663 N N . GLY B 1 386 ? 57.790 22.017 -18.568 1.00 20.23 386 GLY B N 1
ATOM 5664 C CA . GLY B 1 386 ? 56.755 21.799 -19.560 1.00 19.40 386 GLY B CA 1
ATOM 5665 C C . GLY B 1 386 ? 55.412 21.451 -18.955 1.00 18.48 386 GLY B C 1
ATOM 5666 O O . GLY B 1 386 ? 54.400 21.447 -19.647 1.00 18.10 386 GLY B O 1
ATOM 5667 N N . SER B 1 387 ? 55.398 21.158 -17.661 1.00 17.92 387 SER B N 1
ATOM 5668 C CA . SER B 1 387 ? 54.158 20.808 -16.975 1.00 19.23 387 SER B CA 1
ATOM 5669 C C . SER B 1 387 ? 53.399 22.060 -16.551 1.00 20.29 387 SER B C 1
ATOM 5670 O O . SER B 1 387 ? 53.983 23.138 -16.426 1.00 20.32 387 SER B O 1
ATOM 5673 N N . PRO B 1 388 ? 52.082 21.927 -16.320 1.00 21.39 388 PRO B N 1
ATOM 5674 C CA . PRO B 1 388 ? 51.232 23.048 -15.911 1.00 24.20 388 PRO B CA 1
ATOM 5675 C C . PRO B 1 388 ? 51.767 23.755 -14.678 1.00 26.60 388 PRO B C 1
ATOM 5676 O O . PRO B 1 388 ? 52.154 23.117 -13.705 1.00 27.24 388 PRO B O 1
ATOM 5680 N N . THR B 1 389 ? 51.784 25.079 -14.728 1.00 30.46 389 THR B N 1
ATOM 5681 C CA . THR B 1 389 ? 52.269 25.874 -13.614 1.00 34.67 389 THR B CA 1
ATOM 5682 C C . THR B 1 389 ? 51.152 26.231 -12.643 1.00 37.09 389 THR B C 1
ATOM 5683 O O . THR B 1 389 ? 49.985 26.318 -13.022 1.00 36.54 389 THR B O 1
ATOM 5687 N N . PRO B 1 390 ? 51.504 26.436 -11.366 1.00 40.89 390 PRO B N 1
ATOM 5688 C CA . PRO B 1 390 ? 50.530 26.788 -10.328 1.00 43.28 390 PRO B CA 1
ATOM 5689 C C . PRO B 1 390 ? 49.926 28.170 -10.585 1.00 45.93 390 PRO B C 1
ATOM 5690 O O . PRO B 1 390 ? 50.476 28.959 -11.358 1.00 47.29 390 PRO B O 1
ATOM 5694 N N . SER B 1 391 ? 48.798 28.463 -9.945 1.00 47.77 391 SER B N 1
ATOM 5695 C CA . SER B 1 391 ? 48.146 29.756 -10.130 1.00 49.09 391 SER B CA 1
ATOM 5696 C C . SER B 1 391 ? 48.763 30.820 -9.234 1.00 49.61 391 SER B C 1
ATOM 5697 O O . SER B 1 391 ? 49.805 30.536 -8.612 1.00 50.37 391 SER B O 1
ATOM 5701 N N . SER C 1 1 ? 6.886 24.514 87.604 1.00 21.74 1 SER C N 1
ATOM 5702 C CA . SER C 1 1 ? 7.154 23.136 88.120 1.00 22.52 1 SER C CA 1
ATOM 5703 C C . SER C 1 1 ? 8.098 22.379 87.186 1.00 20.72 1 SER C C 1
ATOM 5704 O O . SER C 1 1 ? 7.786 22.156 86.015 1.00 19.44 1 SER C O 1
ATOM 5707 N N . THR C 1 2 ? 9.252 21.993 87.733 1.00 18.11 2 THR C N 1
ATOM 5708 C CA . THR C 1 2 ? 10.304 21.283 87.005 1.00 16.83 2 THR C CA 1
ATOM 5709 C C . THR C 1 2 ? 10.413 19.846 87.508 1.00 15.46 2 THR C C 1
ATOM 5710 O O . THR C 1 2 ? 10.560 19.611 88.706 1.00 17.21 2 THR C O 1
ATOM 5714 N N . PHE C 1 3 ? 10.363 18.898 86.580 1.00 13.42 3 PHE C N 1
ATOM 5715 C CA . PHE C 1 3 ? 10.422 17.488 86.913 1.00 13.18 3 PHE C CA 1
ATOM 5716 C C . PHE C 1 3 ? 11.417 16.666 86.106 1.00 12.54 3 PHE C C 1
ATOM 5717 O O . PHE C 1 3 ? 11.716 16.979 84.959 1.00 12.47 3 PHE C O 1
ATOM 5725 N N . ALA C 1 4 ? 11.903 15.600 86.738 1.00 13.28 4 ALA C N 1
ATOM 5726 C CA . ALA C 1 4 ? 12.851 14.670 86.137 1.00 13.11 4 ALA C CA 1
ATOM 5727 C C . ALA C 1 4 ? 12.116 13.351 85.928 1.00 13.86 4 ALA C C 1
ATOM 5728 O O . ALA C 1 4 ? 11.278 12.965 86.741 1.00 14.59 4 ALA C O 1
ATOM 5730 N N . TYR C 1 5 ? 12.418 12.670 84.830 1.00 12.53 5 TYR C N 1
ATOM 5731 C CA . TYR C 1 5 ? 11.780 11.400 84.533 1.00 11.80 5 TYR C CA 1
ATOM 5732 C C . TYR C 1 5 ? 12.870 10.350 84.361 1.00 11.72 5 TYR C C 1
ATOM 5733 O O . TYR C 1 5 ? 13.676 10.417 83.426 1.00 12.76 5 TYR C O 1
ATOM 5742 N N . ILE C 1 6 ? 12.877 9.384 85.277 1.00 10.09 6 ILE C N 1
ATOM 5743 C CA . ILE C 1 6 ? 13.877 8.324 85.304 1.00 10.46 6 ILE C CA 1
ATOM 5744 C C . ILE C 1 6 ? 13.358 6.969 84.815 1.00 11.26 6 ILE C C 1
ATOM 5745 O O . ILE C 1 6 ? 12.402 6.416 85.365 1.00 10.42 6 ILE C O 1
ATOM 5750 N N . ALA C 1 7 ? 13.998 6.436 83.784 1.00 12.06 7 ALA C N 1
ATOM 5751 C CA . ALA C 1 7 ? 13.607 5.141 83.247 1.00 13.55 7 ALA C CA 1
ATOM 5752 C C . ALA C 1 7 ? 14.263 4.018 84.061 1.00 14.52 7 ALA C C 1
ATOM 5753 O O . ALA C 1 7 ? 15.484 3.944 84.187 1.00 14.73 7 ALA C O 1
ATOM 5755 N N . ASN C 1 8 ? 13.431 3.158 84.627 1.00 14.09 8 ASN C N 1
ATOM 5756 C CA . ASN C 1 8 ? 13.907 2.038 85.420 1.00 13.97 8 ASN C CA 1
ATOM 5757 C C . ASN C 1 8 ? 13.784 0.784 84.564 1.00 14.25 8 ASN C C 1
ATOM 5758 O O . ASN C 1 8 ? 12.735 0.147 84.521 1.00 14.41 8 ASN C O 1
ATOM 5763 N N . SER C 1 9 ? 14.875 0.435 83.891 1.00 15.13 9 SER C N 1
ATOM 5764 C CA . SER C 1 9 ? 14.901 -0.712 82.992 1.00 16.93 9 SER C CA 1
ATOM 5765 C C . SER C 1 9 ? 14.343 -2.038 83.516 1.00 17.21 9 SER C C 1
ATOM 5766 O O . SER C 1 9 ? 13.585 -2.704 82.809 1.00 17.77 9 SER C O 1
ATOM 5769 N N . GLU C 1 10 ? 14.703 -2.424 84.740 1.00 18.36 10 GLU C N 1
ATOM 5770 C CA . GLU C 1 10 ? 14.227 -3.694 85.306 1.00 18.92 10 GLU C CA 1
ATOM 5771 C C . GLU C 1 10 ? 12.775 -3.677 85.772 1.00 17.98 10 GLU C C 1
ATOM 5772 O O . GLU C 1 10 ? 12.120 -4.710 85.767 1.00 19.82 10 GLU C O 1
ATOM 5778 N N . SER C 1 11 ? 12.271 -2.519 86.191 1.00 17.05 11 SER C N 1
ATOM 5779 C CA . SER C 1 11 ? 10.892 -2.445 86.660 1.00 16.14 11 SER C CA 1
ATOM 5780 C C . SER C 1 11 ? 9.895 -1.916 85.632 1.00 15.13 11 SER C C 1
ATOM 5781 O O . SER C 1 11 ? 8.741 -1.638 85.966 1.00 14.80 11 SER C O 1
ATOM 5784 N N . ASP C 1 12 ? 10.332 -1.792 84.380 1.00 15.40 12 ASP C N 1
ATOM 5785 C CA . ASP C 1 12 ? 9.464 -1.303 83.303 1.00 15.43 12 ASP C CA 1
ATOM 5786 C C . ASP C 1 12 ? 8.597 -0.114 83.724 1.00 16.32 12 ASP C C 1
ATOM 5787 O O . ASP C 1 12 ? 7.375 -0.121 83.521 1.00 17.82 12 ASP C O 1
ATOM 5792 N N . ASN C 1 13 ? 9.212 0.902 84.318 1.00 14.15 13 ASN C N 1
ATOM 5793 C CA . ASN C 1 13 ? 8.450 2.067 84.724 1.00 13.03 13 ASN C CA 1
ATOM 5794 C C . ASN C 1 13 ? 9.299 3.322 84.808 1.00 12.51 13 ASN C C 1
ATOM 5795 O O . ASN C 1 13 ? 10.527 3.268 84.717 1.00 14.14 13 ASN C O 1
ATOM 5800 N N . ILE C 1 14 ? 8.623 4.452 84.972 1.00 11.78 14 ILE C N 1
ATOM 5801 C CA . ILE C 1 14 ? 9.268 5.748 85.046 1.00 10.69 14 ILE C CA 1
ATOM 5802 C C . ILE C 1 14 ? 9.013 6.371 86.395 1.00 10.55 14 ILE C C 1
ATOM 5803 O O . ILE C 1 14 ? 7.882 6.388 86.867 1.00 10.62 14 ILE C O 1
ATOM 5808 N N . SER C 1 15 ? 10.071 6.889 87.011 1.00 10.99 15 SER C N 1
ATOM 5809 C CA . SER C 1 15 ? 9.940 7.554 88.290 1.00 10.93 15 SER C CA 1
ATOM 5810 C C . SER C 1 15 ? 9.913 9.047 87.993 1.00 10.01 15 SER C C 1
ATOM 5811 O O . SER C 1 15 ? 10.806 9.576 87.341 1.00 10.24 15 SER C O 1
ATOM 5814 N N . VAL C 1 16 ? 8.867 9.714 88.457 1.00 11.14 16 VAL C N 1
ATOM 5815 C CA . VAL C 1 16 ? 8.722 11.144 88.256 1.00 10.88 16 VAL C CA 1
ATOM 5816 C C . VAL C 1 16 ? 9.243 11.816 89.505 1.00 11.43 16 VAL C C 1
ATOM 5817 O O . VAL C 1 16 ? 8.740 11.576 90.602 1.00 12.62 16 VAL C O 1
ATOM 5821 N N . ILE C 1 17 ? 10.261 12.648 89.345 1.00 11.70 17 ILE C N 1
ATOM 5822 C CA . ILE C 1 17 ? 10.837 13.337 90.483 1.00 12.78 17 ILE C CA 1
ATOM 5823 C C . ILE C 1 17 ? 10.657 14.842 90.406 1.00 14.76 17 ILE C C 1
ATOM 5824 O O . ILE C 1 17 ? 10.975 15.464 89.388 1.00 15.79 17 ILE C O 1
ATOM 5829 N N . ASP C 1 18 ? 10.139 15.413 91.490 1.00 16.87 18 ASP C N 1
ATOM 5830 C CA . ASP C 1 18 ? 9.938 16.859 91.620 1.00 18.82 18 ASP C CA 1
ATOM 5831 C C . ASP C 1 18 ? 11.328 17.374 91.997 1.00 20.26 18 ASP C C 1
ATOM 5832 O O . ASP C 1 18 ? 11.740 17.231 93.148 1.00 21.94 18 ASP C O 1
ATOM 5837 N N . VAL C 1 19 ? 12.047 17.966 91.043 1.00 21.07 19 VAL C N 1
ATOM 5838 C CA . VAL C 1 19 ? 13.401 18.444 91.311 1.00 23.25 19 VAL C CA 1
ATOM 5839 C C . VAL C 1 19 ? 13.500 19.390 92.501 1.00 25.73 19 VAL C C 1
ATOM 5840 O O . VAL C 1 19 ? 14.500 19.381 93.220 1.00 27.79 19 VAL C O 1
ATOM 5844 N N . THR C 1 20 ? 12.465 20.190 92.728 1.00 26.77 20 THR C N 1
ATOM 5845 C CA . THR C 1 20 ? 12.479 21.122 93.847 1.00 28.54 20 THR C CA 1
ATOM 5846 C C . THR C 1 20 ? 12.635 20.428 95.196 1.00 29.27 20 THR C C 1
ATOM 5847 O O . THR C 1 20 ? 13.559 20.730 95.951 1.00 29.26 20 THR C O 1
ATOM 5851 N N . SER C 1 21 ? 11.737 19.498 95.500 1.00 29.55 21 SER C N 1
ATOM 5852 C CA . SER C 1 21 ? 11.789 18.787 96.774 1.00 30.91 21 SER C CA 1
ATOM 5853 C C . SER C 1 21 ? 12.595 17.484 96.737 1.00 31.36 21 SER C C 1
ATOM 5854 O O . SER C 1 21 ? 12.821 16.860 97.774 1.00 31.26 21 SER C O 1
ATOM 5857 N N . ASN C 1 22 ? 13.041 17.090 95.546 1.00 31.47 22 ASN C N 1
ATOM 5858 C CA . ASN C 1 22 ? 13.802 15.853 95.367 1.00 31.34 22 ASN C CA 1
ATOM 5859 C C . ASN C 1 22 ? 12.972 14.637 95.781 1.00 31.12 22 ASN C C 1
ATOM 5860 O O . ASN C 1 22 ? 13.504 13.669 96.321 1.00 33.03 22 ASN C O 1
ATOM 5865 N N . LYS C 1 23 ? 11.669 14.684 95.521 1.00 29.88 23 LYS C N 1
ATOM 5866 C CA . LYS C 1 23 ? 10.786 13.579 95.872 1.00 28.40 23 LYS C CA 1
ATOM 5867 C C . LYS C 1 23 ? 10.167 12.897 94.653 1.00 26.09 23 LYS C C 1
ATOM 5868 O O . LYS C 1 23 ? 9.802 13.563 93.681 1.00 24.13 23 LYS C O 1
ATOM 5874 N N . VAL C 1 24 ? 10.040 11.573 94.715 1.00 22.35 24 VAL C N 1
ATOM 5875 C CA . VAL C 1 24 ? 9.403 10.820 93.639 1.00 21.27 24 VAL C CA 1
ATOM 5876 C C . VAL C 1 24 ? 7.901 11.030 93.831 1.00 21.47 24 VAL C C 1
ATOM 5877 O O . VAL C 1 24 ? 7.329 10.566 94.819 1.00 24.23 24 VAL C O 1
ATOM 5881 N N . THR C 1 25 ? 7.266 11.729 92.896 1.00 19.76 25 THR C N 1
ATOM 5882 C CA . THR C 1 25 ? 5.834 12.020 92.990 1.00 18.94 25 THR C CA 1
ATOM 5883 C C . THR C 1 25 ? 4.917 11.020 92.268 1.00 19.45 25 THR C C 1
ATOM 5884 O O . THR C 1 25 ? 3.707 10.981 92.520 1.00 18.05 25 THR C O 1
ATOM 5888 N N . ALA C 1 26 ? 5.482 10.221 91.364 1.00 18.47 26 ALA C N 1
ATOM 5889 C CA . ALA C 1 26 ? 4.680 9.250 90.623 1.00 17.79 26 ALA C CA 1
ATOM 5890 C C . ALA C 1 26 ? 5.544 8.191 89.971 1.00 17.07 26 ALA C C 1
ATOM 5891 O O . ALA C 1 26 ? 6.726 8.407 89.733 1.00 17.42 26 ALA C O 1
ATOM 5893 N N . THR C 1 27 ? 4.947 7.039 89.692 1.00 16.68 27 THR C N 1
ATOM 5894 C CA . THR C 1 27 ? 5.668 5.961 89.025 1.00 16.14 27 THR C CA 1
ATOM 5895 C C . THR C 1 27 ? 4.797 5.548 87.854 1.00 15.47 27 THR C C 1
ATOM 5896 O O . THR C 1 27 ? 3.661 5.114 88.049 1.00 15.36 27 THR C O 1
ATOM 5900 N N . ILE C 1 28 ? 5.344 5.661 86.617 1.00 14.96 28 ILE C N 1
ATOM 5901 C CA . ILE C 1 28 ? 4.543 5.427 85.424 1.00 14.45 28 ILE C CA 1
ATOM 5902 C C . ILE C 1 28 ? 5.059 4.189 84.677 1.00 14.60 28 ILE C C 1
ATOM 5903 O O . ILE C 1 28 ? 6.121 4.179 84.044 1.00 15.21 28 ILE C O 1
ATOM 5908 N N . PRO C 1 29 ? 4.211 3.124 84.609 1.00 13.37 29 PRO C N 1
ATOM 5909 C CA . PRO C 1 29 ? 4.510 1.942 83.818 1.00 13.54 29 PRO C CA 1
ATOM 5910 C C . PRO C 1 29 ? 4.603 2.294 82.340 1.00 14.44 29 PRO C C 1
ATOM 5911 O O . PRO C 1 29 ? 3.741 3.079 81.830 1.00 15.24 29 PRO C O 1
ATOM 5915 N N . VAL C 1 30 ? 5.629 1.733 81.699 1.00 13.32 30 VAL C N 1
ATOM 5916 C CA . VAL C 1 30 ? 5.913 1.885 80.277 1.00 12.06 30 VAL C CA 1
ATOM 5917 C C . VAL C 1 30 ? 6.102 0.533 79.594 1.00 12.07 30 VAL C C 1
ATOM 5918 O O . VAL C 1 30 ? 5.430 -0.429 79.985 1.00 11.89 30 VAL C O 1
ATOM 5922 N N . GLY C 1 31 ? 7.013 0.446 78.646 1.00 12.89 31 GLY C N 1
ATOM 5923 C CA . GLY C 1 31 ? 7.245 -0.819 77.968 1.00 14.26 31 GLY C CA 1
ATOM 5924 C C . GLY C 1 31 ? 8.278 -1.681 78.674 1.00 17.57 31 GLY C C 1
ATOM 5925 O O . GLY C 1 31 ? 8.553 -1.487 79.859 1.00 16.26 31 GLY C O 1
ATOM 5926 N N . SER C 1 32 ? 8.853 -2.628 77.935 1.00 19.56 32 SER C N 1
ATOM 5927 C CA . SER C 1 32 ? 9.853 -3.546 78.469 1.00 20.72 32 SER C CA 1
ATOM 5928 C C . SER C 1 32 ? 11.278 -2.993 78.381 1.00 21.42 32 SER C C 1
ATOM 5929 O O . SER C 1 32 ? 11.745 -2.627 77.303 1.00 22.22 32 SER C O 1
ATOM 5932 N N . ASN C 1 33 ? 11.969 -2.953 79.516 1.00 20.98 33 ASN C N 1
ATOM 5933 C CA . ASN C 1 33 ? 13.336 -2.447 79.572 1.00 21.84 33 ASN C CA 1
ATOM 5934 C C . ASN C 1 33 ? 13.533 -1.044 79.009 1.00 20.80 33 ASN C C 1
ATOM 5935 O O . ASN C 1 33 ? 14.267 -0.860 78.036 1.00 18.86 33 ASN C O 1
ATOM 5940 N N . PRO C 1 34 ? 12.858 -0.037 79.594 1.00 20.25 34 PRO C N 1
ATOM 5941 C CA . PRO C 1 34 ? 13.029 1.334 79.098 1.00 19.28 34 PRO C CA 1
ATOM 5942 C C . PRO C 1 34 ? 14.465 1.765 79.442 1.00 20.90 34 PRO C C 1
ATOM 5943 O O . PRO C 1 34 ? 14.893 1.652 80.593 1.00 18.33 34 PRO C O 1
ATOM 5955 N N . GLY C 1 36 ? 15.961 4.942 78.172 1.00 22.58 36 GLY C N 1
ATOM 5956 C CA . GLY C 1 36 ? 16.142 6.380 78.230 1.00 21.41 36 GLY C CA 1
ATOM 5957 C C . GLY C 1 36 ? 14.849 7.147 78.062 1.00 19.63 36 GLY C C 1
ATOM 5958 O O . GLY C 1 36 ? 13.879 6.637 77.503 1.00 20.01 36 GLY C O 1
ATOM 5959 N N . ALA C 1 37 ? 14.831 8.374 78.560 1.00 17.92 37 ALA C N 1
ATOM 5960 C CA . ALA C 1 37 ? 13.650 9.222 78.457 1.00 18.20 37 ALA C CA 1
ATOM 5961 C C . ALA C 1 37 ? 14.106 10.649 78.169 1.00 18.52 37 ALA C C 1
ATOM 5962 O O . ALA C 1 37 ? 15.199 11.067 78.574 1.00 20.03 37 ALA C O 1
ATOM 5964 N N . VAL C 1 38 ? 13.273 11.362 77.468 1.00 16.55 38 VAL C N 1
ATOM 5965 C CA . VAL C 1 38 ? 13.536 12.755 77.121 1.00 13.51 38 VAL C CA 1
ATOM 5966 C C . VAL C 1 38 ? 12.237 13.565 77.122 1.00 11.53 38 VAL C C 1
ATOM 5967 O O . VAL C 1 38 ? 11.202 13.079 76.645 1.00 11.41 38 VAL C O 1
ATOM 5971 N N . ILE C 1 39 ? 12.333 14.726 77.688 1.00 10.35 39 ILE C N 1
ATOM 5972 C CA . ILE C 1 39 ? 11.194 15.635 77.726 1.00 9.53 39 ILE C CA 1
ATOM 5973 C C . ILE C 1 39 ? 11.251 16.646 76.588 1.00 10.63 39 ILE C C 1
ATOM 5974 O O . ILE C 1 39 ? 12.340 17.154 76.261 1.00 10.76 39 ILE C O 1
ATOM 5979 N N . SER C 1 40 ? 10.127 16.886 75.950 1.00 10.79 40 SER C N 1
ATOM 5980 C CA . SER C 1 40 ? 10.074 17.823 74.837 1.00 11.60 40 SER C CA 1
ATOM 5981 C C . SER C 1 40 ? 10.490 19.221 75.286 1.00 11.42 40 SER C C 1
ATOM 5982 O O . SER C 1 40 ? 10.428 19.551 76.475 1.00 11.96 40 SER C O 1
ATOM 5985 N N . PRO C 1 41 ? 10.921 20.063 74.335 1.00 10.42 41 PRO C N 1
ATOM 5986 C CA . PRO C 1 41 ? 11.328 21.421 74.700 1.00 10.90 41 PRO C CA 1
ATOM 5987 C C . PRO C 1 41 ? 10.243 22.185 75.457 1.00 12.73 41 PRO C C 1
ATOM 5988 O O . PRO C 1 41 ? 10.557 22.962 76.369 1.00 14.25 41 PRO C O 1
ATOM 5992 N N . ASP C 1 42 ? 8.976 21.968 75.096 1.00 12.23 42 ASP C N 1
ATOM 5993 C CA . ASP C 1 42 ? 7.876 22.676 75.757 1.00 13.75 42 ASP C CA 1
ATOM 5994 C C . ASP C 1 42 ? 7.340 21.965 77.003 1.00 14.72 42 ASP C C 1
ATOM 5995 O O . ASP C 1 42 ? 6.379 22.422 77.625 1.00 15.62 42 ASP C O 1
ATOM 6000 N N . GLY C 1 43 ? 7.960 20.844 77.353 1.00 13.87 43 GLY C N 1
ATOM 6001 C CA . GLY C 1 43 ? 7.559 20.117 78.544 1.00 13.94 43 GLY C CA 1
ATOM 6002 C C . GLY C 1 43 ? 6.199 19.442 78.566 1.00 12.79 43 GLY C C 1
ATOM 6003 O O . GLY C 1 43 ? 5.742 19.028 79.628 1.00 11.89 43 GLY C O 1
ATOM 6004 N N . THR C 1 44 ? 5.550 19.317 77.414 1.00 13.58 44 THR C N 1
ATOM 6005 C CA . THR C 1 44 ? 4.235 18.676 77.356 1.00 13.00 44 THR C CA 1
ATOM 6006 C C . THR C 1 44 ? 4.332 17.156 77.249 1.00 13.66 44 THR C C 1
ATOM 6007 O O . THR C 1 44 ? 3.437 16.432 77.708 1.00 14.34 44 THR C O 1
ATOM 6011 N N . LYS C 1 45 ? 5.423 16.678 76.657 1.00 12.10 45 LYS C N 1
ATOM 6012 C CA . LYS C 1 45 ? 5.612 15.249 76.471 1.00 12.35 45 LYS C CA 1
ATOM 6013 C C . LYS C 1 45 ? 6.995 14.704 76.872 1.00 11.22 45 LYS C C 1
ATOM 6014 O O . LYS C 1 45 ? 8.018 15.396 76.807 1.00 9.19 45 LYS C O 1
ATOM 6020 N N . VAL C 1 46 ? 6.991 13.444 77.292 1.00 10.19 46 VAL C N 1
ATOM 6021 C CA . VAL C 1 46 ? 8.194 12.720 77.667 1.00 8.54 46 VAL C CA 1
ATOM 6022 C C . VAL C 1 46 ? 8.188 11.455 76.807 1.00 8.17 46 VAL C C 1
ATOM 6023 O O . VAL C 1 46 ? 7.150 10.814 76.652 1.00 8.99 46 VAL C O 1
ATOM 6027 N N . TYR C 1 47 ? 9.330 11.112 76.225 1.00 8.93 47 TYR C N 1
ATOM 6028 C CA . TYR C 1 47 ? 9.417 9.919 75.387 1.00 9.53 47 TYR C CA 1
ATOM 6029 C C . TYR C 1 47 ? 10.352 8.898 76.013 1.00 9.41 47 TYR C C 1
ATOM 6030 O O . TYR C 1 47 ? 11.409 9.253 76.529 1.00 10.39 47 TYR C O 1
ATOM 6039 N N . VAL C 1 48 ? 9.952 7.628 75.960 1.00 9.39 48 VAL C N 1
ATOM 6040 C CA . VAL C 1 48 ? 10.721 6.542 76.555 1.00 8.43 48 VAL C CA 1
ATOM 6041 C C . VAL C 1 48 ? 11.070 5.419 75.576 1.00 9.53 48 VAL C C 1
ATOM 6042 O O . VAL C 1 48 ? 10.187 4.843 74.923 1.00 8.91 48 VAL C O 1
ATOM 6046 N N . ALA C 1 49 ? 12.357 5.093 75.497 1.00 9.48 49 ALA C N 1
ATOM 6047 C CA . ALA C 1 49 ? 12.812 4.020 74.624 1.00 10.87 49 ALA C CA 1
ATOM 6048 C C . ALA C 1 49 ? 12.765 2.684 75.374 1.00 11.85 49 ALA C C 1
ATOM 6049 O O . ALA C 1 49 ? 13.558 2.440 76.291 1.00 13.43 49 ALA C O 1
ATOM 6051 N N . ASN C 1 50 ? 11.824 1.827 74.982 1.00 11.52 50 ASN C N 1
ATOM 6052 C CA . ASN C 1 50 ? 11.666 0.516 75.594 1.00 10.37 50 ASN C CA 1
ATOM 6053 C C . ASN C 1 50 ? 12.534 -0.459 74.813 1.00 10.75 50 ASN C C 1
ATOM 6054 O O . ASN C 1 50 ? 12.142 -0.956 73.753 1.00 10.41 50 ASN C O 1
ATOM 6059 N N . ALA C 1 51 ? 13.712 -0.752 75.349 1.00 11.08 51 ALA C N 1
ATOM 6060 C CA . ALA C 1 51 ? 14.641 -1.635 74.660 1.00 12.50 51 ALA C CA 1
ATOM 6061 C C . ALA C 1 51 ? 14.178 -3.073 74.361 1.00 14.11 51 ALA C C 1
ATOM 6062 O O . ALA C 1 51 ? 14.600 -3.687 73.370 1.00 15.54 51 ALA C O 1
ATOM 6064 N N . HIS C 1 52 ? 13.318 -3.664 75.158 1.00 14.70 52 HIS C N 1
ATOM 6065 C CA . HIS C 1 52 ? 12.977 -5.084 74.911 1.00 15.59 52 HIS C CA 1
ATOM 6066 C C . HIS C 1 52 ? 11.635 -5.283 74.190 1.00 14.77 52 HIS C C 1
ATOM 6067 O O . HIS C 1 52 ? 11.302 -6.398 73.759 1.00 14.07 52 HIS C O 1
ATOM 6074 N N . SER C 1 53 ? 10.873 -4.221 74.049 1.00 13.81 53 SER C N 1
ATOM 6075 C CA . SER C 1 53 ? 9.577 -4.294 73.346 1.00 14.31 53 SER C CA 1
ATOM 6076 C C . SER C 1 53 ? 9.629 -3.439 72.067 1.00 13.92 53 SER C C 1
ATOM 6077 O O . SER C 1 53 ? 8.588 -3.059 71.510 1.00 14.64 53 SER C O 1
ATOM 6080 N N . ASN C 1 54 ? 10.860 -3.177 71.660 1.00 14.52 54 ASN C N 1
ATOM 6081 C CA . ASN C 1 54 ? 11.196 -2.404 70.444 1.00 15.96 54 ASN C CA 1
ATOM 6082 C C . ASN C 1 54 ? 10.167 -1.308 70.130 1.00 16.36 54 ASN C C 1
ATOM 6083 O O . ASN C 1 54 ? 9.597 -1.259 69.033 1.00 14.64 54 ASN C O 1
ATOM 6088 N N . ASP C 1 55 ? 9.938 -0.421 71.080 1.00 16.10 55 ASP C N 1
ATOM 6089 C CA . ASP C 1 55 ? 8.988 0.689 70.871 1.00 17.03 55 ASP C CA 1
ATOM 6090 C C . ASP C 1 55 ? 9.269 1.840 71.836 1.00 16.33 55 ASP C C 1
ATOM 6091 O O . ASP C 1 55 ? 10.173 1.761 72.681 1.00 16.34 55 ASP C O 1
ATOM 6096 N N . VAL C 1 56 ? 8.465 2.892 71.678 1.00 15.98 56 VAL C N 1
ATOM 6097 C CA . VAL C 1 56 ? 8.603 4.106 72.473 1.00 15.74 56 VAL C CA 1
ATOM 6098 C C . VAL C 1 56 ? 7.275 4.486 73.120 1.00 17.12 56 VAL C C 1
ATOM 6099 O O . VAL C 1 56 ? 6.246 4.559 72.451 1.00 18.13 56 VAL C O 1
ATOM 6103 N N . SER C 1 57 ? 7.307 4.762 74.427 1.00 16.57 57 SER C N 1
ATOM 6104 C CA . SER C 1 57 ? 6.104 5.167 75.138 1.00 17.31 57 SER C CA 1
ATOM 6105 C C . SER C 1 57 ? 6.023 6.685 75.119 1.00 17.89 57 SER C C 1
ATOM 6106 O O . SER C 1 57 ? 7.040 7.373 75.224 1.00 18.09 57 SER C O 1
ATOM 6109 N N . ILE C 1 58 ? 4.813 7.208 74.972 1.00 18.83 58 ILE C N 1
ATOM 6110 C CA . ILE C 1 58 ? 4.615 8.647 74.958 1.00 18.17 58 ILE C CA 1
ATOM 6111 C C . ILE C 1 58 ? 3.806 9.024 76.182 1.00 18.80 58 ILE C C 1
ATOM 6112 O O . ILE C 1 58 ? 2.663 8.583 76.356 1.00 21.25 58 ILE C O 1
ATOM 6117 N N . ILE C 1 59 ? 4.408 9.837 77.038 1.00 17.49 59 ILE C N 1
ATOM 6118 C CA . ILE C 1 59 ? 3.756 10.274 78.258 1.00 14.91 59 ILE C CA 1
ATOM 6119 C C . ILE C 1 59 ? 3.340 11.737 78.211 1.00 14.98 59 ILE C C 1
ATOM 6120 O O . ILE C 1 59 ? 4.080 12.595 77.725 1.00 14.24 59 ILE C O 1
ATOM 6125 N N . ASP C 1 60 ? 2.146 11.993 78.733 1.00 15.22 60 ASP C N 1
ATOM 6126 C CA . ASP C 1 60 ? 1.562 13.320 78.831 1.00 16.09 60 ASP C CA 1
ATOM 6127 C C . ASP C 1 60 ? 1.960 13.819 80.225 1.00 17.23 60 ASP C C 1
ATOM 6128 O O . ASP C 1 60 ? 1.460 13.319 81.233 1.00 17.71 60 ASP C O 1
ATOM 6133 N N . THR C 1 61 ? 2.853 14.803 80.284 1.00 16.92 61 THR C N 1
ATOM 6134 C CA . THR C 1 61 ? 3.331 15.321 81.565 1.00 14.65 61 THR C CA 1
ATOM 6135 C C . THR C 1 61 ? 2.267 15.965 82.453 1.00 13.46 61 THR C C 1
ATOM 6136 O O . THR C 1 61 ? 2.491 16.188 83.646 1.00 12.58 61 THR C O 1
ATOM 6140 N N . ALA C 1 62 ? 1.102 16.257 81.893 1.00 13.51 62 ALA C N 1
ATOM 6141 C CA . ALA C 1 62 ? 0.061 16.887 82.698 1.00 14.43 62 ALA C CA 1
ATOM 6142 C C . ALA C 1 62 ? -0.772 15.846 83.435 1.00 16.00 62 ALA C C 1
ATOM 6143 O O . ALA C 1 62 ? -1.359 16.129 84.474 1.00 15.97 62 ALA C O 1
ATOM 6145 N N . THR C 1 63 ? -0.801 14.630 82.908 1.00 17.15 63 THR C N 1
ATOM 6146 C CA . THR C 1 63 ? -1.602 13.578 83.516 1.00 18.67 63 THR C CA 1
ATOM 6147 C C . THR C 1 63 ? -0.800 12.346 83.900 1.00 18.27 63 THR C C 1
ATOM 6148 O O . THR C 1 63 ? -1.343 11.411 84.474 1.00 19.06 63 THR C O 1
ATOM 6152 N N . ASN C 1 64 ? 0.486 12.346 83.575 1.00 17.91 64 ASN C N 1
ATOM 6153 C CA . ASN C 1 64 ? 1.340 11.196 83.851 1.00 18.94 64 ASN C CA 1
ATOM 6154 C C . ASN C 1 64 ? 0.753 9.931 83.218 1.00 17.78 64 ASN C C 1
ATOM 6155 O O . ASN C 1 64 ? 0.965 8.824 83.704 1.00 18.82 64 ASN C O 1
ATOM 6160 N N . ASN C 1 65 ? 0.019 10.107 82.126 1.00 17.33 65 ASN C N 1
ATOM 6161 C CA . ASN C 1 65 ? -0.596 8.984 81.419 1.00 16.02 65 ASN C CA 1
ATOM 6162 C C . ASN C 1 65 ? 0.189 8.666 80.157 1.00 14.33 65 ASN C C 1
ATOM 6163 O O . ASN C 1 65 ? 0.705 9.571 79.505 1.00 12.89 65 ASN C O 1
ATOM 6168 N N . VAL C 1 66 ? 0.277 7.384 79.818 1.00 13.65 66 VAL C N 1
ATOM 6169 C CA . VAL C 1 66 ? 0.941 6.964 78.588 1.00 14.24 66 VAL C CA 1
ATOM 6170 C C . VAL C 1 66 ? -0.169 7.036 77.539 1.00 14.45 66 VAL C C 1
ATOM 6171 O O . VAL C 1 66 ? -1.061 6.194 77.523 1.00 17.49 66 VAL C O 1
ATOM 6175 N N . ILE C 1 67 ? -0.118 8.047 76.679 1.00 14.05 67 ILE C N 1
ATOM 6176 C CA . ILE C 1 67 ? -1.154 8.231 75.667 1.00 14.42 67 ILE C CA 1
ATOM 6177 C C . ILE C 1 67 ? -0.924 7.482 74.367 1.00 14.93 67 ILE C C 1
ATOM 6178 O O . ILE C 1 67 ? -1.799 7.453 73.510 1.00 17.37 67 ILE C O 1
ATOM 6183 N N . ALA C 1 68 ? 0.243 6.871 74.218 1.00 15.89 68 ALA C N 1
ATOM 6184 C CA . ALA C 1 68 ? 0.546 6.155 72.992 1.00 16.55 68 ALA C CA 1
ATOM 6185 C C . ALA C 1 68 ? 1.861 5.391 73.095 1.00 17.63 68 ALA C C 1
ATOM 6186 O O . ALA C 1 68 ? 2.737 5.745 73.891 1.00 18.37 68 ALA C O 1
ATOM 6188 N N . THR C 1 69 ? 1.997 4.356 72.272 1.00 18.71 69 THR C N 1
ATOM 6189 C CA . THR C 1 69 ? 3.208 3.546 72.233 1.00 20.54 69 THR C CA 1
ATOM 6190 C C . THR C 1 69 ? 3.537 3.300 70.761 1.00 21.22 69 THR C C 1
ATOM 6191 O O . THR C 1 69 ? 2.832 2.570 70.073 1.00 23.36 69 THR C O 1
ATOM 6195 N N . VAL C 1 70 ? 4.616 3.914 70.284 1.00 22.12 70 VAL C N 1
ATOM 6196 C CA . VAL C 1 70 ? 5.024 3.811 68.884 1.00 20.78 70 VAL C CA 1
ATOM 6197 C C . VAL C 1 70 ? 6.111 2.772 68.618 1.00 21.42 70 VAL C C 1
ATOM 6198 O O . VAL C 1 70 ? 7.138 2.738 69.295 1.00 21.94 70 VAL C O 1
ATOM 6202 N N . PRO C 1 71 ? 5.896 1.909 67.612 1.00 21.46 71 PRO C N 1
ATOM 6203 C CA . PRO C 1 71 ? 6.888 0.880 67.282 1.00 21.57 71 PRO C CA 1
ATOM 6204 C C . PRO C 1 71 ? 8.113 1.526 66.648 1.00 21.26 71 PRO C C 1
ATOM 6205 O O . PRO C 1 71 ? 7.985 2.326 65.729 1.00 22.76 71 PRO C O 1
ATOM 6209 N N . ALA C 1 72 ? 9.296 1.195 67.147 1.00 20.80 72 ALA C N 1
ATOM 6210 C CA . ALA C 1 72 ? 10.519 1.768 66.611 1.00 19.98 72 ALA C CA 1
ATOM 6211 C C . ALA C 1 72 ? 11.337 0.692 65.905 1.00 20.95 72 ALA C C 1
ATOM 6212 O O . ALA C 1 72 ? 10.808 -0.060 65.083 1.00 21.16 72 ALA C O 1
ATOM 6214 N N . GLY C 1 73 ? 12.627 0.622 66.220 1.00 19.89 73 GLY C N 1
ATOM 6215 C CA . GLY C 1 73 ? 13.479 -0.373 65.604 1.00 17.77 73 GLY C CA 1
ATOM 6216 C C . GLY C 1 73 ? 13.800 -1.461 66.603 1.00 17.15 73 GLY C C 1
ATOM 6217 O O . GLY C 1 73 ? 13.082 -1.648 67.574 1.00 16.18 73 GLY C O 1
ATOM 6218 N N . SER C 1 74 ? 14.893 -2.173 66.373 1.00 17.96 74 SER C N 1
ATOM 6219 C CA . SER C 1 74 ? 15.297 -3.252 67.259 1.00 18.05 74 SER C CA 1
ATOM 6220 C C . SER C 1 74 ? 16.226 -2.745 68.373 1.00 16.66 74 SER C C 1
ATOM 6221 O O . SER C 1 74 ? 17.334 -2.267 68.104 1.00 14.76 74 SER C O 1
ATOM 6224 N N . SER C 1 75 ? 15.755 -2.856 69.615 1.00 15.71 75 SER C N 1
ATOM 6225 C CA . SER C 1 75 ? 16.491 -2.424 70.808 1.00 15.00 75 SER C CA 1
ATOM 6226 C C . SER C 1 75 ? 16.689 -0.901 70.904 1.00 14.54 75 SER C C 1
ATOM 6227 O O . SER C 1 75 ? 17.815 -0.410 70.925 1.00 13.77 75 SER C O 1
ATOM 6230 N N . PRO C 1 76 ? 15.589 -0.134 70.949 1.00 14.29 76 PRO C N 1
ATOM 6231 C CA . PRO C 1 76 ? 15.720 1.322 71.050 1.00 14.34 76 PRO C CA 1
ATOM 6232 C C . PRO C 1 76 ? 16.429 1.690 72.353 1.00 15.42 76 PRO C C 1
ATOM 6233 O O . PRO C 1 76 ? 16.116 1.142 73.410 1.00 16.84 76 PRO C O 1
ATOM 6237 N N . GLN C 1 77 ? 17.378 2.619 72.278 1.00 15.79 77 GLN C N 1
ATOM 6238 C CA . GLN C 1 77 ? 18.159 3.017 73.446 1.00 17.01 77 GLN C CA 1
ATOM 6239 C C . GLN C 1 77 ? 17.990 4.460 73.914 1.00 17.38 77 GLN C C 1
ATOM 6240 O O . GLN C 1 77 ? 17.785 4.709 75.102 1.00 18.90 77 GLN C O 1
ATOM 6246 N N . GLY C 1 78 ? 18.094 5.412 72.992 1.00 16.31 78 GLY C N 1
ATOM 6247 C CA . GLY C 1 78 ? 17.965 6.808 73.368 1.00 15.02 78 GLY C CA 1
ATOM 6248 C C . GLY C 1 78 ? 16.987 7.599 72.513 1.00 15.64 78 GLY C C 1
ATOM 6249 O O . GLY C 1 78 ? 16.669 7.217 71.385 1.00 17.08 78 GLY C O 1
ATOM 6250 N N . VAL C 1 79 ? 16.508 8.712 73.055 1.00 14.75 79 VAL C N 1
ATOM 6251 C CA . VAL C 1 79 ? 15.560 9.563 72.356 1.00 14.47 79 VAL C CA 1
ATOM 6252 C C . VAL C 1 79 ? 15.936 11.039 72.491 1.00 15.17 79 VAL C C 1
ATOM 6253 O O . VAL C 1 79 ? 16.492 11.467 73.506 1.00 13.16 79 VAL C O 1
ATOM 6257 N N . ALA C 1 80 ? 15.635 11.804 71.447 1.00 14.74 80 ALA C N 1
ATOM 6258 C CA . ALA C 1 80 ? 15.920 13.233 71.407 1.00 15.10 80 ALA C CA 1
ATOM 6259 C C . ALA C 1 80 ? 14.773 13.898 70.659 1.00 14.64 80 ALA C C 1
ATOM 6260 O O . ALA C 1 80 ? 14.254 13.345 69.697 1.00 15.46 80 ALA C O 1
ATOM 6262 N N . VAL C 1 81 ? 14.387 15.086 71.097 1.00 13.72 81 VAL C N 1
ATOM 6263 C CA . VAL C 1 81 ? 13.278 15.793 70.478 1.00 12.48 81 VAL C CA 1
ATOM 6264 C C . VAL C 1 81 ? 13.708 17.024 69.694 1.00 13.07 81 VAL C C 1
ATOM 6265 O O . VAL C 1 81 ? 14.537 17.809 70.162 1.00 13.64 81 VAL C O 1
ATOM 6269 N N . SER C 1 82 ? 13.148 17.189 68.498 1.00 11.68 82 SER C N 1
ATOM 6270 C CA . SER C 1 82 ? 13.453 18.340 67.650 1.00 11.21 82 SER C CA 1
ATOM 6271 C C . SER C 1 82 ? 13.083 19.616 68.393 1.00 13.08 82 SER C C 1
ATOM 6272 O O . SER C 1 82 ? 12.254 19.591 69.306 1.00 10.44 82 SER C O 1
ATOM 6275 N N . PRO C 1 83 ? 13.685 20.748 68.002 1.00 13.25 83 PRO C N 1
ATOM 6276 C CA . PRO C 1 83 ? 13.388 22.023 68.665 1.00 14.93 83 PRO C CA 1
ATOM 6277 C C . PRO C 1 83 ? 11.909 22.394 68.689 1.00 14.76 83 PRO C C 1
ATOM 6278 O O . PRO C 1 83 ? 11.431 22.986 69.656 1.00 13.25 83 PRO C O 1
ATOM 6282 N N . ASP C 1 84 ? 11.181 22.037 67.634 1.00 16.84 84 ASP C N 1
ATOM 6283 C CA . ASP C 1 84 ? 9.758 22.382 67.547 1.00 17.26 84 ASP C CA 1
ATOM 6284 C C . ASP C 1 84 ? 8.833 21.297 68.052 1.00 17.11 84 ASP C C 1
ATOM 6285 O O . ASP C 1 84 ? 7.609 21.420 67.954 1.00 18.12 84 ASP C O 1
ATOM 6290 N N . GLY C 1 85 ? 9.425 20.242 68.593 1.00 14.72 85 GLY C N 1
ATOM 6291 C CA . GLY C 1 85 ? 8.644 19.148 69.128 1.00 14.00 85 GLY C CA 1
ATOM 6292 C C . GLY C 1 85 ? 7.895 18.304 68.111 1.00 14.32 85 GLY C C 1
ATOM 6293 O O . GLY C 1 85 ? 7.113 17.446 68.501 1.00 12.42 85 GLY C O 1
ATOM 6294 N N . LYS C 1 86 ? 8.141 18.510 66.820 1.00 14.72 86 LYS C N 1
ATOM 6295 C CA . LYS C 1 86 ? 7.428 17.748 65.793 1.00 17.50 86 LYS C CA 1
ATOM 6296 C C . LYS C 1 86 ? 8.033 16.382 65.453 1.00 16.71 86 LYS C C 1
ATOM 6297 O O . LYS C 1 86 ? 7.322 15.472 65.034 1.00 17.16 86 LYS C O 1
ATOM 6303 N N . GLN C 1 87 ? 9.339 16.232 65.632 1.00 16.01 87 GLN C N 1
ATOM 6304 C CA . GLN C 1 87 ? 9.978 14.959 65.343 1.00 16.63 87 GLN C CA 1
ATOM 6305 C C . GLN C 1 87 ? 10.782 14.449 66.522 1.00 16.31 87 GLN C C 1
ATOM 6306 O O . GLN C 1 87 ? 11.456 15.216 67.213 1.00 14.69 87 GLN C O 1
ATOM 6312 N N . VAL C 1 88 ? 10.696 13.141 66.744 1.00 16.10 88 VAL C N 1
ATOM 6313 C CA . VAL C 1 88 ? 11.432 12.482 67.810 1.00 14.99 88 VAL C CA 1
ATOM 6314 C C . VAL C 1 88 ? 12.346 11.476 67.126 1.00 15.20 88 VAL C C 1
ATOM 6315 O O . VAL C 1 88 ? 11.926 10.790 66.199 1.00 15.38 88 VAL C O 1
ATOM 6319 N N . TYR C 1 89 ? 13.599 11.408 67.568 1.00 15.81 89 TYR C N 1
ATOM 6320 C CA . TYR C 1 89 ? 14.573 10.490 66.982 1.00 15.47 89 TYR C CA 1
ATOM 6321 C C . TYR C 1 89 ? 14.928 9.376 67.956 1.00 14.58 89 TYR C C 1
ATOM 6322 O O . TYR C 1 89 ? 15.111 9.621 69.141 1.00 16.46 89 TYR C O 1
ATOM 6331 N N . VAL C 1 90 ? 15.032 8.154 67.447 1.00 13.47 90 VAL C N 1
ATOM 6332 C CA . VAL C 1 90 ? 15.323 6.996 68.283 1.00 12.39 90 VAL C CA 1
ATOM 6333 C C . VAL C 1 90 ? 16.470 6.117 67.782 1.00 12.65 90 VAL C C 1
ATOM 6334 O O . VAL C 1 90 ? 16.481 5.698 66.621 1.00 10.65 90 VAL C O 1
ATOM 6338 N N . THR C 1 91 ? 17.429 5.827 68.660 1.00 12.61 91 THR C N 1
ATOM 6339 C CA . THR C 1 91 ? 18.544 4.955 68.290 1.00 12.95 91 THR C CA 1
ATOM 6340 C C . THR C 1 91 ? 18.144 3.492 68.468 1.00 12.85 91 THR C C 1
ATOM 6341 O O . THR C 1 91 ? 17.713 3.096 69.543 1.00 13.29 91 THR C O 1
ATOM 6345 N N . ASN C 1 92 ? 18.280 2.695 67.412 1.00 13.54 92 ASN C N 1
ATOM 6346 C CA . ASN C 1 92 ? 17.958 1.271 67.492 1.00 14.32 92 ASN C CA 1
ATOM 6347 C C . ASN C 1 92 ? 19.267 0.492 67.420 1.00 14.49 92 ASN C C 1
ATOM 6348 O O . ASN C 1 92 ? 19.763 0.172 66.343 1.00 13.45 92 ASN C O 1
ATOM 6361 N N . ALA C 1 94 ? 20.281 -2.753 68.185 1.00 20.04 94 ALA C N 1
ATOM 6362 C CA . ALA C 1 94 ? 20.334 -4.080 67.577 1.00 20.67 94 ALA C CA 1
ATOM 6363 C C . ALA C 1 94 ? 20.267 -4.086 66.051 1.00 21.30 94 ALA C C 1
ATOM 6364 O O . ALA C 1 94 ? 20.924 -4.904 65.403 1.00 23.08 94 ALA C O 1
ATOM 6366 N N . SER C 1 95 ? 19.486 -3.173 65.479 1.00 21.16 95 SER C N 1
ATOM 6367 C CA . SER C 1 95 ? 19.330 -3.103 64.028 1.00 19.81 95 SER C CA 1
ATOM 6368 C C . SER C 1 95 ? 20.223 -2.039 63.394 1.00 20.75 95 SER C C 1
ATOM 6369 O O . SER C 1 95 ? 20.308 -1.937 62.164 1.00 20.57 95 SER C O 1
ATOM 6372 N N . SER C 1 96 ? 20.888 -1.252 64.234 1.00 19.76 96 SER C N 1
ATOM 6373 C CA . SER C 1 96 ? 21.768 -0.200 63.747 1.00 18.41 96 SER C CA 1
ATOM 6374 C C . SER C 1 96 ? 21.039 0.815 62.873 1.00 17.89 96 SER C C 1
ATOM 6375 O O . SER C 1 96 ? 21.485 1.146 61.770 1.00 16.73 96 SER C O 1
ATOM 6378 N N . THR C 1 97 ? 19.918 1.320 63.368 1.00 16.72 97 THR C N 1
ATOM 6379 C CA . THR C 1 97 ? 19.154 2.294 62.608 1.00 17.57 97 THR C CA 1
ATOM 6380 C C . THR C 1 97 ? 18.599 3.350 63.538 1.00 17.27 97 THR C C 1
ATOM 6381 O O . THR C 1 97 ? 18.626 3.193 64.761 1.00 17.14 97 THR C O 1
ATOM 6385 N N . LEU C 1 98 ? 18.097 4.429 62.949 1.00 16.09 98 LEU C N 1
ATOM 6386 C CA . LEU C 1 98 ? 17.501 5.504 63.721 1.00 14.89 98 LEU C CA 1
ATOM 6387 C C . LEU C 1 98 ? 16.068 5.685 63.230 1.00 16.34 98 LEU C C 1
ATOM 6388 O O . LEU C 1 98 ? 15.818 5.833 62.026 1.00 15.99 98 LEU C O 1
ATOM 6393 N N . SER C 1 99 ? 15.124 5.648 64.163 1.00 16.59 99 SER C N 1
ATOM 6394 C CA . SER C 1 99 ? 13.722 5.818 63.835 1.00 15.70 99 SER C CA 1
ATOM 6395 C C . SER C 1 99 ? 13.337 7.265 64.043 1.00 15.82 99 SER C C 1
ATOM 6396 O O . SER C 1 99 ? 13.759 7.892 65.012 1.00 17.12 99 SER C O 1
ATOM 6399 N N . VAL C 1 100 ? 12.549 7.800 63.121 1.00 14.93 100 VAL C N 1
ATOM 6400 C CA . VAL C 1 100 ? 12.089 9.168 63.232 1.00 14.52 100 VAL C CA 1
ATOM 6401 C C . VAL C 1 100 ? 10.600 9.052 63.480 1.00 15.95 100 VAL C C 1
ATOM 6402 O O . VAL C 1 100 ? 9.897 8.316 62.780 1.00 14.27 100 VAL C O 1
ATOM 6406 N N . ILE C 1 101 ? 10.123 9.764 64.495 1.00 17.51 101 ILE C N 1
ATOM 6407 C CA . ILE C 1 101 ? 8.711 9.731 64.842 1.00 16.45 101 ILE C CA 1
ATOM 6408 C C . ILE C 1 101 ? 8.057 11.101 64.721 1.00 17.43 101 ILE C C 1
ATOM 6409 O O . ILE C 1 101 ? 8.523 12.095 65.300 1.00 16.64 101 ILE C O 1
ATOM 6414 N N . ASP C 1 102 ? 6.972 11.134 63.955 1.00 16.68 102 ASP C N 1
ATOM 6415 C CA . ASP C 1 102 ? 6.202 12.343 63.761 1.00 16.94 102 ASP C CA 1
ATOM 6416 C C . ASP C 1 102 ? 5.251 12.400 64.953 1.00 18.60 102 ASP C C 1
ATOM 6417 O O . ASP C 1 102 ? 4.346 11.570 65.090 1.00 18.21 102 ASP C O 1
ATOM 6422 N N . THR C 1 103 ? 5.482 13.376 65.820 1.00 18.68 103 THR C N 1
ATOM 6423 C CA . THR C 1 103 ? 4.698 13.538 67.032 1.00 20.92 103 THR C CA 1
ATOM 6424 C C . THR C 1 103 ? 3.289 14.078 66.829 1.00 22.04 103 THR C C 1
ATOM 6425 O O . THR C 1 103 ? 2.452 13.969 67.723 1.00 23.31 103 THR C O 1
ATOM 6429 N N . THR C 1 104 ? 3.029 14.661 65.664 1.00 23.67 104 THR C N 1
ATOM 6430 C CA . THR C 1 104 ? 1.713 15.213 65.362 1.00 25.24 104 THR C CA 1
ATOM 6431 C C . THR C 1 104 ? 0.740 14.076 65.068 1.00 25.68 104 THR C C 1
ATOM 6432 O O . THR C 1 104 ? -0.465 14.209 65.260 1.00 26.87 104 THR C O 1
ATOM 6436 N N . SER C 1 105 ? 1.279 12.955 64.603 1.00 25.81 105 SER C N 1
ATOM 6437 C CA . SER C 1 105 ? 0.483 11.772 64.280 1.00 25.61 105 SER C CA 1
ATOM 6438 C C . SER C 1 105 ? 0.898 10.616 65.188 1.00 25.92 105 SER C C 1
ATOM 6439 O O . SER C 1 105 ? 0.221 9.588 65.251 1.00 26.38 105 SER C O 1
ATOM 6442 N N . ASN C 1 106 ? 2.018 10.795 65.882 1.00 23.86 106 ASN C N 1
ATOM 6443 C CA . ASN C 1 106 ? 2.552 9.760 66.749 1.00 22.76 106 ASN C CA 1
ATOM 6444 C C . ASN C 1 106 ? 2.718 8.444 65.986 1.00 21.64 106 ASN C C 1
ATOM 6445 O O . ASN C 1 106 ? 2.253 7.392 66.421 1.00 22.11 106 ASN C O 1
ATOM 6450 N N . THR C 1 107 ? 3.382 8.529 64.836 1.00 20.21 107 THR C N 1
ATOM 6451 C CA . THR C 1 107 ? 3.668 7.372 63.991 1.00 19.65 107 THR C CA 1
ATOM 6452 C C . THR C 1 107 ? 5.066 7.540 63.394 1.00 17.95 107 THR C C 1
ATOM 6453 O O . THR C 1 107 ? 5.587 8.653 63.337 1.00 15.89 107 THR C O 1
ATOM 6457 N N . VAL C 1 108 ? 5.666 6.433 62.958 1.00 18.15 108 VAL C N 1
ATOM 6458 C CA . VAL C 1 108 ? 6.999 6.463 62.357 1.00 19.24 108 VAL C CA 1
ATOM 6459 C C . VAL C 1 108 ? 6.952 7.205 61.028 1.00 18.95 108 VAL C C 1
ATOM 6460 O O . VAL C 1 108 ? 6.080 6.949 60.197 1.00 19.09 108 VAL C O 1
ATOM 6464 N N . ALA C 1 109 ? 7.901 8.117 60.834 1.00 18.51 109 ALA C N 1
ATOM 6465 C CA . ALA C 1 109 ? 7.952 8.927 59.624 1.00 18.81 109 ALA C CA 1
ATOM 6466 C C . ALA C 1 109 ? 9.239 8.759 58.829 1.00 18.30 109 ALA C C 1
ATOM 6467 O O . ALA C 1 109 ? 9.494 9.511 57.895 1.00 18.10 109 ALA C O 1
ATOM 6469 N N . GLY C 1 110 ? 10.044 7.769 59.198 1.00 18.92 110 GLY C N 1
ATOM 6470 C CA . GLY C 1 110 ? 11.293 7.532 58.498 1.00 18.14 110 GLY C CA 1
ATOM 6471 C C . GLY C 1 110 ? 12.262 6.696 59.310 1.00 18.97 110 GLY C C 1
ATOM 6472 O O . GLY C 1 110 ? 12.160 6.610 60.536 1.00 19.88 110 GLY C O 1
ATOM 6473 N N . THR C 1 111 ? 13.203 6.066 58.618 1.00 18.46 111 THR C N 1
ATOM 6474 C CA . THR C 1 111 ? 14.208 5.229 59.256 1.00 18.82 111 THR C CA 1
ATOM 6475 C C . THR C 1 111 ? 15.528 5.532 58.573 1.00 19.30 111 THR C C 1
ATOM 6476 O O . THR C 1 111 ? 15.611 5.536 57.347 1.00 18.51 111 THR C O 1
ATOM 6480 N N . VAL C 1 112 ? 16.560 5.809 59.360 1.00 19.70 112 VAL C N 1
ATOM 6481 C CA . VAL C 1 112 ? 17.861 6.101 58.780 1.00 18.71 112 VAL C CA 1
ATOM 6482 C C . VAL C 1 112 ? 18.902 5.118 59.276 1.00 19.32 112 VAL C C 1
ATOM 6483 O O . VAL C 1 112 ? 19.006 4.857 60.480 1.00 20.51 112 VAL C O 1
ATOM 6487 N N . LYS C 1 113 ? 19.664 4.568 58.340 1.00 18.73 113 LYS C N 1
ATOM 6488 C CA . LYS C 1 113 ? 20.704 3.613 58.678 1.00 20.03 113 LYS C CA 1
ATOM 6489 C C . LYS C 1 113 ? 21.898 4.358 59.269 1.00 19.73 113 LYS C C 1
ATOM 6490 O O . LYS C 1 113 ? 22.413 5.312 58.679 1.00 20.00 113 LYS C O 1
ATOM 6496 N N . THR C 1 114 ? 22.327 3.920 60.444 1.00 18.33 114 THR C N 1
ATOM 6497 C CA . THR C 1 114 ? 23.461 4.532 61.122 1.00 17.22 114 THR C CA 1
ATOM 6498 C C . THR C 1 114 ? 24.631 3.568 61.082 1.00 15.85 114 THR C C 1
ATOM 6499 O O . THR C 1 114 ? 24.612 2.582 60.349 1.00 16.24 114 THR C O 1
ATOM 6503 N N . GLY C 1 115 ? 25.650 3.866 61.877 1.00 15.84 115 GLY C N 1
ATOM 6504 C CA . GLY C 1 115 ? 26.803 2.993 61.966 1.00 12.65 115 GLY C CA 1
ATOM 6505 C C . GLY C 1 115 ? 26.439 1.884 62.932 1.00 12.95 115 GLY C C 1
ATOM 6506 O O . GLY C 1 115 ? 25.314 1.833 63.424 1.00 11.74 115 GLY C O 1
ATOM 6507 N N . LYS C 1 116 ? 27.394 1.016 63.231 1.00 15.32 116 LYS C N 1
ATOM 6508 C CA . LYS C 1 116 ? 27.173 -0.125 64.114 1.00 17.64 116 LYS C CA 1
ATOM 6509 C C . LYS C 1 116 ? 26.787 0.201 65.566 1.00 17.91 116 LYS C C 1
ATOM 6510 O O . LYS C 1 116 ? 27.490 0.934 66.268 1.00 18.00 116 LYS C O 1
ATOM 6516 N N . SER C 1 117 ? 25.656 -0.356 65.993 1.00 17.12 117 SER C N 1
ATOM 6517 C CA . SER C 1 117 ? 25.133 -0.201 67.350 1.00 18.16 117 SER C CA 1
ATOM 6518 C C . SER C 1 117 ? 24.961 1.234 67.843 1.00 17.95 117 SER C C 1
ATOM 6519 O O . SER C 1 117 ? 25.592 1.648 68.822 1.00 18.04 117 SER C O 1
ATOM 6522 N N . PRO C 1 118 ? 24.094 2.012 67.178 1.00 17.19 118 PRO C N 1
ATOM 6523 C CA . PRO C 1 118 ? 23.872 3.401 67.597 1.00 14.68 118 PRO C CA 1
ATOM 6524 C C . PRO C 1 118 ? 23.306 3.419 69.021 1.00 14.35 118 PRO C C 1
ATOM 6525 O O . PRO C 1 118 ? 22.462 2.588 69.381 1.00 13.41 118 PRO C O 1
ATOM 6529 N N . LEU C 1 119 ? 23.772 4.358 69.836 1.00 13.71 119 LEU C N 1
ATOM 6530 C CA . LEU C 1 119 ? 23.328 4.422 71.225 1.00 13.09 119 LEU C CA 1
ATOM 6531 C C . LEU C 1 119 ? 22.991 5.843 71.664 1.00 12.64 119 LEU C C 1
ATOM 6532 O O . LEU C 1 119 ? 21.850 6.136 72.021 1.00 11.76 119 LEU C O 1
ATOM 6537 N N . GLY C 1 120 ? 23.988 6.721 71.646 1.00 11.96 120 GLY C N 1
ATOM 6538 C CA . GLY C 1 120 ? 23.746 8.099 72.037 1.00 11.29 120 GLY C CA 1
ATOM 6539 C C . GLY C 1 120 ? 23.316 8.945 70.851 1.00 10.06 120 GLY C C 1
ATOM 6540 O O . GLY C 1 120 ? 23.585 8.604 69.699 1.00 11.20 120 GLY C O 1
ATOM 6541 N N . LEU C 1 121 ? 22.632 10.046 71.115 1.00 10.00 121 LEU C N 1
ATOM 6542 C CA . LEU C 1 121 ? 22.205 10.928 70.035 1.00 9.31 121 LEU C CA 1
ATOM 6543 C C . LEU C 1 121 ? 21.991 12.321 70.600 1.00 9.87 121 LEU C C 1
ATOM 6544 O O . LEU C 1 121 ? 21.522 12.474 71.727 1.00 10.37 121 LEU C O 1
ATOM 6549 N N . ALA C 1 122 ? 22.339 13.334 69.813 1.00 8.89 122 ALA C N 1
ATOM 6550 C CA . ALA C 1 122 ? 22.185 14.714 70.241 1.00 9.69 122 ALA C CA 1
ATOM 6551 C C . ALA C 1 122 ? 21.900 15.634 69.050 1.00 8.60 122 ALA C C 1
ATOM 6552 O O . ALA C 1 122 ? 22.473 15.471 67.977 1.00 9.22 122 ALA C O 1
ATOM 6554 N N . LEU C 1 123 ? 21.004 16.593 69.246 1.00 6.69 123 LEU C N 1
ATOM 6555 C CA . LEU C 1 123 ? 20.635 17.522 68.186 1.00 6.88 123 LEU C CA 1
ATOM 6556 C C . LEU C 1 123 ? 21.337 18.865 68.243 1.00 6.98 123 LEU C C 1
ATOM 6557 O O . LEU C 1 123 ? 21.637 19.377 69.315 1.00 7.05 123 LEU C O 1
ATOM 6562 N N . SER C 1 124 ? 21.597 19.435 67.074 1.00 8.21 124 SER C N 1
ATOM 6563 C CA . SER C 1 124 ? 22.204 20.759 67.006 1.00 10.34 124 SER C CA 1
ATOM 6564 C C . SER C 1 124 ? 21.097 21.716 67.472 1.00 10.64 124 SER C C 1
ATOM 6565 O O . SER C 1 124 ? 19.915 21.387 67.391 1.00 11.43 124 SER C O 1
ATOM 6568 N N . PRO C 1 125 ? 21.460 22.903 67.976 1.00 11.17 125 PRO C N 1
ATOM 6569 C CA . PRO C 1 125 ? 20.439 23.851 68.439 1.00 10.81 125 PRO C CA 1
ATOM 6570 C C . PRO C 1 125 ? 19.338 24.177 67.419 1.00 11.17 125 PRO C C 1
ATOM 6571 O O . PRO C 1 125 ? 18.183 24.401 67.798 1.00 9.07 125 PRO C O 1
ATOM 6575 N N . ASP C 1 126 ? 19.688 24.206 66.133 1.00 12.47 126 ASP C N 1
ATOM 6576 C CA . ASP C 1 126 ? 18.696 24.522 65.110 1.00 14.74 126 ASP C CA 1
ATOM 6577 C C . ASP C 1 126 ? 17.899 23.303 64.672 1.00 14.11 126 ASP C C 1
ATOM 6578 O O . ASP C 1 126 ? 16.957 23.421 63.894 1.00 15.30 126 ASP C O 1
ATOM 6583 N N . GLY C 1 127 ? 18.280 22.133 65.172 1.00 14.29 127 GLY C N 1
ATOM 6584 C CA . GLY C 1 127 ? 17.566 20.912 64.837 1.00 13.28 127 GLY C CA 1
ATOM 6585 C C . GLY C 1 127 ? 17.846 20.320 63.470 1.00 12.95 127 GLY C C 1
ATOM 6586 O O . GLY C 1 127 ? 17.277 19.294 63.126 1.00 14.04 127 GLY C O 1
ATOM 6587 N N . LYS C 1 128 ? 18.719 20.947 62.691 1.00 13.52 128 LYS C N 1
ATOM 6588 C CA . LYS C 1 128 ? 19.043 20.452 61.356 1.00 13.32 128 LYS C CA 1
ATOM 6589 C C . LYS C 1 128 ? 20.050 19.315 61.337 1.00 12.23 128 LYS C C 1
ATOM 6590 O O . LYS C 1 128 ? 20.149 18.595 60.344 1.00 9.11 128 LYS C O 1
ATOM 6596 N N . LYS C 1 129 ? 20.802 19.153 62.423 1.00 11.79 129 LYS C N 1
ATOM 6597 C CA . LYS C 1 129 ? 21.789 18.084 62.487 1.00 11.96 129 LYS C CA 1
ATOM 6598 C C . LYS C 1 129 ? 21.666 17.211 63.730 1.00 11.30 129 LYS C C 1
ATOM 6599 O O . LYS C 1 129 ? 21.503 17.702 64.843 1.00 10.75 129 LYS C O 1
ATOM 6605 N N . LEU C 1 130 ? 21.743 15.903 63.520 1.00 10.69 130 LEU C N 1
ATOM 6606 C CA . LEU C 1 130 ? 21.669 14.945 64.610 1.00 9.33 130 LEU C CA 1
ATOM 6607 C C . LEU C 1 130 ? 23.004 14.194 64.695 1.00 9.87 130 LEU C C 1
ATOM 6608 O O . LEU C 1 130 ? 23.494 13.679 63.688 1.00 9.54 130 LEU C O 1
ATOM 6613 N N . TYR C 1 131 ? 23.598 14.145 65.886 1.00 8.62 131 TYR C N 1
ATOM 6614 C CA . TYR C 1 131 ? 24.861 13.427 66.077 1.00 8.37 131 TYR C CA 1
ATOM 6615 C C . TYR C 1 131 ? 24.596 12.127 66.843 1.00 8.26 131 TYR C C 1
ATOM 6616 O O . TYR C 1 131 ? 24.016 12.139 67.937 1.00 9.20 131 TYR C O 1
ATOM 6625 N N . VAL C 1 132 ? 25.027 11.009 66.267 1.00 7.53 132 VAL C N 1
ATOM 6626 C CA . VAL C 1 132 ? 24.797 9.701 66.873 1.00 6.95 132 VAL C CA 1
ATOM 6627 C C . VAL C 1 132 ? 26.060 8.888 67.122 1.00 7.02 132 VAL C C 1
ATOM 6628 O O . VAL C 1 132 ? 26.864 8.684 66.212 1.00 6.66 132 VAL C O 1
ATOM 6632 N N . THR C 1 133 ? 26.228 8.401 68.347 1.00 7.08 133 THR C N 1
ATOM 6633 C CA . THR C 1 133 ? 27.391 7.577 68.643 1.00 6.73 133 THR C CA 1
ATOM 6634 C C . THR C 1 133 ? 27.122 6.156 68.152 1.00 7.48 133 THR C C 1
ATOM 6635 O O . THR C 1 133 ? 26.070 5.568 68.439 1.00 6.31 133 THR C O 1
ATOM 6639 N N . ASN C 1 134 ? 28.058 5.628 67.371 1.00 8.98 134 ASN C N 1
ATOM 6640 C CA . ASN C 1 134 ? 27.950 4.262 66.865 1.00 10.29 134 ASN C CA 1
ATOM 6641 C C . ASN C 1 134 ? 28.879 3.463 67.788 1.00 11.56 134 ASN C C 1
ATOM 6642 O O . ASN C 1 134 ? 30.050 3.221 67.475 1.00 9.67 134 ASN C O 1
ATOM 6647 N N . ASN C 1 135 ? 28.340 3.078 68.942 1.00 13.08 135 ASN C N 1
ATOM 6648 C CA . ASN C 1 135 ? 29.093 2.355 69.964 1.00 15.34 135 ASN C CA 1
ATOM 6649 C C . ASN C 1 135 ? 29.959 1.203 69.475 1.00 15.98 135 ASN C C 1
ATOM 6650 O O . ASN C 1 135 ? 30.989 0.925 70.068 1.00 16.68 135 ASN C O 1
ATOM 6655 N N . GLY C 1 136 ? 29.548 0.540 68.398 1.00 18.44 136 GLY C N 1
ATOM 6656 C CA . GLY C 1 136 ? 30.334 -0.566 67.873 1.00 20.64 136 GLY C CA 1
ATOM 6657 C C . GLY C 1 136 ? 31.182 -0.235 66.653 1.00 22.57 136 GLY C C 1
ATOM 6658 O O . GLY C 1 136 ? 31.770 -1.132 66.052 1.00 22.66 136 GLY C O 1
ATOM 6659 N N . ASP C 1 137 ? 31.262 1.047 66.296 1.00 23.98 137 ASP C N 1
ATOM 6660 C CA . ASP C 1 137 ? 32.030 1.497 65.132 1.00 24.06 137 ASP C CA 1
ATOM 6661 C C . ASP C 1 137 ? 33.160 2.464 65.450 1.00 23.69 137 ASP C C 1
ATOM 6662 O O . ASP C 1 137 ? 33.933 2.812 64.561 1.00 25.31 137 ASP C O 1
ATOM 6667 N N . LYS C 1 138 ? 33.252 2.920 66.694 1.00 22.39 138 LYS C N 1
ATOM 6668 C CA . LYS C 1 138 ? 34.276 3.898 67.065 1.00 21.14 138 LYS C CA 1
ATOM 6669 C C . LYS C 1 138 ? 34.026 5.195 66.284 1.00 18.17 138 LYS C C 1
ATOM 6670 O O . LYS C 1 138 ? 34.946 5.991 66.082 1.00 16.59 138 LYS C O 1
ATOM 6676 N N . THR C 1 139 ? 32.778 5.406 65.862 1.00 15.71 139 THR C N 1
ATOM 6677 C CA . THR C 1 139 ? 32.419 6.591 65.075 1.00 14.83 139 THR C CA 1
ATOM 6678 C C . THR C 1 139 ? 31.124 7.294 65.478 1.00 13.80 139 THR C C 1
ATOM 6679 O O . THR C 1 139 ? 30.297 6.757 66.221 1.00 12.75 139 THR C O 1
ATOM 6683 N N . VAL C 1 140 ? 30.957 8.506 64.957 1.00 12.83 140 VAL C N 1
ATOM 6684 C CA . VAL C 1 140 ? 29.765 9.311 65.201 1.00 11.59 140 VAL C CA 1
ATOM 6685 C C . VAL C 1 140 ? 29.144 9.623 63.845 1.00 12.13 140 VAL C C 1
ATOM 6686 O O . VAL C 1 140 ? 29.834 10.102 62.944 1.00 14.53 140 VAL C O 1
ATOM 6690 N N . SER C 1 141 ? 27.853 9.346 63.690 1.00 10.15 141 SER C N 1
ATOM 6691 C CA . SER C 1 141 ? 27.179 9.645 62.430 1.00 9.95 141 SER C CA 1
ATOM 6692 C C . SER C 1 141 ? 26.515 11.009 62.537 1.00 9.91 141 SER C C 1
ATOM 6693 O O . SER C 1 141 ? 25.755 11.258 63.469 1.00 10.42 141 SER C O 1
ATOM 6696 N N . VAL C 1 142 ? 26.810 11.889 61.587 1.00 9.76 142 VAL C N 1
ATOM 6697 C CA . VAL C 1 142 ? 26.202 13.213 61.545 1.00 9.61 142 VAL C CA 1
ATOM 6698 C C . VAL C 1 142 ? 25.063 13.106 60.546 1.00 9.69 142 VAL C C 1
ATOM 6699 O O . VAL C 1 142 ? 25.290 12.829 59.368 1.00 10.95 142 VAL C O 1
ATOM 6703 N N . ILE C 1 143 ? 23.844 13.335 61.020 1.00 8.79 143 ILE C N 1
ATOM 6704 C CA . ILE C 1 143 ? 22.661 13.215 60.180 1.00 9.69 143 ILE C CA 1
ATOM 6705 C C . ILE C 1 143 ? 21.898 14.505 59.899 1.00 9.21 143 ILE C C 1
ATOM 6706 O O . ILE C 1 143 ? 21.589 15.278 60.808 1.00 8.82 143 ILE C O 1
ATOM 6711 N N . ASN C 1 144 ? 21.603 14.728 58.624 1.00 9.56 144 ASN C N 1
ATOM 6712 C CA . ASN C 1 144 ? 20.824 15.890 58.192 1.00 9.46 144 ASN C CA 1
ATOM 6713 C C . ASN C 1 144 ? 19.380 15.477 58.455 1.00 9.90 144 ASN C C 1
ATOM 6714 O O . ASN C 1 144 ? 18.860 14.569 57.795 1.00 10.07 144 ASN C O 1
ATOM 6719 N N . THR C 1 145 ? 18.739 16.133 59.414 1.00 9.94 145 THR C N 1
ATOM 6720 C CA . THR C 1 145 ? 17.375 15.790 59.782 1.00 11.27 145 THR C CA 1
ATOM 6721 C C . THR C 1 145 ? 16.354 16.155 58.739 1.00 12.28 145 THR C C 1
ATOM 6722 O O . THR C 1 145 ? 15.251 15.623 58.753 1.00 14.84 145 THR C O 1
ATOM 6726 N N . VAL C 1 146 ? 16.705 17.065 57.841 1.00 14.90 146 VAL C N 1
ATOM 6727 C CA . VAL C 1 146 ? 15.773 17.469 56.796 1.00 16.30 146 VAL C CA 1
ATOM 6728 C C . VAL C 1 146 ? 15.751 16.452 55.669 1.00 16.29 146 VAL C C 1
ATOM 6729 O O . VAL C 1 146 ? 14.680 16.077 55.192 1.00 16.42 146 VAL C O 1
ATOM 6733 N N . THR C 1 147 ? 16.931 15.988 55.267 1.00 16.45 147 THR C N 1
ATOM 6734 C CA . THR C 1 147 ? 17.035 15.013 54.187 1.00 17.26 147 THR C CA 1
ATOM 6735 C C . THR C 1 147 ? 17.018 13.571 54.703 1.00 16.96 147 THR C C 1
ATOM 6736 O O . THR C 1 147 ? 16.948 12.622 53.921 1.00 16.81 147 THR C O 1
ATOM 6740 N N . LYS C 1 148 ? 17.068 13.414 56.022 1.00 16.02 148 LYS C N 1
ATOM 6741 C CA . LYS C 1 148 ? 17.084 12.091 56.637 1.00 15.86 148 LYS C CA 1
ATOM 6742 C C . LYS C 1 148 ? 18.195 11.243 56.023 1.00 16.48 148 LYS C C 1
ATOM 6743 O O . LYS C 1 148 ? 17.954 10.152 55.507 1.00 19.37 148 LYS C O 1
ATOM 6749 N N . ALA C 1 149 ? 19.419 11.750 56.097 1.00 15.52 149 ALA C N 1
ATOM 6750 C CA . ALA C 1 149 ? 20.558 11.050 55.534 1.00 15.79 149 ALA C CA 1
ATOM 6751 C C . ALA C 1 149 ? 21.843 11.398 56.271 1.00 14.93 149 ALA C C 1
ATOM 6752 O O . ALA C 1 149 ? 21.982 12.490 56.818 1.00 16.15 149 ALA C O 1
ATOM 6754 N N . VAL C 1 150 ? 22.780 10.459 56.279 1.00 12.93 150 VAL C N 1
ATOM 6755 C CA . VAL C 1 150 ? 24.057 10.666 56.930 1.00 11.05 150 VAL C CA 1
ATOM 6756 C C . VAL C 1 150 ? 24.907 11.475 55.972 1.00 11.37 150 VAL C C 1
ATOM 6757 O O . VAL C 1 150 ? 25.142 11.067 54.839 1.00 11.78 150 VAL C O 1
ATOM 6761 N N . ILE C 1 151 ? 25.360 12.634 56.418 1.00 11.16 151 ILE C N 1
ATOM 6762 C CA . ILE C 1 151 ? 26.182 13.474 55.565 1.00 11.82 151 ILE C CA 1
ATOM 6763 C C . ILE C 1 151 ? 27.647 13.380 55.959 1.00 11.66 151 ILE C C 1
ATOM 6764 O O . ILE C 1 151 ? 28.514 13.871 55.245 1.00 12.78 151 ILE C O 1
ATOM 6769 N N . ASN C 1 152 ? 27.927 12.724 57.079 1.00 10.99 152 ASN C N 1
ATOM 6770 C CA . ASN C 1 152 ? 29.307 12.613 57.534 1.00 13.02 152 ASN C CA 1
ATOM 6771 C C . ASN C 1 152 ? 29.499 11.554 58.621 1.00 12.29 152 ASN C C 1
ATOM 6772 O O . ASN C 1 152 ? 28.576 11.224 59.367 1.00 9.96 152 ASN C O 1
ATOM 6777 N N . THR C 1 153 ? 30.711 11.025 58.708 1.00 13.30 153 THR C N 1
ATOM 6778 C CA . THR C 1 153 ? 31.027 10.025 59.721 1.00 16.10 153 THR C CA 1
ATOM 6779 C C . THR C 1 153 ? 32.331 10.435 60.395 1.00 15.89 153 THR C C 1
ATOM 6780 O O . THR C 1 153 ? 33.387 10.476 59.760 1.00 17.86 153 THR C O 1
ATOM 6784 N N . VAL C 1 154 ? 32.250 10.752 61.683 1.00 14.41 154 VAL C N 1
ATOM 6785 C CA . VAL C 1 154 ? 33.426 11.196 62.422 1.00 13.54 154 VAL C CA 1
ATOM 6786 C C . VAL C 1 154 ? 34.092 10.083 63.219 1.00 13.03 154 VAL C C 1
ATOM 6787 O O . VAL C 1 154 ? 33.422 9.284 63.867 1.00 13.11 154 VAL C O 1
ATOM 6791 N N . SER C 1 155 ? 35.418 10.033 63.164 1.00 13.81 155 SER C N 1
ATOM 6792 C CA . SER C 1 155 ? 36.175 9.031 63.910 1.00 12.89 155 SER C CA 1
ATOM 6793 C C . SER C 1 155 ? 36.422 9.494 65.337 1.00 10.38 155 SER C C 1
ATOM 6794 O O . SER C 1 155 ? 36.956 10.573 65.561 1.00 10.79 155 SER C O 1
ATOM 6797 N N . VAL C 1 156 ? 36.017 8.685 66.304 1.00 10.01 156 VAL C N 1
ATOM 6798 C CA . VAL C 1 156 ? 36.244 9.026 67.699 1.00 12.87 156 VAL C CA 1
ATOM 6799 C C . VAL C 1 156 ? 36.935 7.863 68.394 1.00 13.67 156 VAL C C 1
ATOM 6800 O O . VAL C 1 156 ? 37.621 7.075 67.749 1.00 14.08 156 VAL C O 1
ATOM 6804 N N . GLY C 1 157 ? 36.747 7.762 69.705 1.00 15.07 157 GLY C N 1
ATOM 6805 C CA . GLY C 1 157 ? 37.379 6.708 70.464 1.00 16.53 157 GLY C CA 1
ATOM 6806 C C . GLY C 1 157 ? 36.585 5.419 70.438 1.00 19.24 157 GLY C C 1
ATOM 6807 O O . GLY C 1 157 ? 35.585 5.304 69.729 1.00 18.81 157 GLY C O 1
ATOM 6808 N N . ARG C 1 158 ? 37.044 4.451 71.226 1.00 21.18 158 ARG C N 1
ATOM 6809 C CA . ARG C 1 158 ? 36.411 3.151 71.328 1.00 22.01 158 ARG C CA 1
ATOM 6810 C C . ARG C 1 158 ? 35.193 3.174 72.228 1.00 21.80 158 ARG C C 1
ATOM 6811 O O . ARG C 1 158 ? 35.226 3.727 73.324 1.00 21.64 158 ARG C O 1
ATOM 6819 N N . SER C 1 159 ? 34.111 2.570 71.751 1.00 21.14 159 SER C N 1
ATOM 6820 C CA . SER C 1 159 ? 32.883 2.481 72.528 1.00 20.55 159 SER C CA 1
ATOM 6821 C C . SER C 1 159 ? 32.238 3.814 72.892 1.00 19.04 159 SER C C 1
ATOM 6822 O O . SER C 1 159 ? 31.957 4.080 74.063 1.00 18.84 159 SER C O 1
ATOM 6825 N N . PRO C 1 160 ? 31.982 4.664 71.884 1.00 17.27 160 PRO C N 1
ATOM 6826 C CA . PRO C 1 160 ? 31.355 5.956 72.172 1.00 14.37 160 PRO C CA 1
ATOM 6827 C C . PRO C 1 160 ? 29.934 5.721 72.683 1.00 11.54 160 PRO C C 1
ATOM 6828 O O . PRO C 1 160 ? 29.196 4.899 72.134 1.00 8.30 160 PRO C O 1
ATOM 6832 N N . LYS C 1 161 ? 29.563 6.428 73.749 1.00 11.19 161 LYS C N 1
ATOM 6833 C CA . LYS C 1 161 ? 28.234 6.291 74.336 1.00 9.54 161 LYS C CA 1
ATOM 6834 C C . LYS C 1 161 ? 27.558 7.652 74.421 1.00 8.78 161 LYS C C 1
ATOM 6835 O O . LYS C 1 161 ? 26.901 8.092 73.478 1.00 9.06 161 LYS C O 1
ATOM 6841 N N . GLY C 1 162 ? 27.720 8.313 75.563 1.00 7.54 162 GLY C N 1
ATOM 6842 C CA . GLY C 1 162 ? 27.123 9.619 75.759 1.00 5.75 162 GLY C CA 1
ATOM 6843 C C . GLY C 1 162 ? 27.632 10.658 74.772 1.00 5.48 162 GLY C C 1
ATOM 6844 O O . GLY C 1 162 ? 28.802 10.645 74.370 1.00 4.93 162 GLY C O 1
ATOM 6845 N N . ILE C 1 163 ? 26.745 11.570 74.391 1.00 4.52 163 ILE C N 1
ATOM 6846 C CA . ILE C 1 163 ? 27.085 12.619 73.444 1.00 4.62 163 ILE C CA 1
ATOM 6847 C C . ILE C 1 163 ? 26.205 13.835 73.730 1.00 4.49 163 ILE C C 1
ATOM 6848 O O . ILE C 1 163 ? 25.050 13.697 74.129 1.00 5.65 163 ILE C O 1
ATOM 6853 N N . ALA C 1 164 ? 26.755 15.030 73.556 1.00 4.16 164 ALA C N 1
ATOM 6854 C CA . ALA C 1 164 ? 25.977 16.226 73.820 1.00 5.06 164 ALA C CA 1
ATOM 6855 C C . ALA C 1 164 ? 26.532 17.417 73.071 1.00 5.68 164 ALA C C 1
ATOM 6856 O O . ALA C 1 164 ? 27.731 17.528 72.860 1.00 5.96 164 ALA C O 1
ATOM 6858 N N . VAL C 1 165 ? 25.645 18.315 72.680 1.00 8.06 165 VAL C N 1
ATOM 6859 C CA . VAL C 1 165 ? 26.047 19.505 71.951 1.00 8.91 165 VAL C CA 1
ATOM 6860 C C . VAL C 1 165 ? 25.946 20.731 72.837 1.00 9.31 165 VAL C C 1
ATOM 6861 O O . VAL C 1 165 ? 25.039 20.839 73.659 1.00 9.71 165 VAL C O 1
ATOM 6865 N N . THR C 1 166 ? 26.882 21.654 72.677 1.00 7.77 166 THR C N 1
ATOM 6866 C CA . THR C 1 166 ? 26.840 22.879 73.453 1.00 7.18 166 THR C CA 1
ATOM 6867 C C . THR C 1 166 ? 25.691 23.740 72.920 1.00 7.85 166 THR C C 1
ATOM 6868 O O . THR C 1 166 ? 25.400 23.742 71.728 1.00 5.48 166 THR C O 1
ATOM 6872 N N . PRO C 1 167 ? 25.004 24.467 73.808 1.00 9.59 167 PRO C N 1
ATOM 6873 C CA . PRO C 1 167 ? 23.894 25.311 73.359 1.00 9.65 167 PRO C CA 1
ATOM 6874 C C . PRO C 1 167 ? 24.264 26.339 72.276 1.00 10.34 167 PRO C C 1
ATOM 6875 O O . PRO C 1 167 ? 23.405 26.760 71.497 1.00 10.74 167 PRO C O 1
ATOM 6879 N N . ASP C 1 168 ? 25.535 26.720 72.202 1.00 10.93 168 ASP C N 1
ATOM 6880 C CA . ASP C 1 168 ? 25.962 27.688 71.193 1.00 11.74 168 ASP C CA 1
ATOM 6881 C C . ASP C 1 168 ? 26.218 27.022 69.836 1.00 12.31 168 ASP C C 1
ATOM 6882 O O . ASP C 1 168 ? 26.621 27.681 68.877 1.00 11.99 168 ASP C O 1
ATOM 6887 N N . GLY C 1 169 ? 25.981 25.710 69.770 1.00 11.50 169 GLY C N 1
ATOM 6888 C CA . GLY C 1 169 ? 26.159 24.955 68.535 1.00 10.26 169 GLY C CA 1
ATOM 6889 C C . GLY C 1 169 ? 27.578 24.768 68.015 1.00 11.19 169 GLY C C 1
ATOM 6890 O O . GLY C 1 169 ? 27.773 24.263 66.912 1.00 12.36 169 GLY C O 1
ATOM 6891 N N . THR C 1 170 ? 28.576 25.156 68.798 1.00 10.58 170 THR C N 1
ATOM 6892 C CA . THR C 1 170 ? 29.964 25.030 68.361 1.00 10.37 170 THR C CA 1
ATOM 6893 C C . THR C 1 170 ? 30.609 23.660 68.600 1.00 9.24 170 THR C C 1
ATOM 6894 O O . THR C 1 170 ? 31.421 23.202 67.796 1.00 9.34 170 THR C O 1
ATOM 6898 N N . LYS C 1 171 ? 30.263 22.997 69.695 1.00 8.78 171 LYS C N 1
ATOM 6899 C CA . LYS C 1 171 ? 30.900 21.712 69.973 1.00 9.72 171 LYS C CA 1
ATOM 6900 C C . LYS C 1 171 ? 30.006 20.541 70.345 1.00 7.06 171 LYS C C 1
ATOM 6901 O O . LYS C 1 171 ? 28.905 20.711 70.866 1.00 9.35 171 LYS C O 1
ATOM 6907 N N . VAL C 1 172 ? 30.503 19.345 70.055 1.00 5.80 172 VAL C N 1
ATOM 6908 C CA . VAL C 1 172 ? 29.810 18.102 70.389 1.00 5.47 172 VAL C CA 1
ATOM 6909 C C . VAL C 1 172 ? 30.774 17.265 71.243 1.00 5.46 172 VAL C C 1
ATOM 6910 O O . VAL C 1 172 ? 31.895 16.959 70.821 1.00 4.05 172 VAL C O 1
ATOM 6914 N N . TYR C 1 173 ? 30.349 16.914 72.451 1.00 5.84 173 TYR C N 1
ATOM 6915 C CA . TYR C 1 173 ? 31.191 16.108 73.325 1.00 5.10 173 TYR C CA 1
ATOM 6916 C C . TYR C 1 173 ? 30.767 14.653 73.234 1.00 5.07 173 TYR C C 1
ATOM 6917 O O . TYR C 1 173 ? 29.581 14.327 73.339 1.00 3.94 173 TYR C O 1
ATOM 6926 N N . VAL C 1 174 ? 31.745 13.784 73.022 1.00 6.00 174 VAL C N 1
ATOM 6927 C CA . VAL C 1 174 ? 31.497 12.358 72.891 1.00 7.56 174 VAL C CA 1
ATOM 6928 C C . VAL C 1 174 ? 32.289 11.580 73.928 1.00 8.55 174 VAL C C 1
ATOM 6929 O O . VAL C 1 174 ? 33.493 11.790 74.079 1.00 7.65 174 VAL C O 1
ATOM 6933 N N . ALA C 1 175 ? 31.616 10.673 74.633 1.00 9.46 175 ALA C N 1
ATOM 6934 C CA . ALA C 1 175 ? 32.281 9.864 75.649 1.00 9.61 175 ALA C CA 1
ATOM 6935 C C . ALA C 1 175 ? 32.734 8.511 75.094 1.00 10.12 175 ALA C C 1
ATOM 6936 O O . ALA C 1 175 ? 31.913 7.646 74.795 1.00 10.63 175 ALA C O 1
ATOM 6938 N N . ASN C 1 176 ? 34.042 8.327 74.950 1.00 10.83 176 ASN C N 1
ATOM 6939 C CA . ASN C 1 176 ? 34.571 7.060 74.436 1.00 12.87 176 ASN C CA 1
ATOM 6940 C C . ASN C 1 176 ? 34.817 6.141 75.623 1.00 13.84 176 ASN C C 1
ATOM 6941 O O . ASN C 1 176 ? 35.893 6.160 76.233 1.00 12.06 176 ASN C O 1
ATOM 6946 N N . PHE C 1 177 ? 33.803 5.339 75.939 1.00 16.10 177 PHE C N 1
ATOM 6947 C CA . PHE C 1 177 ? 33.838 4.425 77.076 1.00 18.73 177 PHE C CA 1
ATOM 6948 C C . PHE C 1 177 ? 35.075 3.542 77.201 1.00 19.45 177 PHE C C 1
ATOM 6949 O O . PHE C 1 177 ? 35.599 3.382 78.299 1.00 20.30 177 PHE C O 1
ATOM 6957 N N . ASP C 1 178 ? 35.546 2.973 76.094 1.00 20.16 178 ASP C N 1
ATOM 6958 C CA . ASP C 1 178 ? 36.721 2.108 76.146 1.00 21.17 178 ASP C CA 1
ATOM 6959 C C . ASP C 1 178 ? 38.045 2.812 75.898 1.00 21.82 178 ASP C C 1
ATOM 6960 O O . ASP C 1 178 ? 39.085 2.161 75.877 1.00 21.33 178 ASP C O 1
ATOM 6965 N N . SER C 1 179 ? 38.022 4.129 75.704 1.00 22.24 179 SER C N 1
ATOM 6966 C CA . SER C 1 179 ? 39.261 4.867 75.457 1.00 21.64 179 SER C CA 1
ATOM 6967 C C . SER C 1 179 ? 39.612 5.849 76.567 1.00 22.72 179 SER C C 1
ATOM 6968 O O . SER C 1 179 ? 40.597 6.587 76.459 1.00 21.74 179 SER C O 1
ATOM 6979 N N . SER C 1 181 ? 38.534 8.616 77.285 1.00 19.43 181 SER C N 1
ATOM 6980 C CA . SER C 1 181 ? 38.684 9.954 76.743 1.00 16.77 181 SER C CA 1
ATOM 6981 C C . SER C 1 181 ? 37.360 10.525 76.252 1.00 15.27 181 SER C C 1
ATOM 6982 O O . SER C 1 181 ? 36.356 9.820 76.143 1.00 14.71 181 SER C O 1
ATOM 6985 N N . ILE C 1 182 ? 37.371 11.822 75.982 1.00 14.61 182 ILE C N 1
ATOM 6986 C CA . ILE C 1 182 ? 36.204 12.516 75.476 1.00 13.91 182 ILE C CA 1
ATOM 6987 C C . ILE C 1 182 ? 36.633 13.269 74.235 1.00 14.14 182 ILE C C 1
ATOM 6988 O O . ILE C 1 182 ? 37.484 14.155 74.305 1.00 15.92 182 ILE C O 1
ATOM 6993 N N . SER C 1 183 ? 36.052 12.910 73.101 1.00 12.60 183 SER C N 1
ATOM 6994 C CA . SER C 1 183 ? 36.365 13.573 71.852 1.00 12.24 183 SER C CA 1
ATOM 6995 C C . SER C 1 183 ? 35.556 14.862 71.799 1.00 12.46 183 SER C C 1
ATOM 6996 O O . SER C 1 183 ? 34.400 14.886 72.227 1.00 10.52 183 SER C O 1
ATOM 6999 N N . VAL C 1 184 ? 36.166 15.931 71.291 1.00 12.47 184 VAL C N 1
ATOM 7000 C CA . VAL C 1 184 ? 35.480 17.211 71.159 1.00 12.28 184 VAL C CA 1
ATOM 7001 C C . VAL C 1 184 ? 35.372 17.530 69.674 1.00 12.43 184 VAL C C 1
ATOM 7002 O O . VAL C 1 184 ? 36.346 17.954 69.043 1.00 12.95 184 VAL C O 1
ATOM 7006 N N . ILE C 1 185 ? 34.185 17.327 69.119 1.00 11.55 185 ILE C N 1
ATOM 7007 C CA . ILE C 1 185 ? 33.959 17.595 67.711 1.00 12.24 185 ILE C CA 1
ATOM 7008 C C . ILE C 1 185 ? 33.569 19.042 67.438 1.00 13.03 185 ILE C C 1
ATOM 7009 O O . ILE C 1 185 ? 32.638 19.576 68.049 1.00 13.96 185 ILE C O 1
ATOM 7014 N N . ASP C 1 186 ? 34.297 19.676 66.526 1.00 13.10 186 ASP C N 1
ATOM 7015 C CA . ASP C 1 186 ? 34.002 21.046 66.136 1.00 13.05 186 ASP C CA 1
ATOM 7016 C C . ASP C 1 186 ? 32.915 20.893 65.080 1.00 11.98 186 ASP C C 1
ATOM 7017 O O . ASP C 1 186 ? 33.120 20.200 64.088 1.00 13.21 186 ASP C O 1
ATOM 7022 N N . THR C 1 187 ? 31.757 21.511 65.292 1.00 11.44 187 THR C N 1
ATOM 7023 C CA . THR C 1 187 ? 30.663 21.370 64.333 1.00 11.95 187 THR C CA 1
ATOM 7024 C C . THR C 1 187 ? 30.902 22.034 62.983 1.00 15.20 187 THR C C 1
ATOM 7025 O O . THR C 1 187 ? 30.255 21.683 62.001 1.00 17.46 187 THR C O 1
ATOM 7029 N N . VAL C 1 188 ? 31.829 22.983 62.918 1.00 16.57 188 VAL C N 1
ATOM 7030 C CA . VAL C 1 188 ? 32.103 23.654 61.654 1.00 18.63 188 VAL C CA 1
ATOM 7031 C C . VAL C 1 188 ? 32.727 22.700 60.643 1.00 18.87 188 VAL C C 1
ATOM 7032 O O . VAL C 1 188 ? 32.400 22.735 59.459 1.00 19.10 188 VAL C O 1
ATOM 7036 N N . THR C 1 189 ? 33.621 21.840 61.114 1.00 20.43 189 THR C N 1
ATOM 7037 C CA . THR C 1 189 ? 34.308 20.919 60.222 1.00 21.46 189 THR C CA 1
ATOM 7038 C C . THR C 1 189 ? 34.036 19.451 60.468 1.00 21.31 189 THR C C 1
ATOM 7039 O O . THR C 1 189 ? 34.614 18.598 59.797 1.00 22.29 189 THR C O 1
ATOM 7043 N N . ASN C 1 190 ? 33.167 19.153 61.427 1.00 21.01 190 ASN C N 1
ATOM 7044 C CA . ASN C 1 190 ? 32.839 17.771 61.740 1.00 20.21 190 ASN C CA 1
ATOM 7045 C C . ASN C 1 190 ? 34.083 16.919 61.939 1.00 18.94 190 ASN C C 1
ATOM 7046 O O . ASN C 1 190 ? 34.158 15.793 61.461 1.00 19.05 190 ASN C O 1
ATOM 7051 N N . SER C 1 191 ? 35.061 17.470 62.643 1.00 17.82 191 SER C N 1
ATOM 7052 C CA . SER C 1 191 ? 36.291 16.751 62.932 1.00 19.17 191 SER C CA 1
ATOM 7053 C C . SER C 1 191 ? 36.662 16.946 64.395 1.00 19.13 191 SER C C 1
ATOM 7054 O O . SER C 1 191 ? 36.276 17.939 65.017 1.00 19.69 191 SER C O 1
ATOM 7057 N N . VAL C 1 192 ? 37.400 15.987 64.943 1.00 19.07 192 VAL C N 1
ATOM 7058 C CA . VAL C 1 192 ? 37.823 16.043 66.333 1.00 18.44 192 VAL C CA 1
ATOM 7059 C C . VAL C 1 192 ? 38.937 17.071 66.496 1.00 20.13 192 VAL C C 1
ATOM 7060 O O . VAL C 1 192 ? 40.011 16.930 65.911 1.00 21.07 192 VAL C O 1
ATOM 7064 N N . ILE C 1 193 ? 38.676 18.104 67.293 1.00 20.65 193 ILE C N 1
ATOM 7065 C CA . ILE C 1 193 ? 39.663 19.154 67.512 1.00 23.65 193 ILE C CA 1
ATOM 7066 C C . ILE C 1 193 ? 40.348 19.038 68.863 1.00 23.69 193 ILE C C 1
ATOM 7067 O O . ILE C 1 193 ? 41.316 19.740 69.135 1.00 24.28 193 ILE C O 1
ATOM 7072 N N . ASP C 1 194 ? 39.843 18.157 69.713 1.00 23.57 194 ASP C N 1
ATOM 7073 C CA . ASP C 1 194 ? 40.435 17.983 71.024 1.00 23.53 194 ASP C CA 1
ATOM 7074 C C . ASP C 1 194 ? 39.986 16.656 71.606 1.00 23.78 194 ASP C C 1
ATOM 7075 O O . ASP C 1 194 ? 38.875 16.205 71.351 1.00 24.65 194 ASP C O 1
ATOM 7080 N N . THR C 1 195 ? 40.864 16.028 72.376 1.00 24.49 195 THR C N 1
ATOM 7081 C CA . THR C 1 195 ? 40.561 14.761 73.030 1.00 24.11 195 THR C CA 1
ATOM 7082 C C . THR C 1 195 ? 40.977 14.901 74.490 1.00 25.36 195 THR C C 1
ATOM 7083 O O . THR C 1 195 ? 42.166 15.014 74.796 1.00 26.30 195 THR C O 1
ATOM 7087 N N . VAL C 1 196 ? 39.996 14.914 75.386 1.00 24.87 196 VAL C N 1
ATOM 7088 C CA . VAL C 1 196 ? 40.269 15.051 76.810 1.00 26.64 196 VAL C CA 1
ATOM 7089 C C . VAL C 1 196 ? 40.480 13.680 77.459 1.00 27.44 196 VAL C C 1
ATOM 7090 O O . VAL C 1 196 ? 39.640 12.788 77.340 1.00 26.84 196 VAL C O 1
ATOM 7094 N N . LYS C 1 197 ? 41.612 13.517 78.137 1.00 29.02 197 LYS C N 1
ATOM 7095 C CA . LYS C 1 197 ? 41.934 12.257 78.798 1.00 29.79 197 LYS C CA 1
ATOM 7096 C C . LYS C 1 197 ? 41.363 12.259 80.211 1.00 28.94 197 LYS C C 1
ATOM 7097 O O . LYS C 1 197 ? 41.648 13.162 80.995 1.00 29.52 197 LYS C O 1
ATOM 7103 N N . VAL C 1 198 ? 40.547 11.254 80.526 1.00 27.60 198 VAL C N 1
ATOM 7104 C CA . VAL C 1 198 ? 39.937 11.142 81.850 1.00 27.10 198 VAL C CA 1
ATOM 7105 C C . VAL C 1 198 ? 40.502 9.950 82.629 1.00 26.77 198 VAL C C 1
ATOM 7106 O O . VAL C 1 198 ? 41.234 9.129 82.075 1.00 26.77 198 VAL C O 1
ATOM 7110 N N . GLU C 1 199 ? 40.148 9.845 83.906 1.00 26.41 199 GLU C N 1
ATOM 7111 C CA . GLU C 1 199 ? 40.680 8.780 84.759 1.00 27.02 199 GLU C CA 1
ATOM 7112 C C . GLU C 1 199 ? 39.965 7.428 84.758 1.00 25.63 199 GLU C C 1
ATOM 7113 O O . GLU C 1 199 ? 40.535 6.427 85.190 1.00 27.64 199 GLU C O 1
ATOM 7119 N N . ALA C 1 200 ? 38.726 7.396 84.285 1.00 23.44 200 ALA C N 1
ATOM 7120 C CA . ALA C 1 200 ? 37.964 6.154 84.241 1.00 20.48 200 ALA C CA 1
ATOM 7121 C C . ALA C 1 200 ? 37.242 6.021 82.901 1.00 18.76 200 ALA C C 1
ATOM 7122 O O . ALA C 1 200 ? 37.683 6.569 81.893 1.00 18.60 200 ALA C O 1
ATOM 7124 N N . ALA C 1 201 ? 36.136 5.286 82.898 1.00 15.90 201 ALA C N 1
ATOM 7125 C CA . ALA C 1 201 ? 35.361 5.070 81.683 1.00 13.85 201 ALA C CA 1
ATOM 7126 C C . ALA C 1 201 ? 34.166 6.018 81.579 1.00 11.79 201 ALA C C 1
ATOM 7127 O O . ALA C 1 201 ? 33.155 5.822 82.242 1.00 10.98 201 ALA C O 1
ATOM 7129 N N . PRO C 1 202 ? 34.273 7.058 80.735 1.00 11.28 202 PRO C N 1
ATOM 7130 C CA . PRO C 1 202 ? 33.200 8.038 80.541 1.00 11.78 202 PRO C CA 1
ATOM 7131 C C . PRO C 1 202 ? 31.992 7.391 79.856 1.00 12.88 202 PRO C C 1
ATOM 7132 O O . PRO C 1 202 ? 32.126 6.725 78.827 1.00 14.65 202 PRO C O 1
ATOM 7136 N N . SER C 1 203 ? 30.815 7.589 80.434 1.00 11.64 203 SER C N 1
ATOM 7137 C CA . SER C 1 203 ? 29.599 7.006 79.898 1.00 11.01 203 SER C CA 1
ATOM 7138 C C . SER C 1 203 ? 28.601 8.060 79.425 1.00 11.33 203 SER C C 1
ATOM 7139 O O . SER C 1 203 ? 28.301 8.143 78.237 1.00 12.42 203 SER C O 1
ATOM 7142 N N . GLY C 1 204 ? 28.089 8.856 80.357 1.00 9.38 204 GLY C N 1
ATOM 7143 C CA . GLY C 1 204 ? 27.127 9.881 80.007 1.00 7.80 204 GLY C CA 1
ATOM 7144 C C . GLY C 1 204 ? 27.704 11.278 80.087 1.00 8.81 204 GLY C C 1
ATOM 7145 O O . GLY C 1 204 ? 28.692 11.515 80.775 1.00 9.29 204 GLY C O 1
ATOM 7146 N N . ILE C 1 205 ? 27.086 12.203 79.366 1.00 9.44 205 ILE C N 1
ATOM 7147 C CA . ILE C 1 205 ? 27.522 13.592 79.344 1.00 9.01 205 ILE C CA 1
ATOM 7148 C C . ILE C 1 205 ? 26.310 14.509 79.313 1.00 8.93 205 ILE C C 1
ATOM 7149 O O . ILE C 1 205 ? 25.297 14.204 78.685 1.00 9.61 205 ILE C O 1
ATOM 7154 N N . ALA C 1 206 ? 26.418 15.637 79.998 1.00 9.58 206 ALA C N 1
ATOM 7155 C CA . ALA C 1 206 ? 25.337 16.609 80.029 1.00 10.83 206 ALA C CA 1
ATOM 7156 C C . ALA C 1 206 ? 25.945 17.999 80.167 1.00 11.31 206 ALA C C 1
ATOM 7157 O O . ALA C 1 206 ? 26.800 18.232 81.017 1.00 13.11 206 ALA C O 1
ATOM 7159 N N . VAL C 1 207 ? 25.515 18.903 79.297 1.00 11.59 207 VAL C N 1
ATOM 7160 C CA . VAL C 1 207 ? 25.991 20.282 79.290 1.00 10.09 207 VAL C CA 1
ATOM 7161 C C . VAL C 1 207 ? 24.917 21.147 79.941 1.00 9.44 207 VAL C C 1
ATOM 7162 O O . VAL C 1 207 ? 23.724 20.949 79.700 1.00 10.42 207 VAL C O 1
ATOM 7166 N N . ASN C 1 208 ? 25.331 22.093 80.775 1.00 9.72 208 ASN C N 1
ATOM 7167 C CA . ASN C 1 208 ? 24.372 22.965 81.447 1.00 10.85 208 ASN C CA 1
ATOM 7168 C C . ASN C 1 208 ? 23.757 23.938 80.444 1.00 10.34 208 ASN C C 1
ATOM 7169 O O . ASN C 1 208 ? 24.333 24.198 79.393 1.00 9.72 208 ASN C O 1
ATOM 7174 N N . PRO C 1 209 ? 22.571 24.477 80.754 1.00 12.32 209 PRO C N 1
ATOM 7175 C CA . PRO C 1 209 ? 21.871 25.417 79.872 1.00 14.76 209 PRO C CA 1
ATOM 7176 C C . PRO C 1 209 ? 22.701 26.585 79.344 1.00 16.56 209 PRO C C 1
ATOM 7177 O O . PRO C 1 209 ? 22.481 27.040 78.229 1.00 17.12 209 PRO C O 1
ATOM 7181 N N . GLU C 1 210 ? 23.656 27.063 80.135 1.00 17.68 210 GLU C N 1
ATOM 7182 C CA . GLU C 1 210 ? 24.497 28.175 79.715 1.00 19.49 210 GLU C CA 1
ATOM 7183 C C . GLU C 1 210 ? 25.614 27.767 78.766 1.00 19.43 210 GLU C C 1
ATOM 7184 O O . GLU C 1 210 ? 26.128 28.590 78.007 1.00 20.31 210 GLU C O 1
ATOM 7190 N N . GLY C 1 211 ? 25.990 26.496 78.810 1.00 19.87 211 GLY C N 1
ATOM 7191 C CA . GLY C 1 211 ? 27.037 26.012 77.933 1.00 19.29 211 GLY C CA 1
ATOM 7192 C C . GLY C 1 211 ? 28.446 26.245 78.444 1.00 19.28 211 GLY C C 1
ATOM 7193 O O . GLY C 1 211 ? 29.403 26.113 77.685 1.00 20.19 211 GLY C O 1
ATOM 7194 N N . THR C 1 212 ? 28.579 26.590 79.723 1.00 18.24 212 THR C N 1
ATOM 7195 C CA . THR C 1 212 ? 29.894 26.834 80.320 1.00 17.49 212 THR C CA 1
ATOM 7196 C C . THR C 1 212 ? 30.466 25.582 80.981 1.00 17.20 212 THR C C 1
ATOM 7197 O O . THR C 1 212 ? 31.670 25.484 81.183 1.00 18.96 212 THR C O 1
ATOM 7201 N N . LYS C 1 213 ? 29.604 24.629 81.318 1.00 16.67 213 LYS C N 1
ATOM 7202 C CA . LYS C 1 213 ? 30.056 23.404 81.971 1.00 17.82 213 LYS C CA 1
ATOM 7203 C C . LYS C 1 213 ? 29.459 22.120 81.401 1.00 16.73 213 LYS C C 1
ATOM 7204 O O . LYS C 1 213 ? 28.315 22.091 80.935 1.00 16.18 213 LYS C O 1
ATOM 7210 N N . ALA C 1 214 ? 30.250 21.056 81.459 1.00 15.04 214 ALA C N 1
ATOM 7211 C CA . ALA C 1 214 ? 29.820 19.751 80.992 1.00 15.69 214 ALA C CA 1
ATOM 7212 C C . ALA C 1 214 ? 30.053 18.772 82.135 1.00 15.19 214 ALA C C 1
ATOM 7213 O O . ALA C 1 214 ? 31.060 18.864 82.843 1.00 14.92 214 ALA C O 1
ATOM 7215 N N . TYR C 1 215 ? 29.111 17.855 82.327 1.00 14.50 215 TYR C N 1
ATOM 7216 C CA . TYR C 1 215 ? 29.218 16.861 83.384 1.00 13.54 215 TYR C CA 1
ATOM 7217 C C . TYR C 1 215 ? 29.299 15.464 82.780 1.00 14.64 215 TYR C C 1
ATOM 7218 O O . TYR C 1 215 ? 28.512 15.102 81.901 1.00 15.48 215 TYR C O 1
ATOM 7227 N N . VAL C 1 216 ? 30.262 14.683 83.250 1.00 13.54 216 VAL C N 1
ATOM 7228 C CA . VAL C 1 216 ? 30.454 13.339 82.735 1.00 13.95 216 VAL C CA 1
ATOM 7229 C C . VAL C 1 216 ? 30.448 12.279 83.833 1.00 13.47 216 VAL C C 1
ATOM 7230 O O . VAL C 1 216 ? 31.033 12.466 84.899 1.00 12.81 216 VAL C O 1
ATOM 7234 N N . THR C 1 217 ? 29.769 11.167 83.573 1.00 13.08 217 THR C N 1
ATOM 7235 C CA . THR C 1 217 ? 29.748 10.078 84.534 1.00 13.64 217 THR C CA 1
ATOM 7236 C C . THR C 1 217 ? 30.928 9.180 84.168 1.00 14.11 217 THR C C 1
ATOM 7237 O O . THR C 1 217 ? 31.094 8.783 83.017 1.00 14.97 217 THR C O 1
ATOM 7241 N N . ASN C 1 218 ? 31.766 8.888 85.153 1.00 15.86 218 ASN C N 1
ATOM 7242 C CA . ASN C 1 218 ? 32.950 8.068 84.935 1.00 17.11 218 ASN C CA 1
ATOM 7243 C C . ASN C 1 218 ? 32.827 6.798 85.769 1.00 16.94 218 ASN C C 1
ATOM 7244 O O . ASN C 1 218 ? 32.725 6.855 86.995 1.00 16.51 218 ASN C O 1
ATOM 7249 N N . VAL C 1 219 ? 32.827 5.663 85.080 1.00 16.35 219 VAL C N 1
ATOM 7250 C CA . VAL C 1 219 ? 32.668 4.357 85.700 1.00 18.28 219 VAL C CA 1
ATOM 7251 C C . VAL C 1 219 ? 33.961 3.572 85.856 1.00 19.84 219 VAL C C 1
ATOM 7252 O O . VAL C 1 219 ? 34.735 3.439 84.913 1.00 20.56 219 VAL C O 1
ATOM 7256 N N . ASP C 1 220 ? 34.173 3.047 87.057 1.00 21.93 220 ASP C N 1
ATOM 7257 C CA . ASP C 1 220 ? 35.345 2.242 87.373 1.00 24.12 220 ASP C CA 1
ATOM 7258 C C . ASP C 1 220 ? 34.973 1.282 88.495 1.00 24.53 220 ASP C C 1
ATOM 7259 O O . ASP C 1 220 ? 33.995 1.497 89.202 1.00 25.50 220 ASP C O 1
ATOM 7264 N N . LYS C 1 221 ? 35.751 0.221 88.656 1.00 25.93 221 LYS C N 1
ATOM 7265 C CA . LYS C 1 221 ? 35.476 -0.772 89.684 1.00 26.88 221 LYS C CA 1
ATOM 7266 C C . LYS C 1 221 ? 35.747 -0.300 91.115 1.00 26.30 221 LYS C C 1
ATOM 7267 O O . LYS C 1 221 ? 34.995 -0.622 92.032 1.00 26.46 221 LYS C O 1
ATOM 7273 N N . TYR C 1 222 ? 36.808 0.474 91.310 1.00 25.64 222 TYR C N 1
ATOM 7274 C CA . TYR C 1 222 ? 37.169 0.922 92.654 1.00 26.33 222 TYR C CA 1
ATOM 7275 C C . TYR C 1 222 ? 36.724 2.328 92.995 1.00 26.60 222 TYR C C 1
ATOM 7276 O O . TYR C 1 222 ? 36.599 2.681 94.166 1.00 27.43 222 TYR C O 1
ATOM 7285 N N . PHE C 1 223 ? 36.476 3.131 91.971 1.00 27.44 223 PHE C N 1
ATOM 7286 C CA . PHE C 1 223 ? 36.036 4.496 92.194 1.00 27.48 223 PHE C CA 1
ATOM 7287 C C . PHE C 1 223 ? 35.136 4.947 91.050 1.00 26.67 223 PHE C C 1
ATOM 7288 O O . PHE C 1 223 ? 35.383 4.629 89.887 1.00 28.52 223 PHE C O 1
ATOM 7296 N N . ASN C 1 224 ? 34.072 5.662 91.385 1.00 23.53 224 ASN C N 1
ATOM 7297 C CA . ASN C 1 224 ? 33.158 6.166 90.376 1.00 20.75 224 ASN C CA 1
ATOM 7298 C C . ASN C 1 224 ? 32.987 7.632 90.671 1.00 19.93 224 ASN C C 1
ATOM 7299 O O . ASN C 1 224 ? 32.907 8.027 91.830 1.00 19.78 224 ASN C O 1
ATOM 7304 N N . THR C 1 225 ? 32.945 8.444 89.623 1.00 18.62 225 THR C N 1
ATOM 7305 C CA . THR C 1 225 ? 32.804 9.874 89.805 1.00 17.23 225 THR C CA 1
ATOM 7306 C C . THR C 1 225 ? 31.994 10.540 88.706 1.00 17.89 225 THR C C 1
ATOM 7307 O O . THR C 1 225 ? 31.701 9.931 87.668 1.00 19.01 225 THR C O 1
ATOM 7311 N N . VAL C 1 226 ? 31.655 11.736 89.040 1.00 17.53 226 VAL C N 1
ATOM 7312 C CA . VAL C 1 226 ? 31.045 12.713 88.147 1.00 17.06 226 VAL C CA 1
ATOM 7313 C C . VAL C 1 226 ? 31.986 13.882 87.986 1.00 17.33 226 VAL C C 1
ATOM 7314 O O . VAL C 1 226 ? 32.151 14.703 88.895 1.00 15.59 226 VAL C O 1
ATOM 7318 N N . SER C 1 227 ? 32.582 13.912 86.824 1.00 19.17 227 SER C N 1
ATOM 7319 C CA . SER C 1 227 ? 33.558 14.930 86.496 1.00 22.08 227 SER C CA 1
ATOM 7320 C C . SER C 1 227 ? 32.892 16.178 85.955 1.00 24.46 227 SER C C 1
ATOM 7321 O O . SER C 1 227 ? 31.776 16.130 85.438 1.00 24.36 227 SER C O 1
ATOM 7332 N N . ILE C 1 229 ? 33.646 19.496 83.435 1.00 26.92 229 ILE C N 1
ATOM 7333 C CA . ILE C 1 229 ? 34.543 20.090 82.458 1.00 24.59 229 ILE C CA 1
ATOM 7334 C C . ILE C 1 229 ? 34.147 21.518 82.093 1.00 23.98 229 ILE C C 1
ATOM 7335 O O . ILE C 1 229 ? 32.968 21.831 81.944 1.00 23.91 229 ILE C O 1
ATOM 7340 N N . ASP C 1 230 ? 35.143 22.385 81.964 1.00 24.25 230 ASP C N 1
ATOM 7341 C CA . ASP C 1 230 ? 34.899 23.766 81.567 1.00 23.28 230 ASP C CA 1
ATOM 7342 C C . ASP C 1 230 ? 34.917 23.754 80.036 1.00 22.88 230 ASP C C 1
ATOM 7343 O O . ASP C 1 230 ? 35.942 23.451 79.415 1.00 22.34 230 ASP C O 1
ATOM 7348 N N . THR C 1 231 ? 33.777 24.072 79.434 1.00 21.99 231 THR C N 1
ATOM 7349 C CA . THR C 1 231 ? 33.641 24.069 77.980 1.00 21.76 231 THR C CA 1
ATOM 7350 C C . THR C 1 231 ? 34.551 25.068 77.265 1.00 21.62 231 THR C C 1
ATOM 7351 O O . THR C 1 231 ? 34.848 24.911 76.081 1.00 20.97 231 THR C O 1
ATOM 7355 N N . GLY C 1 232 ? 34.988 26.099 77.977 1.00 20.64 232 GLY C N 1
ATOM 7356 C CA . GLY C 1 232 ? 35.860 27.075 77.360 1.00 20.43 232 GLY C CA 1
ATOM 7357 C C . GLY C 1 232 ? 37.280 26.563 77.211 1.00 20.25 232 GLY C C 1
ATOM 7358 O O . GLY C 1 232 ? 37.965 26.875 76.238 1.00 21.06 232 GLY C O 1
ATOM 7359 N N . THR C 1 233 ? 37.716 25.750 78.165 1.00 20.82 233 THR C N 1
ATOM 7360 C CA . THR C 1 233 ? 39.074 25.219 78.159 1.00 20.63 233 THR C CA 1
ATOM 7361 C C . THR C 1 233 ? 39.178 23.716 77.916 1.00 21.90 233 THR C C 1
ATOM 7362 O O . THR C 1 233 ? 40.278 23.191 77.723 1.00 21.75 233 THR C O 1
ATOM 7366 N N . ASN C 1 234 ? 38.034 23.035 77.918 1.00 23.10 234 ASN C N 1
ATOM 7367 C CA . ASN C 1 234 ? 37.980 21.580 77.743 1.00 23.85 234 ASN C CA 1
ATOM 7368 C C . ASN C 1 234 ? 38.835 20.939 78.822 1.00 25.58 234 ASN C C 1
ATOM 7369 O O . ASN C 1 234 ? 39.695 20.094 78.554 1.00 26.51 234 ASN C O 1
ATOM 7374 N N . LYS C 1 235 ? 38.547 21.347 80.069 1.00 27.86 235 LYS C N 1
ATOM 7375 C CA . LYS C 1 235 ? 39.282 20.911 81.247 1.00 30.21 235 LYS C CA 1
ATOM 7376 C C . LYS C 1 235 ? 38.339 20.363 82.309 1.00 30.36 235 LYS C C 1
ATOM 7377 O O . LYS C 1 235 ? 37.220 20.839 82.506 1.00 30.83 235 LYS C O 1
ATOM 7383 N N . ILE C 1 236 ? 38.871 19.350 82.967 1.00 30.46 236 ILE C N 1
ATOM 7384 C CA . ILE C 1 236 ? 38.231 18.792 84.149 1.00 30.74 236 ILE C CA 1
ATOM 7385 C C . ILE C 1 236 ? 38.592 19.626 85.387 1.00 29.89 236 ILE C C 1
ATOM 7386 O O . ILE C 1 236 ? 39.762 19.632 85.784 1.00 30.86 236 ILE C O 1
ATOM 7391 N N . THR C 1 237 ? 37.629 20.354 85.843 1.00 28.42 237 THR C N 1
ATOM 7392 C CA . THR C 1 237 ? 37.865 21.286 86.938 1.00 26.84 237 THR C CA 1
ATOM 7393 C C . THR C 1 237 ? 37.363 20.754 88.275 1.00 25.11 237 THR C C 1
ATOM 7394 O O . THR C 1 237 ? 37.541 21.403 89.300 1.00 25.80 237 THR C O 1
ATOM 7398 N N . ALA C 1 238 ? 36.742 19.578 88.264 1.00 23.46 238 ALA C N 1
ATOM 7399 C CA . ALA C 1 238 ? 36.216 18.976 89.490 1.00 22.17 238 ALA C CA 1
ATOM 7400 C C . ALA C 1 238 ? 35.793 17.517 89.305 1.00 22.80 238 ALA C C 1
ATOM 7401 O O . ALA C 1 238 ? 35.326 17.119 88.238 1.00 23.14 238 ALA C O 1
ATOM 7403 N N . ARG C 1 239 ? 35.967 16.727 90.359 1.00 22.07 239 ARG C N 1
ATOM 7404 C CA . ARG C 1 239 ? 35.598 15.321 90.343 1.00 22.84 239 ARG C CA 1
ATOM 7405 C C . ARG C 1 239 ? 34.826 15.025 91.623 1.00 23.86 239 ARG C C 1
ATOM 7406 O O . ARG C 1 239 ? 35.344 15.205 92.724 1.00 25.73 239 ARG C O 1
ATOM 7414 N N . ILE C 1 240 ? 33.586 14.569 91.469 1.00 23.18 240 ILE C N 1
ATOM 7415 C CA . ILE C 1 240 ? 32.704 14.269 92.591 1.00 20.76 240 ILE C CA 1
ATOM 7416 C C . ILE C 1 240 ? 32.453 12.761 92.709 1.00 19.36 240 ILE C C 1
ATOM 7417 O O . ILE C 1 240 ? 31.910 12.146 91.794 1.00 19.10 240 ILE C O 1
ATOM 7422 N N . PRO C 1 241 ? 32.825 12.156 93.850 1.00 18.19 241 PRO C N 1
ATOM 7423 C CA . PRO C 1 241 ? 32.651 10.722 94.094 1.00 15.68 241 PRO C CA 1
ATOM 7424 C C . PRO C 1 241 ? 31.184 10.340 94.171 1.00 14.37 241 PRO C C 1
ATOM 7425 O O . PRO C 1 241 ? 30.414 10.991 94.861 1.00 15.40 241 PRO C O 1
ATOM 7429 N N . VAL C 1 242 ? 30.808 9.311 93.432 1.00 12.37 242 VAL C N 1
ATOM 7430 C CA . VAL C 1 242 ? 29.431 8.831 93.438 1.00 12.22 242 VAL C CA 1
ATOM 7431 C C . VAL C 1 242 ? 29.367 7.311 93.554 1.00 12.72 242 VAL C C 1
ATOM 7432 O O . VAL C 1 242 ? 30.400 6.629 93.476 1.00 13.88 242 VAL C O 1
ATOM 7436 N N . GLY C 1 243 ? 28.157 6.838 93.740 1.00 14.39 243 GLY C N 1
ATOM 7437 C CA . GLY C 1 243 ? 27.871 5.405 93.893 1.00 14.93 243 GLY C CA 1
ATOM 7438 C C . GLY C 1 243 ? 28.288 4.632 92.641 1.00 15.69 243 GLY C C 1
ATOM 7439 O O . GLY C 1 243 ? 28.591 5.227 91.595 1.00 15.08 243 GLY C O 1
ATOM 7440 N N . PRO C 1 244 ? 28.320 3.298 92.719 1.00 17.40 244 PRO C N 1
ATOM 7441 C CA . PRO C 1 244 ? 28.718 2.456 91.595 1.00 17.66 244 PRO C CA 1
ATOM 7442 C C . PRO C 1 244 ? 27.809 2.599 90.387 1.00 18.14 244 PRO C C 1
ATOM 7443 O O . PRO C 1 244 ? 26.579 2.865 90.567 1.00 16.86 244 PRO C O 1
ATOM 7447 N N . ASP C 1 245 ? 28.463 2.416 89.245 1.00 20.35 245 ASP C N 1
ATOM 7448 C CA . ASP C 1 245 ? 27.868 2.399 87.886 1.00 21.39 245 ASP C CA 1
ATOM 7449 C C . ASP C 1 245 ? 27.013 3.629 87.549 1.00 20.85 245 ASP C C 1
ATOM 7450 O O . ASP C 1 245 ? 25.838 3.503 87.167 1.00 20.21 245 ASP C O 1
ATOM 7455 N N . PRO C 1 246 ? 27.526 4.865 87.664 1.00 19.56 246 PRO C N 1
ATOM 7456 C CA . PRO C 1 246 ? 26.769 6.038 87.239 1.00 19.30 246 PRO C CA 1
ATOM 7457 C C . PRO C 1 246 ? 26.550 5.949 85.743 1.00 18.95 246 PRO C C 1
ATOM 7458 O O . PRO C 1 246 ? 27.512 5.597 84.997 1.00 19.10 246 PRO C O 1
ATOM 7462 N N . ALA C 1 247 ? 25.343 6.258 85.281 1.00 18.42 247 ALA C N 1
ATOM 7463 C CA . ALA C 1 247 ? 25.028 6.153 83.834 1.00 19.12 247 ALA C CA 1
ATOM 7464 C C . ALA C 1 247 ? 24.494 7.458 83.258 1.00 18.28 247 ALA C C 1
ATOM 7465 O O . ALA C 1 247 ? 25.259 8.312 82.826 1.00 16.95 247 ALA C O 1
ATOM 7467 N N . GLY C 1 248 ? 23.172 7.591 83.256 1.00 19.08 248 GLY C N 1
ATOM 7468 C CA . GLY C 1 248 ? 22.543 8.785 82.731 1.00 19.98 248 GLY C CA 1
ATOM 7469 C C . GLY C 1 248 ? 22.740 9.986 83.633 1.00 19.83 248 GLY C C 1
ATOM 7470 O O . GLY C 1 248 ? 22.776 9.860 84.861 1.00 20.69 248 GLY C O 1
ATOM 7471 N N . ILE C 1 249 ? 22.858 11.156 83.018 1.00 17.91 249 ILE C N 1
ATOM 7472 C CA . ILE C 1 249 ? 23.057 12.386 83.761 1.00 16.45 249 ILE C CA 1
ATOM 7473 C C . ILE C 1 249 ? 22.336 13.552 83.083 1.00 16.14 249 ILE C C 1
ATOM 7474 O O . ILE C 1 249 ? 22.172 13.570 81.862 1.00 15.89 249 ILE C O 1
ATOM 7479 N N . ALA C 1 250 ? 21.903 14.523 83.877 1.00 14.18 250 ALA C N 1
ATOM 7480 C CA . ALA C 1 250 ? 21.233 15.691 83.322 1.00 13.99 250 ALA C CA 1
ATOM 7481 C C . ALA C 1 250 ? 21.295 16.869 84.283 1.00 13.18 250 ALA C C 1
ATOM 7482 O O . ALA C 1 250 ? 21.359 16.700 85.502 1.00 13.57 250 ALA C O 1
ATOM 7484 N N . VAL C 1 251 ? 21.310 18.067 83.716 1.00 12.35 251 VAL C N 1
ATOM 7485 C CA . VAL C 1 251 ? 21.345 19.281 84.507 1.00 10.82 251 VAL C CA 1
ATOM 7486 C C . VAL C 1 251 ? 19.965 19.911 84.505 1.00 11.35 251 VAL C C 1
ATOM 7487 O O . VAL C 1 251 ? 19.288 19.946 83.482 1.00 12.60 251 VAL C O 1
ATOM 7491 N N . THR C 1 252 ? 19.541 20.403 85.660 1.00 11.98 252 THR C N 1
ATOM 7492 C CA . THR C 1 252 ? 18.255 21.074 85.759 1.00 11.95 252 THR C CA 1
ATOM 7493 C C . THR C 1 252 ? 18.325 22.362 84.927 1.00 12.23 252 THR C C 1
ATOM 7494 O O . THR C 1 252 ? 19.398 22.939 84.738 1.00 10.80 252 THR C O 1
ATOM 7498 N N . PRO C 1 253 ? 17.175 22.830 84.427 1.00 12.25 253 PRO C N 1
ATOM 7499 C CA . PRO C 1 253 ? 17.110 24.047 83.615 1.00 12.93 253 PRO C CA 1
ATOM 7500 C C . PRO C 1 253 ? 17.784 25.285 84.221 1.00 14.10 253 PRO C C 1
ATOM 7501 O O . PRO C 1 253 ? 18.302 26.125 83.484 1.00 14.20 253 PRO C O 1
ATOM 7505 N N . ASP C 1 254 ? 17.781 25.396 85.550 1.00 15.09 254 ASP C N 1
ATOM 7506 C CA . ASP C 1 254 ? 18.396 26.543 86.226 1.00 16.04 254 A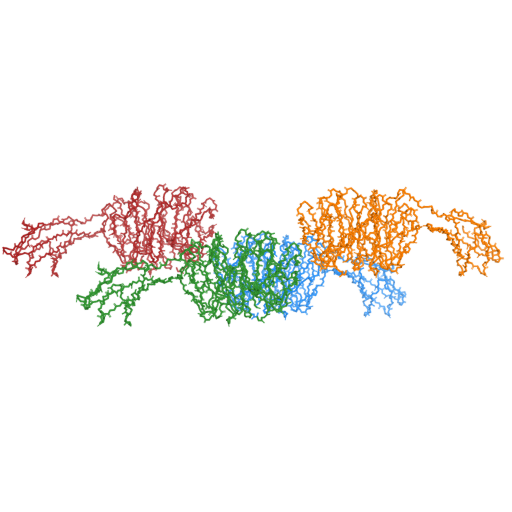SP C CA 1
ATOM 7507 C C . ASP C 1 254 ? 19.901 26.356 86.452 1.00 15.84 254 ASP C C 1
ATOM 7508 O O . ASP C 1 254 ? 20.591 27.259 86.939 1.00 15.42 254 ASP C O 1
ATOM 7513 N N . GLY C 1 255 ? 20.398 25.172 86.098 1.00 15.28 255 GLY C N 1
ATOM 7514 C CA . GLY C 1 255 ? 21.812 24.865 86.226 1.00 13.87 255 GLY C CA 1
ATOM 7515 C C . GLY C 1 255 ? 22.344 24.682 87.634 1.00 14.86 255 GLY C C 1
ATOM 7516 O O . GLY C 1 255 ? 23.552 24.573 87.829 1.00 14.28 255 GLY C O 1
ATOM 7517 N N . LYS C 1 256 ? 21.448 24.617 88.612 1.00 15.19 256 LYS C N 1
ATOM 7518 C CA . LYS C 1 256 ? 21.836 24.488 90.008 1.00 16.02 256 LYS C CA 1
ATOM 7519 C C . LYS C 1 256 ? 21.909 23.045 90.511 1.00 17.65 256 LYS C C 1
ATOM 7520 O O . LYS C 1 256 ? 22.468 22.782 91.577 1.00 17.79 256 LYS C O 1
ATOM 7526 N N . LYS C 1 257 ? 21.356 22.110 89.743 1.00 17.18 257 LYS C N 1
ATOM 7527 C CA . LYS C 1 257 ? 21.394 20.704 90.137 1.00 17.26 257 LYS C CA 1
ATOM 7528 C C . LYS C 1 257 ? 21.693 19.749 88.988 1.00 16.23 257 LYS C C 1
ATOM 7529 O O . LYS C 1 257 ? 21.266 19.962 87.846 1.00 14.76 257 LYS C O 1
ATOM 7535 N N . VAL C 1 258 ? 22.438 18.695 89.314 1.00 15.05 258 VAL C N 1
ATOM 7536 C CA . VAL C 1 258 ? 22.796 17.649 88.366 1.00 14.66 258 VAL C CA 1
ATOM 7537 C C . VAL C 1 258 ? 22.270 16.328 88.924 1.00 15.63 258 VAL C C 1
ATOM 7538 O O . VAL C 1 258 ? 22.505 15.987 90.082 1.00 15.06 258 VAL C O 1
ATOM 7542 N N . TYR C 1 259 ? 21.537 15.597 88.092 1.00 16.13 259 TYR C N 1
ATOM 7543 C CA . TYR C 1 259 ? 20.974 14.311 88.483 1.00 13.55 259 TYR C CA 1
ATOM 7544 C C . TYR C 1 259 ? 21.722 13.167 87.819 1.00 12.57 259 TYR C C 1
ATOM 7545 O O . TYR C 1 259 ? 21.878 13.147 86.595 1.00 11.80 259 TYR C O 1
ATOM 7554 N N . VAL C 1 260 ? 22.173 12.215 88.636 1.00 11.14 260 VAL C N 1
ATOM 7555 C CA . VAL C 1 260 ? 22.919 11.060 88.141 1.00 11.31 260 VAL C CA 1
ATOM 7556 C C . VAL C 1 260 ? 22.234 9.759 88.542 1.00 10.40 260 VAL C C 1
ATOM 7557 O O . VAL C 1 260 ? 22.025 9.494 89.730 1.00 9.56 260 VAL C O 1
ATOM 7561 N N . ALA C 1 261 ? 21.891 8.950 87.545 1.00 9.48 261 ALA C N 1
ATOM 7562 C CA . ALA C 1 261 ? 21.262 7.659 87.800 1.00 10.67 261 ALA C CA 1
ATOM 7563 C C . ALA C 1 261 ? 22.340 6.620 88.093 1.00 10.99 261 ALA C C 1
ATOM 7564 O O . ALA C 1 261 ? 23.337 6.523 87.369 1.00 11.27 261 ALA C O 1
ATOM 7566 N N . LEU C 1 262 ? 22.151 5.859 89.164 1.00 10.97 262 LEU C N 1
ATOM 7567 C CA . LEU C 1 262 ? 23.101 4.808 89.530 1.00 12.01 262 LEU C CA 1
ATOM 7568 C C . LEU C 1 262 ? 22.344 3.491 89.370 1.00 12.49 262 LEU C C 1
ATOM 7569 O O . LEU C 1 262 ? 21.581 3.085 90.258 1.00 10.87 262 LEU C O 1
ATOM 7574 N N . SER C 1 263 ? 22.541 2.833 88.231 1.00 12.53 263 SER C N 1
ATOM 7575 C CA . SER C 1 263 ? 21.828 1.584 87.961 1.00 13.70 263 SER C CA 1
ATOM 7576 C C . SER C 1 263 ? 22.077 0.459 88.962 1.00 12.65 263 SER C C 1
ATOM 7577 O O . SER C 1 263 ? 21.159 -0.258 89.315 1.00 13.20 263 SER C O 1
ATOM 7580 N N . PHE C 1 264 ? 23.308 0.318 89.435 1.00 12.83 264 PHE C N 1
ATOM 7581 C CA . PHE C 1 264 ? 23.628 -0.733 90.391 1.00 13.44 264 PHE C CA 1
ATOM 7582 C C . PHE C 1 264 ? 22.927 -0.531 91.747 1.00 14.67 264 PHE C C 1
ATOM 7583 O O . PHE C 1 264 ? 22.698 -1.494 92.472 1.00 14.81 264 PHE C O 1
ATOM 7601 N N . ASN C 1 266 ? 19.849 1.414 92.181 1.00 13.29 266 ASN C N 1
ATOM 7602 C CA . ASN C 1 266 ? 18.418 1.711 92.069 1.00 12.11 266 ASN C CA 1
ATOM 7603 C C . ASN C 1 266 ? 18.149 3.059 92.726 1.00 11.70 266 ASN C C 1
ATOM 7604 O O . ASN C 1 266 ? 17.161 3.241 93.444 1.00 11.64 266 ASN C O 1
ATOM 7609 N N . THR C 1 267 ? 19.041 4.006 92.469 1.00 11.39 267 THR C N 1
ATOM 7610 C CA . THR C 1 267 ? 18.919 5.334 93.042 1.00 13.44 267 THR C CA 1
ATOM 7611 C C . THR C 1 267 ? 19.368 6.428 92.091 1.00 13.72 267 THR C C 1
ATOM 7612 O O . THR C 1 267 ? 19.969 6.171 91.047 1.00 14.48 267 THR C O 1
ATOM 7616 N N . VAL C 1 268 ? 19.065 7.655 92.483 1.00 13.72 268 VAL C N 1
ATOM 7617 C CA . VAL C 1 268 ? 19.454 8.832 91.731 1.00 15.15 268 VAL C CA 1
ATOM 7618 C C . VAL C 1 268 ? 20.097 9.782 92.730 1.00 14.68 268 VAL C C 1
ATOM 7619 O O . VAL C 1 268 ? 19.553 10.011 93.808 1.00 15.64 268 VAL C O 1
ATOM 7623 N N . SER C 1 269 ? 21.267 10.304 92.381 1.00 15.06 269 SER C N 1
ATOM 7624 C CA . SER C 1 269 ? 21.980 11.244 93.239 1.00 15.93 269 SER C CA 1
ATOM 7625 C C . SER C 1 269 ? 21.885 12.660 92.694 1.00 15.00 269 SER C C 1
ATOM 7626 O O . SER C 1 269 ? 22.090 12.891 91.511 1.00 14.78 269 SER C O 1
ATOM 7629 N N . VAL C 1 270 ? 21.578 13.606 93.571 1.00 16.48 270 VAL C N 1
ATOM 7630 C CA . VAL C 1 270 ? 21.471 15.003 93.181 1.00 17.67 270 VAL C CA 1
ATOM 7631 C C . VAL C 1 270 ? 22.757 15.712 93.590 1.00 17.45 270 VAL C C 1
ATOM 7632 O O . VAL C 1 270 ? 23.193 15.617 94.735 1.00 18.71 270 VAL C O 1
ATOM 7636 N N . ILE C 1 271 ? 23.363 16.414 92.644 1.00 18.18 271 ILE C N 1
ATOM 7637 C CA . ILE C 1 271 ? 24.591 17.140 92.911 1.00 20.03 271 ILE C CA 1
ATOM 7638 C C . ILE C 1 271 ? 24.364 18.644 92.861 1.00 20.82 271 ILE C C 1
ATOM 7639 O O . ILE C 1 271 ? 23.764 19.164 91.917 1.00 19.52 271 ILE C O 1
ATOM 7644 N N . ASP C 1 272 ? 24.842 19.333 93.894 1.00 22.99 272 ASP C N 1
ATOM 7645 C CA . ASP C 1 272 ? 24.720 20.788 93.979 1.00 24.40 272 ASP C CA 1
ATOM 7646 C C . ASP C 1 272 ? 25.861 21.383 93.159 1.00 24.63 272 ASP C C 1
ATOM 7647 O O . ASP C 1 272 ? 27.026 21.276 93.543 1.00 24.38 272 ASP C O 1
ATOM 7652 N N . THR C 1 273 ? 25.520 21.996 92.027 1.00 25.48 273 THR C N 1
ATOM 7653 C CA . THR C 1 273 ? 26.514 22.590 91.127 1.00 26.00 273 THR C CA 1
ATOM 7654 C C . THR C 1 273 ? 27.350 23.706 91.744 1.00 26.58 273 THR C C 1
ATOM 7655 O O . THR C 1 273 ? 28.417 24.035 91.229 1.00 27.60 273 THR C O 1
ATOM 7659 N N . ALA C 1 274 ? 26.871 24.285 92.839 1.00 26.11 274 ALA C N 1
ATOM 7660 C CA . ALA C 1 274 ? 27.591 25.371 93.496 1.00 27.57 274 ALA C CA 1
ATOM 7661 C C . ALA C 1 274 ? 28.736 24.861 94.360 1.00 29.05 274 ALA C C 1
ATOM 7662 O O . ALA C 1 274 ? 29.847 25.402 94.340 1.00 29.16 274 ALA C O 1
ATOM 7664 N N . THR C 1 275 ? 28.451 23.814 95.123 1.00 29.41 275 THR C N 1
ATOM 7665 C CA . THR C 1 275 ? 29.427 23.238 96.032 1.00 29.69 275 THR C CA 1
ATOM 7666 C C . THR C 1 275 ? 30.048 21.957 95.495 1.00 29.74 275 THR C C 1
ATOM 7667 O O . THR C 1 275 ? 30.988 21.422 96.080 1.00 31.38 275 THR C O 1
ATOM 7671 N N . ASN C 1 276 ? 29.527 21.471 94.378 1.00 29.12 276 ASN C N 1
ATOM 7672 C CA . ASN C 1 276 ? 30.022 20.237 93.791 1.00 28.68 276 ASN C CA 1
ATOM 7673 C C . ASN C 1 276 ? 30.021 19.088 94.789 1.00 26.70 276 ASN C C 1
ATOM 7674 O O . ASN C 1 276 ? 30.994 18.343 94.911 1.00 26.64 276 ASN C O 1
ATOM 7679 N N . THR C 1 277 ? 28.910 18.959 95.504 1.00 25.03 277 THR C N 1
ATOM 7680 C CA . THR C 1 277 ? 28.740 17.893 96.480 1.00 24.84 277 THR C CA 1
ATOM 7681 C C . THR C 1 277 ? 27.377 17.247 96.276 1.00 22.89 277 THR C C 1
ATOM 7682 O O . THR C 1 277 ? 26.498 17.814 95.627 1.00 21.26 277 THR C O 1
ATOM 7686 N N . ILE C 1 278 ? 27.215 16.050 96.818 1.00 22.17 278 ILE C N 1
ATOM 7687 C CA . ILE C 1 278 ? 25.952 15.343 96.713 1.00 22.15 278 ILE C CA 1
ATOM 7688 C C . ILE C 1 278 ? 25.093 15.858 97.856 1.00 22.11 278 ILE C C 1
ATOM 7689 O O . ILE C 1 278 ? 25.498 15.806 99.012 1.00 22.80 278 ILE C O 1
ATOM 7694 N N . THR C 1 279 ? 23.914 16.370 97.537 1.00 21.28 279 THR C N 1
ATOM 7695 C CA . THR C 1 279 ? 23.041 16.888 98.574 1.00 23.25 279 THR C CA 1
ATOM 7696 C C . THR C 1 279 ? 21.927 15.912 98.898 1.00 23.27 279 THR C C 1
ATOM 7697 O O . THR C 1 279 ? 21.238 16.060 99.907 1.00 23.71 279 THR C O 1
ATOM 7701 N N . ALA C 1 280 ? 21.758 14.911 98.040 1.00 23.35 280 ALA C N 1
ATOM 7702 C CA . ALA C 1 280 ? 20.740 13.888 98.250 1.00 23.17 280 ALA C CA 1
ATOM 7703 C C . ALA C 1 280 ? 20.881 12.705 97.287 1.00 23.18 280 ALA C C 1
ATOM 7704 O O . ALA C 1 280 ? 21.438 12.825 96.191 1.00 23.06 280 ALA C O 1
ATOM 7706 N N . THR C 1 281 ? 20.379 11.560 97.731 1.00 22.89 281 THR C N 1
ATOM 7707 C CA . THR C 1 281 ? 20.386 10.325 96.960 1.00 23.16 281 THR C CA 1
ATOM 7708 C C . THR C 1 281 ? 19.116 9.602 97.364 1.00 24.50 281 THR C C 1
ATOM 7709 O O . THR C 1 281 ? 18.991 9.143 98.498 1.00 24.37 281 THR C O 1
ATOM 7721 N N . ALA C 1 283 ? 15.782 6.774 96.367 1.00 23.38 283 ALA C N 1
ATOM 7722 C CA . ALA C 1 283 ? 15.434 5.532 95.686 1.00 20.98 283 ALA C CA 1
ATOM 7723 C C . ALA C 1 283 ? 14.431 5.799 94.561 1.00 18.30 283 ALA C C 1
ATOM 7724 O O . ALA C 1 283 ? 13.490 6.589 94.716 1.00 18.01 283 ALA C O 1
ATOM 7726 N N . VAL C 1 284 ? 14.685 5.148 93.460 1.00 16.70 284 VAL C N 1
ATOM 7727 C CA . VAL C 1 284 ? 13.827 5.156 92.281 1.00 15.93 284 VAL C CA 1
ATOM 7728 C C . VAL C 1 284 ? 13.426 3.742 91.869 1.00 17.41 284 VAL C C 1
ATOM 7729 O O . VAL C 1 284 ? 13.228 2.892 92.764 1.00 17.44 284 VAL C O 1
ATOM 7733 N N . GLY C 1 285 ? 13.370 3.495 90.596 1.00 19.35 285 GLY C N 1
ATOM 7734 C CA . GLY C 1 285 ? 13.025 2.162 90.063 1.00 18.47 285 GLY C CA 1
ATOM 7735 C C . GLY C 1 285 ? 14.238 1.228 90.160 1.00 19.93 285 GLY C C 1
ATOM 7736 O O . GLY C 1 285 ? 15.263 1.570 90.768 1.00 16.98 285 GLY C O 1
ATOM 7737 N N . LYS C 1 286 ? 14.089 0.067 89.542 1.00 20.54 286 LYS C N 1
ATOM 7738 C CA . LYS C 1 286 ? 15.140 -0.963 89.534 1.00 22.43 286 LYS C CA 1
ATOM 7739 C C . LYS C 1 286 ? 15.990 -0.850 88.247 1.00 21.97 286 LYS C C 1
ATOM 7740 O O . LYS C 1 286 ? 15.474 -0.968 87.126 1.00 22.41 286 LYS C O 1
ATOM 7746 N N . ASN C 1 287 ? 17.281 -0.617 88.456 1.00 22.47 287 ASN C N 1
ATOM 7747 C CA . ASN C 1 287 ? 18.294 -0.516 87.374 1.00 22.44 287 ASN C CA 1
ATOM 7748 C C . ASN C 1 287 ? 18.054 0.698 86.472 1.00 21.92 287 ASN C C 1
ATOM 7749 O O . ASN C 1 287 ? 17.954 0.571 85.243 1.00 20.41 287 ASN C O 1
ATOM 7754 N N . PRO C 1 288 ? 17.929 1.907 87.026 1.00 21.75 288 PRO C N 1
ATOM 7755 C CA . PRO C 1 288 ? 17.758 3.100 86.196 1.00 21.90 288 PRO C CA 1
ATOM 7756 C C . PRO C 1 288 ? 19.011 3.432 85.374 1.00 21.97 288 PRO C C 1
ATOM 7757 O O . PRO C 1 288 ? 20.123 3.383 85.981 1.00 21.44 288 PRO C O 1
ATOM 7761 N N . TYR C 1 289 ? 18.833 3.678 84.111 1.00 24.16 289 TYR C N 1
ATOM 7762 C CA . TYR C 1 289 ? 19.963 4.087 83.240 1.00 25.94 289 TYR C CA 1
ATOM 7763 C C . TYR C 1 289 ? 19.729 5.556 82.881 1.00 25.58 289 TYR C C 1
ATOM 7764 O O . TYR C 1 289 ? 20.649 6.362 82.812 1.00 25.24 289 TYR C O 1
ATOM 7773 N N . ALA C 1 290 ? 18.493 5.910 82.669 1.00 24.47 290 ALA C N 1
ATOM 7774 C CA . ALA C 1 290 ? 17.906 7.223 82.457 1.00 24.24 290 ALA C CA 1
ATOM 7775 C C . ALA C 1 290 ? 18.825 8.150 81.656 1.00 23.93 290 ALA C C 1
ATOM 7776 O O . ALA C 1 290 ? 19.205 9.229 82.105 1.00 23.77 290 ALA C O 1
ATOM 7778 N N . SER C 1 291 ? 19.182 7.756 80.450 1.00 24.81 291 SER C N 1
ATOM 7779 C CA . SER C 1 291 ? 20.056 8.613 79.624 1.00 26.92 291 SER C CA 1
ATOM 7780 C C . SER C 1 291 ? 19.211 9.637 78.849 1.00 26.00 291 SER C C 1
ATOM 7781 O O . SER C 1 291 ? 18.044 9.383 78.523 1.00 25.79 291 SER C O 1
ATOM 7784 N N . GLY C 1 292 ? 19.829 10.783 78.576 1.00 24.80 292 GLY C N 1
ATOM 7785 C CA . GLY C 1 292 ? 19.190 11.882 77.813 1.00 24.64 292 GLY C CA 1
ATOM 7786 C C . GLY C 1 292 ? 18.784 13.034 78.742 1.00 23.91 292 GLY C C 1
ATOM 7787 O O . GLY C 1 292 ? 18.963 12.967 79.966 1.00 25.42 292 GLY C O 1
ATOM 7788 N N . GLN C 1 293 ? 18.254 14.070 78.109 1.00 21.91 293 GLN C N 1
ATOM 7789 C CA . GLN C 1 293 ? 17.753 15.266 78.806 1.00 19.92 293 GLN C CA 1
ATOM 7790 C C . GLN C 1 293 ? 16.357 14.945 79.342 1.00 17.74 293 GLN C C 1
ATOM 7791 O O . GLN C 1 293 ? 15.340 15.264 78.708 1.00 18.16 293 GLN C O 1
ATOM 7797 N N . PHE C 1 294 ? 16.356 14.312 80.507 1.00 14.93 294 PHE C N 1
ATOM 7798 C CA . PHE C 1 294 ? 15.118 13.835 81.141 1.00 12.51 294 PHE C CA 1
ATOM 7799 C C . PHE C 1 294 ? 14.552 14.801 82.166 1.00 11.18 294 PHE C C 1
ATOM 7800 O O . PHE C 1 294 ? 13.646 14.440 82.921 1.00 11.38 294 PHE C O 1
ATOM 7808 N N . ILE C 1 295 ? 15.084 16.016 82.210 1.00 10.97 295 ILE C N 1
ATOM 7809 C CA . ILE C 1 295 ? 14.590 17.008 83.153 1.00 10.80 295 ILE C CA 1
ATOM 7810 C C . ILE C 1 295 ? 14.057 18.208 82.392 1.00 12.82 295 ILE C C 1
ATOM 7811 O O . ILE C 1 295 ? 14.603 18.596 81.356 1.00 13.11 295 ILE C O 1
ATOM 7816 N N . GLY C 1 296 ? 12.987 18.797 82.912 1.00 13.08 296 GLY C N 1
ATOM 7817 C CA . GLY C 1 296 ? 12.408 19.957 82.271 1.00 13.40 296 GLY C CA 1
ATOM 7818 C C . GLY C 1 296 ? 11.256 20.575 83.037 1.00 14.48 296 GLY C C 1
ATOM 7819 O O . GLY C 1 296 ? 10.679 19.972 83.944 1.00 15.47 296 GLY C O 1
ATOM 7820 N N . SER C 1 297 ? 10.941 21.807 82.674 1.00 14.52 297 SER C N 1
ATOM 7821 C CA . SER C 1 297 ? 9.840 22.541 83.271 1.00 14.67 297 SER C CA 1
ATOM 7822 C C . SER C 1 297 ? 8.570 22.077 82.550 1.00 14.82 297 SER C C 1
ATOM 7823 O O . SER C 1 297 ? 8.602 21.842 81.342 1.00 16.12 297 SER C O 1
ATOM 7826 N N . ILE C 1 298 ? 7.457 21.920 83.263 1.00 14.87 298 ILE C N 1
ATOM 7827 C CA . ILE C 1 298 ? 6.248 21.478 82.575 1.00 16.91 298 ILE C CA 1
ATOM 7828 C C . ILE C 1 298 ? 5.142 22.527 82.658 1.00 17.19 298 ILE C C 1
ATOM 7829 O O . ILE C 1 298 ? 4.965 23.192 83.686 1.00 16.50 298 ILE C O 1
ATOM 7834 N N . PRO C 1 299 ? 4.389 22.651 81.554 1.00 17.78 299 PRO C N 1
ATOM 7835 C CA . PRO C 1 299 ? 3.318 23.618 81.448 1.00 18.26 299 PRO C CA 1
ATOM 7836 C C . PRO C 1 299 ? 2.258 23.387 82.487 1.00 18.57 299 PRO C C 1
ATOM 7837 O O . PRO C 1 299 ? 1.895 24.356 83.224 1.00 18.84 299 PRO C O 1
ATOM 7841 N N . VAL C 1 300 ? 1.781 22.140 82.554 1.00 16.99 300 VAL C N 1
ATOM 7842 C CA . VAL C 1 300 ? 0.692 21.781 83.453 1.00 17.26 300 VAL C CA 1
ATOM 7843 C C . VAL C 1 300 ? 1.121 20.675 84.411 1.00 17.23 300 VAL C C 1
ATOM 7844 O O . VAL C 1 300 ? 1.450 19.560 84.014 1.00 16.53 300 VAL C O 1
ATOM 7848 N N . GLN C 1 301 ? 1.075 20.962 85.720 1.00 18.02 301 GLN C N 1
ATOM 7849 C CA . GLN C 1 301 ? 1.446 19.964 86.721 1.00 20.70 301 GLN C CA 1
ATOM 7850 C C . GLN C 1 301 ? 0.250 19.171 87.219 1.00 19.66 301 GLN C C 1
ATOM 7851 O O . GLN C 1 301 ? -0.773 19.740 87.621 1.00 19.50 301 GLN C O 1
ATOM 7857 N N . PRO C 1 302 ? 0.323 17.833 87.215 1.00 20.11 302 PRO C N 1
ATOM 7858 C CA . PRO C 1 302 ? -0.768 17.028 87.719 1.00 21.20 302 PRO C CA 1
ATOM 7859 C C . PRO C 1 302 ? -1.001 17.370 89.170 1.00 21.16 302 PRO C C 1
ATOM 7860 O O . PRO C 1 302 ? -0.043 17.840 89.859 1.00 21.74 302 PRO C O 1
ATOM 7864 N N . VAL C 1 303 ? -2.238 17.175 89.616 1.00 21.13 303 VAL C N 1
ATOM 7865 C CA . VAL C 1 303 ? -2.595 17.401 91.011 1.00 21.78 303 VAL C CA 1
ATOM 7866 C C . VAL C 1 303 ? -2.213 16.200 91.871 1.00 22.10 303 VAL C C 1
ATOM 7867 O O . VAL C 1 303 ? -2.857 15.154 91.796 1.00 21.88 303 VAL C O 1
ATOM 7871 N N . TYR C 1 304 ? -1.126 16.346 92.602 1.00 20.56 304 TYR C N 1
ATOM 7872 C CA . TYR C 1 304 ? -0.639 15.265 93.439 1.00 20.45 304 TYR C CA 1
ATOM 7873 C C . TYR C 1 304 ? -1.262 15.307 94.832 1.00 20.90 304 TYR C C 1
ATOM 7874 O O . TYR C 1 304 ? -1.711 16.352 95.297 1.00 21.29 304 TYR C O 1
ATOM 7883 N N . PRO C 1 305 ? -1.315 14.154 95.509 1.00 20.65 305 PRO C N 1
ATOM 7884 C CA . PRO C 1 305 ? -1.882 14.102 96.856 1.00 21.82 305 PRO C CA 1
ATOM 7885 C C . PRO C 1 305 ? -0.786 14.531 97.824 1.00 23.16 305 PRO C C 1
ATOM 7886 O O . PRO C 1 305 ? 0.393 14.271 97.580 1.00 22.16 305 PRO C O 1
ATOM 7890 N N . SER C 1 306 ? -1.160 15.210 98.900 1.00 25.80 306 SER C N 1
ATOM 7891 C CA . SER C 1 306 ? -0.169 15.652 99.867 1.00 29.90 306 SER C CA 1
ATOM 7892 C C . SER C 1 306 ? -0.461 14.974 101.200 1.00 31.40 306 SER C C 1
ATOM 7893 O O . SER C 1 306 ? -1.449 15.288 101.863 1.00 31.65 306 SER C O 1
ATOM 7896 N N . ALA C 1 307 ? 0.403 14.032 101.570 1.00 33.52 307 ALA C N 1
ATOM 7897 C CA . ALA C 1 307 ? 0.265 13.263 102.806 1.00 35.82 307 ALA C CA 1
ATOM 7898 C C . ALA C 1 307 ? 0.596 14.063 104.058 1.00 36.98 307 ALA C C 1
ATOM 7899 O O . ALA C 1 307 ? 1.642 14.704 104.146 1.00 37.32 307 ALA C O 1
ATOM 7901 N N . ASP C 1 308 ? -0.312 14.012 105.025 1.00 39.98 308 ASP C N 1
ATOM 7902 C CA . ASP C 1 308 ? -0.143 14.723 106.283 1.00 42.90 308 ASP C CA 1
ATOM 7903 C C . ASP C 1 308 ? -1.181 14.224 107.276 1.00 43.57 308 ASP C C 1
ATOM 7904 O O . ASP C 1 308 ? -2.295 13.870 106.894 1.00 43.04 308 ASP C O 1
ATOM 7909 N N . PHE C 1 309 ? -0.810 14.188 108.551 1.00 45.19 309 PHE C N 1
ATOM 7910 C CA . PHE C 1 309 ? -1.724 13.721 109.585 1.00 46.56 309 PHE C CA 1
ATOM 7911 C C . PHE C 1 309 ? -1.244 14.124 110.971 1.00 48.63 309 PHE C C 1
ATOM 7912 O O . PHE C 1 309 ? -0.111 14.582 111.142 1.00 48.18 309 PHE C O 1
ATOM 7920 N N . LYS C 1 310 ? -2.122 13.942 111.953 1.00 52.12 310 LYS C N 1
ATOM 7921 C CA . LYS C 1 310 ? -1.826 14.265 113.345 1.00 55.41 310 LYS C CA 1
ATOM 7922 C C . LYS C 1 310 ? -2.475 13.231 114.260 1.00 56.67 310 LYS C C 1
ATOM 7923 O O . LYS C 1 310 ? -3.483 12.614 113.901 1.00 56.80 310 LYS C O 1
ATOM 7929 N N . SER C 1 311 ? -1.895 13.054 115.444 1.00 58.55 311 SER C N 1
ATOM 7930 C CA . SER C 1 311 ? -2.401 12.089 116.416 1.00 60.51 311 SER C CA 1
ATOM 7931 C C . SER C 1 311 ? -2.872 12.757 117.705 1.00 62.21 311 SER C C 1
ATOM 7932 O O . SER C 1 311 ? -2.757 13.973 117.871 1.00 62.77 311 SER C O 1
ATOM 7935 N N . ASN C 1 312 ? -3.398 11.943 118.615 1.00 64.09 312 ASN C N 1
ATOM 7936 C CA . ASN C 1 312 ? -3.882 12.423 119.904 1.00 65.23 312 ASN C CA 1
ATOM 7937 C C . ASN C 1 312 ? -2.710 12.495 120.881 1.00 65.91 312 ASN C C 1
ATOM 7938 O O . ASN C 1 312 ? -2.849 12.984 122.004 1.00 66.27 312 ASN C O 1
ATOM 7943 N N . ILE C 1 313 ? -1.554 12.002 120.442 1.00 66.12 313 ILE C N 1
ATOM 7944 C CA . ILE C 1 313 ? -0.348 12.021 121.259 1.00 66.53 313 ILE C CA 1
ATOM 7945 C C . ILE C 1 313 ? 0.023 13.475 121.518 1.00 67.68 313 ILE C C 1
ATOM 7946 O O . ILE C 1 313 ? 0.211 14.249 120.576 1.00 68.15 313 ILE C O 1
ATOM 7951 N N . THR C 1 314 ? 0.127 13.840 122.793 1.00 68.72 314 THR C N 1
ATOM 7952 C CA . THR C 1 314 ? 0.458 15.211 123.178 1.00 69.56 314 THR C CA 1
ATOM 7953 C C . THR C 1 314 ? 1.729 15.338 124.012 1.00 69.60 314 THR C C 1
ATOM 7954 O O . THR C 1 314 ? 2.218 16.445 124.236 1.00 70.25 314 THR C O 1
ATOM 7958 N N . SER C 1 315 ? 2.262 14.213 124.471 1.00 69.12 315 SER C N 1
ATOM 7959 C CA . SER C 1 315 ? 3.464 14.233 125.295 1.00 68.65 315 SER C CA 1
ATOM 7960 C C . SER C 1 315 ? 4.711 13.830 124.505 1.00 68.13 315 SER C C 1
ATOM 7961 O O . SER C 1 315 ? 5.841 14.083 124.933 1.00 68.26 315 SER C O 1
ATOM 7964 N N . GLY C 1 316 ? 4.495 13.219 123.344 1.00 67.19 316 GLY C N 1
ATOM 7965 C CA . GLY C 1 316 ? 5.601 12.761 122.521 1.00 65.40 316 GLY C CA 1
ATOM 7966 C C . GLY C 1 316 ? 5.683 11.252 122.656 1.00 64.50 316 GLY C C 1
ATOM 7967 O O . GLY C 1 316 ? 6.376 10.566 121.902 1.00 64.46 316 GLY C O 1
ATOM 7968 N N . TYR C 1 317 ? 4.950 10.745 123.642 1.00 63.32 317 TYR C N 1
ATOM 7969 C CA . TYR C 1 317 ? 4.880 9.322 123.940 1.00 61.75 317 TYR C CA 1
ATOM 7970 C C . TYR C 1 317 ? 3.413 8.988 124.206 1.00 60.97 317 TYR C C 1
ATOM 7971 O O . TYR C 1 317 ? 2.556 9.876 124.201 1.00 61.31 317 TYR C O 1
ATOM 7980 N N . ILE C 1 318 ? 3.123 7.712 124.430 1.00 59.47 318 ILE C N 1
ATOM 7981 C CA . ILE C 1 318 ? 1.762 7.292 124.723 1.00 58.57 318 ILE C CA 1
ATOM 7982 C C . ILE C 1 318 ? 1.810 5.969 125.475 1.00 58.35 318 ILE C C 1
ATOM 7983 O O . ILE C 1 318 ? 2.644 5.107 125.190 1.00 58.03 318 ILE C O 1
ATOM 7988 N N . PHE C 1 319 ? 0.919 5.824 126.449 1.00 58.55 319 PHE C N 1
ATOM 7989 C CA . PHE C 1 319 ? 0.864 4.626 127.276 1.00 59.20 319 PHE C CA 1
ATOM 7990 C C . PHE C 1 319 ? 0.257 3.425 126.569 1.00 60.34 319 PHE C C 1
ATOM 7991 O O . PHE C 1 319 ? -0.564 3.570 125.658 1.00 60.80 319 PHE C O 1
ATOM 7999 N N . LEU C 1 320 ? 0.671 2.238 126.999 1.00 61.41 320 LEU C N 1
ATOM 8000 C CA . LEU C 1 320 ? 0.169 0.996 126.430 1.00 62.69 320 LEU C CA 1
ATOM 8001 C C . LEU C 1 320 ? -1.342 0.942 126.622 1.00 64.13 320 LEU C C 1
ATOM 8002 O O . LEU C 1 320 ? -1.864 1.393 127.644 1.00 63.63 320 LEU C O 1
ATOM 8007 N N . SER C 1 321 ? -2.032 0.390 125.632 1.00 66.03 321 SER C N 1
ATOM 8008 C CA . SER C 1 321 ? -3.478 0.254 125.679 1.00 67.41 321 SER C CA 1
ATOM 8009 C C . SER C 1 321 ? -4.208 1.593 125.773 1.00 67.89 321 SER C C 1
ATOM 8010 O O . SER C 1 321 ? -5.334 1.664 126.273 1.00 68.76 321 SER C O 1
ATOM 8013 N N . GLU C 1 322 ? -3.555 2.651 125.300 1.00 68.00 322 GLU C N 1
ATOM 8014 C CA . GLU C 1 322 ? -4.150 3.987 125.276 1.00 67.90 322 GLU C CA 1
ATOM 8015 C C . GLU C 1 322 ? -4.485 4.270 123.820 1.00 67.76 322 GLU C C 1
ATOM 8016 O O . GLU C 1 322 ? -3.589 4.387 122.970 1.00 68.12 322 GLU C O 1
ATOM 8022 N N . PRO C 1 323 ? -5.755 4.397 123.451 1.00 67.11 323 PRO C N 1
ATOM 8023 C CA . PRO C 1 323 ? -6.113 4.561 122.058 1.00 66.15 323 PRO C CA 1
ATOM 8024 C C . PRO C 1 323 ? -5.396 5.730 121.427 1.00 65.06 323 PRO C C 1
ATOM 8025 O O . PRO C 1 323 ? -5.374 6.846 122.033 1.00 65.23 323 PRO C O 1
ATOM 8029 N N . VAL C 1 324 ? -4.821 5.427 120.269 1.00 63.54 324 VAL C N 1
ATOM 8030 C CA . VAL C 1 324 ? -4.170 6.401 119.402 1.00 61.30 324 VAL C CA 1
ATOM 8031 C C . VAL C 1 324 ? -5.075 6.777 118.233 1.00 59.90 324 VAL C C 1
ATOM 8032 O O . VAL C 1 324 ? -5.391 5.917 117.408 1.00 58.99 324 VAL C O 1
ATOM 8036 N N . GLN C 1 325 ? -5.548 8.003 118.240 1.00 58.94 325 GLN C N 1
ATOM 8037 C CA . GLN C 1 325 ? -6.452 8.473 117.204 1.00 57.98 325 GLN C CA 1
ATOM 8038 C C . GLN C 1 325 ? -5.718 9.276 116.140 1.00 56.30 325 GLN C C 1
ATOM 8039 O O . GLN C 1 325 ? -5.196 10.356 116.419 1.00 55.82 325 GLN C O 1
ATOM 8045 N N . PHE C 1 326 ? -5.687 8.741 114.921 1.00 54.10 326 PHE C N 1
ATOM 8046 C CA . PHE C 1 326 ? -5.032 9.412 113.801 1.00 52.40 326 PHE C CA 1
ATOM 8047 C C . PHE C 1 326 ? -6.077 10.094 112.920 1.00 51.86 326 PHE C C 1
ATOM 8048 O O . PHE C 1 326 ? -7.029 9.454 112.464 1.00 51.89 326 PHE C O 1
ATOM 8056 N N . THR C 1 327 ? -5.893 11.390 112.687 1.00 50.90 327 THR C N 1
ATOM 8057 C CA . THR C 1 327 ? -6.810 12.163 111.855 1.00 50.80 327 THR C CA 1
ATOM 8058 C C . THR C 1 327 ? -6.119 12.639 110.578 1.00 50.48 327 THR C C 1
ATOM 8059 O O . THR C 1 327 ? -5.166 13.419 110.625 1.00 49.78 327 THR C O 1
ATOM 8063 N N . ASP C 1 328 ? -6.616 12.176 109.436 1.00 50.07 328 ASP C N 1
ATOM 8064 C CA . ASP C 1 328 ? -6.035 12.536 108.154 1.00 49.75 328 ASP C CA 1
ATOM 8065 C C . ASP C 1 328 ? -6.221 13.992 107.772 1.00 49.64 328 ASP C C 1
ATOM 8066 O O . ASP C 1 328 ? -7.337 14.512 107.763 1.00 49.75 328 ASP C O 1
ATOM 8071 N N . LEU C 1 329 ? -5.111 14.643 107.449 1.00 49.05 329 LEU C N 1
ATOM 8072 C CA . LEU C 1 329 ? -5.132 16.041 107.046 1.00 48.74 329 LEU C CA 1
ATOM 8073 C C . LEU C 1 329 ? -4.587 16.118 105.626 1.00 48.05 329 LEU C C 1
ATOM 8074 O O . LEU C 1 329 ? -4.225 17.194 105.138 1.00 47.88 329 LEU C O 1
ATOM 8079 N N . SER C 1 330 ? -4.537 14.959 104.971 1.00 47.35 330 SER C N 1
ATOM 8080 C CA . SER C 1 330 ? -4.038 14.860 103.608 1.00 46.02 330 SER C CA 1
ATOM 8081 C C . SER C 1 330 ? -4.829 15.752 102.675 1.00 45.85 330 SER C C 1
ATOM 8082 O O . SER C 1 330 ? -5.957 16.147 102.969 1.00 45.49 330 SER C O 1
ATOM 8085 N N . LYS C 1 331 ? -4.226 16.044 101.534 1.00 45.57 331 LYS C N 1
ATOM 8086 C CA . LYS C 1 331 ? -4.822 16.920 100.543 1.00 44.25 331 LYS C CA 1
ATOM 8087 C C . LYS C 1 331 ? -4.941 16.189 99.207 1.00 42.23 331 LYS C C 1
ATOM 8088 O O . LYS C 1 331 ? -3.999 15.532 98.764 1.00 41.76 331 LYS C O 1
ATOM 8094 N N . ASP C 1 332 ? -6.102 16.300 98.575 1.00 40.12 332 ASP C N 1
ATOM 8095 C CA . ASP C 1 332 ? -6.349 15.677 97.279 1.00 39.13 332 ASP C CA 1
ATOM 8096 C C . ASP C 1 332 ? -6.067 14.177 97.227 1.00 38.53 332 ASP C C 1
ATOM 8097 O O . ASP C 1 332 ? -5.559 13.669 96.225 1.00 37.18 332 ASP C O 1
ATOM 8102 N N . ALA C 1 333 ? -6.406 13.474 98.303 1.00 38.61 333 ALA C N 1
ATOM 8103 C CA . ALA C 1 333 ? -6.200 12.034 98.376 1.00 38.51 333 ALA C CA 1
ATOM 8104 C C . ALA C 1 333 ? -7.515 11.305 98.154 1.00 38.96 333 ALA C C 1
ATOM 8105 O O . ALA C 1 333 ? -8.582 11.813 98.496 1.00 38.35 333 ALA C O 1
ATOM 8107 N N . THR C 1 334 ? -7.433 10.115 97.573 1.00 40.14 334 THR C N 1
ATOM 8108 C CA . THR C 1 334 ? -8.614 9.298 97.320 1.00 42.10 334 THR C CA 1
ATOM 8109 C C . THR C 1 334 ? -8.348 7.888 97.826 1.00 43.85 334 THR C C 1
ATOM 8110 O O . THR C 1 334 ? -9.233 7.033 97.826 1.00 44.12 334 THR C O 1
ATOM 8114 N N . GLU C 1 335 ? -7.116 7.657 98.260 1.00 45.29 335 GLU C N 1
ATOM 8115 C CA . GLU C 1 335 ? -6.710 6.351 98.743 1.00 47.65 335 GLU C CA 1
ATOM 8116 C C . GLU C 1 335 ? -5.748 6.494 99.922 1.00 48.24 335 GLU C C 1
ATOM 8117 O O . GLU C 1 335 ? -4.803 7.283 99.870 1.00 48.10 335 GLU C O 1
ATOM 8123 N N . TRP C 1 336 ? -5.997 5.736 100.984 1.00 47.90 336 TRP C N 1
ATOM 8124 C CA . TRP C 1 336 ? -5.147 5.794 102.166 1.00 48.27 336 TRP C CA 1
ATOM 8125 C C . TRP C 1 336 ? -4.598 4.422 102.525 1.00 48.20 336 TRP C C 1
ATOM 8126 O O . TRP C 1 336 ? -5.252 3.400 102.318 1.00 48.21 336 TRP C O 1
ATOM 8137 N N . LYS C 1 337 ? -3.386 4.409 103.063 1.00 47.98 337 LYS C N 1
ATOM 8138 C CA . LYS C 1 337 ? -2.759 3.169 103.477 1.00 48.01 337 LYS C CA 1
ATOM 8139 C C . LYS C 1 337 ? -1.856 3.418 104.675 1.00 47.78 337 LYS C C 1
ATOM 8140 O O . LYS C 1 337 ? -0.710 3.854 104.530 1.00 46.82 337 LYS C O 1
ATOM 8146 N N . TRP C 1 338 ? -2.396 3.143 105.860 1.00 46.88 338 TRP C N 1
ATOM 8147 C CA . TRP C 1 338 ? -1.662 3.324 107.100 1.00 45.74 338 TRP C CA 1
ATOM 8148 C C . TRP C 1 338 ? -0.808 2.119 107.449 1.00 47.03 338 TRP C C 1
ATOM 8149 O O . TRP C 1 338 ? -1.227 0.974 107.276 1.00 47.68 338 TRP C O 1
ATOM 8160 N N . ASP C 1 339 ? 0.400 2.398 107.928 1.00 48.75 339 ASP C N 1
ATOM 8161 C CA . ASP C 1 339 ? 1.334 1.374 108.377 1.00 49.65 339 ASP C CA 1
ATOM 8162 C C . ASP C 1 339 ? 1.701 1.811 109.787 1.00 50.34 339 ASP C C 1
ATOM 8163 O O . ASP C 1 339 ? 2.353 2.842 109.976 1.00 50.26 339 ASP C O 1
ATOM 8168 N N . PHE C 1 340 ? 1.268 1.037 110.775 1.00 50.81 340 PHE C N 1
ATOM 8169 C CA . PHE C 1 340 ? 1.526 1.379 112.165 1.00 51.72 340 PHE C CA 1
ATOM 8170 C C . PHE C 1 340 ? 2.910 1.011 112.694 1.00 52.76 340 PHE C C 1
ATOM 8171 O O . PHE C 1 340 ? 3.237 1.312 113.845 1.00 53.50 340 PHE C O 1
ATOM 8179 N N . GLY C 1 341 ? 3.720 0.376 111.853 1.00 53.44 341 GLY C N 1
ATOM 8180 C CA . GLY C 1 341 ? 5.069 0.008 112.252 1.00 54.86 341 GLY C CA 1
ATOM 8181 C C . GLY C 1 341 ? 5.175 -1.226 113.128 1.00 55.76 341 GLY C C 1
ATOM 8182 O O . GLY C 1 341 ? 6.253 -1.540 113.641 1.00 55.70 341 GLY C O 1
ATOM 8183 N N . ASP C 1 342 ? 4.060 -1.929 113.298 1.00 56.15 342 ASP C N 1
ATOM 8184 C CA . ASP C 1 342 ? 4.036 -3.131 114.124 1.00 57.79 342 ASP C CA 1
ATOM 8185 C C . ASP C 1 342 ? 3.489 -4.334 113.351 1.00 59.00 342 ASP C C 1
ATOM 8186 O O . ASP C 1 342 ? 3.013 -5.304 113.948 1.00 59.86 342 ASP C O 1
ATOM 8191 N N . GLY C 1 343 ? 3.555 -4.263 112.022 1.00 59.39 343 GLY C N 1
ATOM 8192 C CA . GLY C 1 343 ? 3.071 -5.356 111.197 1.00 59.81 343 GLY C CA 1
ATOM 8193 C C . GLY C 1 343 ? 1.623 -5.214 110.770 1.00 60.01 343 GLY C C 1
ATOM 8194 O O . GLY C 1 343 ? 1.175 -5.896 109.845 1.00 59.64 343 GLY C O 1
ATOM 8195 N N . SER C 1 344 ? 0.883 -4.340 111.445 1.00 60.38 344 SER C N 1
ATOM 8196 C CA . SER C 1 344 ? -0.518 -4.124 111.097 1.00 61.28 344 SER C CA 1
ATOM 8197 C C . SER C 1 344 ? -0.655 -2.877 110.221 1.00 60.98 344 SER C C 1
ATOM 8198 O O . SER C 1 344 ? 0.285 -2.086 110.088 1.00 60.51 344 SER C O 1
ATOM 8201 N N . SER C 1 345 ? -1.833 -2.710 109.628 1.00 60.77 345 SER C N 1
ATOM 8202 C CA . SER C 1 345 ? -2.101 -1.574 108.757 1.00 60.23 345 SER C CA 1
ATOM 8203 C C . SER C 1 345 ? -3.592 -1.258 108.743 1.00 59.76 345 SER C C 1
ATOM 8204 O O . SER C 1 345 ? -4.364 -1.852 109.495 1.00 60.00 345 SER C O 1
ATOM 8207 N N . SER C 1 346 ? -3.989 -0.316 107.892 1.00 59.27 346 SER C N 1
ATOM 8208 C CA . SER C 1 346 ? -5.391 0.080 107.768 1.00 58.73 346 SER C CA 1
ATOM 8209 C C . SER C 1 346 ? -5.626 0.869 106.481 1.00 59.00 346 SER C C 1
ATOM 8210 O O . SER C 1 346 ? -4.717 1.526 105.967 1.00 59.75 346 SER C O 1
ATOM 8213 N N . LYS C 1 347 ? -6.846 0.798 105.960 1.00 58.22 347 LYS C N 1
ATOM 8214 C CA . LYS C 1 347 ? -7.186 1.517 104.740 1.00 57.59 347 LYS C CA 1
ATOM 8215 C C . LYS C 1 347 ? -8.233 2.589 105.007 1.00 57.15 347 LYS C C 1
ATOM 8216 O O . LYS C 1 347 ? -8.834 3.132 104.082 1.00 57.25 347 LYS C O 1
ATOM 8222 N N . LYS C 1 348 ? -8.444 2.890 106.282 1.00 56.68 348 LYS C N 1
ATOM 8223 C CA . LYS C 1 348 ? -9.410 3.902 106.674 1.00 56.71 348 LYS C CA 1
ATOM 8224 C C . LYS C 1 348 ? -8.723 5.260 106.693 1.00 56.00 348 LYS C C 1
ATOM 8225 O O . LYS C 1 348 ? -7.513 5.346 106.901 1.00 55.93 348 LYS C O 1
ATOM 8231 N N . GLN C 1 349 ? -9.494 6.320 106.474 1.00 55.57 349 GLN C N 1
ATOM 8232 C CA . GLN C 1 349 ? -8.934 7.665 106.452 1.00 56.17 349 GLN C CA 1
ATOM 8233 C C . GLN C 1 349 ? -8.401 8.082 107.816 1.00 56.56 349 GLN C C 1
ATOM 8234 O O . GLN C 1 349 ? -7.239 8.467 107.948 1.00 56.73 349 GLN C O 1
ATOM 8240 N N . ASN C 1 350 ? -9.256 8.004 108.827 1.00 57.09 350 ASN C N 1
ATOM 8241 C CA . ASN C 1 350 ? -8.878 8.379 110.185 1.00 58.38 350 ASN C CA 1
ATOM 8242 C C . ASN C 1 350 ? -8.989 7.163 111.091 1.00 58.62 350 ASN C C 1
ATOM 8243 O O . ASN C 1 350 ? -9.965 7.012 111.827 1.00 58.82 350 ASN C O 1
ATOM 8248 N N . PRO C 1 351 ? -7.981 6.280 111.056 1.00 58.84 351 PRO C N 1
ATOM 8249 C CA . PRO C 1 351 ? -7.997 5.075 111.885 1.00 59.00 351 PRO C CA 1
ATOM 8250 C C . PRO C 1 351 ? -7.615 5.284 113.346 1.00 59.32 351 PRO C C 1
ATOM 8251 O O . PRO C 1 351 ? -7.154 6.357 113.749 1.00 59.06 351 PRO C O 1
ATOM 8255 N N . THR C 1 352 ? -7.837 4.236 114.130 1.00 59.53 352 THR C N 1
ATOM 8256 C CA . THR C 1 352 ? -7.504 4.210 115.547 1.00 59.47 352 THR C CA 1
ATOM 8257 C C . THR C 1 352 ? -6.704 2.932 115.731 1.00 58.85 352 THR C C 1
ATOM 8258 O O . THR C 1 352 ? -6.994 1.917 115.091 1.00 58.24 352 THR C O 1
ATOM 8262 N N . HIS C 1 353 ? -5.696 2.974 116.591 1.00 57.77 353 HIS C N 1
ATOM 8263 C CA . HIS C 1 353 ? -4.878 1.793 116.799 1.00 57.10 353 HIS C CA 1
ATOM 8264 C C . HIS C 1 353 ? -4.452 1.631 118.253 1.00 56.98 353 HIS C C 1
ATOM 8265 O O . HIS C 1 353 ? -4.342 2.606 119.003 1.00 56.40 353 HIS C O 1
ATOM 8272 N N . THR C 1 354 ? -4.238 0.378 118.638 1.00 56.89 354 THR C N 1
ATOM 8273 C CA . THR C 1 354 ? -3.832 0.014 119.986 1.00 57.05 354 THR C CA 1
ATOM 8274 C C . THR C 1 354 ? -2.637 -0.924 119.866 1.00 57.35 354 THR C C 1
ATOM 8275 O O . THR C 1 354 ? -2.739 -1.998 119.267 1.00 57.14 354 THR C O 1
ATOM 8279 N N . TYR C 1 355 ? -1.500 -0.519 120.418 1.00 57.69 355 TYR C N 1
ATOM 8280 C CA . TYR C 1 355 ? -0.321 -1.364 120.343 1.00 57.90 355 TYR C CA 1
ATOM 8281 C C . TYR C 1 355 ? -0.367 -2.395 121.464 1.00 58.96 355 TYR C C 1
ATOM 8282 O O . TYR C 1 355 ? -0.898 -2.131 122.544 1.00 59.54 355 TYR C O 1
ATOM 8291 N N . SER C 1 356 ? 0.172 -3.578 121.189 1.00 59.96 356 SER C N 1
ATOM 8292 C CA . SER C 1 356 ? 0.175 -4.667 122.155 1.00 60.80 356 SER C CA 1
ATOM 8293 C C . SER C 1 356 ? 1.459 -4.726 122.974 1.00 61.26 356 SER C C 1
ATOM 8294 O O . SER C 1 356 ? 1.537 -5.453 123.967 1.00 62.02 356 SER C O 1
ATOM 8297 N N . GLU C 1 357 ? 2.470 -3.974 122.560 1.00 61.15 357 GLU C N 1
ATOM 8298 C CA . GLU C 1 357 ? 3.733 -3.982 123.283 1.00 61.72 357 GLU C CA 1
ATOM 8299 C C . GLU C 1 357 ? 4.347 -2.599 123.362 1.00 61.15 357 GLU C C 1
ATOM 8300 O O . GLU C 1 357 ? 4.054 -1.730 122.541 1.00 61.72 357 GLU C O 1
ATOM 8306 N N . THR C 1 358 ? 5.195 -2.396 124.362 1.00 60.05 358 THR C N 1
ATOM 8307 C CA . THR C 1 358 ? 5.874 -1.124 124.513 1.00 59.23 358 THR C CA 1
ATOM 8308 C C . THR C 1 358 ? 6.926 -1.075 123.412 1.00 58.84 358 THR C C 1
ATOM 8309 O O . THR C 1 358 ? 7.347 -2.115 122.900 1.00 58.85 358 THR C O 1
ATOM 8313 N N . GLY C 1 359 ? 7.341 0.131 123.042 1.00 58.23 359 GLY C N 1
ATOM 8314 C CA . GLY C 1 359 ? 8.346 0.270 122.005 1.00 57.16 359 GLY C CA 1
ATOM 8315 C C . GLY C 1 359 ? 8.202 1.532 121.174 1.00 56.17 359 GLY C C 1
ATOM 8316 O O . GLY C 1 359 ? 7.291 2.340 121.383 1.00 55.94 359 GLY C O 1
ATOM 8317 N N . ILE C 1 360 ? 9.118 1.700 120.227 1.00 55.02 360 ILE C N 1
ATOM 8318 C CA . ILE C 1 360 ? 9.110 2.856 119.344 1.00 54.51 360 ILE C CA 1
ATOM 8319 C C . ILE C 1 360 ? 8.754 2.386 117.936 1.00 53.72 360 ILE C C 1
ATOM 8320 O O . ILE C 1 360 ? 9.497 1.631 117.312 1.00 53.73 360 ILE C O 1
ATOM 8325 N N . TYR C 1 361 ? 7.599 2.825 117.446 1.00 53.24 361 TYR C N 1
ATOM 8326 C CA . TYR C 1 361 ? 7.143 2.425 116.121 1.00 51.69 361 TYR C CA 1
ATOM 8327 C C . TYR C 1 361 ? 7.131 3.562 115.107 1.00 49.86 361 TYR C C 1
ATOM 8328 O O . TYR C 1 361 ? 6.912 4.726 115.457 1.00 49.60 361 TYR C O 1
ATOM 8337 N N . THR C 1 362 ? 7.366 3.213 113.846 1.00 47.51 362 THR C N 1
ATOM 8338 C CA . THR C 1 362 ? 7.357 4.198 112.774 1.00 45.42 362 THR C CA 1
ATOM 8339 C C . THR C 1 362 ? 6.029 4.104 112.024 1.00 43.49 362 THR C C 1
ATOM 8340 O O . THR C 1 362 ? 5.777 3.139 111.304 1.00 43.51 362 THR C O 1
ATOM 8344 N N . VAL C 1 363 ? 5.178 5.107 112.216 1.00 41.48 363 VAL C N 1
ATOM 8345 C CA . VAL C 1 363 ? 3.876 5.148 111.564 1.00 39.41 363 VAL C CA 1
ATOM 8346 C C . VAL C 1 363 ? 3.988 5.867 110.229 1.00 38.79 363 VAL C C 1
ATOM 8347 O O . VAL C 1 363 ? 4.472 6.995 110.161 1.00 38.43 363 VAL C O 1
ATOM 8351 N N . ARG C 1 364 ? 3.539 5.207 109.167 1.00 38.84 364 ARG C N 1
ATOM 8352 C CA . ARG C 1 364 ? 3.587 5.788 107.832 1.00 37.32 364 ARG C CA 1
ATOM 8353 C C . ARG C 1 364 ? 2.231 5.861 107.149 1.00 35.27 364 ARG C C 1
ATOM 8354 O O . ARG C 1 364 ? 1.526 4.863 107.034 1.00 34.64 364 ARG C O 1
ATOM 8362 N N . LEU C 1 365 ? 1.878 7.057 106.696 1.00 33.90 365 LEU C N 1
ATOM 8363 C CA . LEU C 1 365 ? 0.628 7.278 105.984 1.00 32.26 365 LEU C CA 1
ATOM 8364 C C . LEU C 1 365 ? 0.942 7.523 104.514 1.00 32.79 365 LEU C C 1
ATOM 8365 O O . LEU C 1 365 ? 1.585 8.516 104.162 1.00 33.38 365 LEU C O 1
ATOM 8370 N N . THR C 1 366 ? 0.489 6.617 103.658 1.00 32.47 366 THR C N 1
ATOM 8371 C CA . THR C 1 366 ? 0.717 6.752 102.226 1.00 31.86 366 THR C CA 1
ATOM 8372 C C . THR C 1 366 ? -0.608 6.997 101.516 1.00 31.18 366 THR C C 1
ATOM 8373 O O . THR C 1 366 ? -1.476 6.124 101.470 1.00 30.96 366 THR C O 1
ATOM 8377 N N . VAL C 1 367 ? -0.760 8.202 100.980 1.00 30.27 367 VAL C N 1
ATOM 8378 C CA . VAL C 1 367 ? -1.970 8.588 100.269 1.00 28.61 367 VAL C CA 1
ATOM 8379 C C . VAL C 1 367 ? -1.772 8.461 98.763 1.00 29.66 367 VAL C C 1
ATOM 8380 O O . VAL C 1 367 ? -0.649 8.322 98.280 1.00 30.17 367 VAL C O 1
ATOM 8384 N N . SER C 1 368 ? -2.872 8.529 98.024 1.00 30.37 368 SER C N 1
ATOM 8385 C CA . SER C 1 368 ? -2.823 8.406 96.577 1.00 30.35 368 SER C CA 1
ATOM 8386 C C . SER C 1 368 ? -4.031 8.986 95.864 1.00 29.49 368 SER C C 1
ATOM 8387 O O . SER C 1 368 ? -5.092 9.189 96.450 1.00 30.05 368 SER C O 1
ATOM 8390 N N . ASN C 1 369 ? -3.836 9.248 94.579 1.00 28.82 369 ASN C N 1
ATOM 8391 C CA . ASN C 1 369 ? -4.886 9.730 93.706 1.00 27.64 369 ASN C CA 1
ATOM 8392 C C . ASN C 1 369 ? -4.447 9.304 92.317 1.00 27.29 369 ASN C C 1
ATOM 8393 O O . ASN C 1 369 ? -3.325 8.832 92.141 1.00 27.13 369 ASN C O 1
ATOM 8398 N N . SER C 1 370 ? -5.335 9.453 91.342 1.00 28.20 370 SER C N 1
ATOM 8399 C CA . SER C 1 370 ? -5.073 9.053 89.958 1.00 29.09 370 SER C CA 1
ATOM 8400 C C . SER C 1 370 ? -3.778 9.584 89.339 1.00 28.40 370 SER C C 1
ATOM 8401 O O . SER C 1 370 ? -3.392 9.163 88.255 1.00 28.87 370 SER C O 1
ATOM 8404 N N . ASN C 1 371 ? -3.107 10.501 90.021 1.00 27.72 371 ASN C N 1
ATOM 8405 C CA . ASN C 1 371 ? -1.887 11.086 89.482 1.00 27.23 371 ASN C CA 1
ATOM 8406 C C . ASN C 1 371 ? -0.580 10.655 90.135 1.00 27.07 371 ASN C C 1
ATOM 8407 O O . ASN C 1 371 ? 0.448 10.579 89.465 1.00 26.34 371 ASN C O 1
ATOM 8412 N N . GLY C 1 372 ? -0.613 10.385 91.435 1.00 26.95 372 GLY C N 1
ATOM 8413 C CA . GLY C 1 372 ? 0.601 9.991 92.117 1.00 27.40 372 GLY C CA 1
ATOM 8414 C C . GLY C 1 372 ? 0.434 9.513 93.547 1.00 28.60 372 GLY C C 1
ATOM 8415 O O . GLY C 1 372 ? -0.666 9.166 93.991 1.00 28.46 372 GLY C O 1
ATOM 8416 N N . THR C 1 373 ? 1.547 9.513 94.273 1.00 28.43 373 THR C N 1
ATOM 8417 C CA . THR C 1 373 ? 1.579 9.046 95.649 1.00 28.02 373 THR C CA 1
ATOM 8418 C C . THR C 1 373 ? 2.409 9.940 96.567 1.00 27.71 373 THR C C 1
ATOM 8419 O O . THR C 1 373 ? 3.335 10.625 96.124 1.00 26.62 373 THR C O 1
ATOM 8423 N N . ASP C 1 374 ? 2.065 9.940 97.850 1.00 27.34 374 ASP C N 1
ATOM 8424 C CA . ASP C 1 374 ? 2.814 10.716 98.828 1.00 27.26 374 ASP C CA 1
ATOM 8425 C C . ASP C 1 374 ? 2.793 9.994 100.166 1.00 27.82 374 ASP C C 1
ATOM 8426 O O . ASP C 1 374 ? 1.864 9.246 100.466 1.00 28.13 374 ASP C O 1
ATOM 8431 N N . SER C 1 375 ? 3.822 10.210 100.970 1.00 29.21 375 SER C N 1
ATOM 8432 C CA . SER C 1 375 ? 3.905 9.540 102.250 1.00 31.76 375 SER C CA 1
ATOM 8433 C C . SER C 1 375 ? 4.288 10.506 103.362 1.00 33.34 375 SER C C 1
ATOM 8434 O O . SER C 1 375 ? 4.878 11.557 103.108 1.00 34.63 375 SER C O 1
ATOM 8437 N N . GLN C 1 376 ? 3.935 10.148 104.592 1.00 34.35 376 GLN C N 1
ATOM 8438 C CA . GLN C 1 376 ? 4.251 10.962 105.765 1.00 37.08 376 GLN C CA 1
ATOM 8439 C C . GLN C 1 376 ? 4.606 10.034 106.927 1.00 36.78 376 GLN C C 1
ATOM 8440 O O . GLN C 1 376 ? 3.868 9.097 107.235 1.00 35.90 376 GLN C O 1
ATOM 8446 N N . ILE C 1 377 ? 5.739 10.311 107.562 1.00 37.16 377 ILE C N 1
ATOM 8447 C CA . ILE C 1 377 ? 6.244 9.504 108.666 1.00 37.16 377 ILE C CA 1
ATOM 8448 C C . ILE C 1 377 ? 6.046 10.133 110.039 1.00 37.32 377 ILE C C 1
ATOM 8449 O O . ILE C 1 377 ? 6.001 11.356 110.180 1.00 37.24 377 ILE C O 1
ATOM 8454 N N . SER C 1 378 ? 5.930 9.277 111.049 1.00 37.40 378 SER C N 1
ATOM 8455 C CA . SER C 1 378 ? 5.756 9.719 112.424 1.00 38.17 378 SER C CA 1
ATOM 8456 C C . SER C 1 378 ? 6.246 8.628 113.379 1.00 37.98 378 SER C C 1
ATOM 8457 O O . SER C 1 378 ? 6.058 7.437 113.123 1.00 36.67 378 SER C O 1
ATOM 8460 N N . THR C 1 379 ? 6.886 9.035 114.469 1.00 37.81 379 THR C N 1
ATOM 8461 C CA . THR C 1 379 ? 7.393 8.085 115.453 1.00 38.51 379 THR C CA 1
ATOM 8462 C C . THR C 1 379 ? 6.522 8.067 116.706 1.00 39.61 379 THR C C 1
ATOM 8463 O O . THR C 1 379 ? 6.248 9.110 117.301 1.00 39.94 379 THR C O 1
ATOM 8467 N N . VAL C 1 380 ? 6.085 6.874 117.098 1.00 40.63 380 VAL C N 1
ATOM 8468 C CA . VAL C 1 380 ? 5.236 6.719 118.273 1.00 41.70 380 VAL C CA 1
ATOM 8469 C C . VAL C 1 380 ? 5.920 5.936 119.391 1.00 41.81 380 VAL C C 1
ATOM 8470 O O . VAL C 1 380 ? 6.286 4.769 119.223 1.00 41.50 380 VAL C O 1
ATOM 8474 N N . ASN C 1 381 ? 6.094 6.602 120.528 1.00 41.99 381 ASN C N 1
ATOM 8475 C CA . ASN C 1 381 ? 6.716 5.996 121.696 1.00 41.56 381 ASN C CA 1
ATOM 8476 C C . ASN C 1 381 ? 5.665 5.438 122.635 1.00 40.94 381 ASN C C 1
ATOM 8477 O O . ASN C 1 381 ? 4.938 6.189 123.286 1.00 41.24 381 ASN C O 1
ATOM 8482 N N . VAL C 1 382 ? 5.573 4.117 122.695 1.00 39.81 382 VAL C N 1
ATOM 8483 C CA . VAL C 1 382 ? 4.616 3.491 123.590 1.00 39.68 382 VAL C CA 1
ATOM 8484 C C . VAL C 1 382 ? 5.372 3.023 124.824 1.00 38.66 382 VAL C C 1
ATOM 8485 O O . VAL C 1 382 ? 6.328 2.252 124.732 1.00 37.99 382 VAL C O 1
ATOM 8489 N N . VAL C 1 383 ? 4.949 3.510 125.981 1.00 37.91 383 VAL C N 1
ATOM 8490 C CA . VAL C 1 383 ? 5.589 3.146 127.231 1.00 37.46 383 VAL C CA 1
ATOM 8491 C C . VAL C 1 383 ? 4.562 2.873 128.313 1.00 36.62 383 VAL C C 1
ATOM 8492 O O . VAL C 1 383 ? 3.404 3.268 128.200 1.00 35.59 383 VAL C O 1
ATOM 8496 N N . LEU C 1 384 ? 4.995 2.184 129.363 1.00 36.46 384 LEU C N 1
ATOM 8497 C CA . LEU C 1 384 ? 4.117 1.869 130.480 1.00 35.91 384 LEU C CA 1
ATOM 8498 C C . LEU C 1 384 ? 4.019 3.082 131.387 1.00 34.67 384 LEU C C 1
ATOM 8499 O O . LEU C 1 384 ? 4.938 3.894 131.448 1.00 34.31 384 LEU C O 1
ATOM 8504 N N . LYS C 1 385 ? 2.900 3.212 132.085 1.00 33.54 385 LYS C N 1
ATOM 8505 C CA . LYS C 1 385 ? 2.730 4.328 132.997 1.00 32.31 385 LYS C CA 1
ATOM 8506 C C . LYS C 1 385 ? 3.848 4.195 134.028 1.00 30.31 385 LYS C C 1
ATOM 8507 O O . LYS C 1 385 ? 4.066 3.109 134.551 1.00 30.00 385 LYS C O 1
ATOM 8513 N N . GLY C 1 386 ? 4.569 5.280 134.298 1.00 28.34 386 GLY C N 1
ATOM 8514 C CA . GLY C 1 386 ? 5.651 5.219 135.266 1.00 26.55 386 GLY C CA 1
ATOM 8515 C C . GLY C 1 386 ? 7.016 4.910 134.677 1.00 25.54 386 GLY C C 1
ATOM 8516 O O . GLY C 1 386 ? 8.023 4.987 135.376 1.00 24.85 386 GLY C O 1
ATOM 8517 N N . SER C 1 387 ? 7.060 4.557 133.396 1.00 25.02 387 SER C N 1
ATOM 8518 C CA . SER C 1 387 ? 8.329 4.258 132.743 1.00 26.08 387 SER C CA 1
ATOM 8519 C C . SER C 1 387 ? 9.007 5.542 132.265 1.00 26.98 387 SER C C 1
ATOM 8520 O O . SER C 1 387 ? 8.371 6.596 132.174 1.00 26.91 387 SER C O 1
ATOM 8523 N N . PRO C 1 388 ? 10.312 5.466 131.955 1.00 27.92 388 PRO C N 1
ATOM 8524 C CA . PRO C 1 388 ? 11.078 6.626 131.487 1.00 30.22 388 PRO C CA 1
ATOM 8525 C C . PRO C 1 388 ? 10.482 7.249 130.234 1.00 32.57 388 PRO C C 1
ATOM 8526 O O . PRO C 1 388 ? 10.037 6.543 129.336 1.00 33.34 388 PRO C O 1
ATOM 8530 N N . THR C 1 389 ? 10.477 8.576 130.180 1.00 36.47 389 THR C N 1
ATOM 8531 C CA . THR C 1 389 ? 9.942 9.297 129.032 1.00 40.70 389 THR C CA 1
ATOM 8532 C C . THR C 1 389 ? 11.030 9.678 128.034 1.00 43.31 389 THR C C 1
ATOM 8533 O O . THR C 1 389 ? 12.212 9.755 128.381 1.00 43.12 389 THR C O 1
ATOM 8537 N N . PRO C 1 390 ? 10.640 9.915 126.771 1.00 46.25 390 PRO C N 1
ATOM 8538 C CA . PRO C 1 390 ? 11.590 10.293 125.720 1.00 47.60 390 PRO C CA 1
ATOM 8539 C C . PRO C 1 390 ? 12.171 11.684 125.978 1.00 49.35 390 PRO C C 1
ATOM 8540 O O . PRO C 1 390 ? 11.761 12.369 126.917 1.00 49.65 390 PRO C O 1
ATOM 8544 N N . SER C 1 391 ? 13.130 12.097 125.154 1.00 51.27 391 SER C N 1
ATOM 8545 C CA . SER C 1 391 ? 13.751 13.410 125.315 1.00 52.05 391 SER C CA 1
ATOM 8546 C C . SER C 1 391 ? 13.037 14.457 124.471 1.00 52.89 391 SER C C 1
ATOM 8547 O O . SER C 1 391 ? 12.094 14.084 123.741 1.00 53.38 391 SER C O 1
ATOM 8551 N N . SER D 1 1 ? -40.243 40.969 87.621 1.00 17.52 1 SER D N 1
ATOM 8552 C CA . SER D 1 1 ? -39.927 39.602 88.132 1.00 18.42 1 SER D CA 1
ATOM 8553 C C . SER D 1 1 ? -38.993 38.865 87.183 1.00 17.09 1 SER D C 1
ATOM 8554 O O . SER D 1 1 ? -39.309 38.663 86.007 1.00 17.85 1 SER D O 1
ATOM 8557 N N . THR D 1 2 ? -37.837 38.480 87.724 1.00 13.79 2 THR D N 1
ATOM 8558 C CA . THR D 1 2 ? -36.789 37.773 86.993 1.00 12.10 2 THR D CA 1
ATOM 8559 C C . THR D 1 2 ? -36.689 36.350 87.524 1.00 10.75 2 THR D C 1
ATOM 8560 O O . THR D 1 2 ? -36.595 36.136 88.731 1.00 11.26 2 THR D O 1
ATOM 8564 N N . PHE D 1 3 ? -36.698 35.393 86.604 1.00 8.26 3 PHE D N 1
ATOM 8565 C CA . PHE D 1 3 ? -36.636 33.989 86.940 1.00 7.89 3 PHE D CA 1
ATOM 8566 C C . PHE D 1 3 ? -35.627 33.196 86.132 1.00 7.43 3 PHE D C 1
ATOM 8567 O O . PHE D 1 3 ? -35.300 33.552 85.000 1.00 7.58 3 PHE D O 1
ATOM 8575 N N . ALA D 1 4 ? -35.158 32.110 86.745 1.00 7.95 4 ALA D N 1
ATOM 8576 C CA . ALA D 1 4 ? -34.198 31.193 86.153 1.00 7.66 4 ALA D CA 1
ATOM 8577 C C . ALA D 1 4 ? -34.902 29.852 85.942 1.00 9.40 4 ALA D C 1
ATOM 8578 O O . ALA D 1 4 ? -35.721 29.424 86.764 1.00 10.31 4 ALA D O 1
ATOM 8580 N N . TYR D 1 5 ? -34.581 29.187 84.842 1.00 8.56 5 TYR D N 1
ATOM 8581 C CA . TYR D 1 5 ? -35.188 27.907 84.545 1.00 8.36 5 TYR D CA 1
ATOM 8582 C C . TYR D 1 5 ? -34.073 26.887 84.405 1.00 8.68 5 TYR D C 1
ATOM 8583 O O . TYR D 1 5 ? -33.231 26.991 83.510 1.00 9.09 5 TYR D O 1
ATOM 8592 N N . ILE D 1 6 ? -34.076 25.907 85.308 1.00 7.93 6 ILE D N 1
ATOM 8593 C CA . ILE D 1 6 ? -33.041 24.877 85.345 1.00 7.79 6 ILE D CA 1
ATOM 8594 C C . ILE D 1 6 ? -33.526 23.506 84.868 1.00 8.48 6 ILE D C 1
ATOM 8595 O O . ILE D 1 6 ? -34.455 22.930 85.447 1.00 7.31 6 ILE D O 1
ATOM 8600 N N . ALA D 1 7 ? -32.890 22.981 83.826 1.00 8.68 7 ALA D N 1
ATOM 8601 C CA . ALA D 1 7 ? -33.258 21.663 83.312 1.00 9.99 7 ALA D CA 1
ATOM 8602 C C . ALA D 1 7 ? -32.597 20.563 84.143 1.00 10.12 7 ALA D C 1
ATOM 8603 O O . ALA D 1 7 ? -31.378 20.524 84.292 1.00 11.72 7 ALA D O 1
ATOM 8605 N N . ASN D 1 8 ? -33.417 19.681 84.699 1.00 9.88 8 ASN D N 1
ATOM 8606 C CA . ASN D 1 8 ? -32.920 18.570 85.494 1.00 10.32 8 ASN D CA 1
ATOM 8607 C C . ASN D 1 8 ? -33.043 17.315 84.631 1.00 9.15 8 ASN D C 1
ATOM 8608 O O . ASN D 1 8 ? -34.099 16.685 84.581 1.00 8.18 8 ASN D O 1
ATOM 8613 N N . SER D 1 9 ? -31.950 16.955 83.964 1.00 10.70 9 SER D N 1
ATOM 8614 C CA . SER D 1 9 ? -31.931 15.804 83.056 1.00 12.10 9 SER D CA 1
ATOM 8615 C C . SER D 1 9 ? -32.490 14.478 83.566 1.00 13.02 9 SER D C 1
ATOM 8616 O O . SER D 1 9 ? -33.248 13.820 82.851 1.00 13.17 9 SER D O 1
ATOM 8619 N N . GLU D 1 10 ? -32.128 14.082 84.787 1.00 15.05 10 GLU D N 1
ATOM 8620 C CA . GLU D 1 10 ? -32.603 12.813 85.344 1.00 15.13 10 GLU D CA 1
ATOM 8621 C C . GLU D 1 10 ? -34.058 12.838 85.786 1.00 13.65 10 GLU D C 1
ATOM 8622 O O . GLU D 1 10 ? -34.748 11.828 85.691 1.00 13.99 10 GLU D O 1
ATOM 8628 N N . SER D 1 11 ? -34.527 13.981 86.279 1.00 10.83 11 SER D N 1
ATOM 8629 C CA . SER D 1 11 ? -35.905 14.062 86.739 1.00 9.88 11 SER D CA 1
ATOM 8630 C C . SER D 1 11 ? -36.905 14.576 85.698 1.00 7.25 11 SER D C 1
ATOM 8631 O O . SER D 1 11 ? -38.067 14.815 86.016 1.00 5.97 11 SER D O 1
ATOM 8634 N N . ASP D 1 12 ? -36.458 14.723 84.453 1.00 7.61 12 ASP D N 1
ATOM 8635 C CA . ASP D 1 12 ? -37.330 15.189 83.364 1.00 8.81 12 ASP D CA 1
ATOM 8636 C C . ASP D 1 12 ? -38.208 16.367 83.776 1.00 9.32 12 ASP D C 1
ATOM 8637 O O . ASP D 1 12 ? -39.429 16.324 83.606 1.00 11.85 12 ASP D O 1
ATOM 8642 N N . ASN D 1 13 ? -37.607 17.407 84.335 1.00 7.31 13 ASN D N 1
ATOM 8643 C CA . ASN D 1 13 ? -38.392 18.554 84.732 1.00 7.40 13 ASN D CA 1
ATOM 8644 C C . ASN D 1 13 ? -37.555 19.808 84.826 1.00 6.61 13 ASN D C 1
ATOM 8645 O O . ASN D 1 13 ? -36.332 19.765 84.722 1.00 6.54 13 ASN D O 1
ATOM 8650 N N . ILE D 1 14 ? -38.237 20.927 85.016 1.00 7.69 14 ILE D N 1
ATOM 8651 C CA . ILE D 1 14 ? -37.600 22.229 85.097 1.00 7.66 14 ILE D CA 1
ATOM 8652 C C . ILE D 1 14 ? -37.853 22.868 86.443 1.00 6.76 14 ILE D C 1
ATOM 8653 O O . ILE D 1 14 ? -38.992 22.907 86.904 1.00 7.98 14 ILE D O 1
ATOM 8658 N N . SER D 1 15 ? -36.792 23.361 87.072 1.00 6.56 15 SER D N 1
ATOM 8659 C CA . SER D 1 15 ? -36.933 24.053 88.346 1.00 7.30 15 SER D CA 1
ATOM 8660 C C . SER D 1 15 ? -36.980 25.548 88.034 1.00 7.74 15 SER D C 1
ATOM 8661 O O . SER D 1 15 ? -36.081 26.089 87.387 1.00 9.38 15 SER D O 1
ATOM 8664 N N . VAL D 1 16 ? -38.044 26.204 88.479 1.00 8.06 16 VAL D N 1
ATOM 8665 C CA . VAL D 1 16 ? -38.217 27.631 88.259 1.00 7.40 16 VAL D CA 1
ATOM 8666 C C . VAL D 1 16 ? -37.714 28.322 89.513 1.00 7.49 16 VAL D C 1
ATOM 8667 O O . VAL D 1 16 ? -38.221 28.082 90.612 1.00 5.23 16 VAL D O 1
ATOM 8671 N N . ILE D 1 17 ? -36.705 29.170 89.347 1.00 8.48 17 ILE D N 1
ATOM 8672 C CA . ILE D 1 17 ? -36.133 29.877 90.478 1.00 8.48 17 ILE D CA 1
ATOM 8673 C C . ILE D 1 17 ? -36.325 31.375 90.426 1.00 10.54 17 ILE D C 1
ATOM 8674 O O . ILE D 1 17 ? -35.965 32.025 89.441 1.00 13.40 17 ILE D O 1
ATOM 8679 N N . ASP D 1 18 ? -36.900 31.915 91.495 1.00 11.43 18 ASP D N 1
ATOM 8680 C CA . ASP D 1 18 ? -37.112 33.355 91.645 1.00 13.16 18 ASP D CA 1
ATOM 8681 C C . ASP D 1 18 ? -35.721 33.886 92.036 1.00 14.88 18 ASP D C 1
ATOM 8682 O O . ASP D 1 18 ? -35.292 33.699 93.178 1.00 15.17 18 ASP D O 1
ATOM 8687 N N . VAL D 1 19 ? -35.021 34.538 91.104 1.00 15.87 19 VAL D N 1
ATOM 8688 C CA . VAL D 1 19 ? -33.669 35.029 91.381 1.00 19.48 19 VAL D CA 1
ATOM 8689 C C . VAL D 1 19 ? -33.572 35.998 92.559 1.00 21.50 19 VAL D C 1
ATOM 8690 O O . VAL D 1 19 ? -32.543 36.063 93.232 1.00 23.89 19 VAL D O 1
ATOM 8694 N N . THR D 1 20 ? -34.639 36.743 92.814 1.00 21.78 20 THR D N 1
ATOM 8695 C CA . THR D 1 20 ? -34.649 37.684 93.921 1.00 24.17 20 THR D CA 1
ATOM 8696 C C . THR D 1 20 ? -34.480 36.981 95.270 1.00 25.26 20 THR D C 1
ATOM 8697 O O . THR D 1 20 ? -33.565 37.293 96.034 1.00 25.95 20 THR D O 1
ATOM 8701 N N . SER D 1 21 ? -35.357 36.027 95.561 1.00 26.08 21 SER D N 1
ATOM 8702 C CA . SER D 1 21 ? -35.287 35.308 96.830 1.00 28.30 21 SER D CA 1
ATOM 8703 C C . SER D 1 21 ? -34.469 34.013 96.785 1.00 29.24 21 SER D C 1
ATOM 8704 O O . SER D 1 21 ? -34.251 33.382 97.818 1.00 30.51 21 SER D O 1
ATOM 8707 N N . ASN D 1 22 ? -34.003 33.636 95.597 1.00 29.75 22 ASN D N 1
ATOM 8708 C CA . ASN D 1 22 ? -33.234 32.403 95.406 1.00 29.73 22 ASN D CA 1
ATOM 8709 C C . ASN D 1 22 ? -34.043 31.173 95.825 1.00 28.51 22 ASN D C 1
ATOM 8710 O O . ASN D 1 22 ? -33.496 30.222 96.383 1.00 30.91 22 ASN D O 1
ATOM 8715 N N . LYS D 1 23 ? -35.344 31.191 95.551 1.00 26.25 23 LYS D N 1
ATOM 8716 C CA . LYS D 1 23 ? -36.205 30.065 95.898 1.00 23.87 23 LYS D CA 1
ATOM 8717 C C . LYS D 1 23 ? -36.802 29.384 94.669 1.00 20.95 23 LYS D C 1
ATOM 8718 O O . LYS D 1 23 ? -37.134 30.040 93.682 1.00 20.12 23 LYS D O 1
ATOM 8724 N N . VAL D 1 24 ? -36.943 28.066 94.742 1.00 17.27 24 VAL D N 1
ATOM 8725 C CA . VAL D 1 24 ? -37.569 27.303 93.669 1.00 15.15 24 VAL D CA 1
ATOM 8726 C C . VAL D 1 24 ? -39.074 27.524 93.863 1.00 15.15 24 VAL D C 1
ATOM 8727 O O . VAL D 1 24 ? -39.635 27.112 94.884 1.00 16.56 24 VAL D O 1
ATOM 8731 N N . THR D 1 25 ? -39.722 28.180 92.902 1.00 12.27 25 THR D N 1
ATOM 8732 C CA . THR D 1 25 ? -41.158 28.462 93.001 1.00 11.86 25 THR D CA 1
ATOM 8733 C C . THR D 1 25 ? -42.056 27.453 92.267 1.00 12.13 25 THR D C 1
ATOM 8734 O O . THR D 1 25 ? -43.273 27.418 92.480 1.00 11.49 25 THR D O 1
ATOM 8738 N N . ALA D 1 26 ? -41.465 26.648 91.388 1.00 11.73 26 ALA D N 1
ATOM 8739 C CA . ALA D 1 26 ? -42.240 25.661 90.642 1.00 11.35 26 ALA D CA 1
ATOM 8740 C C . ALA D 1 26 ? -41.351 24.619 89.974 1.00 11.39 26 ALA D C 1
ATOM 8741 O O . ALA D 1 26 ? -40.170 24.868 89.720 1.00 9.95 26 ALA D O 1
ATOM 8743 N N . THR D 1 27 ? -41.928 23.450 89.706 1.00 11.35 27 THR D N 1
ATOM 8744 C CA . THR D 1 27 ? -41.207 22.362 89.049 1.00 10.11 27 THR D CA 1
ATOM 8745 C C . THR D 1 27 ? -42.059 21.904 87.875 1.00 9.52 27 THR D C 1
ATOM 8746 O O . THR D 1 27 ? -43.152 21.361 88.061 1.00 7.92 27 THR D O 1
ATOM 8750 N N . ILE D 1 28 ? -41.531 22.078 86.640 1.00 8.67 28 ILE D N 1
ATOM 8751 C CA . ILE D 1 28 ? -42.329 21.840 85.446 1.00 8.48 28 ILE D CA 1
ATOM 8752 C C . ILE D 1 28 ? -41.805 20.604 84.700 1.00 7.45 28 ILE D C 1
ATOM 8753 O O . ILE D 1 28 ? -40.741 20.592 84.072 1.00 7.60 28 ILE D O 1
ATOM 8758 N N . PRO D 1 29 ? -42.661 19.540 84.614 1.00 5.73 29 PRO D N 1
ATOM 8759 C CA . PRO D 1 29 ? -42.362 18.358 83.822 1.00 7.42 29 PRO D CA 1
ATOM 8760 C C . PRO D 1 29 ? -42.259 18.704 82.343 1.00 8.01 29 PRO D C 1
ATOM 8761 O O . PRO D 1 29 ? -43.140 19.458 81.816 1.00 7.85 29 PRO D O 1
ATOM 8765 N N . VAL D 1 30 ? -41.209 18.175 81.722 1.00 8.03 30 VAL D N 1
ATOM 8766 C CA . VAL D 1 30 ? -40.916 18.314 80.301 1.00 7.83 30 VAL D CA 1
ATOM 8767 C C . VAL D 1 30 ? -40.727 16.956 79.631 1.00 9.25 30 VAL D C 1
ATOM 8768 O O . VAL D 1 30 ? -41.392 15.991 80.054 1.00 10.68 30 VAL D O 1
ATOM 8772 N N . GLY D 1 31 ? -39.840 16.870 78.663 1.00 7.89 31 GLY D N 1
ATOM 8773 C CA . GLY D 1 31 ? -39.602 15.597 78.004 1.00 9.13 31 GLY D CA 1
ATOM 8774 C C . GLY D 1 31 ? -38.570 14.763 78.742 1.00 11.02 31 GLY D C 1
ATOM 8775 O O . GLY D 1 31 ? -38.354 14.956 79.937 1.00 10.36 31 GLY D O 1
ATOM 8776 N N . SER D 1 32 ? -37.925 13.852 78.018 1.00 12.46 32 SER D N 1
ATOM 8777 C CA . SER D 1 32 ? -36.915 12.961 78.583 1.00 13.09 32 SER D CA 1
ATOM 8778 C C . SER D 1 32 ? -35.495 13.513 78.476 1.00 14.36 32 SER D C 1
ATOM 8779 O O . SER D 1 32 ? -35.017 13.844 77.383 1.00 13.57 32 SER D O 1
ATOM 8782 N N . ASN D 1 33 ? -34.819 13.597 79.618 1.00 14.48 33 ASN D N 1
ATOM 8783 C CA . ASN D 1 33 ? -33.445 14.097 79.677 1.00 15.16 33 ASN D CA 1
ATOM 8784 C C . ASN D 1 33 ? -33.239 15.504 79.130 1.00 13.59 33 ASN D C 1
ATOM 8785 O O . ASN D 1 33 ? -32.442 15.701 78.218 1.00 12.43 33 ASN D O 1
ATOM 8790 N N . PRO D 1 34 ? -33.955 16.500 79.678 1.00 12.35 34 PRO D N 1
ATOM 8791 C CA . PRO D 1 34 ? -33.778 17.871 79.186 1.00 12.84 34 PRO D CA 1
ATOM 8792 C C . PRO D 1 34 ? -32.353 18.300 79.531 1.00 13.67 34 PRO D C 1
ATOM 8793 O O . PRO D 1 34 ? -31.947 18.193 80.683 1.00 10.31 34 PRO D O 1
ATOM 8805 N N . GLY D 1 36 ? -30.886 21.482 78.259 1.00 17.50 36 GLY D N 1
ATOM 8806 C CA . GLY D 1 36 ? -30.719 22.919 78.275 1.00 15.29 36 GLY D CA 1
ATOM 8807 C C . GLY D 1 36 ? -32.027 23.656 78.107 1.00 13.98 36 GLY D C 1
ATOM 8808 O O . GLY D 1 36 ? -32.991 23.123 77.568 1.00 12.23 36 GLY D O 1
ATOM 8809 N N . ALA D 1 37 ? -32.056 24.891 78.586 1.00 14.03 37 ALA D N 1
ATOM 8810 C CA . ALA D 1 37 ? -33.242 25.718 78.495 1.00 13.51 37 ALA D CA 1
ATOM 8811 C C . ALA D 1 37 ? -32.814 27.131 78.180 1.00 13.65 37 ALA D C 1
ATOM 8812 O O . ALA D 1 37 ? -31.711 27.546 78.534 1.00 15.38 37 ALA D O 1
ATOM 8814 N N . VAL D 1 38 ? -33.678 27.867 77.494 1.00 12.74 38 VAL D N 1
ATOM 8815 C CA . VAL D 1 38 ? -33.374 29.249 77.162 1.00 11.59 38 VAL D CA 1
ATOM 8816 C C . VAL D 1 38 ? -34.659 30.066 77.204 1.00 10.96 38 VAL D C 1
ATOM 8817 O O . VAL D 1 38 ? -35.723 29.588 76.810 1.00 11.16 38 VAL D O 1
ATOM 8821 N N . ILE D 1 39 ? -34.567 31.287 77.708 1.00 8.77 39 ILE D N 1
ATOM 8822 C CA . ILE D 1 39 ? -35.739 32.139 77.756 1.00 8.40 39 ILE D CA 1
ATOM 8823 C C . ILE D 1 39 ? -35.670 33.133 76.607 1.00 8.47 39 ILE D C 1
ATOM 8824 O O . ILE D 1 39 ? -34.592 33.627 76.261 1.00 8.44 39 ILE D O 1
ATOM 8829 N N . SER D 1 40 ? -36.819 33.395 75.993 1.00 9.01 40 SER D N 1
ATOM 8830 C CA . SER D 1 40 ? -36.910 34.323 74.871 1.00 9.73 40 SER D CA 1
ATOM 8831 C C . SER D 1 40 ? -36.513 35.727 75.314 1.00 9.58 40 SER D C 1
ATOM 8832 O O . SER D 1 40 ? -36.572 36.056 76.504 1.00 10.14 40 SER D O 1
ATOM 8835 N N . PRO D 1 41 ? -36.104 36.573 74.360 1.00 7.97 41 PRO D N 1
ATOM 8836 C CA . PRO D 1 41 ? -35.717 37.931 74.743 1.00 7.59 41 PRO D CA 1
ATOM 8837 C C . PRO D 1 41 ? -36.828 38.664 75.494 1.00 8.44 41 PRO D C 1
ATOM 8838 O O . PRO D 1 41 ? -36.550 39.399 76.447 1.00 9.72 41 PRO D O 1
ATOM 8842 N N . ASP D 1 42 ? -38.082 38.456 75.094 1.00 7.04 42 ASP D N 1
ATOM 8843 C CA . ASP D 1 42 ? -39.186 39.146 75.766 1.00 9.19 42 ASP D CA 1
ATOM 8844 C C . ASP D 1 42 ? -39.677 38.452 77.036 1.00 8.02 42 ASP D C 1
ATOM 8845 O O . ASP D 1 42 ? -40.609 38.916 77.682 1.00 8.77 42 ASP D O 1
ATOM 8850 N N . GLY D 1 43 ? -39.050 37.339 77.382 1.00 8.47 43 GLY D N 1
ATOM 8851 C CA . GLY D 1 43 ? -39.428 36.622 78.584 1.00 9.04 43 GLY D CA 1
ATOM 8852 C C . GLY D 1 43 ? -40.770 35.908 78.583 1.00 8.80 43 GLY D C 1
ATOM 8853 O O . GLY D 1 43 ? -41.200 35.440 79.635 1.00 9.06 43 GLY D O 1
ATOM 8854 N N . THR D 1 44 ? -41.429 35.804 77.430 1.00 8.98 44 THR D N 1
ATOM 8855 C CA . THR D 1 44 ? -42.735 35.138 77.373 1.00 9.57 44 THR D CA 1
ATOM 8856 C C . THR D 1 44 ? -42.635 33.624 77.285 1.00 8.95 44 THR D C 1
ATOM 8857 O O . THR D 1 44 ? -43.519 32.913 77.769 1.00 8.03 44 THR D O 1
ATOM 8861 N N . LYS D 1 45 ? -41.559 33.139 76.668 1.00 8.86 45 LYS D N 1
ATOM 8862 C CA . LYS D 1 45 ? -41.375 31.708 76.489 1.00 9.19 45 LYS D CA 1
ATOM 8863 C C . LYS D 1 45 ? -40.002 31.166 76.903 1.00 8.05 45 LYS D C 1
ATOM 8864 O O . LYS D 1 45 ? -38.991 31.882 76.894 1.00 3.91 45 LYS D O 1
ATOM 8870 N N . VAL D 1 46 ? -39.990 29.887 77.270 1.00 6.57 46 VAL D N 1
ATOM 8871 C CA . VAL D 1 46 ? -38.768 29.178 77.655 1.00 4.13 46 VAL D CA 1
ATOM 8872 C C . VAL D 1 46 ? -38.744 27.904 76.812 1.00 2.76 46 VAL D C 1
ATOM 8873 O O . VAL D 1 46 ? -39.753 27.214 76.695 1.00 3.85 46 VAL D O 1
ATOM 8877 N N . TYR D 1 47 ? -37.602 27.602 76.214 1.00 3.56 47 TYR D N 1
ATOM 8878 C CA . TYR D 1 47 ? -37.475 26.405 75.389 1.00 4.52 47 TYR D CA 1
ATOM 8879 C C . TYR D 1 47 ? -36.551 25.381 76.036 1.00 4.65 47 TYR D C 1
ATOM 8880 O O . TYR D 1 47 ? -35.496 25.734 76.570 1.00 4.25 47 TYR D O 1
ATOM 8889 N N . VAL D 1 48 ? -36.956 24.113 75.990 1.00 4.38 48 VAL D N 1
ATOM 8890 C CA . VAL D 1 48 ? -36.172 23.043 76.605 1.00 4.67 48 VAL D CA 1
ATOM 8891 C C . VAL D 1 48 ? -35.786 21.920 75.639 1.00 3.24 48 VAL D C 1
ATOM 8892 O O . VAL D 1 48 ? -36.634 21.324 74.978 1.00 2.07 48 VAL D O 1
ATOM 8896 N N . ALA D 1 49 ? -34.494 21.641 75.577 1.00 2.29 49 ALA D N 1
ATOM 8897 C CA . ALA D 1 49 ? -33.976 20.579 74.741 1.00 4.05 49 ALA D CA 1
ATOM 8898 C C . ALA D 1 49 ? -34.061 19.254 75.507 1.00 4.04 49 ALA D C 1
ATOM 8899 O O . ALA D 1 49 ? -33.344 19.048 76.492 1.00 4.31 49 ALA D O 1
ATOM 8901 N N . ASN D 1 50 ? -34.969 18.382 75.077 1.00 4.65 50 ASN D N 1
ATOM 8902 C CA . ASN D 1 50 ? -35.135 17.063 75.692 1.00 5.55 50 ASN D CA 1
ATOM 8903 C C . ASN D 1 50 ? -34.277 16.094 74.885 1.00 5.94 50 ASN D C 1
ATOM 8904 O O . ASN D 1 50 ? -34.676 15.638 73.816 1.00 5.22 50 ASN D O 1
ATOM 8909 N N . ALA D 1 51 ? -33.096 15.790 75.400 1.00 6.28 51 ALA D N 1
ATOM 8910 C CA . ALA D 1 51 ? -32.165 14.914 74.702 1.00 9.24 51 ALA D CA 1
ATOM 8911 C C . ALA D 1 51 ? -32.633 13.484 74.385 1.00 9.41 51 ALA D C 1
ATOM 8912 O O . ALA D 1 51 ? -32.284 12.915 73.340 1.00 9.64 51 ALA D O 1
ATOM 8914 N N . HIS D 1 52 ? -33.414 12.858 75.232 1.00 8.95 52 HIS D N 1
ATOM 8915 C CA . HIS D 1 52 ? -33.759 11.443 74.981 1.00 10.67 52 HIS D CA 1
ATOM 8916 C C . HIS D 1 52 ? -35.106 11.250 74.270 1.00 10.42 52 HIS D C 1
ATOM 8917 O O . HIS D 1 52 ? -35.435 10.149 73.809 1.00 8.01 52 HIS D O 1
ATOM 8924 N N . SER D 1 53 ? -35.891 12.297 74.170 1.00 9.90 53 SER D N 1
ATOM 8925 C CA . SER D 1 53 ? -37.183 12.202 73.467 1.00 11.91 53 SER D CA 1
ATOM 8926 C C . SER D 1 53 ? -37.122 13.042 72.190 1.00 11.14 53 SER D C 1
ATOM 8927 O O . SER D 1 53 ? -38.147 13.428 71.639 1.00 8.97 53 SER D O 1
ATOM 8930 N N . ASN D 1 54 ? -35.894 13.297 71.734 1.00 12.12 54 ASN D N 1
ATOM 8931 C CA . ASN D 1 54 ? -35.614 14.077 70.522 1.00 14.15 54 ASN D CA 1
ATOM 8932 C C . ASN D 1 54 ? -36.616 15.191 70.220 1.00 14.50 54 ASN D C 1
ATOM 8933 O O . ASN D 1 54 ? -37.153 15.271 69.113 1.00 15.80 54 ASN D O 1
ATOM 8938 N N . ASP D 1 55 ? -36.871 16.052 71.198 1.00 13.23 55 ASP D N 1
ATOM 8939 C CA . ASP D 1 55 ? -37.808 17.146 70.995 1.00 12.56 55 ASP D CA 1
ATOM 8940 C C . ASP D 1 55 ? -37.564 18.326 71.919 1.00 10.29 55 ASP D C 1
ATOM 8941 O O . ASP D 1 55 ? -36.688 18.285 72.780 1.00 11.07 55 ASP D O 1
ATOM 8946 N N . VAL D 1 56 ? -38.346 19.382 71.721 1.00 8.83 56 VAL D N 1
ATOM 8947 C CA . VAL D 1 56 ? -38.235 20.599 72.509 1.00 6.19 56 VAL D CA 1
ATOM 8948 C C . VAL D 1 56 ? -39.557 20.972 73.168 1.00 7.64 56 VAL D C 1
ATOM 8949 O O . VAL D 1 56 ? -40.585 21.052 72.499 1.00 9.33 56 VAL D O 1
ATOM 8953 N N . SER D 1 57 ? -39.530 21.213 74.473 1.00 8.12 57 SER D N 1
ATOM 8954 C CA . SER D 1 57 ? -40.742 21.605 75.188 1.00 9.72 57 SER D CA 1
ATOM 8955 C C . SER D 1 57 ? -40.819 23.126 75.177 1.00 10.20 57 SER D C 1
ATOM 8956 O O . SER D 1 57 ? -39.805 23.801 75.292 1.00 12.13 57 SER D O 1
ATOM 8959 N N . ILE D 1 58 ? -42.021 23.658 75.024 1.00 11.19 58 ILE D N 1
ATOM 8960 C CA . ILE D 1 58 ? -42.217 25.094 75.005 1.00 12.74 58 ILE D CA 1
ATOM 8961 C C . ILE D 1 58 ? -43.064 25.444 76.213 1.00 14.31 58 ILE D C 1
ATOM 8962 O O . ILE D 1 58 ? -44.190 24.964 76.364 1.00 16.79 58 ILE D O 1
ATOM 8967 N N . ILE D 1 59 ? -42.506 26.279 77.078 1.00 13.38 59 ILE D N 1
ATOM 8968 C CA . ILE D 1 59 ? -43.181 26.691 78.292 1.00 12.04 59 ILE D CA 1
ATOM 8969 C C . ILE D 1 59 ? -43.617 28.149 78.228 1.00 12.20 59 ILE D C 1
ATOM 8970 O O . ILE D 1 59 ? -42.897 29.005 77.725 1.00 12.66 59 ILE D O 1
ATOM 8975 N N . ASP D 1 60 ? -44.808 28.405 78.751 1.00 12.99 60 ASP D N 1
ATOM 8976 C CA . ASP D 1 60 ? -45.393 29.736 78.821 1.00 13.29 60 ASP D CA 1
ATOM 8977 C C . ASP D 1 60 ? -44.995 30.241 80.211 1.00 13.57 60 ASP D C 1
ATOM 8978 O O . ASP D 1 60 ? -45.487 29.741 81.222 1.00 12.58 60 ASP D O 1
ATOM 8983 N N . THR D 1 61 ? -44.103 31.226 80.265 1.00 13.50 61 THR D N 1
ATOM 8984 C CA . THR D 1 61 ? -43.633 31.744 81.553 1.00 12.94 61 THR D CA 1
ATOM 8985 C C . THR D 1 61 ? -44.714 32.377 82.433 1.00 11.54 61 THR D C 1
ATOM 8986 O O . THR D 1 61 ? -44.506 32.585 83.629 1.00 10.83 61 THR D O 1
ATOM 8990 N N . ALA D 1 62 ? -45.868 32.672 81.851 1.00 11.07 62 ALA D N 1
ATOM 8991 C CA . ALA D 1 62 ? -46.957 33.279 82.613 1.00 11.22 62 ALA D CA 1
ATOM 8992 C C . ALA D 1 62 ? -47.782 32.243 83.373 1.00 11.58 62 ALA D C 1
ATOM 8993 O O . ALA D 1 62 ? -48.415 32.560 84.374 1.00 10.49 62 ALA D O 1
ATOM 8995 N N . THR D 1 63 ? -47.768 31.004 82.899 1.00 11.62 63 THR D N 1
ATOM 8996 C CA . THR D 1 63 ? -48.553 29.949 83.532 1.00 12.84 63 THR D CA 1
ATOM 8997 C C . THR D 1 63 ? -47.748 28.721 83.924 1.00 11.57 63 THR D C 1
ATOM 8998 O O . THR D 1 63 ? -48.293 27.799 84.518 1.00 12.27 63 THR D O 1
ATOM 9002 N N . ASN D 1 64 ? -46.462 28.713 83.587 1.00 10.65 64 ASN D N 1
ATOM 9003 C CA . ASN D 1 64 ? -45.597 27.570 83.854 1.00 12.61 64 ASN D CA 1
ATOM 9004 C C . ASN D 1 64 ? -46.177 26.311 83.200 1.00 13.48 64 ASN D C 1
ATOM 9005 O O . ASN D 1 64 ? -45.974 25.192 83.681 1.00 14.25 64 ASN D O 1
ATOM 9010 N N . ASN D 1 65 ? -46.900 26.504 82.101 1.00 12.40 65 ASN D N 1
ATOM 9011 C CA . ASN D 1 65 ? -47.513 25.388 81.375 1.00 12.40 65 ASN D CA 1
ATOM 9012 C C . ASN D 1 65 ? -46.750 25.099 80.082 1.00 11.33 65 ASN D C 1
ATOM 9013 O O . ASN D 1 65 ? -46.309 26.019 79.379 1.00 10.87 65 ASN D O 1
ATOM 9018 N N . VAL D 1 66 ? -46.579 23.817 79.826 1.00 9.85 66 VAL D N 1
ATOM 9019 C CA . VAL D 1 66 ? -46.027 23.375 78.551 1.00 11.30 66 VAL D CA 1
ATOM 9020 C C . VAL D 1 66 ? -47.094 23.395 77.462 1.00 12.28 66 VAL D C 1
ATOM 9021 O O . VAL D 1 66 ? -48.025 22.582 77.512 1.00 14.92 66 VAL D O 1
ATOM 9025 N N . ILE D 1 67 ? -47.002 24.362 76.596 1.00 12.21 67 ILE D N 1
ATOM 9026 C CA . ILE D 1 67 ? -48.059 24.595 75.616 1.00 11.27 67 ILE D CA 1
ATOM 9027 C C . ILE D 1 67 ? -47.786 23.852 74.311 1.00 12.10 67 ILE D C 1
ATOM 9028 O O . ILE D 1 67 ? -48.665 23.806 73.436 1.00 14.01 67 ILE D O 1
ATOM 9033 N N . ALA D 1 68 ? -46.605 23.291 74.162 1.00 11.76 68 ALA D N 1
ATOM 9034 C CA . ALA D 1 68 ? -46.272 22.568 72.948 1.00 9.94 68 ALA D CA 1
ATOM 9035 C C . ALA D 1 68 ? -44.948 21.825 73.079 1.00 9.02 68 ALA D C 1
ATOM 9036 O O . ALA D 1 68 ? -44.080 22.210 73.856 1.00 8.45 68 ALA D O 1
ATOM 9038 N N . THR D 1 69 ? -44.809 20.759 72.303 1.00 9.24 69 THR D N 1
ATOM 9039 C CA . THR D 1 69 ? -43.602 19.943 72.287 1.00 10.17 69 THR D CA 1
ATOM 9040 C C . THR D 1 69 ? -43.260 19.705 70.821 1.00 10.90 69 THR D C 1
ATOM 9041 O O . THR D 1 69 ? -43.954 18.962 70.134 1.00 14.04 69 THR D O 1
ATOM 9045 N N . VAL D 1 70 ? -42.189 20.334 70.346 1.00 11.82 70 VAL D N 1
ATOM 9046 C CA . VAL D 1 70 ? -41.773 20.221 68.949 1.00 10.53 70 VAL D CA 1
ATOM 9047 C C . VAL D 1 70 ? -40.674 19.188 68.687 1.00 13.28 70 VAL D C 1
ATOM 9048 O O . VAL D 1 70 ? -39.644 19.170 69.356 1.00 12.28 70 VAL D O 1
ATOM 9052 N N . PRO D 1 71 ? -40.886 18.311 67.695 1.00 15.27 71 PRO D N 1
ATOM 9053 C CA . PRO D 1 71 ? -39.884 17.295 67.372 1.00 15.17 71 PRO D CA 1
ATOM 9054 C C . PRO D 1 71 ? -38.667 17.990 66.765 1.00 16.06 71 PRO D C 1
ATOM 9055 O O . PRO D 1 71 ? -38.811 18.858 65.906 1.00 16.00 71 PRO D O 1
ATOM 9059 N N . ALA D 1 72 ? -37.474 17.623 67.216 1.00 15.87 72 ALA D N 1
ATOM 9060 C CA . ALA D 1 72 ? -36.261 18.235 66.696 1.00 16.68 72 ALA D CA 1
ATOM 9061 C C . ALA D 1 72 ? -35.424 17.190 65.966 1.00 16.83 72 ALA D C 1
ATOM 9062 O O . ALA D 1 72 ? -35.934 16.474 65.107 1.00 18.99 72 ALA D O 1
ATOM 9064 N N . GLY D 1 73 ? -34.141 17.109 66.302 1.00 14.35 73 GLY D N 1
ATOM 9065 C CA . GLY D 1 73 ? -33.280 16.137 65.665 1.00 11.62 73 GLY D CA 1
ATOM 9066 C C . GLY D 1 73 ? -32.947 15.037 66.650 1.00 11.62 73 GLY D C 1
ATOM 9067 O O . GLY D 1 73 ? -33.687 14.797 67.598 1.00 10.40 73 GLY D O 1
ATOM 9068 N N . SER D 1 74 ? -31.818 14.376 66.442 1.00 11.45 74 SER D N 1
ATOM 9069 C CA . SER D 1 74 ? -31.424 13.298 67.332 1.00 11.26 74 SER D CA 1
ATOM 9070 C C . SER D 1 74 ? -30.522 13.804 68.452 1.00 9.62 74 SER D C 1
ATOM 9071 O O . SER D 1 74 ? -29.401 14.257 68.213 1.00 9.72 74 SER D O 1
ATOM 9074 N N . SER D 1 75 ? -31.032 13.717 69.676 1.00 10.78 75 SER D N 1
ATOM 9075 C CA . SER D 1 75 ? -30.315 14.134 70.882 1.00 11.58 75 SER D CA 1
ATOM 9076 C C . SER D 1 75 ? -30.098 15.654 70.986 1.00 11.16 75 SER D C 1
ATOM 9077 O O . SER D 1 75 ? -28.971 16.136 71.009 1.00 11.41 75 SER D O 1
ATOM 9080 N N . PRO D 1 76 ? -31.188 16.425 71.038 1.00 11.85 76 PRO D N 1
ATOM 9081 C CA . PRO D 1 76 ? -31.077 17.884 71.145 1.00 13.30 76 PRO D CA 1
ATOM 9082 C C . PRO D 1 76 ? -30.399 18.262 72.464 1.00 14.24 76 PRO D C 1
ATOM 9083 O O . PRO D 1 76 ? -30.759 17.742 73.523 1.00 15.01 76 PRO D O 1
ATOM 9087 N N . GLN D 1 77 ? -29.425 19.168 72.392 1.00 15.05 77 GLN D N 1
ATOM 9088 C CA . GLN D 1 77 ? -28.655 19.587 73.570 1.00 15.89 77 GLN D CA 1
ATOM 9089 C C . GLN D 1 77 ? -28.836 21.034 74.015 1.00 14.25 77 GLN D C 1
ATOM 9090 O O . GLN D 1 77 ? -29.040 21.305 75.193 1.00 14.65 77 GLN D O 1
ATOM 9096 N N . GLY D 1 78 ? -28.732 21.966 73.081 1.00 12.82 78 GLY D N 1
ATOM 9097 C CA . GLY D 1 78 ? -28.871 23.358 73.453 1.00 12.23 78 GLY D CA 1
ATOM 9098 C C . GLY D 1 78 ? -29.848 24.115 72.585 1.00 12.19 78 GLY D C 1
ATOM 9099 O O . GLY D 1 78 ? -30.142 23.704 71.466 1.00 12.32 78 GLY D O 1
ATOM 9100 N N . VAL D 1 79 ? -30.352 25.223 73.111 1.00 11.50 79 VAL D N 1
ATOM 9101 C CA . VAL D 1 79 ? -31.298 26.059 72.394 1.00 11.71 79 VAL D CA 1
ATOM 9102 C C . VAL D 1 79 ? -30.931 27.529 72.555 1.00 13.28 79 VAL D C 1
ATOM 9103 O O . VAL D 1 79 ? -30.379 27.935 73.582 1.00 11.82 79 VAL D O 1
ATOM 9107 N N . ALA D 1 80 ? -31.232 28.319 71.527 1.00 13.59 80 ALA D N 1
ATOM 9108 C CA . ALA D 1 80 ? -30.961 29.746 71.539 1.00 12.36 80 ALA D CA 1
ATOM 9109 C C . ALA D 1 80 ? -32.111 30.379 70.791 1.00 13.62 80 ALA D C 1
ATOM 9110 O O . ALA D 1 80 ? -32.650 29.769 69.869 1.00 16.25 80 ALA D O 1
ATOM 9112 N N . VAL D 1 81 ? -32.489 31.590 71.184 1.00 12.32 81 VAL D N 1
ATOM 9113 C CA . VAL D 1 81 ? -33.606 32.283 70.554 1.00 12.68 81 VAL D CA 1
ATOM 9114 C C . VAL D 1 81 ? -33.171 33.513 69.772 1.00 12.63 81 VAL D C 1
ATOM 9115 O O . VAL D 1 81 ? -32.333 34.276 70.237 1.00 13.35 81 VAL D O 1
ATOM 9119 N N . SER D 1 82 ? -33.744 33.711 68.588 1.00 11.76 82 SER D N 1
ATOM 9120 C CA . SER D 1 82 ? -33.426 34.883 67.767 1.00 13.40 82 SER D CA 1
ATOM 9121 C C . SER D 1 82 ? -33.822 36.172 68.498 1.00 14.83 82 SER D C 1
ATOM 9122 O O . SER D 1 82 ? -34.678 36.161 69.390 1.00 14.08 82 SER D O 1
ATOM 9125 N N . PRO D 1 83 ? -33.213 37.303 68.107 1.00 15.54 83 PRO D N 1
ATOM 9126 C CA . PRO D 1 83 ? -33.521 38.593 68.734 1.00 16.33 83 PRO D CA 1
ATOM 9127 C C . PRO D 1 83 ? -35.002 38.946 68.762 1.00 16.02 83 PRO D C 1
ATOM 9128 O O . PRO D 1 83 ? -35.478 39.557 69.729 1.00 16.15 83 PRO D O 1
ATOM 9132 N N . ASP D 1 84 ? -35.732 38.560 67.716 1.00 18.01 84 ASP D N 1
ATOM 9133 C CA . ASP D 1 84 ? -37.159 38.879 67.623 1.00 18.23 84 ASP D CA 1
ATOM 9134 C C . ASP D 1 84 ? -38.072 37.789 68.124 1.00 17.06 84 ASP D C 1
ATOM 9135 O O . ASP D 1 84 ? -39.297 37.938 68.089 1.00 19.59 84 ASP D O 1
ATOM 9140 N N . GLY D 1 85 ? -37.475 36.701 68.595 1.00 14.39 85 GLY D N 1
ATOM 9141 C CA . GLY D 1 85 ? -38.261 35.599 69.114 1.00 12.52 85 GLY D CA 1
ATOM 9142 C C . GLY D 1 85 ? -39.003 34.774 68.074 1.00 10.77 85 GLY D C 1
ATOM 9143 O O . GLY D 1 85 ? -39.777 33.897 68.430 1.00 8.97 85 GLY D O 1
ATOM 9144 N N . LYS D 1 86 ? -38.763 35.033 66.794 1.00 11.99 86 LYS D N 1
ATOM 9145 C CA . LYS D 1 86 ? -39.445 34.299 65.722 1.00 14.21 86 LYS D CA 1
ATOM 9146 C C . LYS D 1 86 ? -38.840 32.920 65.458 1.00 12.84 86 LYS D C 1
ATOM 9147 O O . LYS D 1 86 ? -39.555 31.998 65.071 1.00 11.25 86 LYS D O 1
ATOM 9153 N N . GLN D 1 87 ? -37.529 32.778 65.656 1.00 10.80 87 GLN D N 1
ATOM 9154 C CA . GLN D 1 87 ? -36.891 31.491 65.422 1.00 11.60 87 GLN D CA 1
ATOM 9155 C C . GLN D 1 87 ? -36.065 30.977 66.591 1.00 11.75 87 GLN D C 1
ATOM 9156 O O . GLN D 1 87 ? -35.328 31.725 67.236 1.00 9.21 87 GLN D O 1
ATOM 9162 N N . VAL D 1 88 ? -36.194 29.678 66.846 1.00 13.04 88 VAL D N 1
ATOM 9163 C CA . VAL D 1 88 ? -35.448 29.009 67.902 1.00 12.51 88 VAL D CA 1
ATOM 9164 C C . VAL D 1 88 ? -34.524 28.002 67.221 1.00 12.19 88 VAL D C 1
ATOM 9165 O O . VAL D 1 88 ? -34.944 27.295 66.306 1.00 13.01 88 VAL D O 1
ATOM 9169 N N . TYR D 1 89 ? -33.269 27.949 67.659 1.00 12.60 89 TYR D N 1
ATOM 9170 C CA . TYR D 1 89 ? -32.284 27.041 67.080 1.00 11.51 89 TYR D CA 1
ATOM 9171 C C . TYR D 1 89 ? -31.925 25.926 68.053 1.00 10.87 89 TYR D C 1
ATOM 9172 O O . TYR D 1 89 ? -31.768 26.169 69.249 1.00 8.33 89 TYR D O 1
ATOM 9181 N N . VAL D 1 90 ? -31.797 24.704 67.531 1.00 10.19 90 VAL D N 1
ATOM 9182 C CA . VAL D 1 90 ? -31.501 23.536 68.359 1.00 8.70 90 VAL D CA 1
ATOM 9183 C C . VAL D 1 90 ? -30.345 22.645 67.876 1.00 8.11 90 VAL D C 1
ATOM 9184 O O . VAL D 1 90 ? -30.330 22.201 66.729 1.00 7.80 90 VAL D O 1
ATOM 9188 N N . THR D 1 91 ? -29.390 22.372 68.760 1.00 7.26 91 THR D N 1
ATOM 9189 C CA . THR D 1 91 ? -28.265 21.497 68.415 1.00 9.18 91 THR D CA 1
ATOM 9190 C C . THR D 1 91 ? -28.656 20.034 68.619 1.00 8.35 91 THR D C 1
ATOM 9191 O O . THR D 1 91 ? -29.089 19.644 69.701 1.00 9.52 91 THR D O 1
ATOM 9195 N N . ASN D 1 92 ? -28.519 19.235 67.571 1.00 10.45 92 ASN D N 1
ATOM 9196 C CA . ASN D 1 92 ? -28.844 17.811 67.643 1.00 11.63 92 ASN D CA 1
ATOM 9197 C C . ASN D 1 92 ? -27.526 17.068 67.555 1.00 11.55 92 ASN D C 1
ATOM 9198 O O . ASN D 1 92 ? -27.033 16.772 66.471 1.00 11.57 92 ASN D O 1
ATOM 9211 N N . ALA D 1 94 ? -26.426 13.864 68.269 1.00 12.98 94 ALA D N 1
ATOM 9212 C CA . ALA D 1 94 ? -26.315 12.536 67.667 1.00 13.29 94 ALA D CA 1
ATOM 9213 C C . ALA D 1 94 ? -26.373 12.541 66.141 1.00 12.11 94 ALA D C 1
ATOM 9214 O O . ALA D 1 94 ? -25.639 11.801 65.492 1.00 11.09 94 ALA D O 1
ATOM 9216 N N . SER D 1 95 ? -27.234 13.381 65.573 1.00 10.96 95 SER D N 1
ATOM 9217 C CA . SER D 1 95 ? -27.380 13.448 64.125 1.00 11.05 95 SER D CA 1
ATOM 9218 C C . SER D 1 95 ? -26.507 14.517 63.488 1.00 11.31 95 SER D C 1
ATOM 9219 O O . SER D 1 95 ? -26.456 14.633 62.264 1.00 11.99 95 SER D O 1
ATOM 9222 N N . SER D 1 96 ? -25.826 15.302 64.316 1.00 10.21 96 SER D N 1
ATOM 9223 C CA . SER D 1 96 ? -24.973 16.372 63.810 1.00 10.36 96 SER D CA 1
ATOM 9224 C C . SER D 1 96 ? -25.743 17.357 62.935 1.00 9.23 96 SER D C 1
ATOM 9225 O O . SER D 1 96 ? -25.310 17.700 61.831 1.00 8.31 96 SER D O 1
ATOM 9228 N N . THR D 1 97 ? -26.886 17.814 63.430 1.00 8.92 97 THR D N 1
ATOM 9229 C CA . THR D 1 97 ? -27.680 18.783 62.686 1.00 11.74 97 THR D CA 1
ATOM 9230 C C . THR D 1 97 ? -28.235 19.842 63.620 1.00 12.24 97 THR D C 1
ATOM 9231 O O . THR D 1 97 ? -28.193 19.695 64.842 1.00 13.17 97 THR D O 1
ATOM 9235 N N . LEU D 1 98 ? -28.756 20.910 63.031 1.00 11.83 98 LEU D N 1
ATOM 9236 C CA . LEU D 1 98 ? -29.347 21.993 63.794 1.00 9.90 98 LEU D CA 1
ATOM 9237 C C . LEU D 1 98 ? -30.789 22.158 63.334 1.00 10.79 98 LEU D C 1
ATOM 9238 O O . LEU D 1 98 ? -31.059 22.260 62.133 1.00 12.10 98 LEU D O 1
ATOM 9243 N N . SER D 1 99 ? -31.720 22.155 64.280 1.00 9.47 99 SER D N 1
ATOM 9244 C CA . SER D 1 99 ? -33.122 22.324 63.938 1.00 10.50 99 SER D CA 1
ATOM 9245 C C . SER D 1 99 ? -33.494 23.782 64.126 1.00 11.09 99 SER D C 1
ATOM 9246 O O . SER D 1 99 ? -33.085 24.409 65.102 1.00 13.76 99 SER D O 1
ATOM 9249 N N . VAL D 1 100 ? -34.251 24.327 63.185 1.00 10.12 100 VAL D N 1
ATOM 9250 C CA . VAL D 1 100 ? -34.708 25.702 63.285 1.00 8.99 100 VAL D CA 1
ATOM 9251 C C . VAL D 1 100 ? -36.201 25.600 63.540 1.00 9.86 100 VAL D C 1
ATOM 9252 O O . VAL D 1 100 ? -36.917 24.920 62.807 1.00 10.94 100 VAL D O 1
ATOM 9256 N N . ILE D 1 101 ? -36.668 26.258 64.593 1.00 11.56 101 ILE D N 1
ATOM 9257 C CA . ILE D 1 101 ? -38.083 26.227 64.924 1.00 10.84 101 ILE D CA 1
ATOM 9258 C C . ILE D 1 101 ? -38.739 27.589 64.786 1.00 11.88 101 ILE D C 1
ATOM 9259 O O . ILE D 1 101 ? -38.266 28.587 65.339 1.00 10.49 101 ILE D O 1
ATOM 9264 N N . ASP D 1 102 ? -39.826 27.615 64.026 1.00 13.00 102 ASP D N 1
ATOM 9265 C CA . ASP D 1 102 ? -40.606 28.824 63.829 1.00 14.69 102 ASP D CA 1
ATOM 9266 C C . ASP D 1 102 ? -41.550 28.881 65.033 1.00 15.83 102 ASP D C 1
ATOM 9267 O O . ASP D 1 102 ? -42.438 28.039 65.188 1.00 16.64 102 ASP D O 1
ATOM 9272 N N . THR D 1 103 ? -41.338 29.868 65.892 1.00 15.73 103 THR D N 1
ATOM 9273 C CA . THR D 1 103 ? -42.141 30.024 67.101 1.00 17.89 103 THR D CA 1
ATOM 9274 C C . THR D 1 103 ? -43.536 30.595 66.897 1.00 17.54 103 THR D C 1
ATOM 9275 O O . THR D 1 103 ? -44.326 30.643 67.835 1.00 19.34 103 THR D O 1
ATOM 9279 N N . THR D 1 104 ? -43.839 31.045 65.686 1.00 17.93 104 THR D N 1
ATOM 9280 C CA . THR D 1 104 ? -45.162 31.588 65.398 1.00 16.96 104 THR D CA 1
ATOM 9281 C C . THR D 1 104 ? -46.109 30.422 65.153 1.00 17.04 104 THR D C 1
ATOM 9282 O O . THR D 1 104 ? -47.287 30.487 65.471 1.00 17.72 104 THR D O 1
ATOM 9286 N N . SER D 1 105 ? -45.574 29.341 64.600 1.00 18.73 105 SER D N 1
ATOM 9287 C CA . SER D 1 105 ? -46.362 28.145 64.317 1.00 18.18 105 SER D CA 1
ATOM 9288 C C . SER D 1 105 ? -45.939 27.016 65.240 1.00 17.73 105 SER D C 1
ATOM 9289 O O . SER D 1 105 ? -46.607 25.986 65.322 1.00 18.97 105 SER D O 1
ATOM 9292 N N . ASN D 1 106 ? -44.825 27.218 65.934 1.00 16.94 106 ASN D N 1
ATOM 9293 C CA . ASN D 1 106 ? -44.269 26.194 66.812 1.00 16.32 106 ASN D CA 1
ATOM 9294 C C . ASN D 1 106 ? -44.071 24.880 66.051 1.00 14.94 106 ASN D C 1
ATOM 9295 O O . ASN D 1 106 ? -44.492 23.816 66.500 1.00 15.88 106 ASN D O 1
ATOM 9300 N N . THR D 1 107 ? -43.436 24.977 64.888 1.00 13.11 107 THR D N 1
ATOM 9301 C CA . THR D 1 107 ? -43.140 23.823 64.046 1.00 12.17 107 THR D CA 1
ATOM 9302 C C . THR D 1 107 ? -41.743 24.010 63.445 1.00 10.63 107 THR D C 1
ATOM 9303 O O . THR D 1 107 ? -41.227 25.124 63.400 1.00 7.78 107 THR D O 1
ATOM 9307 N N . VAL D 1 108 ? -41.136 22.917 62.993 1.00 11.39 108 VAL D N 1
ATOM 9308 C CA . VAL D 1 108 ? -39.810 22.972 62.390 1.00 11.60 108 VAL D CA 1
ATOM 9309 C C . VAL D 1 108 ? -39.864 23.715 61.059 1.00 11.46 108 VAL D C 1
ATOM 9310 O O . VAL D 1 108 ? -40.760 23.491 60.245 1.00 12.88 108 VAL D O 1
ATOM 9314 N N . ALA D 1 109 ? -38.894 24.596 60.837 1.00 11.02 109 ALA D N 1
ATOM 9315 C CA . ALA D 1 109 ? -38.858 25.394 59.615 1.00 10.23 109 ALA D CA 1
ATOM 9316 C C . ALA D 1 109 ? -37.583 25.200 58.815 1.00 10.05 109 ALA D C 1
ATOM 9317 O O . ALA D 1 109 ? -37.368 25.878 57.812 1.00 9.65 109 ALA D O 1
ATOM 9319 N N . GLY D 1 110 ? -36.739 24.277 59.259 1.00 9.99 110 GLY D N 1
ATOM 9320 C CA . GLY D 1 110 ? -35.491 24.028 58.566 1.00 9.65 110 GLY D CA 1
ATOM 9321 C C . GLY D 1 110 ? -34.514 23.200 59.378 1.00 11.77 110 GLY D C 1
ATOM 9322 O O . GLY D 1 110 ? -34.591 23.146 60.605 1.00 12.02 110 GLY D O 1
ATOM 9323 N N . THR D 1 111 ? -33.589 22.549 58.681 1.00 11.61 111 THR D N 1
ATOM 9324 C CA . THR D 1 111 ? -32.591 21.713 59.312 1.00 12.31 111 THR D CA 1
ATOM 9325 C C . THR D 1 111 ? -31.257 21.965 58.633 1.00 14.57 111 THR D C 1
ATOM 9326 O O . THR D 1 111 ? -31.134 21.851 57.410 1.00 14.44 111 THR D O 1
ATOM 9330 N N . VAL D 1 112 ? -30.253 22.321 59.425 1.00 14.14 112 VAL D N 1
ATOM 9331 C CA . VAL D 1 112 ? -28.947 22.592 58.858 1.00 14.66 112 VAL D CA 1
ATOM 9332 C C . VAL D 1 112 ? -27.902 21.616 59.371 1.00 14.73 112 VAL D C 1
ATOM 9333 O O . VAL D 1 112 ? -27.790 21.361 60.576 1.00 15.07 112 VAL D O 1
ATOM 9337 N N . LYS D 1 113 ? -27.151 21.055 58.433 1.00 14.05 113 LYS D N 1
ATOM 9338 C CA . LYS D 1 113 ? -26.103 20.107 58.759 1.00 15.25 113 LYS D CA 1
ATOM 9339 C C . LYS D 1 113 ? -24.924 20.861 59.347 1.00 14.67 113 LYS D C 1
ATOM 9340 O O . LYS D 1 113 ? -24.423 21.814 58.748 1.00 15.44 113 LYS D O 1
ATOM 9346 N N . THR D 1 114 ? -24.492 20.439 60.528 1.00 14.28 114 THR D N 1
ATOM 9347 C CA . THR D 1 114 ? -23.363 21.076 61.197 1.00 14.56 114 THR D CA 1
ATOM 9348 C C . THR D 1 114 ? -22.181 20.127 61.188 1.00 15.11 114 THR D C 1
ATOM 9349 O O . THR D 1 114 ? -22.204 19.096 60.518 1.00 15.57 114 THR D O 1
ATOM 9353 N N . GLY D 1 115 ? -21.151 20.488 61.946 1.00 16.25 115 GLY D N 1
ATOM 9354 C CA . GLY D 1 115 ? -19.982 19.641 62.063 1.00 14.34 115 GLY D CA 1
ATOM 9355 C C . GLY D 1 115 ? -20.332 18.518 63.021 1.00 14.36 115 GLY D C 1
ATOM 9356 O O . GLY D 1 115 ? -21.459 18.434 63.500 1.00 14.71 115 GLY D O 1
ATOM 9357 N N . LYS D 1 116 ? -19.360 17.671 63.324 1.00 14.59 116 LYS D N 1
ATOM 9358 C CA . LYS D 1 116 ? -19.563 16.528 64.206 1.00 15.04 116 LYS D CA 1
ATOM 9359 C C . LYS D 1 116 ? -19.975 16.857 65.656 1.00 14.69 116 LYS D C 1
ATOM 9360 O O . LYS D 1 116 ? -19.308 17.624 66.359 1.00 12.61 116 LYS D O 1
ATOM 9366 N N . SER D 1 117 ? -21.091 16.262 66.076 1.00 14.80 117 SER D N 1
ATOM 9367 C CA . SER D 1 117 ? -21.644 16.403 67.426 1.00 16.72 117 SER D CA 1
ATOM 9368 C C . SER D 1 117 ? -21.793 17.862 67.863 1.00 17.20 117 SER D C 1
ATOM 9369 O O . SER D 1 117 ? -21.054 18.344 68.738 1.00 19.75 117 SER D O 1
ATOM 9372 N N . PRO D 1 118 ? -22.746 18.623 67.286 1.00 15.36 118 PRO D N 1
ATOM 9373 C CA . PRO D 1 118 ? -22.994 19.990 67.715 1.00 13.69 118 PRO D CA 1
ATOM 9374 C C . PRO D 1 118 ? -23.463 19.955 69.142 1.00 13.28 118 PRO D C 1
ATOM 9375 O O . PRO D 1 118 ? -24.184 18.990 69.530 1.00 12.96 118 PRO D O 1
ATOM 9379 N N . LEU D 1 119 ? -23.089 20.957 69.909 1.00 12.05 119 LEU D N 1
ATOM 9380 C CA . LEU D 1 119 ? -23.456 21.004 71.326 1.00 10.94 119 LEU D CA 1
ATOM 9381 C C . LEU D 1 119 ? -23.852 22.420 71.742 1.00 9.69 119 LEU D C 1
ATOM 9382 O O . LEU D 1 119 ? -25.015 22.679 72.017 1.00 9.61 119 LEU D O 1
ATOM 9387 N N . GLY D 1 120 ? -22.869 23.312 71.781 1.00 9.37 120 GLY D N 1
ATOM 9388 C CA . GLY D 1 120 ? -23.149 24.682 72.168 1.00 8.26 120 GLY D CA 1
ATOM 9389 C C . GLY D 1 120 ? -23.544 25.521 70.972 1.00 7.77 120 GLY D C 1
ATOM 9390 O O . GLY D 1 120 ? -23.226 25.171 69.839 1.00 9.91 120 GLY D O 1
ATOM 9391 N N . LEU D 1 121 ? -24.239 26.624 71.212 1.00 7.75 121 LEU D N 1
ATOM 9392 C CA . LEU D 1 121 ? -24.650 27.504 70.123 1.00 8.18 121 LEU D CA 1
ATOM 9393 C C . LEU D 1 121 ? -24.892 28.904 70.672 1.00 8.79 121 LEU D C 1
ATOM 9394 O O . LEU D 1 121 ? -25.403 29.061 71.779 1.00 7.12 121 LEU D O 1
ATOM 9399 N N . ALA D 1 122 ? -24.517 29.918 69.897 1.00 10.44 122 ALA D N 1
ATOM 9400 C CA . ALA D 1 122 ? -24.702 31.310 70.317 1.00 10.29 122 ALA D CA 1
ATOM 9401 C C . ALA D 1 122 ? -25.017 32.213 69.123 1.00 9.17 122 ALA D C 1
ATOM 9402 O O . ALA D 1 122 ? -24.453 32.041 68.053 1.00 9.49 122 ALA D O 1
ATOM 9404 N N . LEU D 1 123 ? -25.921 33.166 69.320 1.00 8.92 123 LEU D N 1
ATOM 9405 C CA . LEU D 1 123 ? -26.320 34.091 68.260 1.00 10.47 123 LEU D CA 1
ATOM 9406 C C . LEU D 1 123 ? -25.653 35.458 68.315 1.00 11.52 123 LEU D C 1
ATOM 9407 O O . LEU D 1 123 ? -25.410 35.991 69.394 1.00 12.13 123 LEU D O 1
ATOM 9412 N N . SER D 1 124 ? -25.368 36.037 67.154 1.00 13.32 124 SER D N 1
ATOM 9413 C CA . SER D 1 124 ? -24.789 37.383 67.104 1.00 13.73 124 SER D CA 1
ATOM 9414 C C . SER D 1 124 ? -25.907 38.339 67.539 1.00 13.21 124 SER D C 1
ATOM 9415 O O . SER D 1 124 ? -27.085 38.026 67.389 1.00 11.94 124 SER D O 1
ATOM 9418 N N . PRO D 1 125 ? -25.556 39.515 68.070 1.00 14.34 125 PRO D N 1
ATOM 9419 C CA . PRO D 1 125 ? -26.601 40.454 68.499 1.00 15.82 125 PRO D CA 1
ATOM 9420 C C . PRO D 1 125 ? -27.677 40.818 67.458 1.00 16.98 125 PRO D C 1
ATOM 9421 O O . PRO D 1 125 ? -28.809 41.141 67.829 1.00 16.53 125 PRO D O 1
ATOM 9425 N N . ASP D 1 126 ? -27.339 40.770 66.172 1.00 18.55 126 ASP D N 1
ATOM 9426 C CA . ASP D 1 126 ? -28.319 41.114 65.141 1.00 21.41 126 ASP D CA 1
ATOM 9427 C C . ASP D 1 126 ? -29.123 39.895 64.697 1.00 20.75 126 ASP D C 1
ATOM 9428 O O . ASP D 1 126 ? -30.119 40.023 63.986 1.00 22.34 126 ASP D O 1
ATOM 9433 N N . GLY D 1 127 ? -28.673 38.714 65.112 1.00 20.27 127 GLY D N 1
ATOM 9434 C CA . GLY D 1 127 ? -29.376 37.490 64.783 1.00 19.29 127 GLY D CA 1
ATOM 9435 C C . GLY D 1 127 ? -29.076 36.908 63.412 1.00 19.88 127 GLY D C 1
ATOM 9436 O O . GLY D 1 127 ? -29.636 35.874 63.047 1.00 19.17 127 GLY D O 1
ATOM 9437 N N . LYS D 1 128 ? -28.188 37.541 62.652 1.00 19.52 128 LYS D N 1
ATOM 9438 C CA . LYS D 1 128 ? -27.864 37.046 61.317 1.00 19.78 128 LYS D CA 1
ATOM 9439 C C . LYS D 1 128 ? -26.901 35.873 61.368 1.00 19.09 128 LYS D C 1
ATOM 9440 O O . LYS D 1 128 ? -26.860 35.075 60.439 1.00 19.61 128 LYS D O 1
ATOM 9446 N N . LYS D 1 129 ? -26.128 35.760 62.446 1.00 17.97 129 LYS D N 1
ATOM 9447 C CA . LYS D 1 129 ? -25.163 34.671 62.559 1.00 16.34 129 LYS D CA 1
ATOM 9448 C C . LYS D 1 129 ? -25.288 33.787 63.807 1.00 15.77 129 LYS D C 1
ATOM 9449 O O . LYS D 1 129 ? -25.464 34.275 64.933 1.00 16.08 129 LYS D O 1
ATOM 9455 N N . LEU D 1 130 ? -25.179 32.479 63.591 1.00 12.44 130 LEU D N 1
ATOM 9456 C CA . LEU D 1 130 ? -25.257 31.501 64.666 1.00 10.94 130 LEU D CA 1
ATOM 9457 C C . LEU D 1 130 ? -23.919 30.782 64.740 1.00 10.99 130 LEU D C 1
ATOM 9458 O O . LEU D 1 130 ? -23.407 30.307 63.725 1.00 10.31 130 LEU D O 1
ATOM 9463 N N . TYR D 1 131 ? -23.345 30.718 65.936 1.00 9.82 131 TYR D N 1
ATOM 9464 C CA . TYR D 1 131 ? -22.066 30.038 66.127 1.00 9.13 131 TYR D CA 1
ATOM 9465 C C . TYR D 1 131 ? -22.318 28.739 66.882 1.00 8.00 131 TYR D C 1
ATOM 9466 O O . TYR D 1 131 ? -22.928 28.734 67.952 1.00 9.56 131 TYR D O 1
ATOM 9475 N N . VAL D 1 132 ? -21.854 27.632 66.320 1.00 5.79 132 VAL D N 1
ATOM 9476 C CA . VAL D 1 132 ? -22.080 26.337 66.938 1.00 5.91 132 VAL D CA 1
ATOM 9477 C C . VAL D 1 132 ? -20.805 25.566 67.214 1.00 6.42 132 VAL D C 1
ATOM 9478 O O . VAL D 1 132 ? -19.956 25.432 66.335 1.00 8.20 132 VAL D O 1
ATOM 9482 N N . THR D 1 133 ? -20.654 25.065 68.434 1.00 6.48 133 THR D N 1
ATOM 9483 C CA . THR D 1 133 ? -19.469 24.267 68.734 1.00 7.21 133 THR D CA 1
ATOM 9484 C C . THR D 1 133 ? -19.709 22.850 68.241 1.00 7.14 133 THR D C 1
ATOM 9485 O O . THR D 1 133 ? -20.756 22.254 68.501 1.00 6.37 133 THR D O 1
ATOM 9489 N N . ASN D 1 134 ? -18.740 22.334 67.496 1.00 8.79 134 ASN D N 1
ATOM 9490 C CA . ASN D 1 134 ? -18.797 20.978 66.983 1.00 9.04 134 ASN D CA 1
ATOM 9491 C C . ASN D 1 134 ? -17.883 20.177 67.914 1.00 10.61 134 ASN D C 1
ATOM 9492 O O . ASN D 1 134 ? -16.715 19.919 67.605 1.00 9.36 134 ASN D O 1
ATOM 9497 N N . ASN D 1 135 ? -18.433 19.798 69.066 1.00 10.62 135 ASN D N 1
ATOM 9498 C CA . ASN D 1 135 ? -17.693 19.071 70.091 1.00 11.43 135 ASN D CA 1
ATOM 9499 C C . ASN D 1 135 ? -16.830 17.908 69.610 1.00 12.39 135 ASN D C 1
ATOM 9500 O O . ASN D 1 135 ? -15.814 17.596 70.222 1.00 10.92 135 ASN D O 1
ATOM 9505 N N . GLY D 1 136 ? -17.220 17.272 68.511 1.00 15.31 136 GLY D N 1
ATOM 9506 C CA . GLY D 1 136 ? -16.434 16.159 67.999 1.00 17.62 136 GLY D CA 1
ATOM 9507 C C . GLY D 1 136 ? -15.579 16.484 66.784 1.00 20.42 136 GLY D C 1
ATOM 9508 O O . GLY D 1 136 ? -14.976 15.583 66.197 1.00 20.00 136 GLY D O 1
ATOM 9509 N N . ASP D 1 137 ? -15.505 17.768 66.425 1.00 22.38 137 ASP D N 1
ATOM 9510 C CA . ASP D 1 137 ? -14.745 18.230 65.258 1.00 21.95 137 ASP D CA 1
ATOM 9511 C C . ASP D 1 137 ? -13.610 19.197 65.569 1.00 21.90 137 ASP D C 1
ATOM 9512 O O . ASP D 1 137 ? -12.829 19.536 64.678 1.00 22.57 137 ASP D O 1
ATOM 9517 N N . LYS D 1 138 ? -13.520 19.653 66.818 1.00 21.58 138 LYS D N 1
ATOM 9518 C CA . LYS D 1 138 ? -12.525 20.651 67.172 1.00 20.85 138 LYS D CA 1
ATOM 9519 C C . LYS D 1 138 ? -12.753 21.940 66.395 1.00 18.31 138 LYS D C 1
ATOM 9520 O O . LYS D 1 138 ? -11.834 22.707 66.156 1.00 19.49 138 LYS D O 1
ATOM 9526 N N . THR D 1 139 ? -14.010 22.157 65.981 1.00 15.13 139 THR D N 1
ATOM 9527 C CA . THR D 1 139 ? -14.353 23.350 65.203 1.00 14.09 139 THR D CA 1
ATOM 9528 C C . THR D 1 139 ? -15.661 24.028 65.602 1.00 12.75 139 THR D C 1
ATOM 9529 O O . THR D 1 139 ? -16.466 23.488 66.364 1.00 11.65 139 THR D O 1
ATOM 9533 N N . VAL D 1 140 ? -15.855 25.225 65.060 1.00 11.08 140 VAL D N 1
ATOM 9534 C CA . VAL D 1 140 ? -17.067 26.005 65.289 1.00 10.47 140 VAL D CA 1
ATOM 9535 C C . VAL D 1 140 ? -17.686 26.287 63.920 1.00 9.57 140 VAL D C 1
ATOM 9536 O O . VAL D 1 140 ? -16.997 26.736 63.001 1.00 9.55 140 VAL D O 1
ATOM 9540 N N . SER D 1 141 ? -18.973 26.001 63.769 1.00 8.48 141 SER D N 1
ATOM 9541 C CA . SER D 1 141 ? -19.629 26.290 62.507 1.00 8.79 141 SER D CA 1
ATOM 9542 C C . SER D 1 141 ? -20.314 27.648 62.617 1.00 10.07 141 SER D C 1
ATOM 9543 O O . SER D 1 141 ? -21.040 27.905 63.579 1.00 9.45 141 SER D O 1
ATOM 9546 N N . VAL D 1 142 ? -20.060 28.516 61.639 1.00 10.38 142 VAL D N 1
ATOM 9547 C CA . VAL D 1 142 ? -20.692 29.829 61.590 1.00 10.64 142 VAL D CA 1
ATOM 9548 C C . VAL D 1 142 ? -21.826 29.677 60.594 1.00 10.67 142 VAL D C 1
ATOM 9549 O O . VAL D 1 142 ? -21.590 29.367 59.425 1.00 11.73 142 VAL D O 1
ATOM 9553 N N . ILE D 1 143 ? -23.054 29.887 61.060 1.00 10.09 143 ILE D N 1
ATOM 9554 C CA . ILE D 1 143 ? -24.230 29.734 60.213 1.00 10.30 143 ILE D CA 1
ATOM 9555 C C . ILE D 1 143 ? -25.014 31.023 59.972 1.00 10.85 143 ILE D C 1
ATOM 9556 O O . ILE D 1 143 ? -25.333 31.758 60.908 1.00 11.79 143 ILE D O 1
ATOM 9561 N N . ASN D 1 144 ? -25.318 31.275 58.701 1.00 12.56 144 ASN D N 1
ATOM 9562 C CA . ASN D 1 144 ? -26.107 32.429 58.258 1.00 12.72 144 ASN D CA 1
ATOM 9563 C C . ASN D 1 144 ? -27.540 31.995 58.511 1.00 13.07 144 ASN D C 1
ATOM 9564 O O . ASN D 1 144 ? -28.046 31.104 57.825 1.00 14.68 144 ASN D O 1
ATOM 9569 N N . THR D 1 145 ? -28.191 32.620 59.486 1.00 11.92 145 THR D N 1
ATOM 9570 C CA . THR D 1 145 ? -29.556 32.256 59.847 1.00 11.86 145 THR D CA 1
ATOM 9571 C C . THR D 1 145 ? -30.576 32.578 58.777 1.00 12.31 145 THR D C 1
ATOM 9572 O O . THR D 1 145 ? -31.666 32.014 58.768 1.00 13.24 145 THR D O 1
ATOM 9576 N N . VAL D 1 146 ? -30.240 33.503 57.889 1.00 12.72 146 VAL D N 1
ATOM 9577 C CA . VAL D 1 146 ? -31.176 33.881 56.842 1.00 12.32 146 VAL D CA 1
ATOM 9578 C C . VAL D 1 146 ? -31.166 32.868 55.710 1.00 11.22 146 VAL D C 1
ATOM 9579 O O . VAL D 1 146 ? -32.218 32.490 55.222 1.00 12.50 146 VAL D O 1
ATOM 9583 N N . THR D 1 147 ? -29.985 32.412 55.311 1.00 11.38 147 THR D N 1
ATOM 9584 C CA . THR D 1 147 ? -29.875 31.441 54.232 1.00 13.07 147 THR D CA 1
ATOM 9585 C C . THR D 1 147 ? -29.869 30.000 54.759 1.00 14.23 147 THR D C 1
ATOM 9586 O O . THR D 1 147 ? -29.926 29.042 53.981 1.00 13.40 147 THR D O 1
ATOM 9590 N N . LYS D 1 148 ? -29.824 29.855 56.083 1.00 13.01 148 LYS D N 1
ATOM 9591 C CA . LYS D 1 148 ? -29.786 28.541 56.729 1.00 12.55 148 LYS D CA 1
ATOM 9592 C C . LYS D 1 148 ? -28.654 27.686 56.184 1.00 12.75 148 LYS D C 1
ATOM 9593 O O . LYS D 1 148 ? -28.845 26.530 55.825 1.00 14.72 148 LYS D O 1
ATOM 9599 N N . ALA D 1 149 ? -27.461 28.257 56.138 1.00 13.20 149 ALA D N 1
ATOM 9600 C CA . ALA D 1 149 ? -26.313 27.532 55.626 1.00 14.00 149 ALA D CA 1
ATOM 9601 C C . ALA D 1 149 ? -25.036 27.907 56.359 1.00 14.36 149 ALA D C 1
ATOM 9602 O O . ALA D 1 149 ? -24.935 28.984 56.959 1.00 13.18 149 ALA D O 1
ATOM 9604 N N . VAL D 1 150 ? -24.065 27.005 56.305 1.00 13.93 150 VAL D N 1
ATOM 9605 C CA . VAL D 1 150 ? -22.784 27.224 56.944 1.00 16.12 150 VAL D CA 1
ATOM 9606 C C . VAL D 1 150 ? -21.940 28.072 56.006 1.00 17.78 150 VAL D C 1
ATOM 9607 O O . VAL D 1 150 ? -21.649 27.659 54.884 1.00 20.65 150 VAL D O 1
ATOM 9611 N N . ILE D 1 151 ? -21.555 29.261 56.455 1.00 18.06 151 ILE D N 1
ATOM 9612 C CA . ILE D 1 151 ? -20.743 30.142 55.630 1.00 19.56 151 ILE D CA 1
ATOM 9613 C C . ILE D 1 151 ? -19.272 30.110 56.035 1.00 19.61 151 ILE D C 1
ATOM 9614 O O . ILE D 1 151 ? -18.428 30.673 55.340 1.00 20.33 151 ILE D O 1
ATOM 9619 N N . ASN D 1 152 ? -18.960 29.453 57.149 1.00 19.48 152 ASN D N 1
ATOM 9620 C CA . ASN D 1 152 ? -17.577 29.384 57.604 1.00 19.98 152 ASN D CA 1
ATOM 9621 C C . ASN D 1 152 ? -17.352 28.378 58.737 1.00 18.87 152 ASN D C 1
ATOM 9622 O O . ASN D 1 152 ? -18.231 28.145 59.567 1.00 19.57 152 ASN D O 1
ATOM 9627 N N . THR D 1 153 ? -16.171 27.774 58.760 1.00 17.42 153 THR D N 1
ATOM 9628 C CA . THR D 1 153 ? -15.833 26.805 59.797 1.00 16.35 153 THR D CA 1
ATOM 9629 C C . THR D 1 153 ? -14.533 27.243 60.468 1.00 14.73 153 THR D C 1
ATOM 9630 O O . THR D 1 153 ? -13.493 27.322 59.822 1.00 15.24 153 THR D O 1
ATOM 9634 N N . VAL D 1 154 ? -14.603 27.529 61.763 1.00 11.86 154 VAL D N 1
ATOM 9635 C CA . VAL D 1 154 ? -13.437 27.993 62.514 1.00 10.18 154 VAL D CA 1
ATOM 9636 C C . VAL D 1 154 ? -12.766 26.898 63.325 1.00 10.12 154 VAL D C 1
ATOM 9637 O O . VAL D 1 154 ? -13.433 26.142 64.026 1.00 12.21 154 VAL D O 1
ATOM 9641 N N . SER D 1 155 ? -11.446 26.828 63.249 1.00 9.11 155 SER D N 1
ATOM 9642 C CA . SER D 1 155 ? -10.705 25.835 64.011 1.00 12.13 155 SER D CA 1
ATOM 9643 C C . SER D 1 155 ? -10.454 26.311 65.434 1.00 11.68 155 SER D C 1
ATOM 9644 O O . SER D 1 155 ? -9.929 27.400 65.647 1.00 11.77 155 SER D O 1
ATOM 9647 N N . VAL D 1 156 ? -10.841 25.494 66.407 1.00 11.44 156 VAL D N 1
ATOM 9648 C CA . VAL D 1 156 ? -10.616 25.842 67.801 1.00 12.06 156 VAL D CA 1
ATOM 9649 C C . VAL D 1 156 ? -9.925 24.681 68.505 1.00 12.56 156 VAL D C 1
ATOM 9650 O O . VAL D 1 156 ? -9.254 23.877 67.860 1.00 12.04 156 VAL D O 1
ATOM 9654 N N . GLY D 1 157 ? -10.088 24.601 69.821 1.00 12.73 157 GLY D N 1
ATOM 9655 C CA . GLY D 1 157 ? -9.450 23.541 70.572 1.00 14.64 157 GLY D CA 1
ATOM 9656 C C . GLY D 1 157 ? -10.231 22.245 70.559 1.00 16.86 157 GLY D C 1
ATOM 9657 O O . GLY D 1 157 ? -11.253 22.127 69.871 1.00 16.35 157 GLY D O 1
ATOM 9658 N N . ARG D 1 158 ? -9.746 21.276 71.333 1.00 17.64 158 ARG D N 1
ATOM 9659 C CA . ARG D 1 158 ? -10.368 19.963 71.438 1.00 18.59 158 ARG D CA 1
ATOM 9660 C C . ARG D 1 158 ? -11.596 19.959 72.334 1.00 17.50 158 ARG D C 1
ATOM 9661 O O . ARG D 1 158 ? -11.585 20.524 73.425 1.00 16.90 158 ARG D O 1
ATOM 9669 N N . SER D 1 159 ? -12.651 19.313 71.855 1.00 16.58 159 SER D N 1
ATOM 9670 C CA . SER D 1 159 ? -13.894 19.186 72.595 1.00 16.39 159 SER D CA 1
ATOM 9671 C C . SER D 1 159 ? -14.561 20.510 72.990 1.00 14.99 159 SER D C 1
ATOM 9672 O O . SER D 1 159 ? -14.858 20.735 74.165 1.00 13.73 159 SER D O 1
ATOM 9675 N N . PRO D 1 160 ? -14.820 21.397 72.010 1.00 14.13 160 PRO D N 1
ATOM 9676 C CA . PRO D 1 160 ? -15.461 22.683 72.311 1.00 11.60 160 PRO D CA 1
ATOM 9677 C C . PRO D 1 160 ? -16.897 22.472 72.784 1.00 10.47 160 PRO D C 1
ATOM 9678 O O . PRO D 1 160 ? -17.661 21.731 72.166 1.00 8.68 160 PRO D O 1
ATOM 9682 N N . LYS D 1 161 ? -17.256 23.113 73.892 1.00 10.48 161 LYS D N 1
ATOM 9683 C CA . LYS D 1 161 ? -18.604 22.983 74.439 1.00 10.54 161 LYS D CA 1
ATOM 9684 C C . LYS D 1 161 ? -19.305 24.334 74.505 1.00 10.04 161 LYS D C 1
ATOM 9685 O O . LYS D 1 161 ? -19.989 24.734 73.565 1.00 11.23 161 LYS D O 1
ATOM 9691 N N . GLY D 1 162 ? -19.130 25.028 75.624 1.00 8.70 162 GLY D N 1
ATOM 9692 C CA . GLY D 1 162 ? -19.749 26.325 75.809 1.00 8.23 162 GLY D CA 1
ATOM 9693 C C . GLY D 1 162 ? -19.244 27.345 74.807 1.00 8.07 162 GLY D C 1
ATOM 9694 O O . GLY D 1 162 ? -18.094 27.291 74.368 1.00 9.33 162 GLY D O 1
ATOM 9695 N N . ILE D 1 163 ? -20.117 28.277 74.447 1.00 6.85 163 ILE D N 1
ATOM 9696 C CA . ILE D 1 163 ? -19.791 29.316 73.493 1.00 6.40 163 ILE D CA 1
ATOM 9697 C C . ILE D 1 163 ? -20.697 30.510 73.771 1.00 8.92 163 ILE D C 1
ATOM 9698 O O . ILE D 1 163 ? -21.861 30.344 74.142 1.00 8.64 163 ILE D O 1
ATOM 9703 N N . ALA D 1 164 ? -20.161 31.714 73.604 1.00 9.34 164 ALA D N 1
ATOM 9704 C CA . ALA D 1 164 ? -20.941 32.911 73.868 1.00 11.75 164 ALA D CA 1
ATOM 9705 C C . ALA D 1 164 ? -20.424 34.115 73.096 1.00 13.30 164 ALA D C 1
ATOM 9706 O O . ALA D 1 164 ? -19.234 34.239 72.829 1.00 14.51 164 ALA D O 1
ATOM 9708 N N . VAL D 1 165 ? -21.332 35.013 72.748 1.00 12.71 165 VAL D N 1
ATOM 9709 C CA . VAL D 1 165 ? -20.952 36.202 72.008 1.00 12.35 165 VAL D CA 1
ATOM 9710 C C . VAL D 1 165 ? -21.054 37.432 72.887 1.00 10.09 165 VAL D C 1
ATOM 9711 O O . VAL D 1 165 ? -21.968 37.550 73.701 1.00 8.33 165 VAL D O 1
ATOM 9715 N N . THR D 1 166 ? -20.108 38.347 72.743 1.00 7.81 166 THR D N 1
ATOM 9716 C CA . THR D 1 166 ? -20.185 39.570 73.529 1.00 8.21 166 THR D CA 1
ATOM 9717 C C . THR D 1 166 ? -21.325 40.444 73.005 1.00 8.31 166 THR D C 1
ATOM 9718 O O . THR D 1 166 ? -21.604 40.470 71.796 1.00 4.73 166 THR D O 1
ATOM 9722 N N . PRO D 1 167 ? -22.013 41.186 73.881 1.00 8.85 167 PRO D N 1
ATOM 9723 C CA . PRO D 1 167 ? -23.156 41.991 73.478 1.00 8.57 167 PRO D CA 1
ATOM 9724 C C . PRO D 1 167 ? -22.823 42.995 72.389 1.00 8.76 167 PRO D C 1
ATOM 9725 O O . PRO D 1 167 ? -23.752 43.426 71.639 1.00 9.15 167 PRO D O 1
ATOM 9729 N N . ASP D 1 168 ? -21.561 43.375 72.272 1.00 11.35 168 ASP D N 1
ATOM 9730 C CA . ASP D 1 168 ? -21.149 44.373 71.253 1.00 11.21 168 ASP D CA 1
ATOM 9731 C C . ASP D 1 168 ? -20.873 43.702 69.909 1.00 10.91 168 ASP D C 1
ATOM 9732 O O . ASP D 1 168 ? -20.455 44.360 68.957 1.00 11.41 168 ASP D O 1
ATOM 9737 N N . GLY D 1 169 ? -21.095 42.390 69.855 1.00 9.79 169 GLY D N 1
ATOM 9738 C CA . GLY D 1 169 ? -20.905 41.630 68.630 1.00 8.40 169 GLY D CA 1
ATOM 9739 C C . GLY D 1 169 ? -19.502 41.476 68.074 1.00 7.82 169 GLY D C 1
ATOM 9740 O O . GLY D 1 169 ? -19.337 41.017 66.947 1.00 9.54 169 GLY D O 1
ATOM 9741 N N . THR D 1 170 ? -18.487 41.843 68.848 1.00 8.65 170 THR D N 1
ATOM 9742 C CA . THR D 1 170 ? -17.104 41.750 68.388 1.00 9.30 170 THR D CA 1
ATOM 9743 C C . THR D 1 170 ? -16.428 40.400 68.651 1.00 9.62 170 THR D C 1
ATOM 9744 O O . THR D 1 170 ? -15.558 39.972 67.885 1.00 7.66 170 THR D O 1
ATOM 9748 N N . LYS D 1 171 ? -16.820 39.725 69.727 1.00 10.37 171 LYS D N 1
ATOM 9749 C CA . LYS D 1 171 ? -16.162 38.478 70.068 1.00 10.90 171 LYS D CA 1
ATOM 9750 C C . LYS D 1 171 ? -17.023 37.289 70.452 1.00 11.05 171 LYS D C 1
ATOM 9751 O O . LYS D 1 171 ? -18.104 37.440 71.031 1.00 12.22 171 LYS D O 1
ATOM 9757 N N . VAL D 1 172 ? -16.509 36.102 70.125 1.00 9.92 172 VAL D N 1
ATOM 9758 C CA . VAL D 1 172 ? -17.161 34.843 70.452 1.00 10.25 172 VAL D CA 1
ATOM 9759 C C . VAL D 1 172 ? -16.186 34.009 71.293 1.00 10.66 172 VAL D C 1
ATOM 9760 O O . VAL D 1 172 ? -15.075 33.691 70.847 1.00 8.57 172 VAL D O 1
ATOM 9764 N N . TYR D 1 173 ? -16.607 33.660 72.508 1.00 10.33 173 TYR D N 1
ATOM 9765 C CA . TYR D 1 173 ? -15.779 32.864 73.402 1.00 9.32 173 TYR D CA 1
ATOM 9766 C C . TYR D 1 173 ? -16.185 31.414 73.332 1.00 9.12 173 TYR D C 1
ATOM 9767 O O . TYR D 1 173 ? -17.366 31.083 73.502 1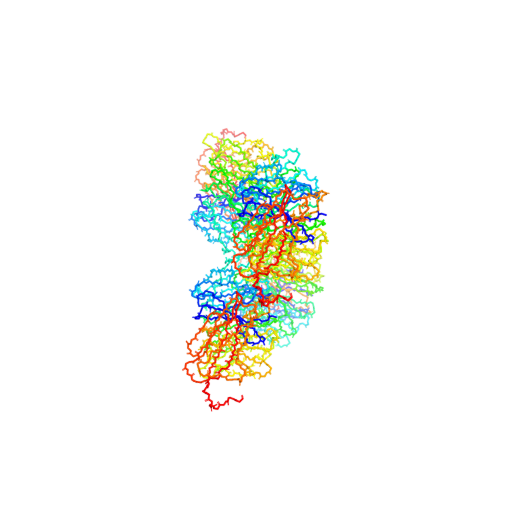.00 9.04 173 TYR D O 1
ATOM 9776 N N . VAL D 1 174 ? -15.202 30.556 73.065 1.00 8.25 174 VAL D N 1
ATOM 9777 C CA . VAL D 1 174 ? -15.433 29.120 72.945 1.00 8.27 174 VAL D CA 1
ATOM 9778 C C . VAL D 1 174 ? -14.638 28.365 74.003 1.00 9.10 174 VAL D C 1
ATOM 9779 O O . VAL D 1 174 ? -13.443 28.599 74.167 1.00 7.78 174 VAL D O 1
ATOM 9783 N N . ALA D 1 175 ? -15.300 27.453 74.713 1.00 10.32 175 ALA D N 1
ATOM 9784 C CA . ALA D 1 175 ? -14.628 26.667 75.744 1.00 9.98 175 ALA D CA 1
ATOM 9785 C C . ALA D 1 175 ? -14.186 25.313 75.193 1.00 10.27 175 ALA D C 1
ATOM 9786 O O . ALA D 1 175 ? -15.016 24.467 74.869 1.00 11.23 175 ALA D O 1
ATOM 9788 N N . ASN D 1 176 ? -12.873 25.126 75.076 1.00 10.31 176 ASN D N 1
ATOM 9789 C CA . ASN D 1 176 ? -12.299 23.879 74.575 1.00 11.40 176 ASN D CA 1
ATOM 9790 C C . ASN D 1 176 ? -12.044 22.946 75.754 1.00 12.15 176 ASN D C 1
ATOM 9791 O O . ASN D 1 176 ? -10.960 22.953 76.352 1.00 10.55 176 ASN D O 1
ATOM 9796 N N . PHE D 1 177 ? -13.045 22.134 76.074 1.00 13.74 177 PHE D N 1
ATOM 9797 C CA . PHE D 1 177 ? -12.971 21.217 77.203 1.00 15.68 177 PHE D CA 1
ATOM 9798 C C . PHE D 1 177 ? -11.697 20.375 77.306 1.00 17.74 177 PHE D C 1
ATOM 9799 O O . PHE D 1 177 ? -11.102 20.295 78.374 1.00 19.33 177 PHE D O 1
ATOM 9807 N N . ASP D 1 178 ? -11.272 19.746 76.216 1.00 18.15 178 ASP D N 1
ATOM 9808 C CA . ASP D 1 178 ? -10.074 18.914 76.280 1.00 19.78 178 ASP D CA 1
ATOM 9809 C C . ASP D 1 178 ? -8.757 19.647 76.034 1.00 20.54 178 ASP D C 1
ATOM 9810 O O . ASP D 1 178 ? -7.697 19.026 76.070 1.00 18.39 178 ASP D O 1
ATOM 9815 N N . SER D 1 179 ? -8.806 20.952 75.776 1.00 19.23 179 SER D N 1
ATOM 9816 C CA . SER D 1 179 ? -7.569 21.697 75.539 1.00 18.30 179 SER D CA 1
ATOM 9817 C C . SER D 1 179 ? -7.232 22.679 76.652 1.00 18.62 179 SER D C 1
ATOM 9818 O O . SER D 1 179 ? -6.269 23.430 76.542 1.00 17.14 179 SER D O 1
ATOM 9829 N N . SER D 1 181 ? -8.344 25.416 77.388 1.00 17.96 181 SER D N 1
ATOM 9830 C CA . SER D 1 181 ? -8.195 26.757 76.854 1.00 17.36 181 SER D CA 1
ATOM 9831 C C . SER D 1 181 ? -9.514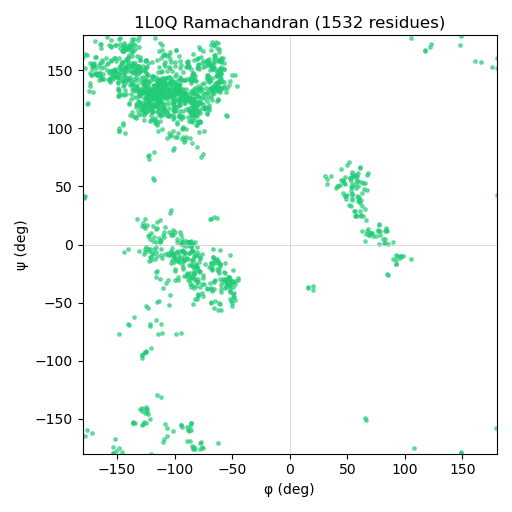 27.321 76.348 1.00 17.15 181 SER D C 1
ATOM 9832 O O . SER D 1 181 ? -10.497 26.596 76.191 1.00 17.31 181 SER D O 1
ATOM 9835 N N . ILE D 1 182 ? -9.525 28.629 76.107 1.00 16.11 182 ILE D N 1
ATOM 9836 C CA . ILE D 1 182 ? -10.698 29.311 75.589 1.00 13.77 182 ILE D CA 1
ATOM 9837 C C . ILE D 1 182 ? -10.274 30.051 74.336 1.00 13.69 182 ILE D C 1
ATOM 9838 O O . ILE D 1 182 ? -9.377 30.894 74.379 1.00 13.65 182 ILE D O 1
ATOM 9843 N N . SER D 1 183 ? -10.905 29.730 73.217 1.00 12.48 183 SER D N 1
ATOM 9844 C CA . SER D 1 183 ? -10.586 30.396 71.972 1.00 12.90 183 SER D CA 1
ATOM 9845 C C . SER D 1 183 ? -11.402 31.682 71.922 1.00 13.94 183 SER D C 1
ATOM 9846 O O . SER D 1 183 ? -12.554 31.702 72.367 1.00 14.43 183 SER D O 1
ATOM 9849 N N . VAL D 1 184 ? -10.797 32.752 71.406 1.00 13.04 184 VAL D N 1
ATOM 9850 C CA . VAL D 1 184 ? -11.484 34.036 71.270 1.00 12.97 184 VAL D CA 1
ATOM 9851 C C . VAL D 1 184 ? -11.584 34.340 69.780 1.00 12.32 184 VAL D C 1
ATOM 9852 O O . VAL D 1 184 ? -10.601 34.712 69.148 1.00 12.28 184 VAL D O 1
ATOM 9856 N N . ILE D 1 185 ? -12.776 34.171 69.225 1.00 11.42 185 ILE D N 1
ATOM 9857 C CA . ILE D 1 185 ? -12.994 34.419 67.813 1.00 11.64 185 ILE D CA 1
ATOM 9858 C C . ILE D 1 185 ? -13.422 35.858 67.528 1.00 12.53 185 ILE D C 1
ATOM 9859 O O . ILE D 1 185 ? -14.361 36.385 68.132 1.00 10.69 185 ILE D O 1
ATOM 9864 N N . ASP D 1 186 ? -12.711 36.489 66.607 1.00 14.01 186 ASP D N 1
ATOM 9865 C CA . ASP D 1 186 ? -13.014 37.847 66.198 1.00 16.62 186 ASP D CA 1
ATOM 9866 C C . ASP D 1 186 ? -14.089 37.671 65.135 1.00 16.32 186 ASP D C 1
ATOM 9867 O O . ASP D 1 186 ? -13.875 36.975 64.145 1.00 16.54 186 ASP D O 1
ATOM 9872 N N . THR D 1 187 ? -15.249 38.279 65.354 1.00 15.03 187 THR D N 1
ATOM 9873 C CA . THR D 1 187 ? -16.362 38.141 64.429 1.00 17.54 187 THR D CA 1
ATOM 9874 C C . THR D 1 187 ? -16.140 38.800 63.064 1.00 19.68 187 THR D C 1
ATOM 9875 O O . THR D 1 187 ? -16.785 38.438 62.090 1.00 22.14 187 THR D O 1
ATOM 9879 N N . VAL D 1 188 ? -15.228 39.756 62.977 1.00 21.42 188 VAL D N 1
ATOM 9880 C CA . VAL D 1 188 ? -14.974 40.394 61.692 1.00 23.48 188 VAL D CA 1
ATOM 9881 C C . VAL D 1 188 ? -14.314 39.440 60.689 1.00 23.71 188 VAL D C 1
ATOM 9882 O O . VAL D 1 188 ? -14.613 39.473 59.499 1.00 24.21 188 VAL D O 1
ATOM 9886 N N . THR D 1 189 ? -13.421 38.586 61.169 1.00 23.76 189 THR D N 1
ATOM 9887 C CA . THR D 1 189 ? -12.721 37.678 60.280 1.00 24.98 189 THR D CA 1
ATOM 9888 C C . THR D 1 189 ? -13.005 36.207 60.527 1.00 25.06 189 THR D C 1
ATOM 9889 O O . THR D 1 189 ? -12.484 35.346 59.814 1.00 25.32 189 THR D O 1
ATOM 9893 N N . ASN D 1 190 ? -13.822 35.915 61.536 1.00 25.83 190 ASN D N 1
ATOM 9894 C CA . ASN D 1 190 ? -14.147 34.530 61.850 1.00 25.27 190 ASN D CA 1
ATOM 9895 C C . ASN D 1 190 ? -12.892 33.693 62.049 1.00 24.30 190 ASN D C 1
ATOM 9896 O O . ASN D 1 190 ? -12.794 32.570 61.552 1.00 25.09 190 ASN D O 1
ATOM 9901 N N . SER D 1 191 ? -11.925 34.248 62.764 1.00 22.58 191 SER D N 1
ATOM 9902 C CA . SER D 1 191 ? -10.691 33.529 63.043 1.00 23.21 191 SER D CA 1
ATOM 9903 C C . SER D 1 191 ? -10.312 33.750 64.499 1.00 21.53 191 SER D C 1
ATOM 9904 O O . SER D 1 191 ? -10.689 34.753 65.102 1.00 20.01 191 SER D O 1
ATOM 9907 N N . VAL D 1 192 ? -9.586 32.794 65.063 1.00 20.64 192 VAL D N 1
ATOM 9908 C CA . VAL D 1 192 ? -9.165 32.878 66.453 1.00 20.18 192 VAL D CA 1
ATOM 9909 C C . VAL D 1 192 ? -8.057 33.912 66.610 1.00 20.56 192 VAL D C 1
ATOM 9910 O O . VAL D 1 192 ? -6.983 33.779 66.028 1.00 21.21 192 VAL D O 1
ATOM 9914 N N . ILE D 1 193 ? -8.326 34.952 67.393 1.00 20.64 193 ILE D N 1
ATOM 9915 C CA . ILE D 1 193 ? -7.342 36.004 67.606 1.00 21.63 193 ILE D CA 1
ATOM 9916 C C . ILE D 1 193 ? -6.651 35.890 68.958 1.00 21.38 193 ILE D C 1
ATOM 9917 O O . ILE D 1 193 ? -5.707 36.624 69.237 1.00 20.91 193 ILE D O 1
ATOM 9922 N N . ASP D 1 194 ? -7.122 34.975 69.797 1.00 21.26 194 ASP D N 1
ATOM 9923 C CA . ASP D 1 194 ? -6.531 34.810 71.117 1.00 21.63 194 ASP D CA 1
ATOM 9924 C C . ASP D 1 194 ? -6.970 33.486 71.717 1.00 20.56 194 ASP D C 1
ATOM 9925 O O . ASP D 1 194 ? -8.070 33.011 71.451 1.00 20.45 194 ASP D O 1
ATOM 9930 N N . THR D 1 195 ? -6.093 32.888 72.511 1.00 20.94 195 THR D N 1
ATOM 9931 C CA . THR D 1 195 ? -6.385 31.619 73.168 1.00 21.37 195 THR D CA 1
ATOM 9932 C C . THR D 1 195 ? -5.940 31.735 74.620 1.00 22.24 195 THR D C 1
ATOM 9933 O O . THR D 1 195 ? -4.750 31.800 74.918 1.00 23.43 195 THR D O 1
ATOM 9937 N N . VAL D 1 196 ? -6.912 31.779 75.519 1.00 23.51 196 VAL D N 1
ATOM 9938 C CA . VAL D 1 196 ? -6.635 31.902 76.937 1.00 24.50 196 VAL D CA 1
ATOM 9939 C C . VAL D 1 196 ? -6.419 30.529 77.562 1.00 25.21 196 VAL D C 1
ATOM 9940 O O . VAL D 1 196 ? -7.248 29.637 77.409 1.00 24.44 196 VAL D O 1
ATOM 9944 N N . LYS D 1 197 ? -5.292 30.362 78.250 1.00 26.47 197 LYS D N 1
ATOM 9945 C CA . LYS D 1 197 ? -4.967 29.094 78.901 1.00 28.28 197 LYS D CA 1
ATOM 9946 C C . LYS D 1 197 ? -5.532 29.077 80.317 1.00 27.62 197 LYS D C 1
ATOM 9947 O O . LYS D 1 197 ? -5.250 29.978 81.103 1.00 28.43 197 LYS D O 1
ATOM 9953 N N . VAL D 1 198 ? -6.333 28.062 80.638 1.00 27.08 198 VAL D N 1
ATOM 9954 C CA . VAL D 1 198 ? -6.934 27.954 81.968 1.00 26.41 198 VAL D CA 1
ATOM 9955 C C . VAL D 1 198 ? -6.377 26.766 82.755 1.00 25.42 198 VAL D C 1
ATOM 9956 O O . VAL D 1 198 ? -5.632 25.953 82.215 1.00 26.32 198 VAL D O 1
ATOM 9960 N N . GLU D 1 199 ? -6.751 26.656 84.025 1.00 24.75 199 GLU D N 1
ATOM 9961 C CA . GLU D 1 199 ? -6.224 25.601 84.887 1.00 24.22 199 GLU D CA 1
ATOM 9962 C C . GLU D 1 199 ? -6.944 24.254 84.887 1.00 22.18 199 GLU D C 1
ATOM 9963 O O . GLU D 1 199 ? -6.387 23.256 85.336 1.00 21.77 199 GLU D O 1
ATOM 9969 N N . ALA D 1 200 ? -8.177 24.219 84.399 1.00 20.74 200 ALA D N 1
ATOM 9970 C CA . ALA D 1 200 ? -8.924 22.970 84.362 1.00 18.08 200 ALA D CA 1
ATOM 9971 C C . ALA D 1 200 ? -9.629 22.820 83.024 1.00 16.78 200 ALA D C 1
ATOM 9972 O O . ALA D 1 200 ? -9.181 23.361 82.016 1.00 17.37 200 ALA D O 1
ATOM 9974 N N . ALA D 1 201 ? -10.728 22.076 83.021 1.00 15.37 201 ALA D N 1
ATOM 9975 C CA . ALA D 1 201 ? -11.495 21.847 81.806 1.00 13.61 201 ALA D CA 1
ATOM 9976 C C . ALA D 1 201 ? -12.688 22.803 81.725 1.00 11.11 201 ALA D C 1
ATOM 9977 O O . ALA D 1 201 ? -13.681 22.638 82.435 1.00 7.80 201 ALA D O 1
ATOM 9979 N N . PRO D 1 202 ? -12.598 23.818 80.851 1.00 10.68 202 PRO D N 1
ATOM 9980 C CA . PRO D 1 202 ? -13.673 24.798 80.679 1.00 10.48 202 PRO D CA 1
ATOM 9981 C C . PRO D 1 202 ? -14.875 24.166 79.979 1.00 10.89 202 PRO D C 1
ATOM 9982 O O . PRO D 1 202 ? -14.748 23.575 78.909 1.00 12.42 202 PRO D O 1
ATOM 9986 N N . SER D 1 203 ? -16.043 24.295 80.590 1.00 11.69 203 SER D N 1
ATOM 9987 C CA . SER D 1 203 ? -17.254 23.715 80.034 1.00 11.61 203 SER D CA 1
ATOM 9988 C C . SER D 1 203 ? -18.252 24.766 79.543 1.00 12.43 203 SER D C 1
ATOM 9989 O O . SER D 1 203 ? -18.481 24.885 78.344 1.00 14.24 203 SER D O 1
ATOM 9992 N N . GLY D 1 204 ? -18.840 25.522 80.465 1.00 12.28 204 GLY D N 1
ATOM 9993 C CA . GLY D 1 204 ? -19.806 26.538 80.087 1.00 10.68 204 GLY D CA 1
ATOM 9994 C C . GLY D 1 204 ? -19.253 27.949 80.156 1.00 12.36 204 GLY D C 1
ATOM 9995 O O . GLY D 1 204 ? -18.251 28.205 80.829 1.00 13.34 204 GLY D O 1
ATOM 9996 N N . ILE D 1 205 ? -19.905 28.871 79.452 1.00 11.00 205 ILE D N 1
ATOM 9997 C CA . ILE D 1 205 ? -19.485 30.262 79.441 1.00 9.58 205 ILE D CA 1
ATOM 9998 C C . ILE D 1 205 ? -20.696 31.173 79.401 1.00 10.21 205 ILE D C 1
ATOM 9999 O O . ILE D 1 205 ? -21.682 30.877 78.729 1.00 10.50 205 ILE D O 1
ATOM 10004 N N . ALA D 1 206 ? -20.615 32.285 80.124 1.00 10.83 206 ALA D N 1
ATOM 10005 C CA . ALA D 1 206 ? -21.684 33.271 80.151 1.00 10.05 206 ALA D CA 1
ATOM 10006 C C . ALA D 1 206 ? -21.080 34.670 80.237 1.00 11.38 206 ALA D C 1
ATOM 10007 O O . ALA D 1 206 ? -20.227 34.932 81.079 1.00 14.01 206 ALA D O 1
ATOM 10009 N N . VAL D 1 207 ? -21.511 35.560 79.349 1.00 11.83 207 VAL D N 1
ATOM 10010 C CA . VAL D 1 207 ? -21.032 36.945 79.329 1.00 11.53 207 VAL D CA 1
ATOM 10011 C C . VAL D 1 207 ? -22.101 37.815 80.004 1.00 11.10 207 VAL D C 1
ATOM 10012 O O . VAL D 1 207 ? -23.295 37.620 79.769 1.00 11.04 207 VAL D O 1
ATOM 10016 N N . ASN D 1 208 ? -21.687 38.761 80.846 1.00 11.34 208 ASN D N 1
ATOM 10017 C CA . ASN D 1 208 ? -22.660 39.621 81.520 1.00 12.83 208 ASN D CA 1
ATOM 10018 C C . ASN D 1 208 ? -23.313 40.582 80.523 1.00 12.62 208 ASN D C 1
ATOM 10019 O O . ASN D 1 208 ? -22.777 40.822 79.445 1.00 11.36 208 ASN D O 1
ATOM 10024 N N . PRO D 1 209 ? -24.489 41.131 80.865 1.00 15.29 209 PRO D N 1
ATOM 10025 C CA . PRO D 1 209 ? -25.209 42.062 79.981 1.00 17.50 209 PRO D CA 1
ATOM 10026 C C . PRO D 1 209 ? -24.387 43.231 79.432 1.00 18.08 209 PRO D C 1
ATOM 10027 O O . PRO D 1 209 ? -24.613 43.681 78.308 1.00 17.89 209 PRO D O 1
ATOM 10031 N N . GLU D 1 210 ? -23.435 43.719 80.219 1.00 19.00 210 GLU D N 1
ATOM 10032 C CA . GLU D 1 210 ? -22.611 44.835 79.788 1.00 20.93 210 GLU D CA 1
ATOM 10033 C C . GLU D 1 210 ? -21.495 44.440 78.839 1.00 20.29 210 GLU D C 1
ATOM 10034 O O . GLU D 1 210 ? -20.987 45.271 78.087 1.00 20.87 210 GLU D O 1
ATOM 10040 N N . GLY D 1 211 ? -21.112 43.171 78.868 1.00 19.83 211 GLY D N 1
ATOM 10041 C CA . GLY D 1 211 ? -20.059 42.713 77.987 1.00 19.37 211 GLY D CA 1
ATOM 10042 C C . GLY D 1 211 ? -18.661 42.956 78.516 1.00 18.91 211 GLY D C 1
ATOM 10043 O O . GLY D 1 211 ? -17.691 42.823 77.780 1.00 18.90 211 GLY D O 1
ATOM 10044 N N . THR D 1 212 ? -18.549 43.310 79.791 1.00 19.26 212 THR D N 1
ATOM 10045 C CA . THR D 1 212 ? -17.241 43.558 80.394 1.00 19.99 212 THR D CA 1
ATOM 10046 C C . THR D 1 212 ? -16.646 42.320 81.063 1.00 19.86 212 THR D C 1
ATOM 10047 O O . THR D 1 212 ? -15.442 42.260 81.304 1.00 19.84 212 THR D O 1
ATOM 10051 N N . LYS D 1 213 ? -17.489 41.339 81.369 1.00 19.13 213 LYS D N 1
ATOM 10052 C CA . LYS D 1 213 ? -17.020 40.129 82.026 1.00 20.17 213 LYS D CA 1
ATOM 10053 C C . LYS D 1 213 ? -17.607 38.844 81.454 1.00 19.19 213 LYS D C 1
ATOM 10054 O O . LYS D 1 213 ? -18.750 38.810 80.987 1.00 19.66 213 LYS D O 1
ATOM 10060 N N . ALA D 1 214 ? -16.807 37.787 81.510 1.00 16.91 214 ALA D N 1
ATOM 10061 C CA . ALA D 1 214 ? -17.215 36.474 81.040 1.00 16.35 214 ALA D CA 1
ATOM 10062 C C . ALA D 1 214 ? -16.966 35.496 82.189 1.00 15.62 214 ALA D C 1
ATOM 10063 O O . ALA D 1 214 ? -15.950 35.588 82.874 1.00 13.62 214 ALA D O 1
ATOM 10065 N N . TYR D 1 215 ? -17.906 34.583 82.414 1.00 16.15 215 TYR D N 1
ATOM 10066 C CA . TYR D 1 215 ? -17.780 33.591 83.477 1.00 15.18 215 TYR D CA 1
ATOM 10067 C C . TYR D 1 215 ? -17.702 32.194 82.881 1.00 16.73 215 TYR D C 1
ATOM 10068 O O . TYR D 1 215 ? -18.510 31.815 82.025 1.00 17.83 215 TYR D O 1
ATOM 10077 N N . VAL D 1 216 ? -16.727 31.426 83.344 1.00 15.06 216 VAL D N 1
ATOM 10078 C CA . VAL D 1 216 ? -16.521 30.082 82.838 1.00 14.57 216 VAL D CA 1
ATOM 10079 C C . VAL D 1 216 ? -16.513 29.032 83.945 1.00 14.81 216 VAL D C 1
ATOM 10080 O O . VAL D 1 216 ? -15.929 29.243 85.014 1.00 15.71 216 VAL D O 1
ATOM 10084 N N . THR D 1 217 ? -17.174 27.905 83.688 1.00 14.37 217 THR D N 1
ATOM 10085 C CA . THR D 1 217 ? -17.194 26.812 84.645 1.00 13.88 217 THR D CA 1
ATOM 10086 C C . THR D 1 217 ? -16.020 25.915 84.271 1.00 13.82 217 THR D C 1
ATOM 10087 O O . THR D 1 217 ? -15.897 25.489 83.127 1.00 12.51 217 THR D O 1
ATOM 10091 N N . ASN D 1 218 ? -15.153 25.653 85.242 1.00 14.59 218 ASN D N 1
ATOM 10092 C CA . ASN D 1 218 ? -13.970 24.829 85.029 1.00 14.68 218 ASN D CA 1
ATOM 10093 C C . ASN D 1 218 ? -14.096 23.566 85.870 1.00 15.25 218 ASN D C 1
ATOM 10094 O O . ASN D 1 218 ? -14.232 23.624 87.099 1.00 13.52 218 ASN D O 1
ATOM 10099 N N . VAL D 1 219 ? -14.053 22.429 85.183 1.00 15.88 219 VAL D N 1
ATOM 10100 C CA . VAL D 1 219 ? -14.198 21.126 85.802 1.00 18.06 219 VAL D CA 1
ATOM 10101 C C . VAL D 1 219 ? -12.873 20.403 85.991 1.00 21.43 219 VAL D C 1
ATOM 10102 O O . VAL D 1 219 ? -12.032 20.383 85.094 1.00 23.78 219 VAL D O 1
ATOM 10106 N N . ASP D 1 220 ? -12.703 19.816 87.171 1.00 23.97 220 ASP D N 1
ATOM 10107 C CA . ASP D 1 220 ? -11.515 19.048 87.514 1.00 26.79 220 ASP D CA 1
ATOM 10108 C C . ASP D 1 220 ? -11.870 18.106 88.655 1.00 27.34 220 ASP D C 1
ATOM 10109 O O . ASP D 1 220 ? -12.800 18.363 89.410 1.00 27.48 220 ASP D O 1
ATOM 10114 N N . LYS D 1 221 ? -11.122 17.020 88.783 1.00 28.56 221 LYS D N 1
ATOM 10115 C CA . LYS D 1 221 ? -11.386 16.038 89.825 1.00 30.52 221 LYS D CA 1
ATOM 10116 C C . LYS D 1 221 ? -11.118 16.521 91.256 1.00 30.18 221 LYS D C 1
ATOM 10117 O O . LYS D 1 221 ? -11.869 16.194 92.173 1.00 29.91 221 LYS D O 1
ATOM 10123 N N . TYR D 1 222 ? -10.065 17.308 91.449 1.00 30.00 222 TYR D N 1
ATOM 10124 C CA . TYR D 1 222 ? -9.706 17.765 92.791 1.00 31.07 222 TYR D CA 1
ATOM 10125 C C . TYR D 1 222 ? -10.157 19.173 93.122 1.00 32.18 222 TYR D C 1
ATOM 10126 O O . TYR D 1 222 ? -10.299 19.534 94.291 1.00 33.05 222 TYR D O 1
ATOM 10135 N N . PHE D 1 223 ? -10.388 19.977 92.097 1.00 33.53 223 PHE D N 1
ATOM 10136 C CA . PHE D 1 223 ? -10.833 21.341 92.327 1.00 33.50 223 PHE D CA 1
ATOM 10137 C C . PHE D 1 223 ? -11.717 21.810 91.178 1.00 31.54 223 PHE D C 1
ATOM 10138 O O . PHE D 1 223 ? -11.408 21.581 90.007 1.00 33.81 223 PHE D O 1
ATOM 10146 N N . ASN D 1 224 ? -12.835 22.435 91.514 1.00 27.29 224 ASN D N 1
ATOM 10147 C CA . ASN D 1 224 ? -13.739 22.947 90.503 1.00 22.98 224 ASN D CA 1
ATOM 10148 C C . ASN D 1 224 ? -13.932 24.409 90.799 1.00 21.41 224 ASN D C 1
ATOM 10149 O O . ASN D 1 224 ? -14.003 24.804 91.959 1.00 20.70 224 ASN D O 1
ATOM 10154 N N . THR D 1 225 ? -13.998 25.216 89.750 1.00 20.57 225 THR D N 1
ATOM 10155 C CA . THR D 1 225 ? -14.162 26.643 89.929 1.00 20.24 225 THR D CA 1
ATOM 10156 C C . THR D 1 225 ? -14.958 27.285 88.826 1.00 19.39 225 THR D C 1
ATOM 10157 O O . THR D 1 225 ? -15.234 26.662 87.789 1.00 18.81 225 THR D O 1
ATOM 10161 N N . VAL D 1 226 ? -15.278 28.508 89.147 1.00 18.18 226 VAL D N 1
ATOM 10162 C CA . VAL D 1 226 ? -15.919 29.431 88.243 1.00 17.14 226 VAL D CA 1
ATOM 10163 C C . VAL D 1 226 ? -14.999 30.619 88.113 1.00 18.12 226 VAL D C 1
ATOM 10164 O O . VAL D 1 226 ? -14.869 31.433 89.038 1.00 17.62 226 VAL D O 1
ATOM 10168 N N . SER D 1 227 ? -14.399 30.661 86.952 1.00 18.99 227 SER D N 1
ATOM 10169 C CA . SER D 1 227 ? -13.441 31.690 86.612 1.00 20.38 227 SER D CA 1
ATOM 10170 C C . SER D 1 227 ? -14.130 32.928 86.072 1.00 21.93 227 SER D C 1
ATOM 10171 O O . SER D 1 227 ? -15.246 32.852 85.563 1.00 21.68 227 SER D O 1
ATOM 10182 N N . ILE D 1 229 ? -13.389 36.235 83.539 1.00 26.43 229 ILE D N 1
ATOM 10183 C CA . ILE D 1 229 ? -12.493 36.832 82.559 1.00 25.39 229 ILE D CA 1
ATOM 10184 C C . ILE D 1 229 ? -12.881 38.248 82.170 1.00 23.92 229 ILE D C 1
ATOM 10185 O O . ILE D 1 229 ? -14.050 38.536 81.944 1.00 24.34 229 ILE D O 1
ATOM 10190 N N . ASP D 1 230 ? -11.891 39.127 82.083 1.00 24.24 230 ASP D N 1
ATOM 10191 C CA . ASP D 1 230 ? -12.138 40.504 81.674 1.00 24.21 230 ASP D CA 1
ATOM 10192 C C . ASP D 1 230 ? -12.146 40.495 80.151 1.00 22.87 230 ASP D C 1
ATOM 10193 O O . ASP D 1 230 ? -11.128 40.214 79.525 1.00 22.99 230 ASP D O 1
ATOM 10198 N N . THR D 1 231 ? -13.294 40.799 79.558 1.00 21.76 231 THR D N 1
ATOM 10199 C CA . THR D 1 231 ? -13.416 40.803 78.108 1.00 22.34 231 THR D CA 1
ATOM 10200 C C . THR D 1 231 ? -12.511 41.804 77.403 1.00 22.99 231 THR D C 1
ATOM 10201 O O . THR D 1 231 ? -12.233 41.658 76.212 1.00 24.50 231 THR D O 1
ATOM 10205 N N . GLY D 1 232 ? -12.048 42.820 78.124 1.00 23.21 232 GLY D N 1
ATOM 10206 C CA . GLY D 1 232 ? -11.180 43.810 77.507 1.00 23.78 232 GLY D CA 1
ATOM 10207 C C . GLY D 1 232 ? -9.745 43.342 77.329 1.00 24.99 232 GLY D C 1
ATOM 10208 O O . GLY D 1 232 ? -9.094 43.658 76.331 1.00 25.87 232 GLY D O 1
ATOM 10209 N N . THR D 1 233 ? -9.254 42.575 78.295 1.00 25.08 233 THR D N 1
ATOM 10210 C CA . THR D 1 233 ? -7.888 42.069 78.261 1.00 24.70 233 THR D CA 1
ATOM 10211 C C . THR D 1 233 ? -7.825 40.576 77.978 1.00 24.87 233 THR D C 1
ATOM 10212 O O . THR D 1 233 ? -6.746 40.032 77.763 1.00 25.35 233 THR D O 1
ATOM 10216 N N . ASN D 1 234 ? -8.985 39.927 77.977 1.00 24.70 234 ASN D N 1
ATOM 10217 C CA . ASN D 1 234 ? -9.066 38.494 77.738 1.00 25.61 234 ASN D CA 1
ATOM 10218 C C . ASN D 1 234 ? -8.259 37.694 78.758 1.00 27.01 234 ASN D C 1
ATOM 10219 O O . ASN D 1 234 ? -7.406 36.876 78.400 1.00 26.42 234 ASN D O 1
ATOM 10224 N N . LYS D 1 235 ? -8.532 37.913 80.059 1.00 29.13 235 LYS D N 1
ATOM 10225 C CA . LYS D 1 235 ? -7.828 37.131 81.065 1.00 31.25 235 LYS D CA 1
ATOM 10226 C C . LYS D 1 235 ? -8.632 37.047 82.355 1.00 30.56 235 LYS D C 1
ATOM 10227 O O . LYS D 1 235 ? -9.499 37.873 82.663 1.00 31.04 235 LYS D O 1
ATOM 10233 N N . ILE D 1 236 ? -8.223 35.993 83.061 1.00 30.18 236 ILE D N 1
ATOM 10234 C CA . ILE D 1 236 ? -8.788 35.560 84.330 1.00 29.37 236 ILE D CA 1
ATOM 10235 C C . ILE D 1 236 ? -8.358 36.517 85.452 1.00 28.25 236 ILE D C 1
ATOM 10236 O O . ILE D 1 236 ? -7.177 36.658 85.743 1.00 28.20 236 ILE D O 1
ATOM 10241 N N . THR D 1 237 ? -9.356 37.152 86.040 1.00 27.65 237 THR D N 1
ATOM 10242 C CA . THR D 1 237 ? -9.142 38.097 87.123 1.00 27.19 237 THR D CA 1
ATOM 10243 C C . THR D 1 237 ? -9.683 37.549 88.440 1.00 25.96 237 THR D C 1
ATOM 10244 O O . THR D 1 237 ? -9.516 38.161 89.488 1.00 26.32 237 THR D O 1
ATOM 10248 N N . ALA D 1 238 ? -10.319 36.383 88.381 1.00 26.37 238 ALA D N 1
ATOM 10249 C CA . ALA D 1 238 ? -10.873 35.762 89.584 1.00 26.05 238 ALA D CA 1
ATOM 10250 C C . ALA D 1 238 ? -11.233 34.291 89.398 1.00 25.45 238 ALA D C 1
ATOM 10251 O O . ALA D 1 238 ? -11.665 33.879 88.323 1.00 26.73 238 ALA D O 1
ATOM 10253 N N . ARG D 1 239 ? -11.049 33.505 90.455 1.00 23.94 239 ARG D N 1
ATOM 10254 C CA . ARG D 1 239 ? -11.383 32.089 90.428 1.00 22.85 239 ARG D CA 1
ATOM 10255 C C . ARG D 1 239 ? -12.163 31.754 91.695 1.00 22.97 239 ARG D C 1
ATOM 10256 O O . ARG D 1 239 ? -11.641 31.867 92.803 1.00 23.99 239 ARG D O 1
ATOM 10264 N N . ILE D 1 240 ? -13.417 31.311 91.524 1.00 21.66 240 ILE D N 1
ATOM 10265 C CA . ILE D 1 240 ? -14.301 31.026 92.645 1.00 20.22 240 ILE D CA 1
ATOM 10266 C C . ILE D 1 240 ? -14.525 29.512 92.768 1.00 19.23 240 ILE D C 1
ATOM 10267 O O . ILE D 1 240 ? -15.211 28.883 91.950 1.00 19.83 240 ILE D O 1
ATOM 10272 N N . PRO D 1 241 ? -14.007 28.883 93.850 1.00 17.71 241 PRO D N 1
ATOM 10273 C CA . PRO D 1 241 ? -14.201 27.456 94.088 1.00 14.27 241 PRO D CA 1
ATOM 10274 C C . PRO D 1 241 ? -15.677 27.122 94.228 1.00 11.30 241 PRO D C 1
ATOM 10275 O O . PRO D 1 241 ? -16.411 27.861 94.960 1.00 12.11 241 PRO D O 1
ATOM 10279 N N . VAL D 1 242 ? -16.091 26.020 93.546 1.00 8.98 242 VAL D N 1
ATOM 10280 C CA . VAL D 1 242 ? -17.473 25.556 93.540 1.00 8.97 242 VAL D CA 1
ATOM 10281 C C . VAL D 1 242 ? -17.555 24.037 93.667 1.00 11.27 242 VAL D C 1
ATOM 10282 O O . VAL D 1 242 ? -16.558 23.322 93.589 1.00 10.20 242 VAL D O 1
ATOM 10286 N N . GLY D 1 243 ? -18.786 23.542 93.864 1.00 11.74 243 GLY D N 1
ATOM 10287 C CA . GLY D 1 243 ? -19.011 22.114 93.992 1.00 13.46 243 GLY D CA 1
ATOM 10288 C C . GLY D 1 243 ? -18.614 21.353 92.742 1.00 13.63 243 GLY D C 1
ATOM 10289 O O . GLY D 1 243 ? -18.414 21.951 91.683 1.00 14.34 243 GLY D O 1
ATOM 10290 N N . PRO D 1 244 ? -18.497 20.020 92.831 1.00 13.29 244 PRO D N 1
ATOM 10291 C CA . PRO D 1 244 ? -18.116 19.179 91.695 1.00 12.80 244 PRO D CA 1
ATOM 10292 C C . PRO D 1 244 ? -19.033 19.240 90.472 1.00 13.27 244 PRO D C 1
ATOM 10293 O O . PRO D 1 244 ? -20.251 19.405 90.577 1.00 10.55 244 PRO D O 1
ATOM 10297 N N . ASP D 1 245 ? -18.408 19.067 89.312 1.00 15.96 245 ASP D N 1
ATOM 10298 C CA . ASP D 1 245 ? -19.054 19.086 88.000 1.00 19.07 245 ASP D CA 1
ATOM 10299 C C . ASP D 1 245 ? -19.922 20.310 87.704 1.00 18.37 245 ASP D C 1
ATOM 10300 O O . ASP D 1 245 ? -21.119 20.184 87.398 1.00 19.61 245 ASP D O 1
ATOM 10305 N N . PRO D 1 246 ? -19.384 21.540 87.771 1.00 17.34 246 PRO D N 1
ATOM 10306 C CA . PRO D 1 246 ? -20.132 22.712 87.340 1.00 16.46 246 PRO D CA 1
ATOM 10307 C C . PRO D 1 246 ? -20.369 22.591 85.856 1.00 15.74 246 PRO D C 1
ATOM 10308 O O . PRO D 1 246 ? -19.434 22.169 85.113 1.00 13.85 246 PRO D O 1
ATOM 10312 N N . ALA D 1 247 ? -21.554 22.939 85.394 1.00 15.32 247 ALA D N 1
ATOM 10313 C CA . ALA D 1 247 ? -21.860 22.818 83.953 1.00 15.04 247 ALA D CA 1
ATOM 10314 C C . ALA D 1 247 ? -22.413 24.120 83.382 1.00 14.61 247 ALA D C 1
ATOM 10315 O O . ALA D 1 247 ? -21.655 25.010 82.996 1.00 14.81 247 ALA D O 1
ATOM 10317 N N . GLY D 1 248 ? -23.737 24.219 83.337 1.00 14.59 248 GLY D N 1
ATOM 10318 C CA . GLY D 1 248 ? -24.384 25.404 82.807 1.00 14.39 248 GLY D CA 1
ATOM 10319 C C . GLY D 1 248 ? -24.227 26.612 83.708 1.00 13.99 248 GLY D C 1
ATOM 10320 O O . GLY D 1 248 ? -24.261 26.494 84.933 1.00 13.99 248 GLY D O 1
ATOM 10321 N N . ILE D 1 249 ? -24.080 27.782 83.096 1.00 13.38 249 ILE D N 1
ATOM 10322 C CA . ILE D 1 249 ? -23.905 29.017 83.842 1.00 13.36 249 ILE D CA 1
ATOM 10323 C C . ILE D 1 249 ? -24.630 30.171 83.150 1.00 13.99 249 ILE D C 1
ATOM 10324 O O . ILE D 1 249 ? -24.753 30.188 81.929 1.00 13.29 249 ILE D O 1
ATOM 10329 N N . ALA D 1 250 ? -25.117 31.128 83.933 1.00 13.58 250 ALA D N 1
ATOM 10330 C CA . ALA D 1 250 ? -25.790 32.289 83.361 1.00 14.61 250 ALA D CA 1
ATOM 10331 C C . ALA D 1 250 ? -25.740 33.471 84.317 1.00 14.49 250 ALA D C 1
ATOM 10332 O O . ALA D 1 250 ? -25.698 33.302 85.538 1.00 14.06 250 ALA D O 1
ATOM 10334 N N . VAL D 1 251 ? -25.721 34.669 83.748 1.00 14.85 251 VAL D N 1
ATOM 10335 C CA . VAL D 1 251 ? -25.700 35.878 84.543 1.00 14.10 251 VAL D CA 1
ATOM 10336 C C . VAL D 1 251 ? -27.082 36.489 84.528 1.00 13.59 251 VAL D C 1
ATOM 10337 O O . VAL D 1 251 ? -27.755 36.486 83.501 1.00 15.53 251 VAL D O 1
ATOM 10341 N N . THR D 1 252 ? -27.520 36.993 85.672 1.00 13.98 252 THR D N 1
ATOM 10342 C CA . THR D 1 252 ? -28.820 37.638 85.756 1.00 12.79 252 THR D CA 1
ATOM 10343 C C . THR D 1 252 ? -28.762 38.905 84.905 1.00 13.43 252 THR D C 1
ATOM 10344 O O . THR D 1 252 ? -27.686 39.461 84.681 1.00 12.58 252 THR D O 1
ATOM 10348 N N . PRO D 1 253 ? -29.924 39.381 84.432 1.00 14.68 253 PRO D N 1
ATOM 10349 C CA . PRO D 1 253 ? -29.972 40.594 83.604 1.00 15.39 253 PRO D CA 1
ATOM 10350 C C . PRO D 1 253 ? -29.351 41.848 84.242 1.00 15.43 253 PRO D C 1
ATOM 10351 O O . PRO D 1 253 ? -28.840 42.714 83.526 1.00 15.24 253 PRO D O 1
ATOM 10355 N N . ASP D 1 254 ? -29.390 41.949 85.571 1.00 15.19 254 ASP D N 1
ATOM 10356 C CA . ASP D 1 254 ? -28.812 43.111 86.249 1.00 16.57 254 ASP D CA 1
ATOM 10357 C C . ASP D 1 254 ? -27.302 42.980 86.481 1.00 16.15 254 ASP D C 1
ATOM 10358 O O . ASP D 1 254 ? -26.652 43.922 86.944 1.00 16.76 254 ASP D O 1
ATOM 10363 N N . GLY D 1 255 ? -26.762 41.809 86.149 1.00 14.42 255 GLY D N 1
ATOM 10364 C CA . GLY D 1 255 ? -25.336 41.561 86.273 1.00 11.78 255 GLY D CA 1
ATOM 10365 C C . GLY D 1 255 ? -24.812 41.353 87.676 1.00 11.42 255 GLY D C 1
ATOM 10366 O O . GLY D 1 255 ? -23.603 41.251 87.875 1.00 12.62 255 GLY D O 1
ATOM 10367 N N . LYS D 1 256 ? -25.710 41.263 88.649 1.00 10.61 256 LYS D N 1
ATOM 10368 C CA . LYS D 1 256 ? -25.315 41.107 90.039 1.00 11.80 256 LYS D CA 1
ATOM 10369 C C . LYS D 1 256 ? -25.208 39.670 90.545 1.00 12.22 256 LYS D C 1
ATOM 10370 O O . LYS D 1 256 ? -24.646 39.436 91.617 1.00 13.49 256 LYS D O 1
ATOM 10376 N N . LYS D 1 257 ? -25.731 38.711 89.783 1.00 12.23 257 LYS D N 1
ATOM 10377 C CA . LYS D 1 257 ? -25.673 37.303 90.189 1.00 12.81 257 LYS D CA 1
ATOM 10378 C C . LYS D 1 257 ? -25.363 36.333 89.053 1.00 11.98 257 LYS D C 1
ATOM 10379 O O . LYS D 1 257 ? -25.807 36.511 87.924 1.00 10.84 257 LYS D O 1
ATOM 10385 N N . VAL D 1 258 ? -24.578 35.311 89.375 1.00 12.00 258 VAL D N 1
ATOM 10386 C CA . VAL D 1 258 ? -24.210 34.277 88.425 1.00 10.64 258 VAL D CA 1
ATOM 10387 C C . VAL D 1 258 ? -24.700 32.947 88.971 1.00 11.76 258 VAL D C 1
ATOM 10388 O O . VAL D 1 258 ? -24.383 32.572 90.104 1.00 11.78 258 VAL D O 1
ATOM 10392 N N . TYR D 1 259 ? -25.500 32.247 88.169 1.00 12.51 259 TYR D N 1
ATOM 10393 C CA . TYR D 1 259 ? -26.033 30.945 88.558 1.00 10.63 259 TYR D CA 1
ATOM 10394 C C . TYR D 1 259 ? -25.235 29.828 87.895 1.00 9.99 259 TYR D C 1
ATOM 10395 O O . TYR D 1 259 ? -24.996 29.859 86.691 1.00 10.07 259 TYR D O 1
ATOM 10404 N N . VAL D 1 260 ? -24.810 28.853 88.699 1.00 10.77 260 VAL D N 1
ATOM 10405 C CA . VAL D 1 260 ? -24.032 27.717 88.211 1.00 11.38 260 VAL D CA 1
ATOM 10406 C C . VAL D 1 260 ? -24.688 26.391 88.600 1.00 12.23 260 VAL D C 1
ATOM 10407 O O . VAL D 1 260 ? -24.871 26.109 89.788 1.00 11.25 260 VAL D O 1
ATOM 10411 N N . ALA D 1 261 ? -25.036 25.582 87.601 1.00 11.56 261 ALA D N 1
ATOM 10412 C CA . ALA D 1 261 ? -25.644 24.275 87.862 1.00 11.69 261 ALA D CA 1
ATOM 10413 C C . ALA D 1 261 ? -24.570 23.225 88.155 1.00 10.76 261 ALA D C 1
ATOM 10414 O O . ALA D 1 261 ? -23.605 23.091 87.409 1.00 11.15 261 ALA D O 1
ATOM 10416 N N . LEU D 1 262 ? -24.731 22.494 89.250 1.00 11.30 262 LEU D N 1
ATOM 10417 C CA . LEU D 1 262 ? -23.784 21.439 89.604 1.00 11.83 262 LEU D CA 1
ATOM 10418 C C . LEU D 1 262 ? -24.532 20.113 89.433 1.00 11.52 262 LEU D C 1
ATOM 10419 O O . LEU D 1 262 ? -25.303 19.704 90.300 1.00 12.19 262 LEU D O 1
ATOM 10424 N N . SER D 1 263 ? -24.309 19.450 88.303 1.00 10.95 263 SER D N 1
ATOM 10425 C CA . SER D 1 263 ? -25.011 18.204 88.021 1.00 12.70 263 SER D CA 1
ATOM 10426 C C . SER D 1 263 ? -24.772 17.102 89.042 1.00 12.06 263 SER D C 1
ATOM 10427 O O . SER D 1 263 ? -25.704 16.416 89.429 1.00 12.14 263 SER D O 1
ATOM 10430 N N . PHE D 1 264 ? -23.538 16.955 89.501 1.00 13.69 264 PHE D N 1
ATOM 10431 C CA . PHE D 1 264 ? -23.216 15.926 90.483 1.00 14.28 264 PHE D CA 1
ATOM 10432 C C . PHE D 1 264 ? -23.940 16.121 91.831 1.00 13.60 264 PHE D C 1
ATOM 10433 O O . PHE D 1 264 ? -24.220 15.151 92.523 1.00 14.23 264 PHE D O 1
ATOM 10451 N N . ASN D 1 266 ? -27.001 18.019 92.252 1.00 13.63 266 ASN D N 1
ATOM 10452 C CA . ASN D 1 266 ? -28.435 18.292 92.118 1.00 11.93 266 ASN D CA 1
ATOM 10453 C C . ASN D 1 266 ? -28.743 19.641 92.751 1.00 10.99 266 ASN D C 1
ATOM 10454 O O . ASN D 1 266 ? -29.764 19.810 93.421 1.00 9.98 266 ASN D O 1
ATOM 10459 N N . THR D 1 267 ? -27.844 20.593 92.534 1.00 10.22 267 THR D N 1
ATOM 10460 C CA . THR D 1 267 ? -27.992 21.931 93.095 1.00 11.57 267 THR D CA 1
ATOM 10461 C C . THR D 1 267 ? -27.537 23.020 92.142 1.00 11.36 267 THR D C 1
ATOM 10462 O O . THR D 1 267 ? -26.893 22.760 91.122 1.00 11.24 267 THR D O 1
ATOM 10466 N N . VAL D 1 268 ? -27.872 24.248 92.507 1.00 11.68 268 VAL D N 1
ATOM 10467 C CA . VAL D 1 268 ? -27.482 25.427 91.751 1.00 12.38 268 VAL D CA 1
ATOM 10468 C C . VAL D 1 268 ? -26.847 26.402 92.747 1.00 12.18 268 VAL D C 1
ATOM 10469 O O . VAL D 1 268 ? -27.414 26.663 93.808 1.00 11.88 268 VAL D O 1
ATOM 10473 N N . SER D 1 269 ? -25.667 26.922 92.410 1.00 12.55 269 SER D N 1
ATOM 10474 C CA . SER D 1 269 ? -24.972 27.880 93.271 1.00 13.52 269 SER D CA 1
ATOM 10475 C C . SER D 1 269 ? -25.085 29.301 92.739 1.00 13.23 269 SER D C 1
ATOM 10476 O O . SER D 1 269 ? -24.890 29.549 91.555 1.00 11.50 269 SER D O 1
ATOM 10479 N N . VAL D 1 270 ? -25.399 30.235 93.629 1.00 15.35 270 VAL D N 1
ATOM 10480 C CA . VAL D 1 270 ? -25.520 31.635 93.251 1.00 16.50 270 VAL D CA 1
ATOM 10481 C C . VAL D 1 270 ? -24.246 32.357 93.655 1.00 17.69 270 VAL D C 1
ATOM 10482 O O . VAL D 1 270 ? -23.795 32.263 94.797 1.00 19.01 270 VAL D O 1
ATOM 10486 N N . ILE D 1 271 ? -23.662 33.073 92.707 1.00 18.10 271 ILE D N 1
ATOM 10487 C CA . ILE D 1 271 ? -22.443 33.809 92.969 1.00 19.84 271 ILE D CA 1
ATOM 10488 C C . ILE D 1 271 ? -22.676 35.307 92.908 1.00 21.72 271 ILE D C 1
ATOM 10489 O O . ILE D 1 271 ? -23.231 35.820 91.932 1.00 20.77 271 ILE D O 1
ATOM 10494 N N . ASP D 1 272 ? -22.246 36.002 93.959 1.00 23.67 272 ASP D N 1
ATOM 10495 C CA . ASP D 1 272 ? -22.369 37.458 94.034 1.00 24.29 272 ASP D CA 1
ATOM 10496 C C . ASP D 1 272 ? -21.221 38.057 93.211 1.00 23.76 272 ASP D C 1
ATOM 10497 O O . ASP D 1 272 ? -20.055 37.919 93.571 1.00 22.21 272 ASP D O 1
ATOM 10502 N N . THR D 1 273 ? -21.564 38.710 92.103 1.00 24.30 273 THR D N 1
ATOM 10503 C CA . THR D 1 273 ? -20.575 39.309 91.204 1.00 24.07 273 THR D CA 1
ATOM 10504 C C . THR D 1 273 ? -19.786 40.468 91.816 1.00 25.40 273 THR D C 1
ATOM 10505 O O . THR D 1 273 ? -18.764 40.890 91.271 1.00 26.65 273 THR D O 1
ATOM 10509 N N . ALA D 1 274 ? -20.254 40.981 92.946 1.00 25.53 274 ALA D N 1
ATOM 10510 C CA . ALA D 1 274 ? -19.566 42.086 93.603 1.00 27.33 274 ALA D CA 1
ATOM 10511 C C . ALA D 1 274 ? -18.395 41.583 94.444 1.00 28.27 274 ALA D C 1
ATOM 10512 O O . ALA D 1 274 ? -17.286 42.125 94.382 1.00 27.98 274 ALA D O 1
ATOM 10514 N N . THR D 1 275 ? -18.660 40.538 95.221 1.00 28.08 275 THR D N 1
ATOM 10515 C CA . THR D 1 275 ? -17.676 39.948 96.122 1.00 27.22 275 THR D CA 1
ATOM 10516 C C . THR D 1 275 ? -17.032 38.675 95.577 1.00 27.21 275 THR D C 1
ATOM 10517 O O . THR D 1 275 ? -16.086 38.149 96.160 1.00 28.99 275 THR D O 1
ATOM 10521 N N . ASN D 1 276 ? -17.548 38.183 94.461 1.00 26.47 276 ASN D N 1
ATOM 10522 C CA . ASN D 1 276 ? -17.050 36.955 93.860 1.00 25.55 276 ASN D CA 1
ATOM 10523 C C . ASN D 1 276 ? -17.051 35.794 94.847 1.00 25.26 276 ASN D C 1
ATOM 10524 O O . ASN D 1 276 ? -16.101 35.014 94.922 1.00 25.05 276 ASN D O 1
ATOM 10529 N N . THR D 1 277 ? -18.137 35.690 95.603 1.00 24.08 277 THR D N 1
ATOM 10530 C CA . THR D 1 277 ? -18.295 34.625 96.580 1.00 23.87 277 THR D CA 1
ATOM 10531 C C . THR D 1 277 ? -19.650 33.957 96.378 1.00 23.24 277 THR D C 1
ATOM 10532 O O . THR D 1 277 ? -20.546 34.517 95.742 1.00 23.31 277 THR D O 1
ATOM 10536 N N . ILE D 1 278 ? -19.793 32.752 96.907 1.00 21.70 278 ILE D N 1
ATOM 10537 C CA . ILE D 1 278 ? -21.049 32.038 96.797 1.00 20.55 278 ILE D CA 1
ATOM 10538 C C . ILE D 1 278 ? -21.905 32.516 97.958 1.00 20.87 278 ILE D C 1
ATOM 10539 O O . ILE D 1 278 ? -21.502 32.415 99.117 1.00 21.50 278 ILE D O 1
ATOM 10544 N N . THR D 1 279 ? -23.082 33.038 97.647 1.00 20.73 279 THR D N 1
ATOM 10545 C CA . THR D 1 279 ? -23.974 33.529 98.679 1.00 21.65 279 THR D CA 1
ATOM 10546 C C . THR D 1 279 ? -25.067 32.518 98.988 1.00 21.31 279 THR D C 1
ATOM 10547 O O . THR D 1 279 ? -25.744 32.619 100.011 1.00 22.11 279 THR D O 1
ATOM 10551 N N . ALA D 1 280 ? -25.234 31.540 98.105 1.00 20.18 280 ALA D N 1
ATOM 10552 C CA . ALA D 1 280 ? -26.243 30.511 98.310 1.00 20.78 280 ALA D CA 1
ATOM 10553 C C . ALA D 1 280 ? -26.109 29.356 97.326 1.00 19.65 280 ALA D C 1
ATOM 10554 O O . ALA D 1 280 ? -25.577 29.510 96.223 1.00 19.00 280 ALA D O 1
ATOM 10556 N N . THR D 1 281 ? -26.597 28.201 97.763 1.00 18.59 281 THR D N 1
ATOM 10557 C CA . THR D 1 281 ? -26.603 26.971 96.987 1.00 17.50 281 THR D CA 1
ATOM 10558 C C . THR D 1 281 ? -27.876 26.254 97.406 1.00 19.13 281 THR D C 1
ATOM 10559 O O . THR D 1 281 ? -28.019 25.846 98.558 1.00 19.72 281 THR D O 1
ATOM 10571 N N . ALA D 1 283 ? -31.161 23.346 96.438 1.00 17.80 283 ALA D N 1
ATOM 10572 C CA . ALA D 1 283 ? -31.509 22.107 95.757 1.00 15.11 283 ALA D CA 1
ATOM 10573 C C . ALA D 1 283 ? -32.482 22.371 94.600 1.00 12.59 283 ALA D C 1
ATOM 10574 O O . ALA D 1 283 ? -33.420 23.171 94.721 1.00 11.00 283 ALA D O 1
ATOM 10576 N N . VAL D 1 284 ? -32.210 21.709 93.505 1.00 10.91 284 VAL D N 1
ATOM 10577 C CA . VAL D 1 284 ? -33.051 21.701 92.314 1.00 10.55 284 VAL D CA 1
ATOM 10578 C C . VAL D 1 284 ? -33.446 20.282 91.916 1.00 11.68 284 VAL D C 1
ATOM 10579 O O . VAL D 1 284 ? -33.616 19.436 92.823 1.00 13.67 284 VAL D O 1
ATOM 10583 N N . GLY D 1 285 ? -33.527 20.029 90.647 1.00 13.63 285 GLY D N 1
ATOM 10584 C CA . GLY D 1 285 ? -33.861 18.689 90.127 1.00 13.63 285 GLY D CA 1
ATOM 10585 C C . GLY D 1 285 ? -32.636 17.775 90.228 1.00 15.52 285 GLY D C 1
ATOM 10586 O O . GLY D 1 285 ? -31.620 18.129 90.843 1.00 13.45 285 GLY D O 1
ATOM 10587 N N . LYS D 1 286 ? -32.751 16.610 89.605 1.00 16.77 286 LYS D N 1
ATOM 10588 C CA . LYS D 1 286 ? -31.688 15.617 89.600 1.00 17.90 286 LYS D CA 1
ATOM 10589 C C . LYS D 1 286 ? -30.830 15.730 88.342 1.00 17.74 286 LYS D C 1
ATOM 10590 O O . LYS D 1 286 ? -31.343 15.669 87.213 1.00 17.06 286 LYS D O 1
ATOM 10596 N N . ASN D 1 287 ? -29.543 15.907 88.576 1.00 17.18 287 ASN D N 1
ATOM 10597 C CA . ASN D 1 287 ? -28.531 16.005 87.510 1.00 17.75 287 ASN D CA 1
ATOM 10598 C C . ASN D 1 287 ? -28.773 17.229 86.624 1.00 17.16 287 ASN D C 1
ATOM 10599 O O . ASN D 1 287 ? -28.882 17.115 85.394 1.00 15.41 287 ASN D O 1
ATOM 10604 N N . PRO D 1 288 ? -28.890 18.429 87.197 1.00 17.17 288 PRO D N 1
ATOM 10605 C CA . PRO D 1 288 ? -29.074 19.634 86.386 1.00 18.27 288 PRO D CA 1
ATOM 10606 C C . PRO D 1 288 ? -27.835 19.973 85.545 1.00 17.89 288 PRO D C 1
ATOM 10607 O O . PRO D 1 288 ? -26.729 20.062 86.155 1.00 17.49 288 PRO D O 1
ATOM 10611 N N . TYR D 1 289 ? -28.013 20.084 84.256 1.00 19.63 289 TYR D N 1
ATOM 10612 C CA . TYR D 1 289 ? -26.891 20.460 83.355 1.00 21.31 289 TYR D CA 1
ATOM 10613 C C . TYR D 1 289 ? -27.115 21.911 82.934 1.00 20.43 289 TYR D C 1
ATOM 10614 O O . TYR D 1 289 ? -26.187 22.679 82.721 1.00 18.49 289 TYR D O 1
ATOM 10623 N N . ALA D 1 290 ? -28.380 22.290 82.860 1.00 19.90 290 ALA D N 1
ATOM 10624 C CA . ALA D 1 290 ? -28.882 23.610 82.566 1.00 19.98 290 ALA D CA 1
ATOM 10625 C C . ALA D 1 290 ? -28.057 24.507 81.666 1.00 20.07 290 ALA D C 1
ATOM 10626 O O . ALA D 1 290 ? -27.720 25.635 82.040 1.00 19.77 290 ALA D O 1
ATOM 10628 N N . SER D 1 291 ? -27.783 24.072 80.434 1.00 20.55 291 SER D N 1
ATOM 10629 C CA . SER D 1 291 ? -26.975 24.912 79.552 1.00 21.06 291 SER D CA 1
ATOM 10630 C C . SER D 1 291 ? -27.823 25.979 78.829 1.00 20.76 291 SER D C 1
ATOM 10631 O O . SER D 1 291 ? -29.001 25.755 78.515 1.00 20.63 291 SER D O 1
ATOM 10634 N N . GLY D 1 292 ? -27.172 27.124 78.595 1.00 19.32 292 GLY D N 1
ATOM 10635 C CA . GLY D 1 292 ? -27.760 28.266 77.852 1.00 19.26 292 GLY D CA 1
ATOM 10636 C C . GLY D 1 292 ? -28.109 29.451 78.772 1.00 18.93 292 GLY D C 1
ATOM 10637 O O . GLY D 1 292 ? -27.803 29.444 79.974 1.00 20.49 292 GLY D O 1
ATOM 10638 N N . GLN D 1 293 ? -28.734 30.437 78.136 1.00 17.37 293 GLN D N 1
ATOM 10639 C CA . GLN D 1 293 ? -29.231 31.657 78.797 1.00 15.68 293 GLN D CA 1
ATOM 10640 C C . GLN D 1 293 ? -30.606 31.349 79.363 1.00 13.07 293 GLN D C 1
ATOM 10641 O O . GLN D 1 293 ? -31.635 31.580 78.711 1.00 12.00 293 GLN D O 1
ATOM 10647 N N . PHE D 1 294 ? -30.595 30.831 80.571 1.00 10.26 294 PHE D N 1
ATOM 10648 C CA . PHE D 1 294 ? -31.826 30.375 81.201 1.00 9.21 294 PHE D CA 1
ATOM 10649 C C . PHE D 1 294 ? -32.405 31.350 82.224 1.00 8.20 294 PHE D C 1
ATOM 10650 O O . PHE D 1 294 ? -33.302 30.990 82.996 1.00 7.82 294 PHE D O 1
ATOM 10658 N N . ILE D 1 295 ? -31.888 32.572 82.243 1.00 7.84 295 ILE D N 1
ATOM 10659 C CA . ILE D 1 295 ? -32.394 33.570 83.177 1.00 8.60 295 ILE D CA 1
ATOM 10660 C C . ILE D 1 295 ? -32.941 34.762 82.422 1.00 8.97 295 ILE D C 1
ATOM 10661 O O . ILE D 1 295 ? -32.415 35.149 81.371 1.00 10.56 295 ILE D O 1
ATOM 10666 N N . GLY D 1 296 ? -34.001 35.341 82.966 1.00 8.36 296 GLY D N 1
ATOM 10667 C CA . GLY D 1 296 ? -34.603 36.497 82.342 1.00 9.44 296 GLY D CA 1
ATOM 10668 C C . GLY D 1 296 ? -35.781 37.095 83.088 1.00 10.40 296 GLY D C 1
ATOM 10669 O O . GLY D 1 296 ? -36.382 36.484 83.982 1.00 8.99 296 GLY D O 1
ATOM 10670 N N . SER D 1 297 ? -36.106 38.320 82.709 1.00 11.35 297 SER D N 1
ATOM 10671 C CA . SER D 1 297 ? -37.232 39.043 83.278 1.00 12.43 297 SER D CA 1
ATOM 10672 C C . SER D 1 297 ? -38.482 38.551 82.537 1.00 10.92 297 SER D C 1
ATOM 10673 O O . SER D 1 297 ? -38.436 38.244 81.340 1.00 12.99 297 SER D O 1
ATOM 10676 N N . ILE D 1 298 ? -39.604 38.454 83.224 1.00 11.60 298 ILE D N 1
ATOM 10677 C CA . ILE D 1 298 ? -40.842 37.996 82.560 1.00 14.44 298 ILE D CA 1
ATOM 10678 C C . ILE D 1 298 ? -41.948 39.041 82.683 1.00 13.84 298 ILE D C 1
ATOM 10679 O O . ILE D 1 298 ? -42.112 39.670 83.742 1.00 11.85 298 ILE D O 1
ATOM 10684 N N . PRO D 1 299 ? -42.724 39.235 81.607 1.00 14.38 299 PRO D N 1
ATOM 10685 C CA . PRO D 1 299 ? -43.786 40.228 81.572 1.00 14.86 299 PRO D CA 1
ATOM 10686 C C . PRO D 1 299 ? -44.845 39.970 82.610 1.00 14.27 299 PRO D C 1
ATOM 10687 O O . PRO D 1 299 ? -45.214 40.921 83.366 1.00 13.61 299 PRO D O 1
ATOM 10691 N N . VAL D 1 300 ? -45.320 38.740 82.634 1.00 13.50 300 VAL D N 1
ATOM 10692 C CA . VAL D 1 300 ? -46.392 38.331 83.556 1.00 12.25 300 VAL D CA 1
ATOM 10693 C C . VAL D 1 300 ? -45.938 37.169 84.441 1.00 13.27 300 VAL D C 1
ATOM 10694 O O . VAL D 1 300 ? -45.523 36.111 83.951 1.00 12.96 300 VAL D O 1
ATOM 10698 N N . GLN D 1 301 ? -46.034 37.392 85.743 1.00 13.28 301 GLN D N 1
ATOM 10699 C CA . GLN D 1 301 ? -45.632 36.383 86.733 1.00 15.28 301 GLN D CA 1
ATOM 10700 C C . GLN D 1 301 ? -46.822 35.564 87.204 1.00 14.52 301 GLN D C 1
ATOM 10701 O O . GLN D 1 301 ? -47.848 36.114 87.630 1.00 14.66 301 GLN D O 1
ATOM 10707 N N . PRO D 1 302 ? -46.739 34.230 87.150 1.00 15.48 302 PRO D N 1
ATOM 10708 C CA . PRO D 1 302 ? -47.821 33.392 87.623 1.00 16.06 302 PRO D CA 1
ATOM 10709 C C . PRO D 1 302 ? -48.057 33.667 89.090 1.00 15.38 302 PRO D C 1
ATOM 10710 O O . PRO D 1 302 ? -47.085 34.056 89.808 1.00 16.75 302 PRO D O 1
ATOM 10714 N N . VAL D 1 303 ? -49.308 33.492 89.517 1.00 16.09 303 VAL D N 1
ATOM 10715 C CA . VAL D 1 303 ? -49.688 33.671 90.913 1.00 18.57 303 VAL D CA 1
ATOM 10716 C C . VAL D 1 303 ? -49.272 32.465 91.748 1.00 18.69 303 VAL D C 1
ATOM 10717 O O . VAL D 1 303 ? -49.840 31.379 91.618 1.00 18.24 303 VAL D O 1
ATOM 10721 N N . TYR D 1 304 ? -48.230 32.649 92.540 1.00 17.56 304 TYR D N 1
ATOM 10722 C CA . TYR D 1 304 ? -47.688 31.587 93.368 1.00 17.22 304 TYR D CA 1
ATOM 10723 C C . TYR D 1 304 ? -48.285 31.579 94.761 1.00 17.22 304 TYR D C 1
ATOM 10724 O O . TYR D 1 304 ? -48.653 32.616 95.301 1.00 18.86 304 TYR D O 1
ATOM 10733 N N . PRO D 1 305 ? -48.392 30.393 95.363 1.00 17.18 305 PRO D N 1
ATOM 10734 C CA . PRO D 1 305 ? -48.951 30.324 96.711 1.00 16.64 305 PRO D CA 1
ATOM 10735 C C . PRO D 1 305 ? -47.887 30.823 97.681 1.00 16.93 305 PRO D C 1
ATOM 10736 O O . PRO D 1 305 ? -46.707 30.834 97.354 1.00 16.69 305 PRO D O 1
ATOM 10740 N N . SER D 1 306 ? -48.301 31.264 98.858 1.00 18.64 306 SER D N 1
ATOM 10741 C CA . SER D 1 306 ? -47.347 31.741 99.840 1.00 19.03 306 SER D CA 1
ATOM 10742 C C . SER D 1 306 ? -47.652 31.030 101.141 1.00 20.29 306 SER D C 1
ATOM 10743 O O . SER D 1 306 ? -48.700 31.253 101.752 1.00 20.66 306 SER D O 1
ATOM 10746 N N . ALA D 1 307 ? -46.726 30.167 101.546 1.00 20.40 307 ALA D N 1
ATOM 10747 C CA . ALA D 1 307 ? -46.854 29.376 102.762 1.00 20.17 307 ALA D CA 1
ATOM 10748 C C . ALA D 1 307 ? -46.612 30.178 104.033 1.00 20.10 307 ALA D C 1
ATOM 10749 O O . ALA D 1 307 ? -45.620 30.883 104.154 1.00 19.81 307 ALA D O 1
ATOM 10751 N N . ASP D 1 308 ? -47.533 30.052 104.980 1.00 22.56 308 ASP D N 1
ATOM 10752 C CA . ASP D 1 308 ? -47.439 30.742 106.257 1.00 24.93 308 ASP D CA 1
ATOM 10753 C C . ASP D 1 308 ? -48.483 30.140 107.176 1.00 26.31 308 ASP D C 1
ATOM 10754 O O . ASP D 1 308 ? -49.540 29.714 106.721 1.00 26.33 308 ASP D O 1
ATOM 10759 N N . PHE D 1 309 ? -48.187 30.098 108.468 1.00 26.92 309 PHE D N 1
ATOM 10760 C CA . PHE D 1 309 ? -49.117 29.525 109.427 1.00 27.64 309 PHE D CA 1
ATOM 10761 C C . PHE D 1 309 ? -48.657 29.855 110.833 1.00 29.35 309 PHE D C 1
ATOM 10762 O O . PHE D 1 309 ? -47.600 30.451 111.021 1.00 30.58 309 PHE D O 1
ATOM 10770 N N . LYS D 1 310 ? -49.465 29.474 111.814 1.00 31.53 310 LYS D N 1
ATOM 10771 C CA . LYS D 1 310 ? -49.129 29.692 113.214 1.00 33.66 310 LYS D CA 1
ATOM 10772 C C . LYS D 1 310 ? -49.782 28.609 114.061 1.00 34.65 310 LYS D C 1
ATOM 10773 O O . LYS D 1 310 ? -50.587 27.815 113.569 1.00 34.07 310 LYS D O 1
ATOM 10779 N N . SER D 1 311 ? -49.424 28.578 115.337 1.00 36.67 311 SER D N 1
ATOM 10780 C CA . SER D 1 311 ? -49.974 27.593 116.252 1.00 38.55 311 SER D CA 1
ATOM 10781 C C . SER D 1 311 ? -50.475 28.242 117.536 1.00 39.94 311 SER D C 1
ATOM 10782 O O . SER D 1 311 ? -50.383 29.457 117.718 1.00 39.44 311 SER D O 1
ATOM 10785 N N . ASN D 1 312 ? -51.017 27.413 118.418 1.00 42.50 312 ASN D N 1
ATOM 10786 C CA . ASN D 1 312 ? -51.519 27.879 119.692 1.00 44.90 312 ASN D CA 1
ATOM 10787 C C . ASN D 1 312 ? -50.385 27.871 120.714 1.00 46.44 312 ASN D C 1
ATOM 10788 O O . ASN D 1 312 ? -50.591 28.192 121.886 1.00 48.26 312 ASN D O 1
ATOM 10793 N N . ILE D 1 313 ? -49.187 27.501 120.260 1.00 46.77 313 ILE D N 1
ATOM 10794 C CA . ILE D 1 313 ? -48.001 27.475 121.119 1.00 47.81 313 ILE D CA 1
ATOM 10795 C C . ILE D 1 313 ? -47.614 28.916 121.454 1.00 49.24 313 ILE D C 1
ATOM 10796 O O . ILE D 1 313 ? -47.316 29.711 120.561 1.00 49.05 313 ILE D O 1
ATOM 10801 N N . THR D 1 314 ? -47.609 29.243 122.742 1.00 50.91 314 THR D N 1
ATOM 10802 C CA . THR D 1 314 ? -47.300 30.599 123.179 1.00 52.51 314 THR D CA 1
ATOM 10803 C C . THR D 1 314 ? -45.996 30.739 123.958 1.00 53.35 314 THR D C 1
ATOM 10804 O O . THR D 1 314 ? -45.357 31.790 123.922 1.00 54.25 314 THR D O 1
ATOM 10808 N N . SER D 1 315 ? -45.606 29.685 124.663 1.00 52.98 315 SER D N 1
ATOM 10809 C CA . SER D 1 315 ? -44.399 29.720 125.479 1.00 52.15 315 SER D CA 1
ATOM 10810 C C . SER D 1 315 ? -43.140 29.283 124.736 1.00 51.16 315 SER D C 1
ATOM 10811 O O . SER D 1 315 ? -42.047 29.293 125.303 1.00 51.56 315 SER D O 1
ATOM 10814 N N . GLY D 1 316 ? -43.295 28.903 123.472 1.00 49.25 316 GLY D N 1
ATOM 10815 C CA . GLY D 1 316 ? -42.155 28.456 122.693 1.00 46.71 316 GLY D CA 1
ATOM 10816 C C . GLY D 1 316 ? -41.980 26.958 122.862 1.00 44.65 316 GLY D C 1
ATOM 10817 O O . GLY D 1 316 ? -41.042 26.352 122.333 1.00 44.56 316 GLY D O 1
ATOM 10818 N N . TYR D 1 317 ? -42.902 26.365 123.617 1.00 42.09 317 TYR D N 1
ATOM 10819 C CA . TYR D 1 317 ? -42.905 24.932 123.891 1.00 40.00 317 TYR D CA 1
ATOM 10820 C C . TYR D 1 317 ? -44.343 24.462 124.138 1.00 38.07 317 TYR D C 1
ATOM 10821 O O . TYR D 1 317 ? -45.264 25.269 124.229 1.00 37.58 317 TYR D O 1
ATOM 10830 N N . ILE D 1 318 ? -44.526 23.150 124.230 1.00 36.43 318 ILE D N 1
ATOM 10831 C CA . ILE D 1 318 ? -45.833 22.564 124.492 1.00 34.25 318 ILE D CA 1
ATOM 10832 C C . ILE D 1 318 ? -45.643 21.238 125.217 1.00 32.61 318 ILE D C 1
ATOM 10833 O O . ILE D 1 318 ? -44.647 20.550 125.016 1.00 31.66 318 ILE D O 1
ATOM 10838 N N . PHE D 1 319 ? -46.612 20.899 126.056 1.00 31.59 319 PHE D N 1
ATOM 10839 C CA . PHE D 1 319 ? -46.562 19.679 126.836 1.00 31.90 319 PHE D CA 1
ATOM 10840 C C . PHE D 1 319 ? -46.958 18.424 126.076 1.00 32.02 319 PHE D C 1
ATOM 10841 O O . PHE D 1 319 ? -47.691 18.479 125.088 1.00 30.10 319 PHE D O 1
ATOM 10849 N N . LEU D 1 320 ? -46.452 17.295 126.561 1.00 33.04 320 LEU D N 1
ATOM 10850 C CA . LEU D 1 320 ? -46.708 15.995 125.965 1.00 33.93 320 LEU D CA 1
ATOM 10851 C C . LEU D 1 320 ? -48.202 15.684 125.876 1.00 34.53 320 LEU D C 1
ATOM 10852 O O . LEU D 1 320 ? -48.953 15.896 126.832 1.00 34.30 320 LEU D O 1
ATOM 10857 N N . SER D 1 321 ? -48.620 15.180 124.719 1.00 35.46 321 SER D N 1
ATOM 10858 C CA . SER D 1 321 ? -50.009 14.816 124.459 1.00 36.49 321 SER D CA 1
ATOM 10859 C C . SER D 1 321 ? -50.971 15.995 124.464 1.00 36.73 321 SER D C 1
ATOM 10860 O O . SER D 1 321 ? -52.183 15.820 124.315 1.00 38.18 321 SER D O 1
ATOM 10863 N N . GLU D 1 322 ? -50.435 17.197 124.639 1.00 37.31 322 GLU D N 1
ATOM 10864 C CA . GLU D 1 322 ? -51.260 18.396 124.625 1.00 36.96 322 GLU D CA 1
ATOM 10865 C C . GLU D 1 322 ? -51.523 18.711 123.151 1.00 37.11 322 GLU D C 1
ATOM 10866 O O . GLU D 1 322 ? -50.599 18.767 122.344 1.00 37.14 322 GLU D O 1
ATOM 10872 N N . PRO D 1 323 ? -52.799 18.886 122.771 1.00 36.19 323 PRO D N 1
ATOM 10873 C CA . PRO D 1 323 ? -53.141 19.191 121.375 1.00 35.75 323 PRO D CA 1
ATOM 10874 C C . PRO D 1 323 ? -52.496 20.474 120.847 1.00 34.83 323 PRO D C 1
ATOM 10875 O O . PRO D 1 323 ? -52.390 21.479 121.564 1.00 35.18 323 PRO D O 1
ATOM 10879 N N . VAL D 1 324 ? -52.054 20.425 119.595 1.00 33.76 324 VAL D N 1
ATOM 10880 C CA . VAL D 1 324 ? -51.444 21.578 118.934 1.00 33.07 324 VAL D CA 1
ATOM 10881 C C . VAL D 1 324 ? -52.364 21.959 117.783 1.00 31.70 324 VAL D C 1
ATOM 10882 O O . VAL D 1 324 ? -52.636 21.152 116.898 1.00 31.30 324 VAL D O 1
ATOM 10886 N N . GLN D 1 325 ? -52.839 23.196 117.806 1.00 31.21 325 GLN D N 1
ATOM 10887 C CA . GLN D 1 325 ? -53.724 23.689 116.768 1.00 31.36 325 GLN D CA 1
ATOM 10888 C C . GLN D 1 325 ? -52.976 24.546 115.760 1.00 30.23 325 GLN D C 1
ATOM 10889 O O . GLN D 1 325 ? -52.455 25.607 116.100 1.00 30.65 325 GLN D O 1
ATOM 10895 N N . PHE D 1 326 ? -52.925 24.079 114.519 1.00 28.69 326 PHE D N 1
ATOM 10896 C CA . PHE D 1 326 ? -52.251 24.817 113.462 1.00 27.80 326 PHE D CA 1
ATOM 10897 C C . PHE D 1 326 ? -53.281 25.515 112.588 1.00 28.23 326 PHE D C 1
ATOM 10898 O O . PHE D 1 326 ? -54.203 24.880 112.075 1.00 27.06 326 PHE D O 1
ATOM 10906 N N . THR D 1 327 ? -53.128 26.826 112.429 1.00 28.26 327 THR D N 1
ATOM 10907 C CA . THR D 1 327 ? -54.044 27.589 111.603 1.00 28.65 327 THR D CA 1
ATOM 10908 C C . THR D 1 327 ? -53.287 28.118 110.385 1.00 29.71 327 THR D C 1
ATOM 10909 O O . THR D 1 327 ? -52.280 28.815 110.514 1.00 29.33 327 THR D O 1
ATOM 10913 N N . ASP D 1 328 ? -53.767 27.752 109.200 1.00 29.29 328 ASP D N 1
ATOM 10914 C CA . ASP D 1 328 ? -53.145 28.160 107.947 1.00 27.87 328 ASP D CA 1
ATOM 10915 C C . ASP D 1 328 ? -53.378 29.629 107.623 1.00 28.82 328 ASP D C 1
ATOM 10916 O O . ASP D 1 328 ? -54.492 30.140 107.736 1.00 30.10 328 ASP D O 1
ATOM 10921 N N . LEU D 1 329 ? -52.313 30.305 107.215 1.00 28.30 329 LEU D N 1
ATOM 10922 C CA . LEU D 1 329 ? -52.388 31.714 106.867 1.00 28.23 329 LEU D CA 1
ATOM 10923 C C . LEU D 1 329 ? -51.842 31.916 105.461 1.00 28.07 329 LEU D C 1
ATOM 10924 O O . LEU D 1 329 ? -51.568 33.038 105.039 1.00 28.64 329 LEU D O 1
ATOM 10929 N N . SER D 1 330 ? -51.696 30.811 104.739 1.00 28.44 330 SER D N 1
ATOM 10930 C CA . SER D 1 330 ? -51.175 30.834 103.380 1.00 27.07 330 SER D CA 1
ATOM 10931 C C . SER D 1 330 ? -52.027 31.674 102.450 1.00 26.65 330 SER D C 1
ATOM 10932 O O . SER D 1 330 ? -53.197 31.935 102.717 1.00 25.98 330 SER D O 1
ATOM 10935 N N . LYS D 1 331 ? -51.422 32.090 101.347 1.00 26.13 331 LYS D N 1
ATOM 10936 C CA . LYS D 1 331 ? -52.114 32.885 100.352 1.00 26.25 331 LYS D CA 1
ATOM 10937 C C . LYS D 1 331 ? -52.165 32.128 99.031 1.00 25.15 331 LYS D C 1
ATOM 10938 O O . LYS D 1 331 ? -51.186 31.506 98.624 1.00 25.01 331 LYS D O 1
ATOM 10944 N N . ASP D 1 332 ? -53.318 32.174 98.377 1.00 24.01 332 ASP D N 1
ATOM 10945 C CA . ASP D 1 332 ? -53.503 31.540 97.077 1.00 23.27 332 ASP D CA 1
ATOM 10946 C C . ASP D 1 332 ? -53.137 30.066 97.002 1.00 21.94 332 ASP D C 1
ATOM 10947 O O . ASP D 1 332 ? -52.565 29.612 96.012 1.00 21.85 332 ASP D O 1
ATOM 10952 N N . ALA D 1 333 ? -53.476 29.321 98.047 1.00 22.41 333 ALA D N 1
ATOM 10953 C CA . ALA D 1 333 ? -53.186 27.898 98.095 1.00 20.97 333 ALA D CA 1
ATOM 10954 C C . ALA D 1 333 ? -54.460 27.113 97.878 1.00 21.87 333 ALA D C 1
ATOM 10955 O O . ALA D 1 333 ? -55.537 27.523 98.307 1.00 22.57 333 ALA D O 1
ATOM 10957 N N . THR D 1 334 ? -54.334 25.986 97.195 1.00 22.59 334 THR D N 1
ATOM 10958 C CA . THR D 1 334 ? -55.476 25.126 96.941 1.00 23.61 334 THR D CA 1
ATOM 10959 C C . THR D 1 334 ? -55.181 23.756 97.527 1.00 24.82 334 THR D C 1
ATOM 10960 O O . THR D 1 334 ? -56.065 22.911 97.631 1.00 26.10 334 THR D O 1
ATOM 10964 N N . GLU D 1 335 ? -53.931 23.544 97.920 1.00 25.83 335 GLU D N 1
ATOM 10965 C CA . GLU D 1 335 ? -53.531 22.271 98.496 1.00 29.05 335 GLU D CA 1
ATOM 10966 C C . GLU D 1 335 ? -52.600 22.422 99.692 1.00 29.77 335 GLU D C 1
ATOM 10967 O O . GLU D 1 335 ? -51.715 23.280 99.708 1.00 29.29 335 GLU D O 1
ATOM 10973 N N . TRP D 1 336 ? -52.809 21.569 100.690 1.00 28.75 336 TRP D N 1
ATOM 10974 C CA . TRP D 1 336 ? -52.011 21.597 101.903 1.00 29.09 336 TRP D CA 1
ATOM 10975 C C . TRP D 1 336 ? -51.370 20.249 102.189 1.00 29.28 336 TRP D C 1
ATOM 10976 O O . TRP D 1 336 ? -51.962 19.199 101.939 1.00 29.84 336 TRP D O 1
ATOM 10987 N N . LYS D 1 337 ? -50.152 20.296 102.717 1.00 29.43 337 LYS D N 1
ATOM 10988 C CA . LYS D 1 337 ? -49.382 19.099 103.043 1.00 30.28 337 LYS D CA 1
ATOM 10989 C C . LYS D 1 337 ? -48.573 19.381 104.302 1.00 30.05 337 LYS D C 1
ATOM 10990 O O . LYS D 1 337 ? -47.566 20.091 104.261 1.00 28.74 337 LYS D O 1
ATOM 10996 N N . TRP D 1 338 ? -49.022 18.833 105.424 1.00 30.40 338 TRP D N 1
ATOM 10997 C CA . TRP D 1 338 ? -48.325 19.049 106.681 1.00 29.87 338 TRP D CA 1
ATOM 10998 C C . TRP D 1 338 ? -47.434 17.876 107.052 1.00 31.18 338 TRP D C 1
ATOM 10999 O O . TRP D 1 338 ? -47.796 16.718 106.865 1.00 31.40 338 TRP D O 1
ATOM 11010 N N . ASP D 1 339 ? -46.258 18.210 107.565 1.00 32.79 339 ASP D N 1
ATOM 11011 C CA . ASP D 1 339 ? -45.286 17.244 108.037 1.00 33.91 339 ASP D CA 1
ATOM 11012 C C . ASP D 1 339 ? -45.013 17.691 109.466 1.00 33.40 339 ASP D C 1
ATOM 11013 O O . ASP D 1 339 ? -44.499 18.787 109.693 1.00 33.14 339 ASP D O 1
ATOM 11018 N N . PHE D 1 340 ? -45.375 16.849 110.424 1.00 32.53 340 PHE D N 1
ATOM 11019 C CA . PHE D 1 340 ? -45.207 17.189 111.819 1.00 31.56 340 PHE D CA 1
ATOM 11020 C C . PHE D 1 340 ? -43.841 16.891 112.418 1.00 31.61 340 PHE D C 1
ATOM 11021 O O . PHE D 1 340 ? -43.611 17.136 113.600 1.00 33.19 340 PHE D O 1
ATOM 11029 N N . GLY D 1 341 ? -42.937 16.376 111.597 1.00 31.87 341 GLY D N 1
ATOM 11030 C CA . GLY D 1 341 ? -41.599 16.079 112.067 1.00 32.32 341 GLY D CA 1
ATOM 11031 C C . GLY D 1 341 ? -41.496 14.820 112.905 1.00 32.64 341 GLY D C 1
ATOM 11032 O O . GLY D 1 341 ? -40.472 14.580 113.545 1.00 33.28 341 GLY D O 1
ATOM 11033 N N . ASP D 1 342 ? -42.547 14.009 112.902 1.00 32.06 342 ASP D N 1
ATOM 11034 C CA . ASP D 1 342 ? -42.546 12.778 113.679 1.00 33.21 342 ASP D CA 1
ATOM 11035 C C . ASP D 1 342 ? -43.028 11.581 112.861 1.00 34.02 342 ASP D C 1
ATOM 11036 O O . ASP D 1 342 ? -43.462 10.571 113.417 1.00 34.52 342 ASP D O 1
ATOM 11041 N N . GLY D 1 343 ? -42.942 11.698 111.538 1.00 34.86 343 GLY D N 1
ATOM 11042 C CA . GLY D 1 343 ? -43.366 10.616 110.665 1.00 35.29 343 GLY D CA 1
ATOM 11043 C C . GLY D 1 343 ? -44.814 10.735 110.227 1.00 36.14 343 GLY D C 1
ATOM 11044 O O . GLY D 1 343 ? -45.237 10.099 109.263 1.00 36.78 343 GLY D O 1
ATOM 11045 N N . SER D 1 344 ? -45.578 11.553 110.940 1.00 35.74 344 SER D N 1
ATOM 11046 C CA . SER D 1 344 ? -46.979 11.752 110.612 1.00 35.59 344 SER D CA 1
ATOM 11047 C C . SER D 1 344 ? -47.166 13.002 109.749 1.00 35.38 344 SER D C 1
ATOM 11048 O O . SER D 1 344 ? -46.290 13.871 109.684 1.00 33.87 344 SER D O 1
ATOM 11051 N N . SER D 1 345 ? -48.317 13.083 109.091 1.00 35.07 345 SER D N 1
ATOM 11052 C CA . SER D 1 345 ? -48.622 14.205 108.220 1.00 35.17 345 SER D CA 1
ATOM 11053 C C . SER D 1 345 ? -50.123 14.443 108.168 1.00 34.46 345 SER D C 1
ATOM 11054 O O . SER D 1 345 ? -50.892 13.766 108.849 1.00 33.15 345 SER D O 1
ATOM 11057 N N . SER D 1 346 ? -50.532 15.411 107.356 1.00 34.66 346 SER D N 1
ATOM 11058 C CA . SER D 1 346 ? -51.945 15.746 107.203 1.00 34.25 346 SER D CA 1
ATOM 11059 C C . SER D 1 346 ? -52.171 16.535 105.917 1.00 34.67 346 SER D C 1
ATOM 11060 O O . SER D 1 346 ? -51.271 17.222 105.430 1.00 34.13 346 SER D O 1
ATOM 11063 N N . LYS D 1 347 ? -53.377 16.426 105.369 1.00 35.51 347 LYS D N 1
ATOM 11064 C CA . LYS D 1 347 ? -53.729 17.136 104.147 1.00 35.68 347 LYS D CA 1
ATOM 11065 C C . LYS D 1 347 ? -54.843 18.141 104.402 1.00 34.58 347 LYS D C 1
ATOM 11066 O O . LYS D 1 347 ? -55.446 18.665 103.469 1.00 34.79 347 LYS D O 1
ATOM 11072 N N . LYS D 1 348 ? -55.108 18.406 105.674 1.00 33.52 348 LYS D N 1
ATOM 11073 C CA . LYS D 1 348 ? -56.134 19.364 106.063 1.00 33.55 348 LYS D CA 1
ATOM 11074 C C . LYS D 1 348 ? -55.502 20.750 106.126 1.00 33.74 348 LYS D C 1
ATOM 11075 O O . LYS D 1 348 ? -54.297 20.878 106.349 1.00 34.29 348 LYS D O 1
ATOM 11081 N N . GLN D 1 349 ? -56.313 21.784 105.931 1.00 33.08 349 GLN D N 1
ATOM 11082 C CA . GLN D 1 349 ? -55.823 23.156 105.952 1.00 33.00 349 GLN D CA 1
ATOM 11083 C C . GLN D 1 349 ? -55.378 23.573 107.349 1.00 32.89 349 GLN D C 1
ATOM 11084 O O . GLN D 1 349 ? -54.280 24.097 107.530 1.00 33.71 349 GLN D O 1
ATOM 11090 N N . ASN D 1 350 ? -56.236 23.331 108.333 1.00 32.56 350 ASN D N 1
ATOM 11091 C CA . ASN D 1 350 ? -55.950 23.686 109.723 1.00 33.07 350 ASN D CA 1
ATOM 11092 C C . ASN D 1 350 ? -56.046 22.456 110.612 1.00 32.47 350 ASN D C 1
ATOM 11093 O O . ASN D 1 350 ? -57.017 22.282 111.346 1.00 33.45 350 ASN D O 1
ATOM 11098 N N . PRO D 1 351 ? -55.025 21.590 110.566 1.00 31.08 351 PRO D N 1
ATOM 11099 C CA . PRO D 1 351 ? -55.006 20.367 111.368 1.00 30.29 351 PRO D CA 1
ATOM 11100 C C . PRO D 1 351 ? -54.636 20.546 112.836 1.00 30.28 351 PRO D C 1
ATOM 11101 O O . PRO D 1 351 ? -54.172 21.603 113.268 1.00 28.89 351 PRO D O 1
ATOM 11105 N N . THR D 1 352 ? -54.866 19.484 113.593 1.00 29.55 352 THR D N 1
ATOM 11106 C CA . THR D 1 352 ? -54.538 19.443 115.001 1.00 30.22 352 THR D CA 1
ATOM 11107 C C . THR D 1 352 ? -53.623 18.238 115.146 1.00 30.59 352 THR D C 1
ATOM 11108 O O . THR D 1 352 ? -53.780 17.249 114.431 1.00 30.74 352 THR D O 1
ATOM 11112 N N . HIS D 1 353 ? -52.650 18.321 116.046 1.00 30.41 353 HIS D N 1
ATOM 11113 C CA . HIS D 1 353 ? -51.743 17.205 116.233 1.00 29.28 353 HIS D CA 1
ATOM 11114 C C . HIS D 1 353 ? -51.224 17.103 117.656 1.00 30.02 353 HIS D C 1
ATOM 11115 O O . HIS D 1 353 ? -51.002 18.109 118.331 1.00 29.88 353 HIS D O 1
ATOM 11122 N N . THR D 1 354 ? -51.054 15.864 118.103 1.00 30.19 354 THR D N 1
ATOM 11123 C CA . THR D 1 354 ? -50.539 15.563 119.432 1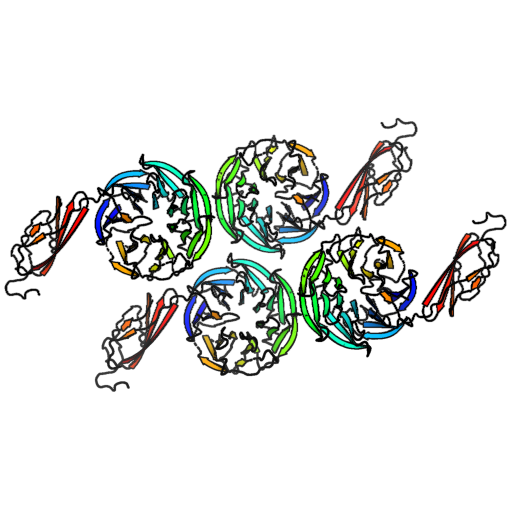.00 30.68 354 THR D CA 1
ATOM 11124 C C . THR D 1 354 ? -49.301 14.693 119.249 1.00 30.43 354 THR D C 1
ATOM 11125 O O . THR D 1 354 ? -49.291 13.792 118.412 1.00 30.59 354 THR D O 1
ATOM 11129 N N . TYR D 1 355 ? -48.257 14.972 120.022 1.00 30.12 355 TYR D N 1
ATOM 11130 C CA . TYR D 1 355 ? -47.026 14.203 119.930 1.00 29.78 355 TYR D CA 1
ATOM 11131 C C . TYR D 1 355 ? -46.968 13.178 121.051 1.00 29.58 355 TYR D C 1
ATOM 11132 O O . TYR D 1 355 ? -47.252 13.485 122.208 1.00 30.46 355 TYR D O 1
ATOM 11141 N N . SER D 1 356 ? -46.597 11.955 120.693 1.00 29.77 356 SER D N 1
ATOM 11142 C CA . SER D 1 356 ? -46.525 10.854 121.645 1.00 29.94 356 SER D CA 1
ATOM 11143 C C . SER D 1 356 ? -45.227 10.819 122.446 1.00 30.08 356 SER D C 1
ATOM 11144 O O . SER D 1 356 ? -45.098 10.046 123.396 1.00 29.32 356 SER D O 1
ATOM 11147 N N . GLU D 1 357 ? -44.259 11.643 122.062 1.00 30.60 357 GLU D N 1
ATOM 11148 C CA . GLU D 1 357 ? -42.990 11.670 122.779 1.00 32.28 357 GLU D CA 1
ATOM 11149 C C . GLU D 1 357 ? -42.392 13.060 122.869 1.00 32.11 357 GLU D C 1
ATOM 11150 O O . GLU D 1 357 ? -42.601 13.896 121.992 1.00 32.39 357 GLU D O 1
ATOM 11156 N N . THR D 1 358 ? -41.639 13.295 123.937 1.00 31.74 358 THR D N 1
ATOM 11157 C CA . THR D 1 358 ? -40.985 14.578 124.141 1.00 31.03 358 THR D CA 1
ATOM 11158 C C . THR D 1 358 ? -39.883 14.728 123.102 1.00 31.07 358 THR D C 1
ATOM 11159 O O . THR D 1 358 ? -39.361 13.735 122.592 1.00 30.27 358 THR D O 1
ATOM 11163 N N . GLY D 1 359 ? -39.538 15.971 122.789 1.00 31.02 359 GLY D N 1
ATOM 11164 C CA . GLY D 1 359 ? -38.496 16.219 121.812 1.00 30.16 359 GLY D CA 1
ATOM 11165 C C . GLY D 1 359 ? -38.703 17.502 121.033 1.00 30.49 359 GLY D C 1
ATOM 11166 O O . GLY D 1 359 ? -39.661 18.243 121.265 1.00 31.52 359 GLY D O 1
ATOM 11167 N N . ILE D 1 360 ? -37.789 17.768 120.105 1.00 30.15 360 ILE D N 1
ATOM 11168 C CA . ILE D 1 360 ? -37.859 18.958 119.271 1.00 29.65 360 ILE D CA 1
ATOM 11169 C C . ILE D 1 360 ? -38.188 18.519 117.849 1.00 29.61 360 ILE D C 1
ATOM 11170 O O . ILE D 1 360 ? -37.426 17.781 117.226 1.00 30.65 360 ILE D O 1
ATOM 11175 N N . TYR D 1 361 ? -39.331 18.967 117.341 1.00 28.74 361 TYR D N 1
ATOM 11176 C CA . TYR D 1 361 ? -39.755 18.580 116.004 1.00 27.73 361 TYR D CA 1
ATOM 11177 C C . TYR D 1 361 ? -39.781 19.726 115.009 1.00 27.21 361 TYR D C 1
ATOM 11178 O O . TYR D 1 361 ? -39.941 20.891 115.377 1.00 28.72 361 TYR D O 1
ATOM 11187 N N . THR D 1 362 ? -39.609 19.383 113.740 1.00 25.96 362 THR D N 1
ATOM 11188 C CA . THR D 1 362 ? -39.641 20.376 112.686 1.00 26.00 362 THR D CA 1
ATOM 11189 C C . THR D 1 362 ? -40.938 20.192 111.908 1.00 24.78 362 THR D C 1
ATOM 11190 O O . THR D 1 362 ? -41.144 19.188 111.231 1.00 24.17 362 THR D O 1
ATOM 11194 N N . VAL D 1 363 ? -41.828 21.163 112.042 1.00 24.35 363 VAL D N 1
ATOM 11195 C CA . VAL D 1 363 ? -43.101 21.123 111.349 1.00 23.57 363 VAL D CA 1
ATOM 11196 C C . VAL D 1 363 ? -42.962 21.878 110.038 1.00 23.51 363 VAL D C 1
ATOM 11197 O O . VAL D 1 363 ? -42.491 23.018 110.006 1.00 23.13 363 VAL D O 1
ATOM 11201 N N . ARG D 1 364 ? -43.355 21.232 108.950 1.00 23.51 364 ARG D N 1
ATOM 11202 C CA . ARG D 1 364 ? -43.290 21.865 107.645 1.00 22.97 364 ARG D CA 1
ATOM 11203 C C . ARG D 1 364 ? -44.664 21.889 106.991 1.00 21.53 364 ARG D C 1
ATOM 11204 O O . ARG D 1 364 ? -45.387 20.894 106.995 1.00 21.04 364 ARG D O 1
ATOM 11212 N N . LEU D 1 365 ? -45.030 23.049 106.464 1.00 20.34 365 LEU D N 1
ATOM 11213 C CA . LEU D 1 365 ? -46.289 23.202 105.761 1.00 18.42 365 LEU D CA 1
ATOM 11214 C C . LEU D 1 365 ? -45.928 23.483 104.312 1.00 18.32 365 LEU D C 1
ATOM 11215 O O . LEU D 1 365 ? -45.207 24.431 104.014 1.00 18.23 365 LEU D O 1
ATOM 11220 N N . THR D 1 366 ? -46.403 22.634 103.414 1.00 18.34 366 THR D N 1
ATOM 11221 C CA . THR D 1 366 ? -46.135 22.816 102.001 1.00 18.00 366 THR D CA 1
ATOM 11222 C C . THR D 1 366 ? -47.464 23.033 101.295 1.00 17.33 366 THR D C 1
ATOM 11223 O O . THR D 1 366 ? -48.360 22.190 101.352 1.00 15.68 366 THR D O 1
ATOM 11227 N N . VAL D 1 367 ? -47.596 24.191 100.657 1.00 16.25 367 VAL D N 1
ATOM 11228 C CA . VAL D 1 367 ? -48.817 24.529 99.945 1.00 15.20 367 VAL D CA 1
ATOM 11229 C C . VAL D 1 367 ? -48.593 24.480 98.452 1.00 15.65 367 VAL D C 1
ATOM 11230 O O . VAL D 1 367 ? -47.460 24.481 97.986 1.00 16.00 367 VAL D O 1
ATOM 11234 N N . SER D 1 368 ? -49.689 24.445 97.704 1.00 17.34 368 SER D N 1
ATOM 11235 C CA . SER D 1 368 ? -49.624 24.391 96.251 1.00 17.58 368 SER D CA 1
ATOM 11236 C C . SER D 1 368 ? -50.890 24.942 95.598 1.00 17.59 368 SER D C 1
ATOM 11237 O O . SER D 1 368 ? -51.955 25.017 96.226 1.00 17.60 368 SER D O 1
ATOM 11240 N N . ASN D 1 369 ? -50.699 25.316 94.383 1.00 17.51 369 ASN D N 1
ATOM 11241 C CA . ASN D 1 369 ? -51.713 25.767 93.440 1.00 16.41 369 ASN D CA 1
ATOM 11242 C C . ASN D 1 369 ? -51.291 25.354 92.031 1.00 16.24 369 ASN D C 1
ATOM 11243 O O . ASN D 1 369 ? -50.218 24.778 91.828 1.00 17.88 369 ASN D O 1
ATOM 11248 N N . SER D 1 370 ? -52.146 25.656 91.083 1.00 17.58 370 SER D N 1
ATOM 11249 C CA . SER D 1 370 ? -51.938 25.255 89.685 1.00 17.94 370 SER D CA 1
ATOM 11250 C C . SER D 1 370 ? -50.654 25.843 89.075 1.00 16.51 370 SER D C 1
ATOM 11251 O O . SER D 1 370 ? -50.281 25.516 87.941 1.00 17.45 370 SER D O 1
ATOM 11254 N N . ASN D 1 371 ? -49.963 26.693 89.817 1.00 14.44 371 ASN D N 1
ATOM 11255 C CA . ASN D 1 371 ? -48.765 27.361 89.269 1.00 13.83 371 ASN D CA 1
ATOM 11256 C C . ASN D 1 371 ? -47.465 26.984 89.985 1.00 13.62 371 ASN D C 1
ATOM 11257 O O . ASN D 1 371 ? -46.399 27.020 89.380 1.00 13.06 371 ASN D O 1
ATOM 11262 N N . GLY D 1 372 ? -47.542 26.620 91.261 1.00 12.30 372 GLY D N 1
ATOM 11263 C CA . GLY D 1 372 ? -46.327 26.286 91.976 1.00 14.41 372 GLY D CA 1
ATOM 11264 C C . GLY D 1 372 ? -46.493 25.830 93.412 1.00 16.58 372 GLY D C 1
ATOM 11265 O O . GLY D 1 372 ? -47.597 25.503 93.854 1.00 16.64 372 GLY D O 1
ATOM 11266 N N . THR D 1 373 ? -45.384 25.838 94.147 1.00 17.65 373 THR D N 1
ATOM 11267 C CA . THR D 1 373 ? -45.361 25.375 95.526 1.00 17.95 373 THR D CA 1
ATOM 11268 C C . THR D 1 373 ? -44.566 26.271 96.468 1.00 17.96 373 THR D C 1
ATOM 11269 O O . THR D 1 373 ? -43.676 27.001 96.040 1.00 16.57 373 THR D O 1
ATOM 11273 N N . ASP D 1 374 ? -44.892 26.209 97.756 1.00 19.04 374 ASP D N 1
ATOM 11274 C CA . ASP D 1 374 ? -44.187 27.003 98.760 1.00 20.25 374 ASP D CA 1
ATOM 11275 C C . ASP D 1 374 ? -44.194 26.282 100.111 1.00 21.04 374 ASP D C 1
ATOM 11276 O O . ASP D 1 374 ? -45.145 25.578 100.463 1.00 22.10 374 ASP D O 1
ATOM 11281 N N . SER D 1 375 ? -43.121 26.453 100.864 1.00 22.77 375 SER D N 1
ATOM 11282 C CA . SER D 1 375 ? -43.004 25.791 102.149 1.00 25.55 375 SER D CA 1
ATOM 11283 C C . SER D 1 375 ? -42.747 26.746 103.291 1.00 26.40 375 SER D C 1
ATOM 11284 O O . SER D 1 375 ? -42.272 27.856 103.087 1.00 28.38 375 SER D O 1
ATOM 11287 N N . GLN D 1 376 ? -43.064 26.294 104.499 1.00 27.63 376 GLN D N 1
ATOM 11288 C CA . GLN D 1 376 ? -42.858 27.082 105.704 1.00 29.44 376 GLN D CA 1
ATOM 11289 C C . GLN D 1 376 ? -42.487 26.150 106.844 1.00 28.66 376 GLN D C 1
ATOM 11290 O O . GLN D 1 376 ? -43.160 25.151 107.081 1.00 26.96 376 GLN D O 1
ATOM 11296 N N . ILE D 1 377 ? -41.401 26.490 107.529 1.00 29.39 377 ILE D N 1
ATOM 11297 C CA . ILE D 1 377 ? -40.885 25.705 108.639 1.00 29.80 377 ILE D CA 1
ATOM 11298 C C . ILE D 1 377 ? -41.125 26.342 110.007 1.00 30.10 377 ILE D C 1
ATOM 11299 O O . ILE D 1 377 ? -41.156 27.563 110.150 1.00 29.77 377 ILE D O 1
ATOM 11304 N N . SER D 1 378 ? -41.280 25.486 111.009 1.00 30.40 378 SER D N 1
ATOM 11305 C CA . SER D 1 378 ? -41.490 25.911 112.380 1.00 30.63 378 SER D CA 1
ATOM 11306 C C . SER D 1 378 ? -40.930 24.818 113.281 1.00 30.53 378 SER D C 1
ATOM 11307 O O . SER D 1 378 ? -40.926 23.643 112.911 1.00 30.29 378 SER D O 1
ATOM 11310 N N . THR D 1 379 ? -40.441 25.205 114.453 1.00 29.93 379 THR D N 1
ATOM 11311 C CA . THR D 1 379 ? -39.889 24.243 115.401 1.00 30.35 379 THR D CA 1
ATOM 11312 C C . THR D 1 379 ? -40.803 24.114 116.617 1.00 30.53 379 THR D C 1
ATOM 11313 O O . THR D 1 379 ? -41.171 25.112 117.234 1.00 3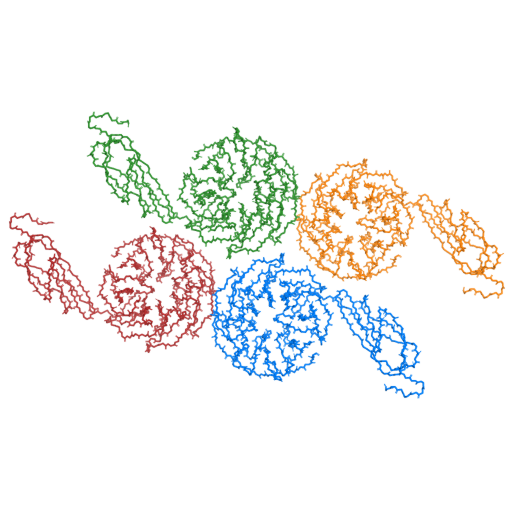1.49 379 THR D O 1
ATOM 11317 N N . VAL D 1 380 ? -41.179 22.882 116.946 1.00 30.18 380 VAL D N 1
ATOM 11318 C CA . VAL D 1 380 ? -42.046 22.628 118.094 1.00 29.84 380 VAL D CA 1
ATOM 11319 C C . VAL D 1 380 ? -41.289 21.889 119.192 1.00 29.44 380 VAL D C 1
ATOM 11320 O O . VAL D 1 380 ? -40.721 20.821 118.963 1.00 28.48 380 VAL D O 1
ATOM 11324 N N . ASN D 1 381 ? -41.280 22.475 120.382 1.00 30.25 381 ASN D N 1
ATOM 11325 C CA . ASN D 1 381 ? -40.617 21.876 121.532 1.00 30.98 381 ASN D CA 1
ATOM 11326 C C . ASN D 1 381 ? -41.640 21.200 122.428 1.00 30.13 381 ASN D C 1
ATOM 11327 O O . ASN D 1 381 ? -42.447 21.868 123.071 1.00 30.55 381 ASN D O 1
ATOM 11332 N N . VAL D 1 382 ? -41.616 19.873 122.452 1.00 28.54 382 VAL D N 1
ATOM 11333 C CA . VAL D 1 382 ? -42.536 19.118 123.288 1.00 28.75 382 VAL D CA 1
ATOM 11334 C C . VAL D 1 382 ? -41.761 18.689 124.523 1.00 28.13 382 VAL D C 1
ATOM 11335 O O . VAL D 1 382 ? -40.733 18.026 124.421 1.00 28.06 382 VAL D O 1
ATOM 11339 N N . VAL D 1 383 ? -42.253 19.083 125.689 1.00 28.13 383 VAL D N 1
ATOM 11340 C CA . VAL D 1 383 ? -41.599 18.748 126.944 1.00 27.72 383 VAL D CA 1
ATOM 11341 C C . VAL D 1 383 ? -42.618 18.356 127.998 1.00 27.11 383 VAL D C 1
ATOM 11342 O O . VAL D 1 383 ? -43.824 18.480 127.784 1.00 26.24 383 VAL D O 1
ATOM 11346 N N . LEU D 1 384 ? -42.128 17.881 129.138 1.00 25.45 384 LEU D N 1
ATOM 11347 C CA . LEU D 1 384 ? -43.009 17.480 130.225 1.00 24.85 384 LEU D CA 1
ATOM 11348 C C . LEU D 1 384 ? -43.168 18.646 131.180 1.00 24.50 384 LEU D C 1
ATOM 11349 O O . LEU D 1 384 ? -42.301 19.513 131.251 1.00 26.09 384 LEU D O 1
ATOM 11354 N N . LYS D 1 385 ? -44.276 18.682 131.906 1.00 23.55 385 LYS D N 1
ATOM 11355 C CA . LYS D 1 385 ? -44.483 19.758 132.863 1.00 23.32 385 LYS D CA 1
ATOM 11356 C C . LYS D 1 385 ? -43.336 19.694 133.871 1.00 21.68 385 LYS D C 1
ATOM 11357 O O . LYS D 1 385 ? -42.981 18.619 134.341 1.00 20.92 385 LYS D O 1
ATOM 11363 N N . GLY D 1 386 ? -42.746 20.839 134.187 1.00 20.86 386 GLY D N 1
ATOM 11364 C CA . GLY D 1 386 ? -41.650 20.853 135.138 1.00 20.43 386 GLY D CA 1
ATOM 11365 C C . GLY D 1 386 ? -40.278 20.668 134.517 1.00 19.96 386 GLY D C 1
ATOM 11366 O O . GLY D 1 386 ? -39.269 20.879 135.180 1.00 20.08 386 GLY D O 1
ATOM 11367 N N . SER D 1 387 ? -40.230 20.273 133.248 1.00 20.52 387 SER D N 1
ATOM 11368 C CA . SER D 1 387 ? -38.953 20.076 132.571 1.00 21.48 387 SER D CA 1
ATOM 11369 C C . SER D 1 387 ? -38.356 21.403 132.104 1.00 23.53 387 SER D C 1
ATOM 11370 O O . SER D 1 387 ? -39.059 22.406 131.972 1.00 22.39 387 SER D O 1
ATOM 11373 N N . PRO D 1 388 ? -37.042 21.421 131.848 1.00 25.38 388 PRO D N 1
ATOM 11374 C CA . PRO D 1 388 ? -36.363 22.638 131.395 1.00 28.48 388 PRO D CA 1
ATOM 11375 C C . PRO D 1 388 ? -37.055 23.231 130.174 1.00 31.03 388 PRO D C 1
ATOM 11376 O O . PRO D 1 388 ? -37.447 22.503 129.268 1.00 31.42 388 PRO D O 1
ATOM 11380 N N . THR D 1 389 ? -37.213 24.550 130.158 1.00 34.46 389 THR D N 1
ATOM 11381 C CA . THR D 1 389 ? -37.854 25.218 129.036 1.00 38.66 389 THR D CA 1
ATOM 11382 C C . THR D 1 389 ? -36.841 25.740 128.003 1.00 42.25 389 THR D C 1
ATOM 11383 O O . THR D 1 389 ? -35.693 26.062 128.342 1.00 42.31 389 THR D O 1
ATOM 11387 N N . PRO D 1 390 ? -37.248 25.831 126.715 1.00 45.57 390 PRO D N 1
ATOM 11388 C CA . PRO D 1 390 ? -36.375 26.305 125.638 1.00 47.81 390 PRO D CA 1
ATOM 11389 C C . PRO D 1 390 ? -35.923 27.737 125.853 1.00 49.56 390 PRO D C 1
ATOM 11390 O O . PRO D 1 390 ? -36.165 28.299 126.967 1.00 49.84 390 PRO D O 1
ATOM 11394 N N . SER D 1 391 ? -35.294 28.262 124.794 1.00 52.11 391 SER D N 1
ATOM 11395 C CA . SER D 1 391 ? -34.756 29.647 124.732 1.00 54.93 391 SER D CA 1
ATOM 11396 C C . SER D 1 391 ? -33.739 29.760 123.626 1.00 55.60 391 SER D C 1
ATOM 11397 O O . SER D 1 391 ? -33.467 28.719 123.002 1.00 55.34 391 SER D O 1
#

Nearest PDB structures (foldseek):
  1l0q-assembly4_D  TM=1.001E+00  e=3.476E-68  Methanosarcina mazei S-6
  8ge9-assembly1_B  TM=8.810E-01  e=2.635E-14  Homo sapiens
  5wlc-assembly1_LT  TM=4.770E-01  e=2.281E-10  Saccharomyces cerevisiae BY4741
  6zqf-assembly1_UU  TM=4.723E-01  e=3.037E-10  Saccharomyces cerevisiae S288C
  7d5t-assembly1_BE  TM=3.496E-01  e=2.860E-09  Saccharomyces cerevisiae S288C

InterPro domains:
  IPR000601 PKD domain [PF18911] (343-424)
  IPR000601 PKD domain [PS50093] (372-431)
  IPR011045 Nitrous oxide reductase, N-terminal [SSF50974] (22-337)
  IPR011045 Nitrous oxide reductase, N-terminal [SSF50974] (425-475)
  IPR011964 YVTN beta-propeller repeat [TIGR02276] (47-82)
  IPR011964 YVTN beta-propeller repeat [TIGR02276] (83-124)
  IPR011964 YVTN beta-propeller repeat [TIGR02276] (125-166)
  IPR011964 YVTN beta-propeller repeat [TIGR02276] (167-208)
  IPR011964 YVTN beta-propeller repeat [TIGR02276] (209-250)
  IPR011964 YVTN beta-propeller repeat [TIGR02276] (251-294)
  IPR011964 YVTN beta-propeller repeat [TIGR02276] (295-331)
  IPR011964 YVTN beta-propeller repeat [TIGR02276] (433-471)
  IPR013783 Immunoglobulin-like fold [G3DSA:2.60.40.10] (344-424)
  IPR015943 WD40/YVTN repeat-like-containing domain superfamily [G3DSA:2.130.10.10] (43-343)
  IPR015943 WD40/YVTN repeat-like-containing domain superfamily [G3DSA:2.130.10.10] (425-489)
  IPR022409 PKD/Chitinase domain [SM00089] (348-427)
  IPR035986 PKD domain superfamily [SSF49299] (312-425)
  IPR048433 YNCE-like beta-propeller [PF21783] (38-163)
  IPR051200 Multi-functional host-pathogen interaction and enzymatic activity protein [PTHR47197] (13-424)
  IPR055188 Choice-of-anchor I domain [PF22494] (186-330)

B-factor: mean 22.9, std 12.66, range [1.0, 74.26]

CATH classification: 2.130.10.10 (+1 more: 2.60.40.10)